Protein AF-A0A945UTJ3-F1 (afdb_monomer_lite)

Radius of gyration: 28.93 Å; chains: 1; bounding box: 72×68×83 Å

Foldseek 3Di:
DDPQQFDWAAFAPKDKDKPQPWHWDQDPVRKIFTDDDQDLKMKMKMKGFDLFAWWFWKKKKQAFDPVAQLSAQFQDNQNKAWFQAKWKWWQDPVRDIGTQQWDDKDKPAFDVQADCVNRRPDDDLQHGGMHPVHTNHMMMMMIGGPDIGGDGGGIMMMMMTMGNNGPCSRRHGRMMGMITGNDNPVPPDDDPFDKAKDFQEFFAFQWAEWEADQQRWIWTDHQAFWIWITHPPHHDIDTQDGDHADRPAPFGFHEKYAQPVCVPFQKIWTWHHHPVAQWIWTWIWHQDPSHTDPVRIFTADTAHADDPPRFDAQQFYWDAFLVRKIKGAGALRADQVPLLQAQQCALPPVRLSSRSCLELVAQQHPHQATFIWHADPVRYTHQDPQAPDDPPDPQHDSRGQEGAAHHQRYWEAARVQRKIKTKGFWTAAQAADPQFWGHTKIFIAIPSGRYYQQPPQAAAQRGGTFPAHPVVRGTHDTADQCWGASPRPSHSGDRTGHGHHHGQDMDHQAQDPRCNSLPHHDFDKTWAYFAADDPPQPAQFADGRVSHGWTWMDTQGSLWIKTFRADPVRHGPDMTTPCVLNDAARWNYWYAYVNNWIWTWHQADDDVIPHSRTGTIIMTTHGPPDDPPPPPPPPVPCVVVPVCVLLVVLLVVAAQVLLVCCCPPVPLQVVQCPEDDDNGGHVLAYHLLAQLVVDALVRLLCCQQPVLSDDDAQAWKKWFQFPVRDIFIAGFNDDDPFWTWGQGPVPGTDIGGPNRTPDMDRTDGPRDHCNVVDDSRNSSNSSVNSNVNRDDD

Secondary structure (DSSP, 8-state):
-----S--BPPEEEEEEETTS--EEEPTTS-EEEPP---SSEEEEEEEE--SEEE-EEEEEE---TTSGGG-SBSSTTS--EE-EEEEEEE-TTS-EEEE-EEEEEES--BTTB-TTHHHH---TT--EE-TTS-SS-EEEEEEESS-EEE-TT-EEEEEEEE--TT-TT--BSEEEEEEE-S--TT----SS-EEEEEEES--SSEEEEEE-TTSPEEEEETTSEEEEE-TT-S-EEEEEE-----STT-SEEEEEE-TTHHHH-EEEEEEE-SSSSEEEEEEEEEETTEEEEEEEEEEEEEE---SS-----EEEEEE-TTSPEEEEE------TTTTTS--B--STT-GGGBGGGTTT-TT--SSEEEEEEE-TTS-EEPPTTSSS-TT-TT--TTEEEE--S-EEEEEE-TTT--EEEEE------S-BTTTBPPP-EEEEEESS-EE--TTTEETTTEEPB--BTTTTB--PBP-TTS-B---TT--S-SBPPPBPPPSEEE-SS--TT-GGG-SS---EEEEEEE---TT---SSSPPGGGTTEEEEEETTTTEEEEEEE-TTS-EEEEEEESTTTT--SEEEEEE-TTSPEEEEE--S-TTS--SS-EEEEEEEPPTT---TT-------GGG---SHHHHHHGGG--HHHHHHHHHH-TTT-GGGTSEETTEE-SSS--STTHHHH--HHHHHHHHH-TTTS--TT-EEEEEEETTS-EEEEEEEEE-SSEEEEEETTTEEEEEEGGGEEEEPPPEESSPP-BTTB-HHHHHHHHHHHHH-----

Sequence (793 aa):
MLTAHADWFLPHNRKASSTGGSDIVVQSDGSFISTYLRPEVSTYTVESEWTGGTFHGLRLETLTHPSLPNSGPGWAPNGNYILSRIEVSYLASNNQEVSIPLAHAYTDHEQAGWSLKSTISGNDPETGWAIAGALNRVHQAYFAPKEPVFIPHGSRMRFTLQHGTPGFPDHQIGRFRLDTTNDPIDVISYFSTPLRRVVLDDSPLDPFELAVAADGRVYYIERLGAIKRSRPDRRDSITVGQLEVFSQLDDGLIGMTLDPNFMKNGWMYLCYSAPDASENRVSRFTIKADNLDLESERVLVRIPVQRDTPPCHTGGSLTFDTAGNLLISTGDNINPFESEGFNPADERPDRAIWDAQSTAGNTMDLRGKILRITPQDDGSYTIPSGNLFPPDAPMTRPEIFVMGCRNPFRISVDERTGTVYWGEVGPDARSLNPERGPPGYDEINQARTPGNFGWPFFISRNLPYRKFNYESLQAGESWDAASVRNNSPHNTGLKVLPPAQPSLISYTYSHSPDTPLLGVGGRCAMAGPVYYFDPHLESTVKLPVEFDRHLFFYDWMRGRVLAAKLDEDEQPISYRRILSGIGIRRPMDLELGPDGALYLIEWGTKYNGGNDDAAITRIEALPTGEVAENSLPITHTDDDAFTGEDYYKALAQGDPQNGESLLRNAHHLSCLNCHRLGEQGGVAGPSFNDVGKRLNAPALLEAILYPTRTISPGYGIISLTKTDHNLVSGVLIEETETALKIDTPDRGSTTIPLGEIAERSGLMSTMPAFKGVLTPTEAADLVAFLGSLKASQ

Structure (mmCIF, N/CA/C/O backbone):
data_AF-A0A945UTJ3-F1
#
_entry.id   AF-A0A945UTJ3-F1
#
loop_
_atom_site.group_PDB
_atom_site.id
_atom_site.type_symbol
_atom_site.label_atom_id
_atom_site.label_alt_id
_atom_site.label_comp_id
_atom_site.label_asym_id
_atom_site.label_entity_id
_atom_site.label_seq_id
_atom_site.pdbx_PDB_ins_code
_atom_site.Cartn_x
_atom_site.Cartn_y
_atom_site.Cartn_z
_atom_site.occupancy
_atom_site.B_iso_or_equiv
_atom_site.auth_seq_id
_atom_site.auth_comp_id
_atom_site.auth_asym_id
_atom_site.auth_atom_id
_atom_site.pdbx_PDB_model_num
ATOM 1 N N . MET A 1 1 ? -21.810 -0.148 15.618 1.00 28.41 1 MET A N 1
ATOM 2 C CA . MET A 1 1 ? -20.588 -0.369 16.432 1.00 28.41 1 MET A CA 1
ATOM 3 C C . MET A 1 1 ? -19.450 0.336 15.696 1.00 28.41 1 MET A C 1
ATOM 5 O O . MET A 1 1 ? -19.144 -0.072 14.585 1.00 28.41 1 MET A O 1
ATOM 9 N N . LEU A 1 2 ? -18.918 1.452 16.209 1.00 29.42 2 LEU A N 1
ATOM 10 C CA . LEU A 1 2 ? -17.750 2.095 15.586 1.00 29.42 2 LEU A CA 1
ATOM 11 C C . LEU A 1 2 ? -16.497 1.375 16.035 1.00 29.42 2 LEU A C 1
ATOM 13 O O . LEU A 1 2 ? -16.282 1.211 17.231 1.00 29.42 2 LEU A O 1
ATOM 17 N N . THR A 1 3 ? -15.633 1.049 15.090 1.00 33.50 3 THR A N 1
ATOM 18 C CA . THR A 1 3 ? -14.196 1.015 15.340 1.00 33.50 3 THR A CA 1
ATOM 19 C C . THR A 1 3 ? -13.677 2.417 15.050 1.00 33.50 3 THR A C 1
ATOM 21 O O . THR A 1 3 ? -13.733 2.871 13.909 1.00 33.50 3 THR A O 1
ATOM 24 N N . ALA A 1 4 ? -13.249 3.152 16.076 1.00 39.81 4 ALA A N 1
ATOM 25 C CA . ALA A 1 4 ? -12.690 4.480 15.874 1.00 39.81 4 ALA A CA 1
ATOM 26 C C . ALA A 1 4 ? -11.349 4.367 15.144 1.00 39.81 4 ALA A C 1
ATOM 28 O O . ALA A 1 4 ? -10.420 3.719 15.614 1.00 39.81 4 ALA A O 1
ATOM 29 N N . HIS A 1 5 ? -11.276 4.986 13.971 1.00 47.75 5 HIS A N 1
ATOM 30 C CA . HIS A 1 5 ? -10.161 4.833 13.045 1.00 47.75 5 HIS A CA 1
ATOM 31 C C . HIS A 1 5 ? -8.895 5.627 13.416 1.00 47.75 5 HIS A C 1
ATOM 33 O O . HIS A 1 5 ? -7.870 5.447 12.759 1.00 47.75 5 HIS A O 1
ATOM 39 N N . ALA A 1 6 ? -8.956 6.444 14.469 1.00 49.16 6 ALA A N 1
ATOM 40 C CA . ALA A 1 6 ? -7.834 7.198 15.028 1.00 49.16 6 ALA A CA 1
ATOM 41 C C . ALA A 1 6 ? -7.004 6.354 16.013 1.00 49.16 6 ALA A C 1
ATOM 43 O O . ALA A 1 6 ? -7.559 5.498 16.710 1.00 49.16 6 ALA A O 1
ATOM 44 N N . ASP A 1 7 ? -5.698 6.614 16.110 1.00 55.47 7 ASP A N 1
ATOM 45 C CA . ASP A 1 7 ? -4.870 6.078 17.192 1.00 55.47 7 ASP A CA 1
ATOM 46 C C . ASP A 1 7 ? -5.273 6.768 18.511 1.00 55.47 7 ASP A C 1
ATOM 48 O O . ASP A 1 7 ? -5.147 7.987 18.665 1.00 55.47 7 ASP A O 1
ATOM 52 N N . TRP A 1 8 ? -5.806 5.990 19.458 1.00 67.25 8 TRP A N 1
ATOM 53 C CA . TRP A 1 8 ? -6.228 6.467 20.777 1.00 67.25 8 TRP A CA 1
ATOM 54 C C . TRP A 1 8 ? -5.180 6.118 21.824 1.00 67.25 8 TRP A C 1
ATOM 56 O O . TRP A 1 8 ? -4.766 4.967 21.949 1.00 67.25 8 TRP A O 1
ATOM 66 N N . PHE A 1 9 ? -4.786 7.115 22.603 1.00 65.56 9 PHE A N 1
ATOM 67 C CA . PHE A 1 9 ? -3.746 7.005 23.610 1.00 65.56 9 PHE A CA 1
ATOM 68 C C . PHE A 1 9 ? -4.327 7.207 25.001 1.00 65.56 9 PHE A C 1
ATOM 70 O O . PHE A 1 9 ? -5.046 8.180 25.256 1.00 65.56 9 PHE A O 1
ATOM 77 N N . LEU A 1 10 ? -3.943 6.320 25.918 1.00 70.50 10 LEU A N 1
ATOM 78 C CA . LEU A 1 10 ? -4.226 6.494 27.332 1.00 70.50 10 LEU A CA 1
ATOM 79 C C . LEU A 1 10 ? -3.488 7.728 27.867 1.00 70.50 10 LEU A C 1
ATOM 81 O O . LEU A 1 10 ? -2.277 7.849 27.670 1.00 70.50 10 LEU A O 1
ATOM 85 N N . PRO A 1 11 ? -4.166 8.601 28.627 1.00 69.50 11 PRO A N 1
ATOM 86 C CA . PRO A 1 11 ? -3.513 9.708 29.295 1.00 69.50 11 PRO A CA 1
ATOM 87 C C . PRO A 1 11 ? -2.435 9.213 30.274 1.00 69.50 11 PRO A C 1
ATOM 89 O O . PRO A 1 11 ? -2.666 8.308 31.093 1.00 69.50 11 PRO A O 1
ATOM 92 N N . HIS A 1 12 ? -1.246 9.815 30.193 1.00 65.94 12 HIS A N 1
ATOM 93 C CA . HIS A 1 12 ? -0.078 9.454 30.998 1.00 65.94 12 HIS A CA 1
ATOM 94 C C . HIS A 1 12 ? -0.190 9.972 32.442 1.00 65.94 12 HIS A C 1
ATOM 96 O O . HIS A 1 12 ? -0.784 11.019 32.694 1.00 65.94 12 HIS A O 1
ATOM 102 N N . ASN A 1 13 ? 0.391 9.248 33.411 1.00 71.06 13 ASN A N 1
ATOM 103 C CA . ASN A 1 13 ? 0.444 9.649 34.830 1.00 71.06 13 ASN A CA 1
ATOM 104 C C . ASN A 1 13 ? -0.918 10.058 35.430 1.00 71.06 13 ASN A C 1
ATOM 106 O O . ASN A 1 13 ? -1.025 11.001 36.217 1.00 71.06 13 ASN A O 1
ATOM 110 N N . ARG A 1 14 ? -1.971 9.329 35.046 1.00 81.94 14 ARG A N 1
ATOM 111 C CA . ARG A 1 14 ? -3.362 9.661 35.353 1.00 81.94 14 ARG A CA 1
ATOM 112 C C . ARG A 1 14 ? -3.722 9.503 36.831 1.00 81.94 14 ARG A C 1
ATOM 114 O O . ARG A 1 14 ? -3.395 8.501 37.469 1.00 81.94 14 ARG A O 1
ATOM 121 N N . LYS A 1 15 ? -4.458 10.476 37.360 1.00 88.88 15 LYS A N 1
ATOM 122 C CA . LYS A 1 15 ? -5.084 10.443 38.688 1.00 88.88 15 LYS A CA 1
ATOM 123 C C . LYS A 1 15 ? -6.511 10.944 38.572 1.00 88.88 15 LYS A C 1
ATOM 125 O O . LYS A 1 15 ? -6.785 11.811 37.751 1.00 88.88 15 LYS A O 1
ATOM 130 N N . ALA A 1 16 ? -7.402 10.424 39.403 1.00 91.94 16 ALA A N 1
ATOM 131 C CA . ALA A 1 16 ? -8.791 10.848 39.426 1.00 91.94 16 ALA A CA 1
ATOM 132 C C . ALA A 1 16 ? -9.230 11.219 40.843 1.00 91.94 16 ALA A C 1
ATOM 134 O O . ALA A 1 16 ? -8.740 10.659 41.822 1.00 91.94 16 ALA A O 1
ATOM 135 N N . SER A 1 17 ? -10.148 12.173 40.949 1.00 94.00 17 SER A N 1
ATOM 136 C CA . SER A 1 17 ? -10.780 12.574 42.209 1.00 94.00 17 SER A CA 1
ATOM 137 C C . SER A 1 17 ? -12.253 12.914 41.993 1.00 94.00 17 SER A C 1
ATOM 139 O O . SER A 1 17 ? -12.672 13.148 40.859 1.00 94.00 17 SER A O 1
ATOM 141 N N . SER A 1 18 ? -13.042 12.932 43.070 1.00 93.62 18 SER A N 1
ATOM 142 C CA . SER A 1 18 ? -14.466 13.276 43.035 1.00 93.62 18 SER A CA 1
ATOM 143 C C . SER A 1 18 ? -14.808 14.376 44.039 1.00 93.62 18 SER A C 1
ATOM 145 O O . SER A 1 18 ? -14.343 14.342 45.178 1.00 93.62 18 SER A O 1
ATOM 147 N N . THR A 1 19 ? -15.686 15.310 43.667 1.00 90.81 19 THR A N 1
ATOM 148 C CA . THR A 1 19 ? -16.286 16.271 44.617 1.00 90.81 19 THR A CA 1
ATOM 149 C C . THR A 1 19 ? -17.395 15.659 45.479 1.00 90.81 19 THR A C 1
ATOM 151 O O . THR A 1 19 ? -17.717 16.203 46.531 1.00 90.81 19 THR A O 1
ATOM 154 N N . GLY A 1 20 ? -17.957 14.516 45.069 1.00 79.88 20 GLY A N 1
ATOM 155 C CA . GLY A 1 20 ? -19.019 13.801 45.786 1.00 79.88 20 GLY A CA 1
ATOM 156 C C . GLY A 1 20 ? -18.516 12.822 46.853 1.00 79.88 20 GLY A C 1
ATOM 157 O O . GLY A 1 20 ? -19.313 12.068 47.404 1.00 79.88 20 GLY A O 1
ATOM 158 N N . GLY A 1 21 ? -17.204 12.806 47.115 1.00 82.69 21 GLY A N 1
ATOM 159 C CA . GLY A 1 21 ? -16.554 11.933 48.097 1.00 82.69 21 GLY A CA 1
ATOM 160 C C . GLY A 1 21 ? -16.226 10.524 47.599 1.00 82.69 21 GLY A C 1
ATOM 161 O O . GLY A 1 21 ? -15.640 9.759 48.357 1.00 82.69 21 GLY A O 1
ATOM 162 N N . SER A 1 22 ? -16.599 10.165 46.362 1.00 87.25 22 SER A N 1
ATOM 163 C CA . SER A 1 22 ? -16.294 8.841 45.810 1.00 87.25 22 SER A CA 1
ATOM 164 C C . SER A 1 22 ? -14.791 8.708 45.609 1.00 87.25 22 SER A C 1
ATOM 166 O O . SER A 1 22 ? -14.169 9.549 44.956 1.00 87.25 22 SER A O 1
ATOM 168 N N . ASP A 1 23 ? -14.222 7.618 46.105 1.00 91.12 23 ASP A N 1
ATOM 169 C CA . ASP A 1 23 ? -12.869 7.224 45.737 1.00 91.12 23 ASP A CA 1
ATOM 170 C C . ASP A 1 23 ? -12.889 6.761 44.280 1.00 91.12 23 ASP A C 1
ATOM 172 O O . ASP A 1 23 ? -13.782 6.016 43.876 1.00 91.12 23 ASP A O 1
ATOM 176 N N . ILE A 1 24 ? -11.917 7.202 43.480 1.00 92.44 24 ILE A N 1
ATOM 177 C CA . ILE A 1 24 ? -11.781 6.786 42.082 1.00 92.44 24 ILE A CA 1
ATOM 178 C C . ILE A 1 24 ? -10.444 6.071 41.920 1.00 92.44 24 ILE A C 1
ATOM 180 O O . ILE A 1 24 ? -9.379 6.686 41.983 1.00 92.44 24 ILE A O 1
ATOM 184 N N . VAL A 1 25 ? -10.504 4.757 41.719 1.00 89.69 25 VAL A N 1
ATOM 185 C CA . VAL A 1 25 ? -9.329 3.884 41.688 1.00 89.69 25 VAL A CA 1
ATOM 186 C C . VAL A 1 25 ? -8.966 3.545 40.250 1.00 89.69 25 VAL A C 1
ATOM 188 O O . VAL A 1 25 ? -9.771 2.977 39.509 1.00 89.69 25 VAL A O 1
ATOM 191 N N . VAL A 1 26 ? -7.726 3.855 39.871 1.00 85.75 26 VAL A N 1
ATOM 192 C CA . VAL A 1 26 ? -7.152 3.468 38.576 1.00 85.75 26 VAL A CA 1
ATOM 193 C C . VAL A 1 26 ? -6.951 1.953 38.534 1.00 85.75 26 VAL A C 1
ATOM 195 O O . VAL A 1 26 ? -6.399 1.371 39.465 1.00 85.75 26 VAL A O 1
ATOM 198 N N . GLN A 1 27 ? -7.392 1.324 37.452 1.00 82.50 27 GLN A N 1
ATOM 199 C CA . GLN A 1 27 ? -7.251 -0.102 37.178 1.00 82.50 27 GLN A CA 1
ATOM 200 C C . GLN A 1 27 ? -6.033 -0.376 36.280 1.00 82.50 27 GLN A C 1
ATOM 202 O O . GLN A 1 27 ? -5.481 0.532 35.649 1.00 82.50 27 GLN A O 1
ATOM 207 N N . SER A 1 28 ? -5.616 -1.643 36.207 1.00 70.69 28 SER A N 1
ATOM 208 C CA . SER A 1 28 ? -4.465 -2.077 35.399 1.00 70.69 28 SER A CA 1
ATOM 209 C C . SER A 1 28 ? -4.650 -1.836 33.898 1.00 70.69 28 SER A C 1
ATOM 211 O O . SER A 1 28 ? -3.693 -1.485 33.220 1.00 70.69 28 SER A O 1
ATOM 213 N N . ASP A 1 29 ? -5.880 -1.937 33.392 1.00 62.78 29 ASP A N 1
ATOM 214 C CA . ASP A 1 29 ? -6.254 -1.664 31.992 1.00 62.78 29 ASP A CA 1
ATOM 215 C C . ASP A 1 29 ? -6.412 -0.163 31.665 1.00 62.78 29 ASP A C 1
ATOM 217 O O . ASP A 1 29 ? -6.890 0.221 30.596 1.00 62.78 29 ASP A O 1
ATOM 221 N N . GLY A 1 30 ? -6.074 0.695 32.628 1.00 74.00 30 GLY A N 1
ATOM 222 C CA . GLY A 1 30 ? -6.176 2.143 32.532 1.00 74.00 30 GLY A CA 1
ATOM 223 C C . GLY A 1 30 ? -7.565 2.739 32.666 1.00 74.00 30 GLY A C 1
ATOM 224 O O . GLY A 1 30 ? -7.678 3.965 32.643 1.00 74.00 30 GLY A O 1
ATOM 225 N N . SER A 1 31 ? -8.584 1.917 32.911 1.00 81.75 31 SER A N 1
ATOM 226 C CA . SER A 1 31 ? -9.882 2.403 33.363 1.00 81.75 31 SER A CA 1
ATOM 227 C C . SER A 1 31 ? -9.836 2.902 34.812 1.00 81.75 31 SER A C 1
ATOM 229 O O . SER A 1 31 ? -8.877 2.697 35.557 1.00 81.75 31 SER A O 1
ATOM 231 N N . PHE A 1 32 ? -10.900 3.572 35.219 1.00 91.75 32 PHE A N 1
ATOM 232 C CA . PHE A 1 32 ? -11.166 4.041 36.565 1.00 91.75 32 PHE A CA 1
ATOM 233 C C . PHE A 1 32 ? -12.441 3.377 37.058 1.00 91.75 32 PHE A C 1
ATOM 235 O O . PHE A 1 32 ? -13.404 3.280 36.299 1.00 91.75 32 PHE A O 1
ATOM 242 N N . ILE A 1 33 ? -12.472 2.973 38.324 1.00 91.38 33 ILE A N 1
ATOM 243 C CA . ILE A 1 33 ? -13.701 2.552 38.998 1.00 91.38 33 ILE A CA 1
ATOM 244 C C . ILE A 1 33 ? -13.963 3.473 40.187 1.00 91.38 33 ILE A C 1
ATOM 246 O O . ILE A 1 33 ? -13.069 3.710 41.003 1.00 91.38 33 ILE A O 1
ATOM 250 N N . SER A 1 34 ? -15.164 4.039 40.255 1.00 92.62 34 SER A N 1
ATOM 251 C CA . SER A 1 34 ? -15.602 4.865 41.377 1.00 92.62 34 SER A CA 1
ATOM 252 C C . SER A 1 34 ? -16.190 3.991 42.482 1.00 92.62 34 SER A C 1
ATOM 254 O O . SER A 1 34 ? -16.728 2.921 42.207 1.00 92.62 34 SER A O 1
ATOM 256 N N . THR A 1 35 ? -16.115 4.424 43.739 1.00 89.50 35 THR A N 1
ATOM 257 C CA . THR A 1 35 ? -16.908 3.826 44.817 1.00 89.50 35 THR A CA 1
ATOM 258 C C . THR A 1 35 ? -18.321 4.396 44.825 1.00 89.50 35 THR A C 1
ATOM 260 O O . THR A 1 35 ? -18.545 5.579 44.541 1.00 89.50 35 THR A O 1
ATOM 263 N N . TYR A 1 36 ? -19.285 3.543 45.170 1.00 85.12 36 TYR A N 1
ATOM 264 C CA . TYR A 1 36 ? -20.673 3.959 45.286 1.00 85.12 36 TYR A CA 1
ATOM 265 C C . TYR A 1 36 ? -20.851 4.920 46.455 1.00 85.12 36 TYR A C 1
ATOM 267 O O . TYR A 1 36 ? -20.658 4.557 47.615 1.00 85.12 36 TYR A O 1
ATOM 275 N N . LEU A 1 37 ? -21.288 6.128 46.129 1.00 83.62 37 LEU A N 1
ATOM 276 C CA . LEU A 1 37 ? -21.851 7.089 47.058 1.00 83.62 37 LEU A CA 1
ATOM 277 C C . LEU A 1 37 ? -23.060 7.727 46.388 1.00 83.62 37 LEU A C 1
ATOM 279 O O . LEU A 1 37 ? -23.174 7.721 45.166 1.00 83.62 37 LEU A O 1
ATOM 283 N N . ARG A 1 38 ? -23.937 8.311 47.204 1.00 84.94 38 ARG A N 1
ATOM 284 C CA . ARG A 1 38 ? -25.195 8.914 46.754 1.00 84.94 38 ARG A CA 1
ATOM 285 C C . ARG A 1 38 ? -25.220 10.438 46.947 1.00 84.94 38 ARG A C 1
ATOM 287 O O . ARG A 1 38 ? -26.055 10.934 47.707 1.00 84.94 38 ARG A O 1
ATOM 294 N N . PRO A 1 39 ? -24.271 11.199 46.371 1.00 84.56 39 PRO A N 1
ATOM 295 C CA . PRO A 1 39 ? -24.333 12.651 46.405 1.00 84.56 39 PRO A CA 1
ATOM 296 C C . PRO A 1 39 ? -25.375 13.160 45.396 1.00 84.56 39 PRO A C 1
ATOM 298 O O . PRO A 1 39 ? -25.541 12.587 44.323 1.00 84.56 39 PRO A O 1
ATOM 301 N N . GLU A 1 40 ? -26.035 14.277 45.709 1.00 83.75 40 GLU A N 1
ATOM 302 C CA . GLU A 1 40 ? -26.933 14.958 44.757 1.00 83.75 40 GLU A CA 1
ATOM 303 C C . GLU A 1 40 ? -26.181 15.448 43.507 1.00 83.75 40 GLU A C 1
ATOM 305 O O . GLU A 1 40 ? -26.715 15.424 42.403 1.00 83.75 40 GLU A O 1
ATOM 310 N N . VAL A 1 41 ? -24.921 15.866 43.677 1.00 86.31 41 VAL A N 1
ATOM 311 C CA . VAL A 1 41 ? -24.023 16.268 42.588 1.00 86.31 41 VAL A CA 1
ATOM 312 C C . VAL A 1 41 ? -22.631 15.700 42.842 1.00 86.31 41 VAL A C 1
ATOM 314 O O . VAL A 1 41 ? -22.102 15.794 43.950 1.00 86.31 41 VAL A O 1
ATOM 317 N N . SER A 1 42 ? -22.015 15.139 41.806 1.00 91.19 42 SER A N 1
ATOM 318 C CA . SER A 1 42 ? -20.648 14.637 41.820 1.00 91.19 42 SER A CA 1
ATOM 319 C C . SER A 1 42 ? -19.923 14.995 40.533 1.00 91.19 42 SER A C 1
ATOM 321 O O . SER A 1 42 ? -20.405 14.729 39.434 1.00 91.19 42 SER A O 1
ATOM 323 N N . THR A 1 43 ? -18.725 15.545 40.669 1.00 94.31 43 THR A N 1
ATOM 324 C CA . THR A 1 43 ? -17.829 15.821 39.550 1.00 94.31 43 THR A CA 1
ATOM 325 C C . THR A 1 43 ? -16.616 14.925 39.667 1.00 94.31 43 THR A C 1
ATOM 327 O O . THR A 1 43 ? -15.942 14.957 40.695 1.00 94.31 43 THR A O 1
ATOM 330 N N . TYR A 1 44 ? -16.337 14.140 38.631 1.00 96.62 44 TYR A N 1
ATOM 331 C CA . TYR A 1 44 ? -15.102 13.378 38.504 1.00 96.62 44 TYR A CA 1
ATOM 332 C C . TYR A 1 44 ? -14.089 14.213 37.735 1.00 96.62 44 TYR A C 1
ATOM 334 O O . TYR A 1 44 ? -14.368 14.659 36.625 1.00 96.62 44 TYR A O 1
ATOM 342 N N . THR A 1 45 ? -12.914 14.400 38.319 1.00 95.88 45 THR A N 1
ATOM 343 C CA . THR A 1 45 ? -11.808 15.129 37.705 1.00 95.88 45 THR A CA 1
ATOM 344 C C . THR A 1 45 ? -10.667 14.160 37.479 1.00 95.88 45 THR A C 1
ATOM 346 O O . THR A 1 45 ? -10.093 13.660 38.447 1.00 95.88 45 THR A O 1
ATOM 349 N N . VAL A 1 46 ? -10.332 13.913 36.215 1.00 94.81 46 VAL A N 1
ATOM 350 C CA . VAL A 1 46 ? -9.141 13.164 35.814 1.00 94.81 46 VAL A CA 1
ATOM 351 C C . VAL A 1 46 ? -8.064 14.156 35.409 1.00 94.81 46 VAL A C 1
ATOM 353 O O . VAL A 1 46 ? -8.288 14.987 34.535 1.00 94.81 46 VAL A O 1
ATOM 356 N N . GLU A 1 47 ? -6.895 14.066 36.030 1.00 93.19 47 GLU A N 1
ATOM 357 C CA . GLU A 1 47 ? -5.708 14.818 35.633 1.00 93.19 47 GLU A CA 1
ATOM 358 C C . GLU A 1 47 ? -4.666 13.871 35.047 1.00 93.19 47 GLU A C 1
ATOM 360 O O . GLU A 1 47 ? -4.477 12.759 35.548 1.00 93.19 47 GLU A O 1
ATOM 365 N N . SER A 1 48 ? -3.979 14.317 34.002 1.00 88.81 48 SER A N 1
ATOM 366 C CA . SER A 1 48 ? -2.931 13.547 33.334 1.00 88.81 48 SER A CA 1
ATOM 367 C C . SER A 1 48 ? -1.848 14.457 32.773 1.00 88.81 48 SER A C 1
ATOM 369 O O . SER A 1 48 ? -2.054 15.653 32.571 1.00 88.81 48 SER A O 1
ATOM 371 N N . GLU A 1 49 ? -0.690 13.885 32.486 1.00 84.69 49 GLU A N 1
ATOM 372 C CA . GLU A 1 49 ? 0.384 14.563 31.770 1.00 84.69 49 GLU A CA 1
ATOM 373 C C . GLU A 1 49 ? 0.162 14.461 30.256 1.00 84.69 49 GLU A C 1
ATOM 375 O O . GLU A 1 49 ? -0.210 13.402 29.744 1.00 84.69 49 GLU A O 1
ATOM 380 N N . TRP A 1 50 ? 0.358 15.572 29.546 1.00 79.19 50 TRP A N 1
ATOM 381 C CA . TRP A 1 50 ? 0.317 15.627 28.092 1.00 79.19 50 TRP A CA 1
ATOM 382 C C . TRP A 1 50 ? 1.705 15.381 27.515 1.00 79.19 50 TRP A C 1
ATOM 384 O O . TRP A 1 50 ? 2.632 16.159 27.739 1.00 79.19 50 TRP A O 1
ATOM 394 N N . THR A 1 51 ? 1.842 14.337 26.707 1.00 62.19 51 THR A N 1
ATOM 395 C CA . THR A 1 51 ? 3.113 13.945 26.080 1.00 62.19 51 THR A CA 1
ATOM 396 C C . THR A 1 51 ? 3.425 14.713 24.792 1.00 62.19 51 THR A C 1
ATOM 398 O O . THR A 1 51 ? 4.301 14.316 24.030 1.00 62.19 51 THR A O 1
ATOM 401 N N . GLY A 1 52 ? 2.734 15.832 24.552 1.00 58.47 52 GLY A N 1
ATOM 402 C CA . GLY A 1 52 ? 2.979 16.743 23.435 1.00 58.47 52 GLY A CA 1
ATOM 403 C C . GLY A 1 52 ? 2.168 16.436 22.172 1.00 58.47 52 GLY A C 1
ATOM 404 O O . GLY A 1 52 ? 1.683 15.326 21.956 1.00 58.47 52 GLY A O 1
ATOM 405 N N . GLY A 1 53 ? 2.027 17.462 21.330 1.00 69.50 53 GLY A N 1
ATOM 406 C CA . GLY A 1 53 ? 1.313 17.401 20.054 1.00 69.50 53 GLY A CA 1
ATOM 407 C C . GLY A 1 53 ? -0.037 18.115 20.078 1.00 69.50 53 GLY A C 1
ATOM 408 O O . GLY A 1 53 ? -0.364 18.853 21.011 1.00 69.50 53 GLY A O 1
ATOM 409 N N . THR A 1 54 ? -0.803 17.913 19.011 1.00 76.81 54 THR A N 1
ATOM 410 C CA . THR A 1 54 ? -2.105 18.548 18.808 1.00 76.81 54 THR A CA 1
ATOM 411 C C . THR A 1 54 ? -3.210 17.647 19.336 1.00 76.81 54 THR A C 1
ATOM 413 O O . THR A 1 54 ? -3.374 16.532 18.855 1.00 76.81 54 THR A O 1
ATOM 416 N N . PHE A 1 55 ? -3.980 18.131 20.306 1.00 81.19 55 PHE A N 1
ATOM 417 C CA . PHE A 1 55 ? -5.187 17.474 20.781 1.00 81.19 55 PHE A CA 1
ATOM 418 C C . PHE A 1 55 ? -6.289 17.603 19.729 1.00 81.19 55 PHE A C 1
ATOM 420 O O . PHE A 1 55 ? -6.765 18.708 19.447 1.00 81.19 55 PHE A O 1
ATOM 427 N N . HIS A 1 56 ? -6.703 16.468 19.175 1.00 77.25 56 HIS A N 1
ATOM 428 C CA . HIS A 1 56 ? -7.792 16.410 18.207 1.00 77.25 56 HIS A CA 1
ATOM 429 C C . HIS A 1 56 ? -9.088 15.885 18.816 1.00 77.25 56 HIS A C 1
ATOM 431 O O . HIS A 1 56 ? -10.158 16.249 18.342 1.00 77.25 56 HIS A O 1
ATOM 437 N N . GLY A 1 57 ? -9.030 15.109 19.901 1.00 84.19 57 GLY A N 1
ATOM 438 C CA . GLY A 1 57 ? -10.233 14.777 20.656 1.00 84.19 57 GLY A CA 1
ATOM 439 C C . GLY A 1 57 ? -10.057 13.775 21.782 1.00 84.19 57 GLY A C 1
ATOM 440 O O . GLY A 1 57 ? -8.950 13.356 22.123 1.00 84.19 57 GLY A O 1
ATOM 441 N N . LEU A 1 58 ? -11.200 13.434 22.370 1.00 89.56 58 LEU A N 1
ATOM 442 C CA . LEU A 1 58 ? -11.375 12.646 23.582 1.00 89.56 58 LEU A CA 1
ATOM 443 C C . LEU A 1 58 ? -12.365 11.510 23.322 1.00 89.56 58 LEU A C 1
ATOM 445 O O . LEU A 1 58 ? -13.477 11.751 22.855 1.00 89.56 58 LEU A O 1
ATOM 449 N N . ARG A 1 59 ? -11.997 10.291 23.699 1.00 88.19 59 ARG A N 1
ATOM 450 C CA . ARG A 1 59 ? -12.896 9.146 23.810 1.00 88.19 59 ARG A CA 1
ATOM 451 C C . ARG A 1 59 ? -13.175 8.888 25.284 1.00 88.19 59 ARG A C 1
ATOM 453 O O . ARG A 1 59 ? -12.252 8.832 26.088 1.00 88.19 59 ARG A O 1
ATOM 460 N N . LEU A 1 60 ? -14.445 8.716 25.622 1.00 92.81 60 LEU A N 1
ATOM 461 C CA . LEU A 1 60 ? -14.934 8.238 26.907 1.00 92.81 60 LEU A CA 1
ATOM 462 C C . LEU A 1 60 ? -15.575 6.873 26.697 1.00 92.81 60 LEU A C 1
ATOM 464 O O . LEU A 1 60 ? -16.567 6.767 25.987 1.00 92.81 60 LEU A O 1
ATOM 468 N N . GLU A 1 61 ? -15.059 5.844 27.351 1.00 87.06 61 GLU A N 1
ATOM 469 C CA . GLU A 1 61 ? -15.721 4.545 27.433 1.00 87.06 61 GLU A CA 1
ATOM 470 C C . GLU A 1 61 ? -16.349 4.378 28.810 1.00 87.06 61 GLU A C 1
ATOM 472 O O . GLU A 1 61 ? -15.718 4.697 29.817 1.00 87.06 61 GLU A O 1
ATOM 477 N N . THR A 1 62 ? -17.566 3.848 28.875 1.00 90.00 62 THR A N 1
ATOM 478 C CA . THR A 1 62 ? -18.203 3.424 30.124 1.00 90.00 62 THR A CA 1
ATOM 479 C C . THR A 1 62 ? -18.291 1.902 30.117 1.00 90.00 62 THR A C 1
ATOM 481 O O . THR A 1 62 ? -18.780 1.282 29.173 1.00 90.00 62 THR A O 1
ATOM 484 N N . LEU A 1 63 ? -17.697 1.279 31.132 1.00 79.56 63 LEU A N 1
ATOM 485 C CA . LEU A 1 63 ? -17.302 -0.127 31.093 1.00 79.56 63 LEU A CA 1
ATOM 486 C C . LEU A 1 63 ? -18.112 -0.948 32.088 1.00 79.56 63 LEU A C 1
ATOM 488 O O . LEU A 1 63 ? -18.296 -0.551 33.233 1.00 79.56 63 LEU A O 1
ATOM 492 N N . THR A 1 64 ? -18.524 -2.143 31.685 1.00 79.12 64 THR A N 1
ATOM 493 C CA . THR A 1 64 ? -19.144 -3.115 32.591 1.00 79.12 64 THR A CA 1
ATOM 494 C C . THR A 1 64 ? -18.158 -3.581 33.661 1.00 79.12 64 THR A C 1
ATOM 496 O O . THR A 1 64 ? -16.951 -3.713 33.411 1.00 79.12 64 THR A O 1
ATOM 499 N N . HIS A 1 65 ? -18.659 -3.883 34.857 1.00 85.19 65 HIS A N 1
ATOM 500 C CA . HIS A 1 65 ? -17.848 -4.495 35.906 1.00 85.19 65 HIS A CA 1
ATOM 501 C C . HIS A 1 65 ? -18.711 -5.327 36.867 1.00 85.19 65 HIS A C 1
ATOM 503 O O . HIS A 1 65 ? -19.763 -4.844 37.281 1.00 85.19 65 HIS A O 1
ATOM 509 N N . PRO A 1 66 ? -18.276 -6.529 37.299 1.00 83.06 66 PRO A N 1
ATOM 510 C CA . PRO A 1 66 ? -19.074 -7.390 38.182 1.00 83.06 66 PRO A CA 1
ATOM 511 C C . PRO A 1 66 ? -19.470 -6.765 39.527 1.00 83.06 66 PRO A C 1
ATOM 513 O O . PRO A 1 66 ? -20.429 -7.208 40.151 1.00 83.06 66 PRO A O 1
ATOM 516 N N . SER A 1 67 ? -18.735 -5.752 39.999 1.00 87.19 67 SER A N 1
ATOM 517 C CA . SER A 1 67 ? -19.061 -5.036 41.243 1.00 87.19 67 SER A CA 1
ATOM 518 C C . SER A 1 67 ? -20.130 -3.950 41.082 1.00 87.19 67 SER A C 1
ATOM 520 O O . SER A 1 67 ? -20.512 -3.344 42.081 1.00 87.19 67 SER A O 1
ATOM 522 N N . LEU A 1 68 ? -20.556 -3.652 39.853 1.00 89.12 68 LEU A N 1
ATOM 523 C CA . LEU A 1 68 ? -21.564 -2.638 39.551 1.00 89.12 68 LEU A CA 1
ATOM 524 C C . LEU A 1 68 ? -22.952 -3.290 39.402 1.00 89.12 68 LEU A C 1
ATOM 526 O O . LEU A 1 68 ? -23.044 -4.473 39.050 1.00 89.12 68 LEU A O 1
ATOM 530 N N . PRO A 1 69 ? -24.050 -2.555 39.658 1.00 91.88 69 PRO A N 1
ATOM 531 C CA . PRO A 1 69 ? -25.409 -3.068 39.494 1.00 91.88 69 PRO A CA 1
ATOM 532 C C . PRO A 1 69 ? -25.639 -3.703 38.118 1.00 91.88 69 PRO A C 1
ATOM 534 O O . PRO A 1 69 ? -25.318 -3.115 37.088 1.00 91.88 69 PRO A O 1
ATOM 537 N N . ASN A 1 70 ? -26.184 -4.925 38.105 1.00 88.81 70 ASN A N 1
ATOM 538 C CA . ASN A 1 70 ? -26.390 -5.755 36.905 1.00 88.81 70 ASN A CA 1
ATOM 539 C C . ASN A 1 70 ? -25.146 -5.941 36.023 1.00 88.81 70 ASN A C 1
ATOM 541 O O . ASN A 1 70 ? -25.265 -6.194 34.827 1.00 88.81 70 ASN A O 1
ATOM 545 N N . SER A 1 71 ? -23.951 -5.826 36.609 1.00 87.31 71 SER A N 1
ATOM 546 C CA . SER A 1 71 ? -22.686 -5.772 35.871 1.00 87.31 71 SER A CA 1
ATOM 547 C C . SER A 1 71 ? -22.629 -4.655 34.822 1.00 87.31 71 SER A C 1
ATOM 549 O O . SER A 1 71 ? -21.805 -4.711 33.914 1.00 87.31 71 SER A O 1
ATOM 551 N N . GLY A 1 72 ? -23.493 -3.644 34.926 1.00 85.12 72 GLY A N 1
ATOM 552 C CA . GLY A 1 72 ? -23.540 -2.524 34.001 1.00 85.12 72 GLY A CA 1
ATOM 553 C C . GLY A 1 72 ? -22.458 -1.477 34.256 1.00 85.12 72 GLY A C 1
ATOM 554 O O . GLY A 1 72 ? -21.625 -1.646 35.145 1.00 85.12 72 GLY A O 1
ATOM 555 N N . PRO A 1 73 ? -22.434 -0.406 33.450 1.00 90.81 73 PRO A N 1
ATOM 556 C CA . PRO A 1 73 ? -21.409 0.631 33.547 1.00 90.81 73 PRO A CA 1
ATOM 557 C C . PRO A 1 73 ? -21.692 1.719 34.593 1.00 90.81 73 PRO A C 1
ATOM 559 O O . PRO A 1 73 ? -20.784 2.479 34.930 1.00 90.81 73 PRO A O 1
ATOM 562 N N . GLY A 1 74 ? -22.925 1.826 35.096 1.00 94.50 74 GLY A N 1
ATOM 563 C CA . GLY A 1 74 ? -23.359 2.861 36.039 1.00 94.50 74 GLY A CA 1
ATOM 564 C C . GLY A 1 74 ? -23.847 2.328 37.386 1.00 94.50 74 GLY A C 1
ATOM 565 O O . GLY A 1 74 ? -24.101 1.134 37.549 1.00 94.50 74 GLY A O 1
ATOM 566 N N . TRP A 1 75 ? -23.987 3.236 38.353 1.00 94.81 75 TRP A N 1
ATOM 567 C CA . TRP A 1 75 ? -24.415 2.931 39.722 1.00 94.81 75 TRP A CA 1
ATOM 568 C C . TRP A 1 75 ? -25.933 2.873 39.925 1.00 94.81 75 TRP A C 1
ATOM 570 O O . TRP A 1 75 ? -26.384 2.438 40.989 1.00 94.81 75 TRP A O 1
ATOM 580 N N . ALA A 1 76 ? -26.738 3.244 38.924 1.00 93.88 76 ALA A N 1
ATOM 581 C CA . ALA A 1 76 ? -28.184 3.123 39.052 1.00 93.88 76 ALA A CA 1
ATOM 582 C C . ALA A 1 76 ? -28.562 1.639 39.223 1.00 93.88 76 ALA A C 1
ATOM 584 O O . ALA A 1 76 ? -27.893 0.777 38.653 1.00 93.88 76 ALA A O 1
ATOM 585 N N . PRO A 1 77 ? -29.655 1.290 39.928 1.00 93.12 77 PRO A N 1
ATOM 586 C CA . PRO A 1 77 ? -30.013 -0.112 40.185 1.00 93.12 77 PRO A CA 1
ATOM 587 C C . PRO A 1 77 ? -30.141 -0.998 38.933 1.00 93.12 77 PRO A C 1
ATOM 589 O O . PRO A 1 77 ? -30.022 -2.217 39.019 1.00 93.12 77 PRO A O 1
ATOM 592 N N . ASN A 1 78 ? -30.397 -0.396 37.769 1.00 93.38 78 ASN A N 1
ATOM 593 C CA . ASN A 1 78 ? -30.496 -1.069 36.476 1.00 93.38 78 ASN A CA 1
ATOM 594 C C . ASN A 1 78 ? -29.202 -1.017 35.630 1.00 93.38 78 ASN A C 1
ATOM 596 O O . ASN A 1 78 ? -29.235 -1.475 34.492 1.00 93.38 78 ASN A O 1
ATOM 600 N N . GLY A 1 79 ? -28.102 -0.474 36.162 1.00 92.31 79 GLY A N 1
ATOM 601 C CA . GLY A 1 79 ? -26.818 -0.286 35.477 1.00 92.31 79 GLY A CA 1
ATOM 602 C C . GLY A 1 79 ? -26.706 1.006 34.654 1.00 92.31 79 GLY A C 1
ATOM 603 O O . GLY A 1 79 ? -25.707 1.195 33.962 1.00 92.31 79 GLY A O 1
ATOM 604 N N . ASN A 1 80 ? -27.716 1.885 34.694 1.00 96.19 80 ASN A N 1
ATOM 605 C CA . ASN A 1 80 ? -27.740 3.160 33.966 1.00 96.19 80 ASN A CA 1
ATOM 606 C C . ASN A 1 80 ? -26.874 4.247 34.642 1.00 96.19 80 ASN A C 1
ATOM 608 O O . ASN A 1 80 ? -26.494 4.131 35.809 1.00 96.19 80 ASN A O 1
ATOM 612 N N . TYR A 1 81 ? -26.615 5.334 33.918 1.00 96.12 81 TYR A N 1
ATOM 613 C CA . TYR A 1 81 ? -25.996 6.563 34.421 1.00 96.12 81 TYR A CA 1
ATOM 614 C C . TYR A 1 81 ? -26.543 7.781 33.668 1.00 96.12 81 TYR A C 1
ATOM 616 O O . TYR A 1 81 ? -27.209 7.632 32.645 1.00 96.12 81 TYR A O 1
ATOM 624 N N . ILE A 1 82 ? -26.257 8.980 34.178 1.00 95.56 82 ILE A N 1
ATOM 625 C CA . ILE A 1 82 ? -26.520 10.249 33.502 1.00 95.56 82 ILE A CA 1
ATOM 626 C C . ILE A 1 82 ? -25.262 11.110 33.610 1.00 95.56 82 ILE A C 1
ATOM 628 O O . ILE A 1 82 ? -24.920 11.597 34.688 1.00 95.56 82 ILE A O 1
ATOM 632 N N . LEU A 1 83 ? -24.566 11.299 32.487 1.00 95.94 83 LEU A N 1
ATOM 633 C CA . LEU A 1 83 ? -23.478 12.270 32.388 1.00 95.94 83 LEU A CA 1
ATOM 634 C C . LEU A 1 83 ? -24.085 13.622 32.019 1.00 95.94 83 LEU A C 1
ATOM 636 O O . LEU A 1 83 ? -24.539 13.802 30.894 1.00 95.94 83 LEU A O 1
ATOM 640 N N . SER A 1 84 ? -24.109 14.566 32.952 1.00 93.50 84 SER A N 1
ATOM 641 C CA . SER A 1 84 ? -24.704 15.888 32.733 1.00 93.50 84 SER A CA 1
ATOM 642 C C . SER A 1 84 ? -23.776 16.796 31.919 1.00 93.50 84 SER A C 1
ATOM 644 O O . SER A 1 84 ? -24.244 17.588 31.107 1.00 93.50 84 SER A O 1
ATOM 646 N N . ARG A 1 85 ? -22.451 16.683 32.104 1.00 93.56 85 ARG A N 1
ATOM 647 C CA . ARG A 1 85 ? -21.467 17.530 31.409 1.00 93.56 85 ARG A CA 1
ATOM 648 C C . ARG A 1 85 ? -20.103 16.868 31.280 1.00 93.56 85 ARG A C 1
ATOM 650 O O . ARG A 1 85 ? -19.680 16.157 32.190 1.00 93.56 85 ARG A O 1
ATOM 657 N N . ILE A 1 86 ? -19.397 17.178 30.193 1.00 95.12 86 ILE A N 1
ATOM 658 C CA . ILE A 1 86 ? -17.975 16.871 30.040 1.00 95.12 86 ILE A CA 1
ATOM 659 C C . ILE A 1 86 ? -17.183 18.112 29.623 1.00 95.12 86 ILE A C 1
ATOM 661 O O . ILE A 1 86 ? -17.625 18.885 28.775 1.00 95.12 86 ILE A O 1
ATOM 665 N N . GLU A 1 87 ? -16.013 18.310 30.222 1.00 95.62 87 GLU A N 1
ATOM 666 C CA . GLU A 1 87 ? -15.120 19.425 29.900 1.00 95.62 87 GLU A CA 1
ATOM 667 C C . GLU A 1 87 ? -13.675 18.955 29.789 1.00 95.62 87 GLU A C 1
ATOM 669 O O . GLU A 1 87 ? -13.262 18.012 30.468 1.00 95.62 87 GLU A O 1
ATOM 674 N N . VAL A 1 88 ? -12.908 19.655 28.955 1.00 95.56 88 VAL A N 1
ATOM 675 C CA . VAL A 1 88 ? -11.475 19.434 28.776 1.00 95.56 88 VAL A CA 1
ATOM 676 C C . VAL A 1 88 ? -10.751 20.762 28.965 1.00 95.56 88 VAL A C 1
ATOM 678 O O . VAL A 1 88 ? -11.174 21.796 28.444 1.00 95.56 88 VAL A O 1
ATOM 681 N N . SER A 1 89 ? -9.662 20.746 29.721 1.00 95.62 89 SER A N 1
ATOM 682 C CA . SER A 1 89 ? -8.752 21.877 29.886 1.00 95.62 89 SER A CA 1
ATOM 683 C C . SER A 1 89 ? -7.315 21.387 30.045 1.00 95.62 89 SER A C 1
ATOM 685 O O . SER A 1 89 ? -7.062 20.199 30.251 1.00 95.62 89 SER A O 1
ATOM 687 N N . TYR A 1 90 ? -6.354 22.299 29.951 1.00 93.44 90 TYR A N 1
ATOM 688 C CA . TYR A 1 90 ? -4.967 22.030 30.314 1.00 93.44 90 TYR A CA 1
ATOM 689 C C . TYR A 1 90 ? -4.357 23.203 31.079 1.00 93.44 90 TYR A C 1
ATOM 691 O O . TYR A 1 90 ? -4.774 24.350 30.925 1.00 93.44 90 TYR A O 1
ATOM 699 N N . LEU A 1 91 ? -3.357 22.921 31.911 1.00 88.38 91 LEU A N 1
ATOM 700 C CA . LEU A 1 91 ? -2.525 23.942 32.540 1.00 88.38 91 LEU A CA 1
ATOM 701 C C . LEU A 1 91 ? -1.385 24.328 31.592 1.00 88.38 91 LEU A C 1
ATOM 703 O O . LEU A 1 91 ? -0.554 23.491 31.218 1.00 88.38 91 LEU A O 1
ATOM 707 N N . ALA A 1 92 ? -1.351 25.601 31.208 1.00 72.69 92 ALA A N 1
ATOM 708 C CA . ALA A 1 92 ? -0.228 26.199 30.500 1.00 72.69 92 ALA A CA 1
ATOM 709 C C . ALA A 1 92 ? 0.988 26.360 31.436 1.00 72.69 92 ALA A C 1
ATOM 711 O O . ALA A 1 92 ? 0.875 26.263 32.659 1.00 72.69 92 ALA A O 1
ATOM 712 N N . SER A 1 93 ? 2.164 26.629 30.865 1.00 68.12 93 SER A N 1
ATOM 713 C CA . SER A 1 93 ? 3.437 26.762 31.598 1.00 68.12 93 SER A CA 1
ATOM 714 C C . SER A 1 93 ? 3.431 27.846 32.687 1.00 68.12 93 SER A C 1
ATOM 716 O O . SER A 1 93 ? 4.197 27.765 33.643 1.00 68.12 93 SER A O 1
ATOM 718 N N . ASN A 1 94 ? 2.538 28.832 32.585 1.00 72.81 94 ASN A N 1
ATOM 719 C CA . ASN A 1 94 ? 2.314 29.887 33.577 1.00 72.81 94 ASN A CA 1
ATOM 720 C C . ASN A 1 94 ? 1.306 29.496 34.684 1.00 72.81 94 ASN A C 1
ATOM 722 O O . ASN A 1 94 ? 0.837 30.368 35.416 1.00 72.81 94 ASN A O 1
ATOM 726 N N . ASN A 1 95 ? 0.942 28.212 34.795 1.00 77.38 95 ASN A N 1
ATOM 727 C CA . ASN A 1 95 ? -0.116 27.681 35.665 1.00 77.38 95 ASN A CA 1
ATOM 728 C C . ASN A 1 95 ? -1.527 28.236 35.395 1.00 77.38 95 ASN A C 1
ATOM 730 O O . ASN A 1 95 ? -2.425 28.053 36.221 1.00 77.38 95 ASN A O 1
ATOM 734 N N . GLN A 1 96 ? -1.759 28.885 34.254 1.00 83.19 96 GLN A N 1
ATOM 735 C CA . GLN A 1 96 ? -3.102 29.278 33.847 1.00 83.19 96 GLN A CA 1
ATOM 736 C C . GLN A 1 96 ? -3.835 28.086 33.231 1.00 83.19 96 GLN A C 1
ATOM 738 O O . GLN A 1 96 ? -3.300 27.384 32.373 1.00 83.19 96 GLN A O 1
ATOM 743 N N . GLU A 1 97 ? -5.078 27.873 33.652 1.00 91.75 97 GLU A N 1
ATOM 744 C CA . GLU A 1 97 ? -5.953 26.870 33.053 1.00 91.75 97 GLU A CA 1
ATOM 745 C C . GLU A 1 97 ? -6.565 27.398 31.752 1.00 91.75 97 GLU A C 1
ATOM 747 O O . GLU A 1 97 ? -7.181 28.467 31.722 1.00 91.75 97 GLU A O 1
ATOM 752 N N . VAL A 1 98 ? -6.383 26.639 30.675 1.00 92.62 98 VAL A N 1
ATOM 753 C CA . VAL A 1 98 ? -6.898 26.923 29.338 1.00 92.62 98 VAL A CA 1
ATOM 754 C C . VAL A 1 98 ? -7.965 25.885 29.014 1.00 92.62 98 VAL A C 1
ATOM 756 O O . VAL A 1 98 ? -7.686 24.689 28.953 1.00 92.62 98 VAL A O 1
ATOM 759 N N . SER A 1 99 ? -9.205 26.338 28.833 1.00 93.56 99 SER A N 1
ATOM 760 C CA . SER A 1 99 ? -10.319 25.473 28.433 1.00 93.56 99 SER A CA 1
ATOM 761 C C . SER A 1 99 ? -10.222 25.115 26.949 1.00 93.56 99 SER A C 1
ATOM 763 O O . SER A 1 99 ? -9.854 25.958 26.132 1.00 93.56 99 SER A O 1
ATOM 765 N N . ILE A 1 100 ? -10.583 23.876 26.612 1.00 93.25 100 ILE A N 1
ATOM 766 C CA . ILE A 1 100 ? -10.707 23.367 25.245 1.00 93.25 100 ILE A CA 1
ATOM 767 C C . ILE A 1 100 ? -12.203 23.173 24.957 1.00 93.25 100 ILE A C 1
ATOM 769 O O . ILE A 1 100 ? -12.789 22.178 25.395 1.00 93.25 100 ILE A O 1
ATOM 773 N N . PRO A 1 101 ? -12.856 24.114 24.249 1.00 89.62 101 PRO A N 1
ATOM 774 C CA . PRO A 1 101 ? -14.276 24.009 23.943 1.00 89.62 101 PRO A CA 1
ATOM 775 C C . PRO A 1 101 ? -14.544 22.844 22.988 1.00 89.62 101 PRO A C 1
ATOM 777 O O . PRO A 1 101 ? -14.078 22.843 21.847 1.00 89.62 101 PRO A O 1
ATOM 780 N N . LEU A 1 102 ? -15.329 21.871 23.444 1.00 89.56 102 LEU A N 1
ATOM 781 C CA . LEU A 1 102 ? -15.808 20.768 22.616 1.00 89.56 102 LEU A CA 1
ATOM 782 C C . LEU A 1 102 ? -16.983 21.241 21.753 1.00 89.56 102 LEU A C 1
ATOM 784 O O . LEU A 1 102 ? -17.892 21.909 22.242 1.00 89.56 102 LEU A O 1
ATOM 788 N N . ALA A 1 103 ? -16.970 20.890 20.470 1.00 83.62 103 ALA A N 1
ATOM 789 C CA . ALA A 1 103 ? -18.002 21.281 19.506 1.00 83.62 103 ALA A CA 1
ATOM 790 C C . ALA A 1 103 ? -18.702 20.081 18.859 1.00 83.62 103 ALA A C 1
ATOM 792 O O . ALA A 1 103 ? -19.844 20.194 18.409 1.00 83.62 103 ALA A O 1
ATOM 793 N N . HIS A 1 104 ? -18.036 18.928 18.844 1.00 78.25 104 HIS A N 1
ATOM 794 C CA . HIS A 1 104 ? -18.548 17.690 18.279 1.00 78.25 104 HIS A CA 1
ATOM 795 C C . HIS A 1 104 ? -18.679 16.645 19.381 1.00 78.25 104 HIS A C 1
ATOM 797 O O . HIS A 1 104 ? -17.794 16.520 20.227 1.00 78.25 104 HIS A O 1
ATOM 803 N N . ALA A 1 105 ? -19.792 15.916 19.364 1.00 82.69 105 ALA A N 1
ATOM 804 C CA . ALA A 1 105 ? -20.080 14.814 20.268 1.00 82.69 105 ALA A CA 1
ATOM 805 C C . ALA A 1 105 ? -20.774 13.699 19.482 1.00 82.69 105 ALA A C 1
ATOM 807 O O . ALA A 1 105 ? -21.702 13.968 18.717 1.00 82.69 105 ALA A O 1
ATOM 808 N N . TYR A 1 106 ? -20.332 12.464 19.679 1.00 77.25 106 TYR A N 1
ATOM 809 C CA . TYR A 1 106 ? -20.904 11.276 19.056 1.00 77.25 106 TYR A CA 1
ATOM 810 C C . TYR A 1 106 ? -20.897 10.105 20.051 1.00 77.25 106 TYR A C 1
ATOM 812 O O . TYR A 1 106 ? -19.919 9.933 20.771 1.00 77.25 106 TYR A O 1
ATOM 820 N N . THR A 1 107 ? -21.939 9.271 20.077 1.00 71.50 107 THR A N 1
ATOM 821 C CA . THR A 1 107 ? -22.001 8.061 20.920 1.00 71.50 107 THR A CA 1
ATOM 822 C C . THR A 1 107 ? -22.536 6.849 20.157 1.00 71.50 107 THR A C 1
ATOM 824 O O . THR A 1 107 ? -23.270 7.001 19.183 1.00 71.50 107 THR A O 1
ATOM 827 N N . ASP A 1 108 ? -22.177 5.643 20.606 1.00 57.53 108 ASP A N 1
ATOM 828 C CA . ASP A 1 108 ? -22.741 4.380 20.122 1.00 57.53 108 ASP A CA 1
ATOM 829 C C . ASP A 1 108 ? -24.227 4.192 20.482 1.00 57.53 108 ASP A C 1
ATOM 831 O O . ASP A 1 108 ? -24.924 3.431 19.806 1.00 57.53 108 ASP A O 1
ATOM 835 N N . HIS A 1 109 ? -24.710 4.849 21.542 1.00 77.62 109 HIS A N 1
ATOM 836 C CA . HIS A 1 109 ? -26.097 4.758 21.996 1.00 77.62 109 HIS A CA 1
ATOM 837 C C . HIS A 1 109 ? -26.509 5.966 22.839 1.00 77.62 109 HIS A C 1
ATOM 839 O O . HIS A 1 109 ? -25.776 6.411 23.717 1.00 77.62 109 HIS A O 1
ATOM 845 N N . GLU A 1 110 ? -27.741 6.429 22.660 1.00 84.56 110 GLU A N 1
ATOM 846 C CA . GLU A 1 110 ? -28.366 7.415 23.538 1.00 84.56 110 GLU A CA 1
ATOM 847 C C . GLU A 1 110 ? -29.813 7.030 23.851 1.00 84.56 110 GLU A C 1
ATOM 849 O O . GLU A 1 110 ? -30.571 6.568 22.997 1.00 84.56 110 GLU A O 1
ATOM 854 N N . GLN A 1 111 ? -30.206 7.208 25.109 1.00 88.06 111 GLN A N 1
ATOM 855 C CA . GLN A 1 111 ? -31.589 7.065 25.535 1.00 88.06 111 GLN A CA 1
ATOM 856 C C . GLN A 1 111 ? -32.433 8.192 24.924 1.00 88.06 111 GLN A C 1
ATOM 858 O O . GLN A 1 111 ? -32.030 9.354 24.906 1.00 88.06 111 GLN A O 1
ATOM 863 N N . ALA A 1 112 ? -33.650 7.871 24.475 1.00 84.00 112 ALA A N 1
ATOM 864 C CA . ALA A 1 112 ? -34.578 8.868 23.946 1.00 84.00 112 ALA A CA 1
ATOM 865 C C . ALA A 1 112 ? -34.791 10.024 24.947 1.00 84.00 112 ALA A C 1
ATOM 867 O O . ALA A 1 112 ? -35.200 9.797 26.088 1.00 84.00 112 ALA A O 1
ATOM 868 N N . GLY A 1 113 ? -34.504 11.254 24.511 1.00 86.19 113 GLY A N 1
ATOM 869 C CA . GLY A 1 113 ? -34.569 12.467 25.339 1.00 86.19 113 GLY A CA 1
ATOM 870 C C . GLY A 1 113 ? -33.300 12.791 26.144 1.00 86.19 113 GLY A C 1
ATOM 871 O O . GLY A 1 113 ? -33.259 13.843 26.769 1.00 86.19 113 GLY A O 1
ATOM 872 N N . TRP A 1 114 ? -32.267 11.944 26.097 1.00 91.00 114 TRP A N 1
ATOM 873 C CA . TRP A 1 114 ? -31.021 12.066 26.867 1.00 91.00 114 TRP A CA 1
ATOM 874 C C . TRP A 1 114 ? -29.793 11.957 25.948 1.00 91.00 114 TRP A C 1
ATOM 876 O O . TRP A 1 114 ? -29.044 10.976 25.989 1.00 91.00 114 TRP A O 1
ATOM 886 N N . SER A 1 115 ? -29.633 12.943 25.058 1.00 89.25 115 SER A N 1
ATOM 887 C CA . SER A 1 115 ? -28.628 12.900 23.984 1.00 89.25 115 SER A CA 1
ATOM 888 C C . SER A 1 115 ? -27.232 13.287 24.470 1.00 89.25 115 SER A C 1
ATOM 890 O O . SER A 1 115 ? -27.096 14.246 25.231 1.00 89.25 115 SER A O 1
ATOM 892 N N . LEU A 1 116 ? -26.185 12.664 23.920 1.00 90.44 116 LEU A N 1
ATOM 893 C CA . LEU A 1 116 ? -24.796 13.014 24.255 1.00 90.44 116 LEU A CA 1
ATOM 894 C C . LEU A 1 116 ? -24.478 14.492 24.001 1.00 90.44 116 LEU A C 1
ATOM 896 O O . LEU A 1 116 ? -23.728 15.118 24.743 1.00 90.44 116 LEU A O 1
ATOM 900 N N . LYS A 1 117 ? -25.073 15.091 22.970 1.00 87.88 117 LYS A N 1
ATOM 901 C CA . LYS A 1 117 ? -24.793 16.480 22.598 1.00 87.88 117 LYS A CA 1
ATOM 902 C C . LYS A 1 117 ? -25.069 17.472 23.734 1.00 87.88 117 LYS A C 1
ATOM 904 O O . LYS A 1 117 ? -24.383 18.491 23.814 1.00 87.88 117 LYS A O 1
ATOM 909 N N . SER A 1 118 ? -26.018 17.171 24.629 1.00 90.88 118 SER A N 1
ATOM 910 C CA . SER A 1 118 ? -26.340 18.063 25.748 1.00 90.88 118 SER A CA 1
ATOM 911 C C . SER A 1 118 ? -25.178 18.211 26.730 1.00 90.88 118 SER A C 1
ATOM 913 O O . SER A 1 118 ? -25.058 19.262 27.352 1.00 90.88 118 SER A O 1
ATOM 915 N N . THR A 1 119 ? -24.265 17.232 26.800 1.00 93.50 119 THR A N 1
ATOM 916 C CA . THR A 1 119 ? -23.119 17.265 27.722 1.00 93.50 119 THR A CA 1
ATOM 917 C C . THR A 1 119 ? -22.056 18.293 27.341 1.00 93.50 119 THR A C 1
ATOM 919 O O . THR A 1 119 ? -21.170 18.563 28.152 1.00 93.50 119 THR A O 1
ATOM 922 N N . ILE A 1 120 ? -22.118 18.843 26.120 1.00 91.12 120 ILE A N 1
ATOM 923 C CA . ILE A 1 120 ? -21.196 19.874 25.614 1.00 91.12 120 ILE A CA 1
ATOM 924 C C . ILE A 1 120 ? -21.897 21.180 25.202 1.00 91.12 120 ILE A C 1
ATOM 926 O O . ILE A 1 120 ? -21.223 22.184 24.991 1.00 91.12 120 ILE A O 1
ATOM 930 N N . SER A 1 121 ? -23.232 21.202 25.067 1.00 76.75 121 SER A N 1
ATOM 931 C CA . SER A 1 121 ? -23.961 22.328 24.459 1.00 76.75 121 SER A CA 1
ATOM 932 C C . SER A 1 121 ? -24.625 23.313 25.435 1.00 76.75 121 SER A C 1
ATOM 934 O O . SER A 1 121 ? -25.207 24.294 24.973 1.00 76.75 121 SER A O 1
ATOM 936 N N . GLY A 1 122 ? -24.583 23.098 26.756 1.00 63.66 122 GLY A N 1
ATOM 937 C CA . GLY A 1 122 ? -25.196 24.028 27.716 1.00 63.66 122 GLY A CA 1
ATOM 938 C C . GLY A 1 122 ? -25.041 23.654 29.194 1.00 63.66 122 GLY A C 1
ATOM 939 O O . GLY A 1 122 ? -24.582 22.571 29.529 1.00 63.66 122 GLY A O 1
ATOM 940 N N . ASN A 1 123 ? -25.434 24.575 30.082 1.00 63.94 123 ASN A N 1
ATOM 941 C CA . ASN A 1 123 ? -25.378 24.427 31.547 1.00 63.94 123 ASN A CA 1
ATOM 942 C C . ASN A 1 123 ? -26.689 23.879 32.149 1.00 63.94 123 ASN A C 1
ATOM 944 O O . ASN A 1 123 ? -26.965 24.164 33.312 1.00 63.94 123 ASN A O 1
ATOM 948 N N . ASP A 1 124 ? -27.532 23.194 31.372 1.00 77.56 124 ASP A N 1
ATOM 949 C CA . ASP A 1 124 ? -28.827 22.716 31.866 1.00 77.56 124 ASP A CA 1
ATOM 950 C C . ASP A 1 124 ? -28.641 21.451 32.723 1.00 77.56 124 ASP A C 1
ATOM 952 O O . ASP A 1 124 ? -28.345 20.386 32.167 1.00 77.56 124 ASP A O 1
ATOM 956 N N . PRO A 1 125 ? -28.806 21.540 34.059 1.00 69.56 125 PRO A N 1
ATOM 957 C CA . PRO A 1 125 ? -28.605 20.400 34.941 1.00 69.56 125 PRO A CA 1
ATOM 958 C C . PRO A 1 125 ? -29.671 19.315 34.741 1.00 69.56 125 PRO A C 1
ATOM 960 O O . PRO A 1 125 ? -29.457 18.185 35.164 1.00 69.56 125 PRO A O 1
ATOM 963 N N . GLU A 1 126 ? -30.804 19.611 34.095 1.00 83.00 126 GLU A N 1
ATOM 964 C CA . GLU A 1 126 ? -31.881 18.642 33.853 1.00 83.00 126 GLU A CA 1
ATOM 965 C C . GLU A 1 126 ? -31.627 17.751 32.627 1.00 83.00 126 GLU A C 1
ATOM 967 O O . GLU A 1 126 ? -32.381 16.810 32.381 1.00 83.00 126 GLU A O 1
ATOM 972 N N . THR A 1 127 ? -30.549 18.003 31.879 1.00 86.75 127 THR A N 1
ATOM 973 C CA . THR A 1 127 ? -30.182 17.237 30.682 1.00 86.75 127 THR A CA 1
ATOM 974 C C . THR A 1 127 ? -28.886 16.455 30.881 1.00 86.75 127 THR A C 1
ATOM 976 O O . THR A 1 127 ? -28.108 16.705 31.803 1.00 86.75 127 THR A O 1
ATOM 979 N N . GLY A 1 128 ? -28.642 15.477 30.013 1.00 91.94 128 GLY A N 1
ATOM 980 C CA . GLY A 1 128 ? -27.427 14.676 30.044 1.00 91.94 128 GLY A CA 1
ATOM 981 C C . GLY A 1 128 ? -27.492 13.494 29.089 1.00 91.94 128 GLY A C 1
ATOM 982 O O . GLY A 1 128 ? -28.502 13.264 28.424 1.00 91.94 128 GLY A O 1
ATOM 983 N N . TRP A 1 129 ? -26.413 12.724 29.067 1.00 95.50 129 TRP A N 1
ATOM 984 C CA . TRP A 1 129 ? -26.322 11.473 28.332 1.00 95.50 129 TRP A CA 1
ATOM 985 C C . TRP A 1 129 ? -26.680 10.291 29.226 1.00 95.50 129 TRP A C 1
ATOM 987 O O . TRP A 1 129 ? -26.012 10.060 30.236 1.00 95.50 129 TRP A O 1
ATOM 997 N N . ALA A 1 130 ? -27.705 9.538 28.829 1.00 95.81 130 ALA A N 1
ATOM 998 C CA . ALA A 1 130 ? -28.142 8.319 29.502 1.00 95.81 130 ALA A CA 1
ATOM 999 C C . ALA A 1 130 ? -28.261 7.156 28.510 1.00 95.81 130 ALA A C 1
ATOM 1001 O O . ALA A 1 130 ? -28.390 7.371 27.303 1.00 95.81 130 ALA A O 1
ATOM 1002 N N . ILE A 1 131 ? -28.246 5.920 29.017 1.00 92.19 131 ILE A N 1
ATOM 1003 C CA . ILE A 1 131 ? -28.089 4.712 28.187 1.00 92.19 131 ILE A CA 1
ATOM 1004 C C . ILE A 1 131 ? -29.256 3.718 28.276 1.00 92.19 131 ILE A C 1
ATOM 1006 O O . ILE A 1 131 ? -29.147 2.578 27.811 1.00 92.19 131 ILE A O 1
ATOM 1010 N N . ALA A 1 132 ? -30.405 4.099 28.848 1.00 88.06 132 ALA A N 1
ATOM 1011 C CA . ALA A 1 132 ? -31.563 3.206 28.824 1.00 88.06 132 ALA A CA 1
ATOM 1012 C C . ALA A 1 132 ? -31.957 2.836 27.380 1.00 88.06 132 ALA A C 1
ATOM 1014 O O . ALA A 1 132 ? -31.835 3.632 26.449 1.00 88.06 132 ALA A O 1
ATOM 1015 N N . GLY A 1 133 ? -32.403 1.591 27.202 1.00 82.69 133 GLY A N 1
ATOM 1016 C CA . GLY A 1 133 ? -32.587 0.959 25.889 1.00 82.69 133 GLY A CA 1
ATOM 1017 C C . GLY A 1 133 ? -31.407 0.084 25.456 1.00 82.69 133 GLY A C 1
ATOM 1018 O O . GLY A 1 133 ? -31.596 -0.804 24.633 1.00 82.69 133 GLY A O 1
ATOM 1019 N N . ALA A 1 134 ? -30.231 0.259 26.065 1.00 79.81 134 ALA A N 1
ATOM 1020 C CA . ALA A 1 134 ? -29.050 -0.553 25.793 1.00 79.81 134 ALA A CA 1
ATOM 1021 C C . ALA A 1 134 ? -28.213 -0.811 27.058 1.00 79.81 134 ALA A C 1
ATOM 1023 O O . ALA A 1 134 ? -26.998 -0.711 27.041 1.00 79.81 134 ALA A O 1
ATOM 1024 N N . LEU A 1 135 ? -28.867 -1.132 28.172 1.00 85.62 135 LEU A N 1
ATOM 1025 C CA . LEU A 1 135 ? -28.223 -1.284 29.480 1.00 85.62 135 LEU A CA 1
ATOM 1026 C C . LEU A 1 135 ? -27.242 -2.469 29.541 1.00 85.62 135 LEU A C 1
ATOM 1028 O O . LEU A 1 135 ? -27.355 -3.434 28.787 1.00 85.62 135 LEU A O 1
ATOM 1032 N N . ASN A 1 136 ? -26.355 -2.436 30.539 1.00 83.00 136 ASN A N 1
ATOM 1033 C CA . ASN A 1 136 ? -25.485 -3.551 30.940 1.00 83.00 136 ASN A CA 1
ATOM 1034 C C . ASN A 1 136 ? -24.492 -4.038 29.873 1.00 83.00 136 ASN A C 1
ATOM 1036 O O . ASN A 1 136 ? -24.104 -5.204 29.860 1.00 83.00 136 ASN A O 1
ATOM 1040 N N . ARG A 1 137 ? -24.054 -3.130 29.002 1.00 72.44 137 ARG A N 1
ATOM 1041 C CA . ARG A 1 137 ? -22.952 -3.336 28.058 1.00 72.44 137 ARG A CA 1
ATOM 1042 C C . ARG A 1 137 ? -22.014 -2.131 28.079 1.00 72.44 137 ARG A C 1
ATOM 1044 O O . ARG A 1 137 ? -22.307 -1.121 28.716 1.00 72.44 137 ARG A O 1
ATOM 1051 N N . VAL A 1 138 ? -20.874 -2.264 27.411 1.00 72.69 138 VAL A N 1
ATOM 1052 C CA . VAL A 1 138 ? -19.927 -1.161 27.219 1.00 72.69 138 VAL A CA 1
ATOM 1053 C C . VAL A 1 138 ? -20.542 -0.108 26.297 1.00 72.69 138 VAL A C 1
ATOM 1055 O O . VAL A 1 138 ? -21.159 -0.470 25.295 1.00 72.69 138 VAL A O 1
ATOM 1058 N N . HIS A 1 139 ? -20.333 1.169 26.613 1.00 80.12 139 HIS A N 1
ATOM 1059 C CA . HIS A 1 139 ? -20.662 2.293 25.736 1.00 80.12 139 HIS A CA 1
ATOM 1060 C C . HIS A 1 139 ? -19.461 3.192 25.512 1.00 80.12 139 HIS A C 1
ATOM 1062 O O . HIS A 1 139 ? -18.509 3.194 26.293 1.00 80.12 139 HIS A O 1
ATOM 1068 N N . GLN A 1 140 ? -19.515 3.974 24.441 1.00 82.38 140 GLN A N 1
ATOM 1069 C CA . GLN A 1 140 ? -18.457 4.886 24.055 1.00 82.38 140 GLN A CA 1
ATOM 1070 C C . GLN A 1 140 ? -19.037 6.222 23.590 1.00 82.38 140 GLN A C 1
ATOM 1072 O O . GLN A 1 140 ? -20.058 6.297 22.903 1.00 82.38 140 GLN A O 1
ATOM 1077 N N . ALA A 1 141 ? -18.342 7.291 23.944 1.00 81.88 141 ALA A N 1
ATOM 1078 C CA . ALA A 1 141 ? -18.604 8.646 23.511 1.00 81.88 141 ALA A CA 1
ATOM 1079 C C . ALA A 1 141 ? -17.311 9.277 22.998 1.00 81.88 141 ALA A C 1
ATOM 1081 O O . ALA A 1 141 ? -16.235 9.064 23.548 1.00 81.88 141 ALA A O 1
ATOM 1082 N N . TYR A 1 142 ? -17.426 10.063 21.941 1.00 82.81 142 TYR A N 1
ATOM 1083 C CA . TYR A 1 142 ? -16.330 10.727 21.256 1.00 82.81 142 TYR A CA 1
ATOM 1084 C C . TYR A 1 142 ? -16.609 12.215 21.234 1.00 82.81 142 TYR A C 1
ATOM 1086 O O . TYR A 1 142 ? -17.720 12.634 20.906 1.00 82.81 142 TYR A O 1
ATOM 1094 N N . PHE A 1 143 ? -15.595 13.004 21.553 1.00 87.31 143 PHE A N 1
ATOM 1095 C CA . PHE A 1 143 ? -15.679 14.450 21.606 1.00 87.31 143 PHE A CA 1
ATOM 1096 C C . PHE A 1 143 ? -14.506 15.074 20.868 1.00 87.31 143 PHE A C 1
ATOM 1098 O O . PHE A 1 143 ? -13.377 14.602 20.988 1.00 87.31 143 PHE A O 1
ATOM 1105 N N . ALA A 1 144 ? -14.761 16.163 20.151 1.00 84.75 144 ALA A N 1
ATOM 1106 C CA . ALA A 1 144 ? -13.716 16.924 19.477 1.00 84.75 144 ALA A CA 1
ATOM 1107 C C . ALA A 1 144 ? -13.963 18.434 19.604 1.00 84.75 144 ALA A C 1
ATOM 1109 O O . ALA A 1 144 ? -15.128 18.867 19.627 1.00 84.75 144 ALA A O 1
ATOM 1110 N N . PRO A 1 145 ? -12.898 19.250 19.702 1.00 82.06 145 PRO A N 1
ATOM 1111 C CA . PRO A 1 145 ? -13.011 20.690 19.562 1.00 82.06 145 PRO A CA 1
ATOM 1112 C C . PRO A 1 145 ? -13.399 21.057 18.126 1.00 82.06 145 PRO A C 1
ATOM 1114 O O . PRO A 1 145 ? -13.317 20.236 17.216 1.00 82.06 145 PRO A O 1
ATOM 1117 N N . LYS A 1 146 ? -13.848 22.299 17.923 1.00 71.88 146 LYS A N 1
ATOM 1118 C CA . LYS A 1 146 ? -14.161 22.798 16.573 1.00 71.88 146 LYS A CA 1
ATOM 1119 C C . LYS A 1 146 ? -12.917 22.844 15.680 1.00 71.88 146 LYS A C 1
ATOM 1121 O O . LYS A 1 146 ? -13.013 22.576 14.494 1.00 71.88 146 LYS A O 1
ATOM 1126 N N . GLU A 1 147 ? -11.786 23.208 16.273 1.00 71.19 147 GLU A N 1
ATOM 1127 C CA . GLU A 1 147 ? -10.472 23.260 15.638 1.00 71.19 147 GLU A CA 1
ATOM 1128 C C . GLU A 1 147 ? -9.488 22.497 16.535 1.00 71.19 147 GLU A C 1
ATOM 1130 O O . GLU A 1 147 ? -9.609 22.605 17.765 1.00 71.19 147 GLU A O 1
ATOM 1135 N N . PRO A 1 148 ? -8.523 21.747 15.977 1.00 74.62 148 PRO A N 1
ATOM 1136 C CA . PRO A 1 148 ? -7.498 21.070 16.764 1.00 74.62 148 PRO A CA 1
ATOM 1137 C C . PRO A 1 148 ? -6.721 22.044 17.659 1.00 74.62 148 PRO A C 1
ATOM 1139 O O . PRO A 1 148 ? -6.439 23.178 17.268 1.00 74.62 148 PRO A O 1
ATOM 1142 N N . VAL A 1 149 ? -6.345 21.608 18.864 1.00 79.69 149 VAL A N 1
ATOM 1143 C CA . VAL A 1 149 ? -5.660 22.469 19.842 1.00 79.69 149 VAL A CA 1
ATOM 1144 C C . VAL A 1 149 ? -4.246 21.967 20.082 1.00 79.69 149 VAL A C 1
ATOM 1146 O O . VAL A 1 149 ? -4.051 20.875 20.607 1.00 79.69 149 VAL A O 1
ATOM 1149 N N . PHE A 1 150 ? -3.238 22.766 19.737 1.00 79.25 150 PHE A N 1
ATOM 1150 C CA . PHE A 1 150 ? -1.862 22.460 20.120 1.00 79.25 150 PHE A CA 1
ATOM 1151 C C . PHE A 1 150 ? -1.687 22.604 21.633 1.00 79.25 150 PHE A C 1
ATOM 1153 O O . PHE A 1 150 ? -1.963 23.666 22.195 1.00 79.25 150 PHE A O 1
ATOM 1160 N N . ILE A 1 151 ? -1.177 21.557 22.282 1.00 78.81 151 ILE A N 1
ATOM 1161 C CA . ILE A 1 151 ? -0.919 21.561 23.720 1.00 78.81 151 ILE A CA 1
ATOM 1162 C C . ILE A 1 151 ? 0.579 21.310 23.948 1.00 78.81 151 ILE A C 1
ATOM 1164 O O . ILE A 1 151 ? 1.118 20.306 23.465 1.00 78.81 151 ILE A O 1
ATOM 1168 N N . PRO A 1 152 ? 1.282 22.210 24.665 1.00 71.12 152 PRO A N 1
ATOM 1169 C CA . PRO A 1 152 ? 2.700 22.043 24.959 1.00 71.12 152 PRO A CA 1
ATOM 1170 C C . PRO A 1 152 ? 3.009 20.720 25.669 1.00 71.12 152 PRO A C 1
ATOM 1172 O O . PRO A 1 152 ? 2.253 20.256 26.521 1.00 71.12 152 PRO A O 1
ATOM 1175 N N . HIS A 1 153 ? 4.155 20.122 25.343 1.00 70.50 153 HIS A N 1
ATOM 1176 C CA . HIS A 1 153 ? 4.659 18.948 26.053 1.00 70.50 153 HIS A CA 1
ATOM 1177 C C . HIS A 1 153 ? 4.808 19.233 27.559 1.00 70.50 153 HIS A C 1
ATOM 1179 O O . HIS A 1 153 ? 5.306 20.291 27.947 1.00 70.50 153 HIS A O 1
ATOM 1185 N N . GLY A 1 154 ? 4.409 18.280 28.403 1.00 69.00 154 GLY A N 1
ATOM 1186 C CA . GLY A 1 154 ? 4.473 18.389 29.862 1.00 69.00 154 GLY A CA 1
ATOM 1187 C C . GLY A 1 154 ? 3.340 19.215 30.481 1.00 69.00 154 GLY A C 1
ATOM 1188 O O . GLY A 1 154 ? 3.278 19.344 31.704 1.00 69.00 154 GLY A O 1
ATOM 1189 N N . SER A 1 155 ? 2.420 19.763 29.674 1.00 82.62 155 SER A N 1
ATOM 1190 C CA . SER A 1 155 ? 1.189 20.366 30.193 1.00 82.62 155 SER A CA 1
ATOM 1191 C C . SER A 1 155 ? 0.360 19.335 30.953 1.00 82.62 155 SER A C 1
ATOM 1193 O O . SER A 1 155 ? 0.307 18.160 30.592 1.00 82.62 155 SER A O 1
ATOM 1195 N N . ARG A 1 156 ? -0.337 19.777 32.002 1.00 90.06 156 ARG A N 1
ATOM 1196 C CA . ARG A 1 156 ? -1.261 18.912 32.739 1.00 90.06 156 ARG A CA 1
ATOM 1197 C C . ARG A 1 156 ? -2.663 19.060 32.169 1.00 90.06 156 ARG A C 1
ATOM 1199 O O . ARG A 1 156 ? -3.261 20.123 32.311 1.00 90.06 156 ARG A O 1
ATOM 1206 N N . MET A 1 157 ? -3.173 18.006 31.549 1.00 92.94 157 MET A N 1
ATOM 1207 C CA . MET A 1 157 ? -4.556 17.921 31.088 1.00 92.94 157 MET A CA 1
ATOM 1208 C C . MET A 1 157 ? -5.491 17.678 32.265 1.00 92.94 157 MET A C 1
ATOM 1210 O O . MET A 1 157 ? -5.131 17.009 33.239 1.00 92.94 157 MET A O 1
ATOM 1214 N N . ARG A 1 158 ? -6.710 18.190 32.143 1.00 95.38 158 ARG A N 1
ATOM 1215 C CA . ARG A 1 158 ? -7.812 17.947 33.058 1.00 95.38 158 ARG A CA 1
ATOM 1216 C C . ARG A 1 158 ? -9.073 17.628 32.266 1.00 95.38 158 ARG A C 1
ATOM 1218 O O . ARG A 1 158 ? -9.478 18.381 31.385 1.00 95.38 158 ARG A O 1
ATOM 1225 N N . PHE A 1 159 ? -9.701 16.519 32.627 1.00 95.81 159 PHE A N 1
ATOM 1226 C CA . PHE A 1 159 ? -10.981 16.072 32.099 1.00 95.81 159 PHE A CA 1
ATOM 1227 C C . PHE A 1 159 ? -11.990 16.049 33.239 1.00 95.81 159 PHE A C 1
ATOM 1229 O O . PHE A 1 159 ? -11.738 15.441 34.282 1.00 95.81 159 PHE A O 1
ATOM 1236 N N . THR A 1 160 ? -13.129 16.697 33.042 1.00 95.75 160 THR A N 1
ATOM 1237 C CA . THR A 1 160 ? -14.149 16.868 34.078 1.00 95.75 160 THR A CA 1
ATOM 1238 C C . THR A 1 160 ? -15.442 16.215 33.620 1.00 95.75 160 THR A C 1
ATOM 1240 O O . THR A 1 160 ? -15.976 16.603 32.588 1.00 95.75 160 THR A O 1
ATOM 1243 N N . LEU A 1 161 ? -15.953 15.240 34.373 1.00 95.81 161 LEU A N 1
ATOM 1244 C CA . LEU A 1 161 ? -17.211 14.537 34.108 1.00 95.81 161 LEU A CA 1
ATOM 1245 C C . LEU A 1 161 ? -18.194 14.839 35.242 1.00 95.81 161 LEU A C 1
ATOM 1247 O O . LEU A 1 161 ? -17.970 14.438 36.384 1.00 95.81 161 LEU A O 1
ATOM 1251 N N . GLN A 1 162 ? -19.277 15.552 34.950 1.00 94.31 162 GLN A N 1
ATOM 1252 C CA . GLN A 1 162 ? -20.259 15.960 35.956 1.00 94.31 162 GLN A CA 1
ATOM 1253 C C . GLN A 1 162 ? -21.494 15.060 35.921 1.00 94.31 162 GLN A C 1
ATOM 1255 O O . GLN A 1 162 ? -22.062 14.812 34.859 1.00 94.31 162 GLN A O 1
ATOM 1260 N N . HIS A 1 163 ? -21.932 14.639 37.103 1.00 92.56 163 HIS A N 1
ATOM 1261 C CA . HIS A 1 163 ? -23.147 13.876 37.357 1.00 92.56 163 HIS A CA 1
ATOM 1262 C C . HIS A 1 163 ? -23.959 14.666 38.380 1.00 92.56 163 HIS A C 1
ATOM 1264 O O . HIS A 1 163 ? -23.594 14.720 39.554 1.00 92.56 163 HIS A O 1
ATOM 1270 N N . GLY A 1 164 ? -25.012 15.347 37.952 1.00 85.06 164 GLY A N 1
ATOM 1271 C CA . GLY A 1 164 ? -25.735 16.260 38.841 1.00 85.06 164 GLY A CA 1
ATOM 1272 C C . GLY A 1 164 ? -27.175 16.494 38.437 1.00 85.06 164 GLY A C 1
ATOM 1273 O O . GLY A 1 164 ? -27.724 17.547 38.751 1.00 85.06 164 GLY A O 1
ATOM 1274 N N . THR A 1 165 ? -27.766 15.547 37.709 1.00 88.88 165 THR A N 1
ATOM 1275 C CA . THR A 1 165 ? -29.134 15.689 37.223 1.00 88.88 165 THR A CA 1
ATOM 1276 C C . THR A 1 165 ? -30.130 15.566 38.380 1.00 88.88 165 THR A C 1
ATOM 1278 O O . THR A 1 165 ? -30.175 14.512 39.028 1.00 88.88 165 THR A O 1
ATOM 1281 N N . PRO A 1 166 ? -30.938 16.612 38.659 1.00 88.19 166 PRO A N 1
ATOM 1282 C CA . PRO A 1 166 ? -31.859 16.619 39.789 1.00 88.19 166 PRO A CA 1
ATOM 1283 C C . PRO A 1 166 ? -32.799 15.411 39.789 1.00 88.19 166 PRO A C 1
ATOM 1285 O O . PRO A 1 166 ? -33.393 15.067 38.770 1.00 88.19 166 PRO A O 1
ATOM 1288 N N . GLY A 1 167 ? -32.946 14.764 40.947 1.00 87.56 167 GLY A N 1
ATOM 1289 C CA . GLY A 1 167 ? -33.798 13.579 41.100 1.00 87.56 167 GLY A CA 1
ATOM 1290 C C . GLY A 1 167 ? -33.144 12.251 40.702 1.00 87.56 167 GLY A C 1
ATOM 1291 O O . GLY A 1 167 ? -33.767 11.206 40.889 1.00 87.56 167 GLY A O 1
ATOM 1292 N N . PHE A 1 168 ? -31.888 12.261 40.236 1.00 89.94 168 PHE A N 1
ATOM 1293 C CA . PHE A 1 168 ? -31.134 11.058 39.859 1.00 89.94 168 PHE A CA 1
ATOM 1294 C C . PHE A 1 168 ? -29.806 10.891 40.635 1.00 89.94 168 PHE A C 1
ATOM 1296 O O . PHE A 1 168 ? -28.764 10.655 40.022 1.00 89.94 168 PHE A O 1
ATOM 1303 N N . PRO A 1 169 ? -29.810 10.919 41.984 1.00 88.75 169 PRO A N 1
ATOM 1304 C CA . PRO A 1 169 ? -28.588 10.873 42.802 1.00 88.75 169 PRO A CA 1
ATOM 1305 C C . PRO A 1 169 ? -27.858 9.518 42.781 1.00 88.75 169 PRO A C 1
ATOM 1307 O O . PRO A 1 169 ? -26.817 9.379 43.413 1.00 88.75 169 PRO A O 1
ATOM 1310 N N . ASP A 1 170 ? -28.402 8.517 42.086 1.00 90.19 170 ASP A N 1
ATOM 1311 C CA . ASP A 1 170 ? -27.821 7.176 41.928 1.00 90.19 170 ASP A CA 1
ATOM 1312 C C . ASP A 1 170 ? -27.212 6.959 40.524 1.00 90.19 170 ASP A C 1
ATOM 1314 O O . ASP A 1 170 ? -26.762 5.865 40.206 1.00 90.19 170 ASP A O 1
ATOM 1318 N N . HIS A 1 171 ? -27.248 7.963 39.638 1.00 93.31 171 HIS A N 1
ATOM 1319 C CA . HIS A 1 171 ? -26.911 7.812 38.215 1.00 93.31 171 HIS A CA 1
ATOM 1320 C C . HIS A 1 171 ? -25.486 8.273 37.872 1.00 93.31 171 HIS A C 1
ATOM 1322 O O . HIS A 1 171 ? -25.260 8.911 36.844 1.00 93.31 171 HIS A O 1
ATOM 1328 N N . GLN A 1 172 ? -24.503 7.942 38.708 1.00 94.38 172 GLN A N 1
ATOM 1329 C CA . GLN A 1 172 ? -23.098 8.174 38.369 1.00 94.38 172 GLN A CA 1
ATOM 1330 C C . GLN A 1 172 ? -22.535 7.047 37.498 1.00 94.38 172 GLN A C 1
ATOM 1332 O O . GLN A 1 172 ? -22.929 5.884 37.628 1.00 94.38 172 GLN A O 1
ATOM 1337 N N . ILE A 1 173 ? -21.569 7.378 36.638 1.00 97.00 173 ILE A N 1
ATOM 1338 C CA . ILE A 1 173 ? -20.776 6.364 35.939 1.00 97.00 173 ILE A CA 1
ATOM 1339 C C . ILE A 1 173 ? -19.943 5.589 36.975 1.00 97.00 173 ILE A C 1
ATOM 1341 O O . ILE A 1 173 ? -19.256 6.172 37.813 1.00 97.00 173 ILE A O 1
ATOM 1345 N N . GLY A 1 174 ? -20.016 4.261 36.931 1.00 95.00 174 GLY A N 1
ATOM 1346 C CA . GLY A 1 174 ? -19.326 3.375 37.864 1.00 95.00 174 GLY A CA 1
ATOM 1347 C C . GLY A 1 174 ? -17.905 3.048 37.427 1.00 95.00 174 GLY A C 1
ATOM 1348 O O . GLY A 1 174 ? -16.970 3.175 38.215 1.00 95.00 174 GLY A O 1
ATOM 1349 N N . ARG A 1 175 ? -17.716 2.668 36.159 1.00 95.50 175 ARG A N 1
ATOM 1350 C CA . ARG A 1 175 ? -16.388 2.416 35.584 1.00 95.50 175 ARG A CA 1
ATOM 1351 C C . ARG A 1 175 ? -16.256 3.081 34.225 1.00 95.50 175 ARG A C 1
ATOM 1353 O O . ARG A 1 175 ? -17.154 2.976 33.392 1.00 95.50 175 ARG A O 1
ATOM 1360 N N . PHE A 1 176 ? -15.131 3.748 33.994 1.00 96.00 176 PHE A N 1
ATOM 1361 C CA . PHE A 1 176 ? -14.895 4.482 32.757 1.00 96.00 176 PHE A CA 1
ATOM 1362 C C . PHE A 1 176 ? -13.430 4.526 32.348 1.00 96.00 176 PHE A C 1
ATOM 1364 O O . PHE A 1 176 ? -12.541 4.336 33.171 1.00 96.00 176 PHE A O 1
ATOM 1371 N N . ARG A 1 177 ? -13.170 4.806 31.076 1.00 92.75 177 ARG A N 1
ATOM 1372 C CA . ARG A 1 177 ? -11.833 5.034 30.523 1.00 92.75 177 ARG A CA 1
ATOM 1373 C C . ARG A 1 177 ? -11.857 6.287 29.661 1.00 92.75 177 ARG A C 1
ATOM 1375 O O . ARG A 1 177 ? -12.869 6.573 29.030 1.00 92.75 177 ARG A O 1
ATOM 1382 N N . LEU A 1 178 ? -10.766 7.044 29.688 1.00 91.12 178 LEU A N 1
ATOM 1383 C CA . LEU A 1 178 ? -10.579 8.220 28.848 1.00 91.12 178 LEU A CA 1
ATOM 1384 C C . LEU A 1 178 ? -9.355 7.997 27.977 1.00 91.12 178 LEU A C 1
ATOM 1386 O O . LEU A 1 178 ? -8.309 7.636 28.511 1.00 91.12 178 LEU A O 1
ATOM 1390 N N . ASP A 1 179 ? -9.482 8.267 26.685 1.00 83.69 179 ASP A N 1
ATOM 1391 C CA . ASP A 1 179 ? -8.382 8.242 25.727 1.00 83.69 179 ASP A CA 1
ATOM 1392 C C . ASP A 1 179 ? -8.362 9.534 24.917 1.00 83.69 179 ASP A C 1
ATOM 1394 O O . ASP A 1 179 ? -9.396 10.155 24.680 1.00 83.69 179 ASP A O 1
ATOM 1398 N N . THR A 1 180 ? -7.187 9.933 24.456 1.00 83.75 180 THR A N 1
ATOM 1399 C CA . THR A 1 180 ? -7.006 11.119 23.610 1.00 83.75 180 THR A CA 1
ATOM 1400 C C . THR A 1 180 ? -6.378 10.741 22.284 1.00 83.75 180 THR A C 1
ATOM 1402 O O . THR A 1 180 ? -5.712 9.714 22.202 1.00 83.75 180 THR A O 1
ATOM 1405 N N . THR A 1 181 ? -6.550 11.561 21.253 1.00 72.56 181 THR A N 1
ATOM 1406 C CA . THR A 1 181 ? -5.882 11.333 19.968 1.00 72.56 181 THR A CA 1
ATOM 1407 C C . THR A 1 181 ? -5.205 12.591 19.444 1.00 72.56 181 THR A C 1
ATOM 1409 O O . THR A 1 181 ? -5.688 13.714 19.641 1.00 72.56 181 THR A O 1
ATOM 1412 N N . ASN A 1 182 ? -4.076 12.358 18.774 1.00 70.50 182 ASN A N 1
ATOM 1413 C CA . ASN A 1 182 ? -3.337 13.362 18.022 1.00 70.50 182 ASN A CA 1
ATOM 1414 C C . ASN A 1 182 ? -3.616 13.275 16.516 1.00 70.50 182 ASN A C 1
ATOM 1416 O O . ASN A 1 182 ? -3.084 14.094 15.768 1.00 70.50 182 ASN A O 1
ATOM 1420 N N . ASP A 1 183 ? -4.433 12.315 16.083 1.00 59.69 183 ASP A N 1
ATOM 1421 C CA . ASP A 1 183 ? -4.824 12.175 14.687 1.00 59.69 183 ASP A CA 1
ATOM 1422 C C . ASP A 1 183 ? -5.989 13.128 14.368 1.00 59.69 183 ASP A C 1
ATOM 1424 O O . ASP A 1 183 ? -6.918 13.233 15.177 1.00 59.69 183 ASP A O 1
ATOM 1428 N N . PRO A 1 184 ? -5.991 13.781 13.190 1.00 55.56 184 PRO A N 1
ATOM 1429 C CA . PRO A 1 184 ? -7.129 14.552 12.695 1.00 55.56 184 PRO A CA 1
ATOM 1430 C C . PRO A 1 184 ? -8.450 13.778 12.808 1.00 55.56 184 PRO A C 1
ATOM 1432 O O . PRO A 1 184 ? -8.590 12.675 12.275 1.00 55.56 184 PRO A O 1
ATOM 1435 N N . ILE A 1 185 ? -9.425 14.347 13.528 1.00 53.97 185 ILE A N 1
ATOM 1436 C CA . ILE A 1 185 ? -10.743 13.735 13.791 1.00 53.97 185 ILE A CA 1
ATOM 1437 C C . ILE A 1 185 ? -11.750 14.012 12.656 1.00 53.97 185 ILE A C 1
ATOM 1439 O O . ILE A 1 185 ? -12.923 13.648 12.730 1.00 53.97 185 ILE A O 1
ATOM 1443 N N . ASP A 1 186 ? -11.290 14.575 11.544 1.00 45.78 186 ASP A N 1
ATOM 1444 C CA . ASP A 1 186 ? -12.055 15.065 10.391 1.00 45.78 186 ASP A CA 1
ATOM 1445 C C . ASP A 1 186 ? -12.949 13.994 9.717 1.00 45.78 186 ASP A C 1
ATOM 1447 O O . ASP A 1 186 ? -13.700 14.285 8.788 1.00 45.78 186 ASP A O 1
ATOM 1451 N N . VAL A 1 187 ? -12.927 12.751 10.207 1.00 41.97 187 VAL A N 1
ATOM 1452 C CA . VAL A 1 187 ? -13.802 11.647 9.818 1.00 41.97 187 VAL A CA 1
ATOM 1453 C C . VAL A 1 187 ? -14.395 10.936 11.050 1.00 41.97 187 VAL A C 1
ATOM 1455 O O . VAL A 1 187 ? -14.296 9.717 11.183 1.00 41.97 187 VAL A O 1
ATOM 1458 N N . ILE A 1 188 ? -15.129 11.642 11.927 1.00 43.97 188 ILE A N 1
ATOM 1459 C CA . ILE A 1 188 ? -16.241 10.990 12.662 1.00 43.97 188 ILE A CA 1
ATOM 1460 C C . ILE A 1 188 ? -17.368 10.709 11.650 1.00 43.97 188 ILE A C 1
ATOM 1462 O O . ILE A 1 188 ? -18.476 11.232 11.746 1.00 43.97 188 ILE A O 1
ATOM 1466 N N . SER A 1 189 ? -17.083 9.913 10.619 1.00 39.69 189 SER A N 1
ATOM 1467 C CA . SER A 1 189 ? -18.122 9.273 9.829 1.00 39.69 189 SER A CA 1
ATOM 1468 C C . SER A 1 189 ? -18.358 7.910 10.452 1.00 39.69 189 SER A C 1
ATOM 1470 O O . SER A 1 189 ? -17.488 7.037 10.408 1.00 39.69 189 SER A O 1
ATOM 1472 N N . TYR A 1 190 ? -19.534 7.736 11.043 1.00 45.50 190 TYR A N 1
ATOM 1473 C CA . TYR A 1 190 ? -20.050 6.408 11.320 1.00 45.50 190 TYR A CA 1
ATOM 1474 C C . TYR A 1 190 ? -20.096 5.632 10.000 1.00 45.50 190 TYR A C 1
ATOM 1476 O O . TYR A 1 190 ? -20.668 6.124 9.029 1.00 45.50 190 TYR A O 1
ATOM 1484 N N . PHE A 1 191 ? -19.538 4.423 9.974 1.00 46.78 191 PHE A N 1
ATOM 1485 C CA . PHE A 1 191 ? -20.182 3.383 9.188 1.00 46.78 191 PHE A CA 1
ATOM 1486 C C . PHE A 1 191 ? -21.392 2.955 9.988 1.00 46.78 191 PHE A C 1
ATOM 1488 O O . PHE A 1 191 ? -21.240 2.522 11.129 1.00 46.78 191 PHE A O 1
ATOM 1495 N N . SER A 1 192 ? -22.574 3.008 9.378 1.00 45.84 192 SER A N 1
ATOM 1496 C CA . SER A 1 192 ? -23.770 2.341 9.902 1.00 45.84 192 SER A CA 1
ATOM 1497 C C . SER A 1 192 ? -23.492 0.912 10.389 1.00 45.84 192 SER A C 1
ATOM 1499 O O . SER A 1 192 ? -24.118 0.430 11.340 1.00 45.84 192 SER A O 1
ATOM 1501 N N . THR A 1 193 ? -22.489 0.289 9.766 1.00 60.19 193 THR A N 1
ATOM 1502 C CA . THR A 1 193 ? -22.202 -1.132 9.794 1.00 60.19 193 THR A CA 1
ATOM 1503 C C . THR A 1 193 ? -20.741 -1.395 10.198 1.00 60.19 193 THR A C 1
ATOM 1505 O O . THR A 1 193 ? -19.829 -0.961 9.496 1.00 60.19 193 THR A O 1
ATOM 1508 N N . PRO A 1 194 ? -20.482 -2.085 11.323 1.00 69.25 194 PRO A N 1
ATOM 1509 C CA . PRO A 1 194 ? -19.126 -2.448 11.738 1.00 69.25 194 PRO A CA 1
ATOM 1510 C C . PRO A 1 194 ? -18.491 -3.447 10.767 1.00 69.25 194 PRO A C 1
ATOM 1512 O O . PRO A 1 194 ? -19.204 -4.225 10.133 1.00 69.25 194 PRO A O 1
ATOM 1515 N N . LEU A 1 195 ? -17.159 -3.477 10.719 1.00 80.25 195 LEU A N 1
ATOM 1516 C CA . LEU A 1 195 ? -16.405 -4.480 9.966 1.00 80.25 195 LEU A CA 1
ATOM 1517 C C . LEU A 1 195 ? -15.906 -5.602 10.884 1.00 80.25 195 LEU A C 1
ATOM 1519 O O . LEU A 1 195 ? -15.547 -5.361 12.038 1.00 80.25 195 LEU A O 1
ATOM 1523 N N . ARG A 1 196 ? -15.848 -6.824 10.354 1.00 82.69 196 ARG A N 1
ATOM 1524 C CA . ARG A 1 196 ? -15.312 -8.020 11.012 1.00 82.69 196 ARG A CA 1
ATOM 1525 C C . ARG A 1 196 ? -14.182 -8.610 10.178 1.00 82.69 196 ARG A C 1
ATOM 1527 O O . ARG A 1 196 ? -14.314 -8.746 8.968 1.00 82.69 196 ARG A O 1
ATOM 1534 N N . ARG A 1 197 ? -13.105 -9.019 10.853 1.00 87.81 197 ARG A N 1
ATOM 1535 C CA . ARG A 1 197 ? -12.038 -9.855 10.289 1.00 87.81 197 ARG A CA 1
ATOM 1536 C C . ARG A 1 197 ? -12.372 -11.327 10.487 1.00 87.81 197 ARG A C 1
ATOM 1538 O O . ARG A 1 197 ? -12.566 -11.774 11.617 1.00 87.81 197 ARG A O 1
ATOM 1545 N N . VAL A 1 198 ? -12.411 -12.070 9.390 1.00 89.06 198 VAL A N 1
ATOM 1546 C CA . VAL A 1 198 ? -12.585 -13.522 9.345 1.00 89.06 198 VAL A CA 1
ATOM 1547 C C . VAL A 1 198 ? -11.302 -14.136 8.815 1.00 89.06 198 VAL A C 1
ATOM 1549 O O . VAL A 1 198 ? -10.824 -13.762 7.749 1.00 89.06 198 VAL A O 1
ATOM 1552 N N . VAL A 1 199 ? -10.733 -15.075 9.565 1.00 91.00 199 VAL A N 1
ATOM 1553 C CA . VAL A 1 199 ? -9.508 -15.764 9.156 1.00 91.00 199 VAL A CA 1
ATOM 1554 C C . VAL A 1 199 ? -9.862 -16.968 8.291 1.00 91.00 199 VAL A C 1
ATOM 1556 O O . VAL A 1 199 ? -10.636 -17.823 8.722 1.00 91.00 199 VAL A O 1
ATOM 1559 N N . LEU A 1 200 ? -9.303 -17.009 7.082 1.00 92.62 200 LEU A N 1
ATOM 1560 C CA . LEU A 1 200 ? -9.475 -18.079 6.094 1.00 92.62 200 LEU A CA 1
ATOM 1561 C C . LEU A 1 200 ? -8.308 -19.077 6.129 1.00 92.62 200 LEU A C 1
ATOM 1563 O O . LEU A 1 200 ? -8.488 -20.257 5.837 1.00 92.62 200 LEU A O 1
ATOM 1567 N N . ASP A 1 201 ? -7.124 -18.595 6.502 1.00 91.94 201 ASP A N 1
ATOM 1568 C CA . ASP A 1 201 ? -5.929 -19.378 6.816 1.00 91.94 201 ASP A CA 1
ATOM 1569 C C . ASP A 1 201 ? -5.094 -18.595 7.840 1.00 91.94 201 ASP A C 1
ATOM 1571 O O . ASP A 1 201 ? -4.900 -17.393 7.671 1.00 91.94 201 ASP A O 1
ATOM 1575 N N . ASP A 1 202 ? -4.641 -19.245 8.910 1.00 89.75 202 ASP A N 1
ATOM 1576 C CA . ASP A 1 202 ? -3.834 -18.655 9.988 1.00 89.75 202 ASP A CA 1
ATOM 1577 C C . ASP A 1 202 ? -2.385 -19.155 10.031 1.00 89.75 202 ASP A C 1
ATOM 1579 O O . ASP A 1 202 ? -1.674 -18.874 10.993 1.00 89.75 202 ASP A O 1
ATOM 1583 N N . SER A 1 203 ? -1.942 -19.899 9.016 1.00 87.88 203 SER A N 1
ATOM 1584 C CA . SER A 1 203 ? -0.556 -20.371 8.929 1.00 87.88 203 SER A CA 1
ATOM 1585 C C . SER A 1 203 ? 0.033 -20.422 7.504 1.00 87.88 203 SER A C 1
ATOM 1587 O O . SER A 1 203 ? 0.789 -21.352 7.202 1.00 87.88 203 SER A O 1
ATOM 1589 N N . PRO A 1 204 ? -0.257 -19.455 6.605 1.00 93.56 204 PRO A N 1
ATOM 1590 C CA . PRO A 1 204 ? 0.418 -19.402 5.313 1.00 93.56 204 PRO A CA 1
ATOM 1591 C C . PRO A 1 204 ? 1.914 -19.091 5.484 1.00 93.56 204 PRO A C 1
ATOM 1593 O O . PRO A 1 204 ? 2.312 -18.339 6.375 1.00 93.56 204 PRO A O 1
ATOM 1596 N N . LEU A 1 205 ? 2.751 -19.632 4.601 1.00 91.62 205 LEU A N 1
ATOM 1597 C CA . LEU A 1 205 ? 4.201 -19.423 4.634 1.00 91.62 205 LEU A CA 1
ATOM 1598 C C . LEU A 1 205 ? 4.620 -18.379 3.595 1.00 91.62 205 LEU A C 1
ATOM 1600 O O . LEU A 1 205 ? 4.579 -18.645 2.402 1.00 91.62 205 LEU A O 1
ATOM 1604 N N . ASP A 1 206 ? 5.064 -17.200 4.036 1.00 92.00 206 ASP A N 1
ATOM 1605 C CA . ASP A 1 206 ? 5.463 -16.087 3.154 1.00 92.00 206 ASP A CA 1
ATOM 1606 C C . ASP A 1 206 ? 4.426 -15.795 2.035 1.00 92.00 206 ASP A C 1
ATOM 1608 O O . ASP A 1 206 ? 4.782 -15.825 0.848 1.00 92.00 206 ASP A O 1
ATOM 1612 N N . PRO A 1 207 ? 3.138 -15.554 2.366 1.00 95.62 207 PRO A N 1
ATOM 1613 C CA . PRO A 1 207 ? 2.112 -15.292 1.358 1.00 95.62 207 PRO A CA 1
ATOM 1614 C C . PRO A 1 207 ? 2.399 -13.987 0.601 1.00 95.62 207 PRO A C 1
ATOM 1616 O O . PRO A 1 207 ? 2.797 -12.991 1.209 1.00 95.62 207 PRO A O 1
ATOM 1619 N N . PHE A 1 208 ? 2.200 -13.991 -0.720 1.00 94.50 208 PHE A N 1
ATOM 1620 C CA . PHE A 1 208 ? 2.611 -12.886 -1.595 1.00 94.50 208 PHE A CA 1
ATOM 1621 C C . PHE A 1 208 ? 1.443 -12.177 -2.287 1.00 94.50 208 PHE A C 1
ATOM 1623 O O . PHE A 1 208 ? 1.222 -11.005 -2.003 1.00 94.50 208 PHE A O 1
ATOM 1630 N N . GLU A 1 209 ? 0.695 -12.850 -3.157 1.00 97.75 209 GLU A N 1
ATOM 1631 C CA . GLU A 1 209 ? -0.450 -12.280 -3.893 1.00 97.75 209 GLU A CA 1
ATOM 1632 C C . GLU A 1 209 ? -1.620 -13.276 -3.858 1.00 97.75 209 GLU A C 1
ATOM 1634 O O . GLU A 1 209 ? -1.398 -14.489 -3.726 1.00 97.75 209 GLU A O 1
ATOM 1639 N N . LEU A 1 210 ? -2.856 -12.778 -3.899 1.00 97.88 210 LEU A N 1
ATOM 1640 C CA . LEU A 1 210 ? -4.078 -13.577 -3.905 1.00 97.88 210 LEU A CA 1
ATOM 1641 C C . LEU A 1 210 ? -5.021 -13.176 -5.039 1.00 97.88 210 LEU A C 1
ATOM 1643 O O . LEU A 1 210 ? -4.910 -12.117 -5.637 1.00 97.88 210 LEU A O 1
ATOM 1647 N N . ALA A 1 211 ? -5.974 -14.052 -5.334 1.00 97.75 211 ALA A N 1
ATOM 1648 C CA . ALA A 1 211 ? -7.064 -13.784 -6.256 1.00 97.75 211 ALA A CA 1
ATOM 1649 C C . ALA A 1 211 ? -8.323 -14.537 -5.813 1.00 97.75 211 ALA A C 1
ATOM 1651 O O . ALA A 1 211 ? -8.263 -15.699 -5.384 1.00 97.75 211 ALA A O 1
ATOM 1652 N N . VAL A 1 212 ? -9.480 -13.887 -5.934 1.00 97.00 212 VAL A N 1
ATOM 1653 C CA . VAL A 1 212 ? -10.773 -14.449 -5.524 1.00 97.00 212 VAL A CA 1
ATOM 1654 C C . VAL A 1 212 ? -11.556 -14.884 -6.760 1.00 97.00 212 VAL A C 1
ATOM 1656 O O . VAL A 1 212 ? -11.894 -14.084 -7.625 1.00 97.00 212 VAL A O 1
ATOM 1659 N N . ALA A 1 213 ? -11.861 -16.176 -6.863 1.00 96.25 213 ALA A N 1
ATOM 1660 C CA . ALA A 1 213 ? -12.666 -16.703 -7.958 1.00 96.25 213 ALA A CA 1
ATOM 1661 C C . ALA A 1 213 ? -14.140 -16.284 -7.822 1.00 96.25 213 ALA A C 1
ATOM 1663 O O . ALA A 1 213 ? -14.641 -16.061 -6.721 1.00 96.25 213 ALA A O 1
ATOM 1664 N N . ALA A 1 214 ? -14.879 -16.289 -8.937 1.00 94.69 214 ALA A N 1
ATOM 1665 C CA . ALA A 1 214 ? -16.301 -15.922 -8.972 1.00 94.69 214 ALA A CA 1
ATOM 1666 C C . ALA A 1 214 ? -17.215 -16.796 -8.082 1.00 94.69 214 ALA A C 1
ATOM 1668 O O . ALA A 1 214 ? -18.345 -16.412 -7.796 1.00 94.69 214 ALA A O 1
ATOM 1669 N N . ASP A 1 215 ? -16.749 -17.972 -7.648 1.00 92.75 215 ASP A N 1
ATOM 1670 C CA . ASP A 1 215 ? -17.451 -18.843 -6.697 1.00 92.75 215 ASP A CA 1
ATOM 1671 C C . ASP A 1 215 ? -16.991 -18.675 -5.235 1.00 92.75 215 ASP A C 1
ATOM 1673 O O . ASP A 1 215 ? -17.365 -19.469 -4.371 1.00 92.75 215 ASP A O 1
ATOM 1677 N N . GLY A 1 216 ? -16.176 -17.654 -4.955 1.00 92.69 216 GLY A N 1
ATOM 1678 C CA . GLY A 1 216 ? -15.677 -17.303 -3.627 1.00 92.69 216 GLY A CA 1
ATOM 1679 C C . GLY A 1 216 ? -14.449 -18.092 -3.170 1.00 92.69 216 GLY A C 1
ATOM 1680 O O . GLY A 1 216 ? -13.948 -17.840 -2.075 1.00 92.69 216 GLY A O 1
ATOM 1681 N N . ARG A 1 217 ? -13.933 -19.046 -3.962 1.00 94.56 217 ARG A N 1
ATOM 1682 C CA . ARG A 1 217 ? -12.651 -19.699 -3.644 1.00 94.56 217 ARG A CA 1
ATOM 1683 C C . ARG A 1 217 ? -11.518 -18.680 -3.717 1.00 94.56 217 ARG A C 1
ATOM 1685 O O . ARG A 1 217 ? -11.385 -17.976 -4.713 1.00 94.56 217 ARG A O 1
ATOM 1692 N N . VAL A 1 218 ? -10.672 -18.663 -2.692 1.00 96.62 218 VAL A N 1
ATOM 1693 C CA . VAL A 1 218 ? -9.502 -17.781 -2.627 1.00 96.62 218 VAL A CA 1
ATOM 1694 C C . VAL A 1 218 ? -8.275 -18.593 -2.998 1.00 96.62 218 VAL A C 1
ATOM 1696 O O . VAL A 1 218 ? -7.972 -19.590 -2.338 1.00 96.62 218 VAL A O 1
ATOM 1699 N N . TYR A 1 219 ? -7.580 -18.180 -4.049 1.00 97.94 219 TYR A N 1
ATOM 1700 C CA . TYR A 1 219 ? -6.269 -18.703 -4.414 1.00 97.94 219 TYR A CA 1
ATOM 1701 C C . TYR A 1 219 ? -5.211 -17.710 -3.956 1.00 97.94 219 TYR A C 1
ATOM 1703 O O . TYR A 1 219 ? -5.420 -16.509 -4.065 1.00 97.94 219 TYR A O 1
ATOM 1711 N N . TYR A 1 220 ? -4.099 -18.201 -3.426 1.00 98.31 220 TYR A N 1
ATOM 1712 C CA . TYR A 1 220 ? -2.967 -17.354 -3.058 1.00 98.31 220 TYR A CA 1
ATOM 1713 C C . TYR A 1 220 ? -1.657 -18.107 -3.259 1.00 98.31 220 TYR A C 1
ATOM 1715 O O . TYR A 1 220 ? -1.637 -19.343 -3.312 1.00 98.31 220 TYR A O 1
ATOM 1723 N N . ILE A 1 221 ? -0.571 -17.358 -3.398 1.00 98.44 221 ILE A N 1
ATOM 1724 C CA . ILE A 1 221 ? 0.778 -17.901 -3.562 1.00 98.44 221 ILE A CA 1
ATOM 1725 C C . ILE A 1 221 ? 1.634 -17.657 -2.335 1.00 98.44 221 ILE A C 1
ATOM 1727 O O . ILE A 1 221 ? 1.529 -16.633 -1.663 1.00 98.44 221 ILE A O 1
ATOM 1731 N N . GLU A 1 222 ? 2.520 -18.607 -2.091 1.00 97.44 222 GLU A N 1
ATOM 1732 C CA . GLU A 1 222 ? 3.609 -18.510 -1.132 1.00 97.44 222 GLU A CA 1
ATOM 1733 C C . GLU A 1 222 ? 4.911 -18.288 -1.903 1.00 97.44 222 GLU A C 1
ATOM 1735 O O . GLU A 1 222 ? 5.165 -18.962 -2.909 1.00 97.44 222 GLU A O 1
ATOM 1740 N N . ARG A 1 223 ? 5.767 -17.377 -1.425 1.00 94.44 223 ARG A N 1
ATOM 1741 C CA . ARG A 1 223 ? 6.992 -16.956 -2.132 1.00 94.44 223 ARG A CA 1
ATOM 1742 C C . ARG A 1 223 ? 7.903 -18.124 -2.521 1.00 94.44 223 ARG A C 1
ATOM 1744 O O . ARG A 1 223 ? 8.573 -18.077 -3.549 1.00 94.44 223 ARG A O 1
ATOM 1751 N N . LEU A 1 224 ? 7.904 -19.200 -1.731 1.00 94.94 224 LEU A N 1
ATOM 1752 C CA . LEU A 1 224 ? 8.695 -20.413 -1.978 1.00 94.94 224 LEU A CA 1
ATOM 1753 C C . LEU A 1 224 ? 8.081 -21.363 -3.027 1.00 94.94 224 LEU A C 1
ATOM 1755 O O . LEU A 1 224 ? 8.524 -22.503 -3.164 1.00 94.94 224 LEU A O 1
ATOM 1759 N N . GLY A 1 225 ? 7.072 -20.915 -3.775 1.00 97.75 225 GLY A N 1
ATOM 1760 C CA . GLY A 1 225 ? 6.530 -21.619 -4.936 1.00 97.75 225 GLY A CA 1
ATOM 1761 C C . GLY A 1 225 ? 5.250 -22.407 -4.677 1.00 97.75 225 GLY A C 1
ATOM 1762 O O . GLY A 1 225 ? 4.760 -23.052 -5.603 1.00 97.75 225 GLY A O 1
ATOM 1763 N N . ALA A 1 226 ? 4.698 -22.386 -3.463 1.00 98.25 226 ALA A N 1
ATOM 1764 C CA . ALA A 1 226 ? 3.446 -23.082 -3.189 1.00 98.25 226 ALA A CA 1
ATOM 1765 C C . ALA A 1 226 ? 2.258 -22.281 -3.739 1.00 98.25 226 ALA A C 1
ATOM 1767 O O . ALA A 1 226 ? 2.191 -21.060 -3.601 1.00 98.25 226 ALA A O 1
ATOM 1768 N N . ILE A 1 227 ? 1.294 -22.984 -4.330 1.00 98.50 227 ILE A N 1
ATOM 1769 C CA . ILE A 1 227 ? 0.006 -22.427 -4.738 1.00 98.50 227 ILE A CA 1
ATOM 1770 C C . ILE A 1 227 ? -1.041 -23.032 -3.824 1.00 98.50 227 ILE A C 1
ATOM 1772 O O . ILE A 1 227 ? -1.171 -24.257 -3.710 1.00 98.50 227 ILE A O 1
ATOM 1776 N N . LYS A 1 228 ? -1.798 -22.165 -3.171 1.00 97.62 228 LYS A N 1
ATOM 1777 C CA . LYS A 1 228 ? -2.732 -22.520 -2.119 1.00 97.62 228 LYS A CA 1
ATOM 1778 C C . LYS A 1 228 ? -4.147 -22.145 -2.520 1.00 97.62 228 LYS A C 1
ATOM 1780 O O . LYS A 1 228 ? -4.379 -21.282 -3.366 1.00 97.62 228 LYS A O 1
ATOM 1785 N N . ARG A 1 229 ? -5.109 -22.816 -1.898 1.00 96.31 229 ARG A N 1
ATOM 1786 C CA . ARG A 1 229 ? -6.529 -22.525 -2.058 1.00 96.31 229 ARG A CA 1
ATOM 1787 C C . ARG A 1 229 ? -7.247 -22.649 -0.726 1.00 96.31 229 ARG A C 1
ATOM 1789 O O . ARG A 1 229 ? -7.232 -23.729 -0.134 1.00 96.31 229 ARG A O 1
ATOM 1796 N N . SER A 1 230 ? -7.941 -21.592 -0.326 1.00 93.31 230 SER A N 1
ATOM 1797 C CA . SER A 1 230 ? -8.888 -21.583 0.789 1.00 93.31 230 SER A CA 1
ATOM 1798 C C . SER A 1 230 ? -10.334 -21.494 0.279 1.00 93.31 230 SER A C 1
ATOM 1800 O O . SER A 1 230 ? -10.598 -21.169 -0.886 1.00 93.31 230 SER A O 1
ATOM 1802 N N . ARG A 1 231 ? -11.286 -21.848 1.144 1.00 84.31 231 ARG A N 1
ATOM 1803 C CA . ARG A 1 231 ? -12.724 -21.708 0.895 1.00 84.31 231 ARG A CA 1
ATOM 1804 C C . ARG A 1 231 ? -13.307 -20.650 1.833 1.00 84.31 231 ARG A C 1
ATOM 1806 O O . ARG A 1 231 ? -12.888 -20.572 2.981 1.00 84.31 231 ARG A O 1
ATOM 1813 N N . PRO A 1 232 ? -14.318 -19.886 1.394 1.00 73.19 232 PRO A N 1
ATOM 1814 C CA . PRO A 1 232 ? -14.843 -18.758 2.164 1.00 73.19 232 PRO A CA 1
ATOM 1815 C C . PRO A 1 232 ? -15.592 -19.177 3.444 1.00 73.19 232 PRO A C 1
ATOM 1817 O O . PRO A 1 232 ? -15.906 -18.319 4.269 1.00 73.19 232 PRO A O 1
ATOM 1820 N N . ASP A 1 233 ? -15.907 -20.467 3.595 1.00 74.25 233 ASP A N 1
ATOM 1821 C CA . ASP A 1 233 ? -16.643 -21.077 4.707 1.00 74.25 233 ASP A CA 1
ATOM 1822 C C . ASP A 1 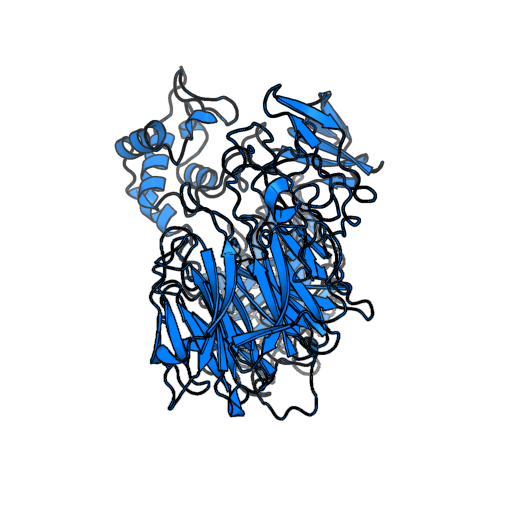233 ? -15.755 -21.899 5.658 1.00 74.25 233 ASP A C 1
ATOM 1824 O O . ASP A 1 233 ? -16.260 -22.473 6.627 1.00 74.25 233 ASP A O 1
ATOM 1828 N N . ARG A 1 234 ? -14.445 -21.990 5.394 1.00 72.94 234 ARG A N 1
ATOM 1829 C CA . ARG A 1 234 ? -13.516 -22.795 6.194 1.00 72.94 234 ARG A CA 1
ATOM 1830 C C . ARG A 1 234 ? -12.255 -22.024 6.536 1.00 72.94 234 ARG A C 1
ATOM 1832 O O . ARG A 1 234 ? -11.760 -21.229 5.752 1.00 72.94 234 ARG A O 1
ATOM 1839 N N . ARG A 1 235 ? -11.723 -22.319 7.719 1.00 77.25 235 ARG A N 1
ATOM 1840 C CA . ARG A 1 235 ? -10.461 -21.773 8.227 1.00 77.25 235 ARG A CA 1
ATOM 1841 C C . ARG A 1 235 ? -9.291 -22.712 7.907 1.00 77.25 235 ARG A C 1
ATOM 1843 O O . ARG A 1 235 ? -8.467 -22.996 8.766 1.00 77.25 235 ARG A O 1
ATOM 1850 N N . ASP A 1 236 ? -9.289 -23.291 6.710 1.00 79.19 236 ASP A N 1
ATOM 1851 C CA . ASP A 1 236 ? -8.206 -24.138 6.225 1.00 79.19 236 ASP A CA 1
ATOM 1852 C C . ASP A 1 236 ? -7.916 -23.885 4.743 1.00 79.19 236 ASP A C 1
ATOM 1854 O O . ASP A 1 236 ? -8.793 -23.548 3.942 1.00 79.19 236 ASP A O 1
ATOM 1858 N N . SER A 1 237 ? -6.650 -24.060 4.378 1.00 91.19 237 SER A N 1
ATOM 1859 C CA . SER A 1 237 ? -6.186 -24.032 2.999 1.00 91.19 237 SER A CA 1
ATOM 1860 C C . SER A 1 237 ? -5.596 -25.383 2.612 1.00 91.19 237 SER A C 1
ATOM 1862 O O . SER A 1 237 ? -5.103 -26.151 3.441 1.00 91.19 237 SER A O 1
ATOM 1864 N N . ILE A 1 238 ? -5.619 -25.681 1.316 1.00 94.25 238 ILE A N 1
ATOM 1865 C CA . ILE A 1 238 ? -4.890 -26.815 0.753 1.00 94.25 238 ILE A CA 1
ATOM 1866 C C . ILE A 1 238 ? -3.865 -26.323 -0.259 1.00 94.25 238 ILE A C 1
ATOM 1868 O O . ILE A 1 238 ? -4.088 -25.329 -0.950 1.00 94.25 238 ILE A O 1
ATOM 1872 N N . THR A 1 239 ? -2.755 -27.043 -0.377 1.00 97.12 239 THR A N 1
ATOM 1873 C CA . THR A 1 239 ? -1.805 -26.841 -1.473 1.00 97.12 239 THR A CA 1
ATOM 1874 C C . THR A 1 239 ? -2.360 -27.500 -2.730 1.00 97.12 239 THR A C 1
ATOM 1876 O O . THR A 1 239 ? -2.630 -28.699 -2.732 1.00 97.12 239 THR A O 1
ATOM 1879 N N . VAL A 1 240 ? -2.549 -26.708 -3.782 1.00 97.81 240 VAL A N 1
ATOM 1880 C CA . VAL A 1 240 ? -3.058 -27.157 -5.088 1.00 97.81 240 VAL A CA 1
ATOM 1881 C C . VAL A 1 240 ? -1.952 -27.274 -6.135 1.00 97.81 240 VAL A C 1
ATOM 1883 O O . VAL A 1 240 ? -2.172 -27.862 -7.188 1.00 97.81 240 VAL A O 1
ATOM 1886 N N . GLY A 1 241 ? -0.764 -26.736 -5.858 1.00 97.75 241 GLY A N 1
ATOM 1887 C CA . GLY A 1 241 ? 0.408 -26.847 -6.719 1.00 97.75 241 GLY A CA 1
ATOM 1888 C C . GLY A 1 241 ? 1.688 -26.436 -5.996 1.00 97.75 241 GLY A C 1
ATOM 1889 O O . GLY A 1 241 ? 1.639 -25.760 -4.971 1.00 97.75 241 GLY A O 1
ATOM 1890 N N . GLN A 1 242 ? 2.826 -26.849 -6.546 1.00 97.94 242 GLN A N 1
ATOM 1891 C CA . GLN A 1 242 ? 4.156 -26.429 -6.115 1.00 97.94 242 GLN A CA 1
ATOM 1892 C C . GLN A 1 242 ? 5.002 -26.196 -7.364 1.00 97.94 242 GLN A C 1
ATOM 1894 O O . GLN A 1 242 ? 5.201 -27.119 -8.153 1.00 97.94 242 GLN A O 1
ATOM 1899 N N . LEU A 1 243 ? 5.487 -24.972 -7.531 1.00 98.00 243 LEU A N 1
ATOM 1900 C CA . LEU A 1 243 ? 6.385 -24.580 -8.605 1.00 98.00 243 LEU A CA 1
ATOM 1901 C C . LEU A 1 243 ? 7.827 -24.546 -8.088 1.00 98.00 243 LEU A C 1
ATOM 1903 O O . LEU A 1 243 ? 8.078 -24.154 -6.946 1.00 98.00 243 LEU A O 1
ATOM 1907 N N . GLU A 1 244 ? 8.774 -24.966 -8.921 1.00 97.56 244 GLU A N 1
ATOM 1908 C CA . GLU A 1 244 ? 10.196 -24.748 -8.659 1.00 97.56 244 GLU A CA 1
ATOM 1909 C C . GLU A 1 244 ? 10.560 -23.312 -9.044 1.00 97.56 244 GLU A C 1
ATOM 1911 O O . GLU A 1 244 ? 10.294 -22.874 -10.164 1.00 97.56 244 GLU A O 1
ATOM 1916 N N . VAL A 1 245 ? 11.163 -22.576 -8.114 1.00 96.81 245 VAL A N 1
ATOM 1917 C CA . VAL A 1 245 ? 11.503 -21.161 -8.293 1.00 96.81 245 VAL A CA 1
ATOM 1918 C C . VAL A 1 245 ? 12.888 -20.870 -7.731 1.00 96.81 245 VAL A C 1
ATOM 1920 O O . VAL A 1 245 ? 13.336 -21.507 -6.775 1.00 96.81 245 VAL A O 1
ATOM 1923 N N . PHE A 1 246 ? 13.565 -19.871 -8.293 1.00 94.25 246 PHE A N 1
ATOM 1924 C CA . PHE A 1 246 ? 14.685 -19.242 -7.604 1.00 94.25 246 PHE A CA 1
ATOM 1925 C C . PHE A 1 246 ? 14.122 -18.404 -6.447 1.00 94.25 246 PHE A C 1
ATOM 1927 O O . PHE A 1 246 ? 13.319 -17.513 -6.686 1.00 94.25 246 PHE A O 1
ATOM 1934 N N . SER A 1 247 ? 14.500 -18.702 -5.201 1.00 88.81 247 SER A N 1
ATOM 1935 C CA . SER A 1 247 ? 13.840 -18.149 -4.001 1.00 88.81 247 SER A CA 1
ATOM 1936 C C . SER A 1 247 ? 14.781 -17.420 -3.033 1.00 88.81 247 SER A C 1
ATOM 1938 O O . SER A 1 247 ? 14.464 -17.258 -1.848 1.00 88.81 247 SER A O 1
ATOM 1940 N N . GLN A 1 248 ? 15.984 -17.067 -3.489 1.00 84.31 248 GLN A N 1
ATOM 1941 C CA . GLN A 1 248 ? 16.912 -16.263 -2.692 1.00 84.31 248 GLN A CA 1
ATOM 1942 C C . GLN A 1 248 ? 16.549 -14.781 -2.828 1.00 84.31 248 GLN A C 1
ATOM 1944 O O . GLN A 1 248 ? 16.051 -14.375 -3.870 1.00 84.31 248 GLN A O 1
ATOM 1949 N N . LEU A 1 249 ? 16.878 -13.965 -1.822 1.00 79.81 249 LEU A N 1
ATOM 1950 C CA . LEU A 1 249 ? 16.699 -12.504 -1.881 1.00 79.81 249 LEU A CA 1
ATOM 1951 C C . LEU A 1 249 ? 15.194 -12.161 -2.012 1.00 79.81 249 LEU A C 1
ATOM 1953 O O . LEU A 1 249 ? 14.387 -12.803 -1.338 1.00 79.81 249 LEU A O 1
ATOM 1957 N N . ASP A 1 250 ? 14.823 -11.193 -2.855 1.00 79.81 250 ASP A N 1
ATOM 1958 C CA . ASP A 1 250 ? 13.426 -10.776 -3.099 1.00 79.81 250 ASP A CA 1
ATOM 1959 C C . ASP A 1 250 ? 12.702 -11.637 -4.163 1.00 79.81 250 ASP A C 1
ATOM 1961 O O . ASP A 1 250 ? 11.573 -11.336 -4.559 1.00 79.81 250 ASP A O 1
ATOM 1965 N N . ASP A 1 251 ? 13.356 -12.689 -4.665 1.00 90.00 251 ASP A N 1
ATOM 1966 C CA . ASP A 1 251 ? 12.834 -13.563 -5.717 1.00 90.00 251 ASP A CA 1
ATOM 1967 C C . ASP A 1 251 ? 11.959 -14.707 -5.158 1.00 90.00 251 ASP A C 1
ATOM 1969 O O . ASP A 1 251 ? 12.009 -15.073 -3.973 1.00 90.00 251 ASP A O 1
ATOM 1973 N N . GLY A 1 252 ? 11.159 -15.300 -6.046 1.00 94.81 252 GLY A N 1
ATOM 1974 C CA . GLY A 1 252 ? 10.306 -16.445 -5.744 1.00 94.81 252 GLY A CA 1
ATOM 1975 C C . GLY A 1 252 ? 9.130 -16.572 -6.706 1.00 94.81 252 GLY A C 1
ATOM 1976 O O . GLY A 1 252 ? 9.188 -16.137 -7.855 1.00 94.81 252 GLY A O 1
ATOM 1977 N N . LEU A 1 253 ? 8.036 -17.152 -6.225 1.00 98.19 253 LEU A N 1
ATOM 1978 C CA . LEU A 1 253 ? 6.719 -17.001 -6.835 1.00 98.19 253 LEU A CA 1
ATOM 1979 C C . LEU A 1 253 ? 6.112 -15.699 -6.307 1.00 98.19 253 LEU A C 1
ATOM 1981 O O . LEU A 1 253 ? 5.770 -15.613 -5.130 1.00 98.19 253 LEU A O 1
ATOM 1985 N N . ILE A 1 254 ? 6.072 -14.672 -7.155 1.00 95.88 254 ILE A N 1
ATOM 1986 C CA . ILE A 1 254 ? 5.917 -13.274 -6.721 1.00 95.88 254 ILE A CA 1
ATOM 1987 C C . ILE A 1 254 ? 4.651 -12.596 -7.231 1.00 95.88 254 ILE A C 1
ATOM 1989 O O . ILE A 1 254 ? 4.281 -11.558 -6.684 1.00 95.88 254 ILE A O 1
ATOM 1993 N N . GLY A 1 255 ? 3.974 -13.185 -8.218 1.00 98.00 255 GLY A N 1
ATOM 1994 C CA . GLY A 1 255 ? 2.641 -12.728 -8.563 1.00 98.00 255 GLY A CA 1
ATOM 1995 C C . GLY A 1 255 ? 1.720 -13.768 -9.173 1.00 98.00 255 GLY A C 1
ATOM 1996 O O . GLY A 1 255 ? 2.161 -14.808 -9.673 1.00 98.00 255 GLY A O 1
ATOM 1997 N N . MET A 1 256 ? 0.423 -13.492 -9.103 1.00 98.50 256 MET A N 1
ATOM 1998 C CA . MET A 1 256 ? -0.635 -14.328 -9.634 1.00 98.50 256 MET A CA 1
ATOM 1999 C C . MET A 1 256 ? -1.877 -13.533 -10.021 1.00 98.50 256 MET A C 1
ATOM 2001 O O . MET A 1 256 ? -2.204 -12.527 -9.413 1.00 98.50 256 MET A O 1
ATOM 2005 N N . THR A 1 257 ? -2.636 -14.061 -10.974 1.00 98.56 257 THR A N 1
ATOM 2006 C CA . THR A 1 257 ? -4.035 -13.672 -11.169 1.00 98.56 257 THR A CA 1
ATOM 2007 C C . THR A 1 257 ? -4.818 -14.815 -11.812 1.00 98.56 257 THR A C 1
ATOM 2009 O O . THR A 1 257 ? -4.241 -15.762 -12.368 1.00 98.56 257 THR A O 1
ATOM 2012 N N . LEU A 1 258 ? -6.143 -14.755 -11.728 1.00 98.38 258 LEU A N 1
ATOM 2013 C CA . LEU A 1 258 ? -7.037 -15.700 -12.391 1.00 98.38 258 LEU A CA 1
ATOM 2014 C C . LEU A 1 258 ? -7.513 -15.112 -13.716 1.00 98.38 258 LEU A C 1
ATOM 2016 O O . LEU A 1 258 ? -7.753 -13.916 -13.833 1.00 98.38 258 LEU A O 1
ATOM 2020 N N . ASP A 1 259 ? -7.679 -15.966 -14.721 1.00 97.75 259 ASP A N 1
ATOM 2021 C CA . ASP A 1 259 ? -8.305 -15.548 -15.971 1.00 97.75 259 ASP A CA 1
ATOM 2022 C C . ASP A 1 259 ? -9.743 -15.041 -15.719 1.00 97.75 259 ASP A C 1
ATOM 2024 O O . ASP A 1 259 ? -10.469 -15.662 -14.937 1.00 97.75 259 ASP A O 1
ATOM 2028 N N . PRO A 1 260 ? -10.234 -13.997 -16.413 1.00 96.19 260 PRO A N 1
ATOM 2029 C CA . PRO A 1 260 ? -11.622 -13.549 -16.261 1.00 96.19 260 PRO A CA 1
ATOM 2030 C C . PRO A 1 260 ? -12.662 -14.649 -16.555 1.00 96.19 260 PRO A C 1
ATOM 2032 O O . PRO A 1 260 ? -13.787 -14.611 -16.059 1.00 96.19 260 PRO A O 1
ATOM 2035 N N . ASN A 1 261 ? -12.298 -15.672 -17.342 1.00 96.00 261 ASN A N 1
ATOM 2036 C CA . ASN A 1 261 ? -13.108 -16.865 -17.592 1.00 96.00 261 ASN A CA 1
ATOM 2037 C C . ASN A 1 261 ? -12.654 -18.094 -16.783 1.00 96.00 261 ASN A C 1
ATOM 2039 O O . ASN A 1 261 ? -12.970 -19.221 -17.178 1.00 96.00 261 ASN A O 1
ATOM 2043 N N . PHE A 1 262 ? -11.980 -17.908 -15.642 1.00 97.38 262 PHE A N 1
ATOM 2044 C CA . PHE A 1 262 ? -11.416 -18.979 -14.809 1.00 97.38 262 PHE A CA 1
ATOM 2045 C C . PHE A 1 262 ? -12.402 -20.116 -14.527 1.00 97.38 262 PHE A C 1
ATOM 2047 O O . PHE A 1 262 ? -12.057 -21.290 -14.634 1.00 97.38 262 PHE A O 1
ATOM 2054 N N . MET A 1 263 ? -13.669 -19.794 -14.256 1.00 95.88 263 MET A N 1
ATOM 2055 C CA . MET A 1 263 ? -14.704 -20.802 -13.990 1.00 95.88 263 MET A CA 1
ATOM 2056 C C . MET A 1 263 ? -15.008 -21.725 -15.181 1.00 95.88 263 MET A C 1
ATOM 2058 O O . MET A 1 263 ? -15.612 -22.781 -15.000 1.00 95.88 263 MET A O 1
ATOM 2062 N N . LYS A 1 264 ? -14.607 -21.340 -16.397 1.00 96.12 264 LYS A N 1
ATOM 2063 C CA . LYS A 1 264 ? -14.777 -22.118 -17.630 1.00 96.12 264 LYS A CA 1
ATOM 2064 C C . LYS A 1 264 ? -13.480 -22.792 -18.073 1.00 96.12 264 LYS A C 1
ATOM 2066 O O . LYS A 1 264 ? -13.526 -23.947 -18.485 1.00 96.12 264 LYS A O 1
ATOM 2071 N N . ASN A 1 265 ? -12.354 -22.076 -18.039 1.00 96.00 265 ASN A N 1
ATOM 2072 C CA . ASN A 1 265 ? -11.077 -22.547 -18.595 1.00 96.00 265 ASN A CA 1
ATOM 2073 C C . ASN A 1 265 ? -10.089 -23.069 -17.537 1.00 96.00 265 ASN A C 1
ATOM 2075 O O . ASN A 1 265 ? -9.173 -23.813 -17.883 1.00 96.00 265 ASN A O 1
ATOM 2079 N N . GLY A 1 266 ? -10.276 -22.717 -16.263 1.00 97.06 266 GLY A N 1
ATOM 2080 C CA . GLY A 1 266 ? -9.357 -23.036 -15.174 1.00 97.06 266 GLY A CA 1
ATOM 2081 C C . GLY A 1 266 ? -8.000 -22.337 -15.287 1.00 97.06 266 GLY A C 1
ATOM 2082 O O . GLY A 1 266 ? -7.041 -22.812 -14.687 1.00 97.06 266 GLY A O 1
ATOM 2083 N N . TRP A 1 267 ? -7.867 -21.269 -16.075 1.00 97.94 267 TRP A N 1
ATOM 2084 C CA . TRP A 1 267 ? -6.571 -20.642 -16.337 1.00 97.94 267 TRP A CA 1
ATOM 2085 C C . TRP A 1 267 ? -6.117 -19.700 -15.225 1.00 97.94 267 TRP A C 1
ATOM 2087 O O . TRP A 1 267 ? -6.851 -18.825 -14.777 1.00 97.94 267 TRP A O 1
ATOM 2097 N N . MET A 1 268 ? -4.866 -19.870 -14.818 1.00 98.25 268 MET A N 1
ATOM 2098 C CA . MET A 1 268 ? -4.186 -19.053 -13.820 1.00 98.25 268 MET A CA 1
ATOM 2099 C C . MET A 1 268 ? -2.878 -18.552 -14.416 1.00 98.25 268 MET A C 1
ATOM 2101 O O . MET A 1 268 ? -2.169 -19.315 -15.074 1.00 98.25 268 MET A O 1
ATOM 2105 N N . TYR A 1 269 ? -2.552 -17.290 -14.173 1.00 98.75 269 TYR A N 1
ATOM 2106 C CA . TYR A 1 269 ? -1.301 -16.681 -14.605 1.00 98.75 269 TYR A CA 1
ATOM 2107 C C . TYR A 1 269 ? -0.415 -16.486 -13.385 1.00 98.75 269 TYR A C 1
ATOM 2109 O O . TYR A 1 269 ? -0.900 -16.037 -12.351 1.00 98.75 269 TYR A O 1
ATOM 2117 N N . LEU A 1 270 ? 0.857 -16.855 -13.502 1.00 98.81 270 LEU A N 1
ATOM 2118 C CA . LEU A 1 270 ? 1.849 -16.773 -12.435 1.00 98.81 270 LEU A CA 1
ATOM 2119 C C . LEU A 1 270 ? 3.066 -15.990 -12.927 1.00 98.81 270 LEU A C 1
ATOM 2121 O O . LEU A 1 270 ? 3.545 -16.235 -14.036 1.00 98.81 270 LEU A O 1
ATOM 2125 N N . CYS A 1 271 ? 3.575 -15.092 -12.087 1.00 98.62 271 CYS A N 1
ATOM 2126 C CA . CYS A 1 271 ? 4.855 -14.417 -12.248 1.00 98.62 271 CYS A CA 1
ATOM 2127 C C . CYS A 1 271 ? 5.859 -15.016 -11.262 1.00 98.62 271 CYS A C 1
ATOM 2129 O O . CYS A 1 271 ? 5.634 -14.990 -10.048 1.00 98.62 271 CYS A O 1
ATOM 2131 N N . TYR A 1 272 ? 6.951 -15.583 -11.768 1.00 98.25 272 TYR A N 1
ATOM 2132 C CA . TYR A 1 272 ? 7.920 -16.280 -10.928 1.00 98.25 272 TYR A CA 1
ATOM 2133 C C . TYR A 1 272 ? 9.359 -16.134 -11.417 1.00 98.25 272 TYR A C 1
ATOM 2135 O O . TYR A 1 272 ? 9.634 -16.041 -12.615 1.00 98.25 272 TYR A O 1
ATOM 2143 N N . SER A 1 273 ? 10.290 -16.154 -10.472 1.00 97.00 273 SER A N 1
ATOM 2144 C CA . SER A 1 273 ? 11.726 -16.092 -10.716 1.00 97.00 273 SER A CA 1
ATOM 2145 C C . SER A 1 273 ? 12.226 -17.457 -11.194 1.00 97.00 273 SER A C 1
ATOM 2147 O O . SER A 1 273 ? 12.205 -18.443 -10.452 1.00 97.00 273 SER A O 1
ATOM 2149 N N . ALA A 1 274 ? 12.660 -17.536 -12.454 1.00 96.25 274 ALA A N 1
ATOM 2150 C CA . ALA A 1 274 ? 13.042 -18.798 -13.080 1.00 96.25 274 ALA A CA 1
ATOM 2151 C C . ALA A 1 274 ? 14.254 -19.444 -12.373 1.00 96.25 274 ALA A C 1
ATOM 2153 O O . ALA A 1 274 ? 15.261 -18.757 -12.169 1.00 96.25 274 ALA A O 1
ATOM 2154 N N . PRO A 1 275 ? 14.209 -20.747 -12.031 1.00 95.00 275 PRO A N 1
ATOM 2155 C CA . PRO A 1 275 ? 15.323 -21.431 -11.365 1.00 95.00 275 PRO A CA 1
ATOM 2156 C C . PRO A 1 275 ? 16.524 -21.666 -12.295 1.00 95.00 275 PRO A C 1
ATOM 2158 O O . PRO A 1 275 ? 17.653 -21.823 -11.837 1.00 95.00 275 PRO A O 1
ATOM 2161 N N . ASP A 1 276 ? 16.287 -21.675 -13.606 1.00 94.88 276 ASP A N 1
ATOM 2162 C CA . ASP A 1 276 ? 17.223 -22.093 -14.651 1.00 94.88 276 ASP A CA 1
ATOM 2163 C C . ASP A 1 276 ? 17.807 -20.934 -15.478 1.00 94.88 276 ASP A C 1
ATOM 2165 O O . ASP A 1 276 ? 18.695 -21.152 -16.302 1.00 94.88 276 ASP A O 1
ATOM 2169 N N . ALA A 1 277 ? 17.330 -19.703 -15.279 1.00 94.75 277 ALA A N 1
ATOM 2170 C CA . ALA A 1 277 ? 17.782 -18.522 -16.013 1.00 94.75 277 ALA A CA 1
ATOM 2171 C C . ALA A 1 277 ? 17.580 -17.238 -15.197 1.00 94.75 277 ALA A C 1
ATOM 2173 O O . ALA A 1 277 ? 16.644 -17.158 -14.403 1.00 94.75 277 ALA A O 1
ATOM 2174 N N . SER A 1 278 ? 18.414 -16.216 -15.426 1.00 92.75 278 SER A N 1
ATOM 2175 C CA . SER A 1 278 ? 18.292 -14.882 -14.810 1.00 92.75 278 SER A CA 1
ATOM 2176 C C . SER A 1 278 ? 17.165 -14.065 -15.452 1.00 92.75 278 SER A C 1
ATOM 2178 O O . SER A 1 278 ? 17.378 -13.071 -16.146 1.00 92.75 278 SER A O 1
ATOM 2180 N N . GLU A 1 279 ? 15.940 -14.535 -15.257 1.00 95.44 279 GLU A N 1
ATOM 2181 C CA . GLU A 1 279 ? 14.713 -13.908 -15.735 1.00 95.44 279 GLU A CA 1
ATOM 2182 C C . GLU A 1 279 ? 13.552 -14.194 -14.777 1.00 95.44 279 GLU A C 1
ATOM 2184 O O . GLU A 1 279 ? 13.528 -15.222 -14.088 1.00 95.44 279 GLU A O 1
ATOM 2189 N N . ASN A 1 280 ? 12.566 -13.303 -14.792 1.00 96.69 280 ASN A N 1
ATOM 2190 C CA . ASN A 1 280 ? 11.233 -13.580 -14.275 1.00 96.69 280 ASN A CA 1
ATOM 2191 C C . ASN A 1 280 ? 10.333 -13.989 -15.446 1.00 96.69 280 ASN A C 1
ATOM 2193 O O . ASN A 1 280 ? 10.414 -13.423 -16.542 1.00 96.69 280 ASN A O 1
ATOM 2197 N N . ARG A 1 281 ? 9.494 -15.000 -15.230 1.00 98.12 281 ARG A N 1
ATOM 2198 C CA . ARG A 1 281 ? 8.573 -15.552 -16.226 1.00 98.12 281 ARG A CA 1
ATOM 2199 C C . ARG A 1 281 ? 7.150 -15.230 -15.833 1.00 98.12 281 ARG A C 1
ATOM 2201 O O . ARG A 1 281 ? 6.762 -15.481 -14.698 1.00 98.12 281 ARG A O 1
ATOM 2208 N N . VAL A 1 282 ? 6.375 -14.749 -16.798 1.00 98.69 282 VAL A N 1
ATOM 2209 C CA . VAL A 1 282 ? 4.916 -14.742 -16.710 1.00 98.69 282 VAL A CA 1
ATOM 2210 C C . VAL A 1 282 ? 4.405 -15.911 -17.531 1.00 98.69 282 VAL A C 1
ATOM 2212 O O . VAL A 1 282 ? 4.583 -15.938 -18.752 1.00 98.69 282 VAL A O 1
ATOM 2215 N N . SER A 1 283 ? 3.785 -16.874 -16.860 1.00 98.50 283 SER A N 1
ATOM 2216 C CA . SER A 1 283 ? 3.291 -18.105 -17.470 1.00 98.50 283 SER A CA 1
ATOM 2217 C C . SER A 1 283 ? 1.826 -18.345 -17.140 1.00 98.50 283 SER A C 1
ATOM 2219 O O . SER A 1 283 ? 1.366 -18.046 -16.042 1.00 98.50 283 SER A O 1
ATOM 2221 N N . ARG A 1 284 ? 1.105 -18.959 -18.076 1.00 98.38 284 ARG A N 1
ATOM 2222 C CA . ARG A 1 284 ? -0.251 -19.466 -17.874 1.00 98.38 284 ARG A CA 1
ATOM 2223 C C . ARG A 1 284 ? -0.220 -20.959 -17.562 1.00 98.38 284 ARG A C 1
ATOM 2225 O O . ARG A 1 284 ? 0.373 -21.740 -18.304 1.00 98.38 284 ARG A O 1
ATOM 2232 N N . PHE A 1 285 ? -0.965 -21.358 -16.544 1.00 98.44 285 PHE A N 1
ATOM 2233 C CA . PHE A 1 285 ? -1.227 -22.735 -16.145 1.00 98.44 285 PHE A CA 1
ATOM 2234 C C . PHE A 1 285 ? -2.733 -23.016 -16.133 1.00 98.44 285 PHE A C 1
ATOM 2236 O O . PHE A 1 285 ? -3.556 -22.109 -16.234 1.00 98.44 285 PHE A O 1
ATOM 2243 N N . THR A 1 286 ? -3.105 -24.288 -16.010 1.00 97.88 286 THR A N 1
ATOM 2244 C CA . THR A 1 286 ? -4.493 -24.745 -15.895 1.00 97.88 286 THR A CA 1
ATOM 2245 C C . THR A 1 286 ? -4.701 -25.478 -14.573 1.00 97.88 286 THR A C 1
ATOM 2247 O O . THR A 1 286 ? -3.992 -26.435 -14.268 1.00 97.88 286 THR A O 1
ATOM 2250 N N . ILE A 1 287 ? -5.720 -25.081 -13.816 1.00 97.44 287 ILE A N 1
ATOM 2251 C CA . ILE A 1 287 ? -6.265 -25.844 -12.697 1.00 97.44 287 ILE A CA 1
ATOM 2252 C C . ILE A 1 287 ? -7.207 -26.920 -13.259 1.00 97.44 287 ILE A C 1
ATOM 2254 O O . ILE A 1 287 ? -8.232 -26.612 -13.867 1.00 97.44 287 ILE A O 1
ATOM 2258 N N . LYS A 1 288 ? -6.884 -28.197 -13.041 1.00 93.12 288 LYS A N 1
ATOM 2259 C CA . LYS A 1 288 ? -7.704 -29.359 -13.416 1.00 93.12 288 LYS A CA 1
ATOM 2260 C C . LYS A 1 288 ? -8.003 -30.196 -12.183 1.00 93.12 288 LYS A C 1
ATOM 2262 O O . LYS A 1 288 ? -7.097 -30.535 -11.430 1.00 93.12 288 LYS A O 1
ATOM 2267 N N . ALA A 1 289 ? -9.274 -30.556 -11.989 1.00 87.94 289 ALA A N 1
ATOM 2268 C CA . ALA A 1 289 ? -9.717 -31.325 -10.820 1.00 87.94 289 ALA A CA 1
ATOM 2269 C C . ALA A 1 289 ? -9.143 -30.758 -9.504 1.00 87.94 289 ALA A C 1
ATOM 2271 O O . ALA A 1 289 ? -8.566 -31.486 -8.699 1.00 87.94 289 ALA A O 1
ATOM 2272 N N . ASP A 1 290 ? -9.269 -29.437 -9.333 1.00 85.69 290 ASP A N 1
ATOM 2273 C CA . ASP A 1 290 ? -8.788 -28.669 -8.178 1.00 85.69 290 ASP A CA 1
ATOM 2274 C C . ASP A 1 290 ? -7.263 -28.611 -7.957 1.00 85.69 290 ASP A C 1
ATOM 2276 O O . ASP A 1 290 ? -6.839 -28.054 -6.948 1.00 85.69 290 ASP A O 1
ATOM 2280 N N . ASN A 1 291 ? -6.442 -29.109 -8.887 1.00 96.06 291 ASN A N 1
ATOM 2281 C CA . ASN A 1 291 ? -4.979 -29.077 -8.797 1.00 96.06 291 ASN A CA 1
ATOM 2282 C C . ASN A 1 291 ? -4.356 -28.359 -9.999 1.00 96.06 291 ASN A C 1
ATOM 2284 O O . ASN A 1 291 ? -4.894 -28.405 -11.104 1.00 96.06 291 ASN A O 1
ATOM 2288 N N . LEU A 1 292 ? -3.211 -27.715 -9.792 1.00 97.00 292 LEU A N 1
ATOM 2289 C CA . LEU A 1 292 ? -2.419 -27.102 -10.852 1.00 97.00 292 LEU A CA 1
ATOM 2290 C C . LEU A 1 292 ? -1.756 -28.188 -11.704 1.00 97.00 292 LEU A C 1
ATOM 2292 O O . LEU A 1 292 ? -0.979 -29.000 -11.206 1.00 97.00 292 LEU A O 1
ATOM 2296 N N . ASP A 1 293 ? -2.047 -28.191 -13.000 1.00 97.75 293 ASP A N 1
ATOM 2297 C CA . ASP A 1 293 ? -1.369 -29.043 -13.972 1.00 97.75 293 ASP A CA 1
ATOM 2298 C C . ASP A 1 293 ? -0.059 -28.371 -14.409 1.00 97.75 293 ASP A C 1
ATOM 2300 O O . ASP A 1 293 ? -0.068 -27.468 -15.247 1.00 97.75 293 ASP A O 1
ATOM 2304 N N . LEU A 1 294 ? 1.074 -28.789 -13.840 1.00 96.12 294 LEU A N 1
ATOM 2305 C CA . LEU A 1 294 ? 2.388 -28.212 -14.161 1.00 96.12 294 LEU A CA 1
ATOM 2306 C C . LEU A 1 294 ? 2.782 -28.415 -15.635 1.00 96.12 294 LEU A C 1
ATOM 2308 O O . LEU A 1 294 ? 3.445 -27.559 -16.211 1.00 96.12 294 LEU A O 1
ATOM 2312 N N . GLU A 1 295 ? 2.319 -29.488 -16.286 1.00 97.00 295 GLU A N 1
ATOM 2313 C CA . GLU A 1 295 ? 2.599 -29.747 -17.709 1.00 97.00 295 GLU A CA 1
ATOM 2314 C C . GLU A 1 295 ? 1.812 -28.808 -18.644 1.00 97.00 295 GLU A C 1
ATOM 2316 O O . GLU A 1 295 ? 2.097 -28.692 -19.843 1.00 97.00 295 GLU A O 1
ATOM 2321 N N . SER A 1 296 ? 0.809 -28.108 -18.107 1.00 97.38 296 SER A N 1
ATOM 2322 C CA . SER A 1 296 ? 0.010 -27.143 -18.862 1.00 97.38 296 SER A CA 1
ATOM 2323 C C . SER A 1 296 ? 0.689 -25.785 -19.055 1.00 97.38 296 SER A C 1
ATOM 2325 O O . SER A 1 296 ? 0.116 -24.936 -19.751 1.00 97.38 296 SER A O 1
ATOM 2327 N N . GLU A 1 297 ? 1.885 -25.589 -18.484 1.00 97.81 297 GLU A N 1
ATOM 2328 C CA . GLU A 1 297 ? 2.611 -24.324 -18.542 1.00 97.81 297 GLU A CA 1
ATOM 2329 C C . GLU A 1 297 ? 2.736 -23.805 -19.975 1.00 97.81 297 GLU A C 1
ATOM 2331 O O . GLU A 1 297 ? 3.171 -24.506 -20.894 1.00 97.81 297 GLU A O 1
ATOM 2336 N N . ARG A 1 298 ? 2.404 -22.531 -20.159 1.00 97.88 298 ARG A N 1
ATOM 2337 C CA . ARG A 1 298 ? 2.795 -21.752 -21.328 1.00 97.88 298 ARG A CA 1
ATOM 2338 C C . ARG A 1 298 ? 3.462 -20.470 -20.865 1.00 97.88 298 ARG A C 1
ATOM 2340 O O . ARG A 1 298 ? 2.823 -19.682 -20.180 1.00 97.88 298 ARG A O 1
ATOM 2347 N N . VAL A 1 299 ? 4.721 -20.267 -21.241 1.00 97.69 299 VAL A N 1
ATOM 2348 C CA . VAL A 1 299 ? 5.469 -19.043 -20.922 1.00 97.69 299 VAL A CA 1
ATOM 2349 C C . VAL A 1 299 ? 5.080 -17.949 -21.913 1.00 97.69 299 VAL A C 1
ATOM 2351 O O . VAL A 1 299 ? 5.326 -18.110 -23.107 1.00 97.69 299 VAL A O 1
ATOM 2354 N N . LEU A 1 300 ? 4.504 -16.850 -21.420 1.00 98.19 300 LEU A N 1
ATOM 2355 C CA . LEU A 1 300 ? 4.073 -15.710 -22.234 1.00 98.19 300 LEU A CA 1
ATOM 2356 C C . LEU A 1 300 ? 5.197 -14.683 -22.373 1.00 98.19 300 LEU A C 1
ATOM 2358 O O . LEU A 1 300 ? 5.557 -14.303 -23.483 1.00 98.19 300 LEU A O 1
ATOM 2362 N N . VAL A 1 301 ? 5.756 -14.236 -21.246 1.00 97.69 301 VAL A N 1
ATOM 2363 C CA . VAL A 1 301 ? 6.752 -13.154 -21.203 1.00 97.69 301 VAL A CA 1
ATOM 2364 C C . VAL A 1 301 ? 7.953 -13.587 -20.373 1.00 97.69 301 VAL A C 1
ATOM 2366 O O . VAL A 1 301 ? 7.802 -14.203 -19.318 1.00 97.69 301 VAL A O 1
ATOM 2369 N N . ARG A 1 302 ? 9.151 -13.243 -20.853 1.00 97.75 302 ARG A N 1
ATOM 2370 C CA . ARG A 1 302 ? 10.420 -13.391 -20.131 1.00 97.75 302 ARG A CA 1
ATOM 2371 C C . ARG A 1 302 ? 11.007 -12.008 -19.898 1.00 97.75 302 ARG A C 1
ATOM 2373 O O . ARG A 1 302 ? 11.297 -11.292 -20.856 1.00 97.75 302 ARG A O 1
ATOM 2380 N N . ILE A 1 303 ? 11.152 -11.632 -18.635 1.00 97.06 303 ILE A N 1
ATOM 2381 C CA . ILE A 1 303 ? 11.680 -10.336 -18.211 1.00 97.06 303 ILE A CA 1
ATOM 2382 C C . ILE A 1 303 ? 13.098 -10.578 -17.695 1.00 97.06 303 ILE A C 1
ATOM 2384 O O . ILE A 1 303 ? 13.247 -11.230 -16.661 1.00 97.06 303 ILE A O 1
ATOM 2388 N N . PRO A 1 304 ? 14.143 -10.101 -18.393 1.00 93.44 304 PRO A N 1
ATOM 2389 C CA . PRO A 1 304 ? 15.514 -10.250 -17.921 1.00 93.44 304 PRO A CA 1
ATOM 2390 C C . PRO A 1 304 ? 15.692 -9.598 -16.550 1.00 93.44 304 PRO A C 1
ATOM 2392 O O . PRO A 1 304 ? 15.218 -8.483 -16.343 1.00 93.44 304 PRO A O 1
ATOM 2395 N N . VAL A 1 305 ? 16.405 -10.265 -15.642 1.00 91.69 305 VAL A N 1
ATOM 2396 C CA . VAL A 1 305 ? 16.790 -9.714 -14.335 1.00 91.69 305 VAL A CA 1
ATOM 2397 C C . VAL A 1 305 ? 18.268 -9.988 -14.054 1.00 91.69 305 VAL A C 1
ATOM 2399 O O . VAL A 1 305 ? 18.861 -10.903 -14.621 1.00 91.69 305 VAL A O 1
ATOM 2402 N N . GLN A 1 306 ? 18.882 -9.202 -13.177 1.00 85.62 306 GLN A N 1
ATOM 2403 C CA . GLN A 1 306 ? 20.212 -9.464 -12.629 1.00 85.62 306 GLN A CA 1
ATOM 2404 C C . GLN A 1 306 ? 20.086 -10.129 -11.256 1.00 85.62 306 GLN A C 1
ATOM 2406 O O . GLN A 1 306 ? 19.178 -9.790 -10.499 1.00 85.62 306 GLN A O 1
ATOM 2411 N N . ARG A 1 307 ? 20.991 -11.066 -10.949 1.00 85.38 307 ARG A N 1
ATOM 2412 C CA . ARG A 1 307 ? 21.055 -11.788 -9.662 1.00 85.38 307 ARG A CA 1
ATOM 2413 C C . ARG A 1 307 ? 22.471 -11.854 -9.070 1.00 85.38 307 ARG A C 1
ATOM 2415 O O . ARG A 1 307 ? 22.676 -12.496 -8.045 1.00 85.38 307 ARG A O 1
ATOM 2422 N N . ASP A 1 308 ? 23.448 -11.213 -9.715 1.00 70.88 308 ASP A N 1
ATOM 2423 C CA . ASP A 1 308 ? 24.869 -11.288 -9.336 1.00 70.88 308 ASP A CA 1
ATOM 2424 C C . ASP A 1 308 ? 25.216 -10.374 -8.150 1.00 70.88 308 ASP A C 1
ATOM 2426 O O . ASP A 1 308 ? 26.192 -10.593 -7.435 1.00 70.88 308 ASP A O 1
ATOM 2430 N N . THR A 1 309 ? 24.397 -9.349 -7.920 1.00 67.62 309 THR A N 1
ATOM 2431 C CA . THR A 1 309 ? 24.385 -8.544 -6.692 1.00 67.62 309 THR A CA 1
ATOM 2432 C C . THR A 1 309 ? 23.012 -8.676 -6.052 1.00 67.62 309 THR A C 1
ATOM 2434 O O . THR A 1 309 ? 22.093 -9.033 -6.787 1.00 67.62 309 THR A O 1
ATOM 2437 N N . PRO A 1 310 ? 22.833 -8.395 -4.742 1.00 62.44 310 PRO A N 1
ATOM 2438 C CA . PRO A 1 310 ? 21.514 -8.445 -4.116 1.00 62.44 310 PRO A CA 1
ATOM 2439 C C . PRO A 1 310 ? 20.495 -7.693 -4.990 1.00 62.44 310 PRO A C 1
ATOM 2441 O O . PRO A 1 310 ? 20.595 -6.467 -5.102 1.00 62.44 310 PRO A O 1
ATOM 2444 N N . PRO A 1 311 ? 19.598 -8.402 -5.700 1.00 60.91 311 PRO A N 1
ATOM 2445 C CA . PRO A 1 311 ? 18.591 -7.772 -6.510 1.00 60.91 311 PRO A CA 1
ATOM 2446 C C . PRO A 1 311 ? 17.578 -7.175 -5.555 1.00 60.91 311 PRO A C 1
ATOM 2448 O O . PRO A 1 311 ? 17.169 -7.808 -4.584 1.00 60.91 311 PRO A O 1
ATOM 2451 N N . CYS A 1 312 ? 17.200 -5.943 -5.845 1.00 72.38 312 CYS A N 1
ATOM 2452 C CA . CYS A 1 312 ? 16.109 -5.268 -5.176 1.00 72.38 312 CYS A CA 1
ATOM 2453 C C . CYS A 1 312 ? 15.043 -4.969 -6.224 1.00 72.38 312 CYS A C 1
ATOM 2455 O O . CYS A 1 312 ? 15.367 -4.792 -7.401 1.00 72.38 312 CYS A O 1
ATOM 2457 N N . HIS A 1 313 ? 13.791 -4.886 -5.784 1.00 90.56 313 HIS A N 1
ATOM 2458 C CA . HIS A 1 313 ? 12.661 -4.428 -6.599 1.00 90.56 313 HIS A CA 1
ATOM 2459 C C . HIS A 1 313 ? 12.321 -5.391 -7.745 1.00 90.56 313 HIS A C 1
ATOM 2461 O O . HIS A 1 313 ? 12.637 -5.160 -8.914 1.00 90.56 313 HIS A O 1
ATOM 2467 N N . THR A 1 314 ? 11.661 -6.495 -7.414 1.00 88.06 314 THR A N 1
ATOM 2468 C CA . THR A 1 314 ? 11.191 -7.475 -8.401 1.00 88.06 314 THR A CA 1
ATOM 2469 C C . THR A 1 314 ? 9.837 -7.089 -9.010 1.00 88.06 314 THR A C 1
ATOM 2471 O O . THR A 1 314 ? 9.583 -7.407 -10.174 1.00 88.06 314 THR A O 1
ATOM 2474 N N . GLY A 1 315 ? 8.996 -6.336 -8.290 1.00 92.56 315 GLY A N 1
ATOM 2475 C CA . GLY A 1 315 ? 7.598 -6.111 -8.672 1.00 92.56 315 GLY A CA 1
ATOM 2476 C C . GLY A 1 315 ? 6.851 -7.445 -8.758 1.00 92.56 315 GLY A C 1
ATOM 2477 O O . GLY A 1 315 ? 6.926 -8.253 -7.836 1.00 92.56 315 GLY A O 1
ATOM 2478 N N . GLY A 1 316 ? 6.190 -7.699 -9.888 1.00 95.50 316 GLY A N 1
ATOM 2479 C CA . GLY A 1 316 ? 5.689 -9.022 -10.263 1.00 95.50 316 GLY A CA 1
ATOM 2480 C C . GLY A 1 316 ? 4.178 -9.207 -10.168 1.00 95.50 316 GLY A C 1
ATOM 2481 O O . GLY A 1 316 ? 3.703 -10.253 -10.601 1.00 95.50 316 GLY A O 1
ATOM 2482 N N . SER A 1 317 ? 3.441 -8.213 -9.667 1.00 97.81 317 SER A N 1
ATOM 2483 C CA . SER A 1 317 ? 1.983 -8.263 -9.510 1.00 97.81 317 SER A CA 1
ATOM 2484 C C . SER A 1 317 ? 1.275 -8.359 -10.862 1.00 97.81 317 SER A C 1
ATOM 2486 O O . SER A 1 317 ? 1.717 -7.764 -11.857 1.00 97.81 317 SER A O 1
ATOM 2488 N N . LEU A 1 318 ? 0.198 -9.143 -10.902 1.00 98.69 318 LEU A N 1
ATOM 2489 C CA . LEU A 1 318 ? -0.567 -9.441 -12.109 1.00 98.69 318 LEU A CA 1
ATOM 2490 C C . LEU A 1 318 ? -2.039 -9.085 -11.911 1.00 98.69 318 LEU A C 1
ATOM 2492 O O . LEU A 1 318 ? -2.644 -9.437 -10.909 1.00 98.69 318 LEU A O 1
ATOM 2496 N N . THR A 1 319 ? -2.662 -8.470 -12.912 1.00 98.19 319 THR A N 1
ATOM 2497 C CA . THR A 1 319 ? -4.117 -8.257 -12.908 1.00 98.19 319 THR A CA 1
ATOM 2498 C C . THR A 1 319 ? -4.649 -8.120 -14.329 1.00 98.19 319 THR A C 1
ATOM 2500 O O . THR A 1 319 ? -3.882 -7.870 -15.262 1.00 98.19 319 THR A O 1
ATOM 2503 N N . PHE A 1 320 ? -5.952 -8.294 -14.520 1.00 98.38 320 PHE A N 1
ATOM 2504 C CA . PHE A 1 320 ? -6.603 -8.093 -15.811 1.00 98.38 320 PHE A CA 1
ATOM 2505 C C . PHE A 1 320 ? -7.297 -6.737 -15.868 1.00 98.38 320 PHE A C 1
ATOM 2507 O O . PHE A 1 320 ? -7.942 -6.320 -14.912 1.00 98.38 320 PHE A O 1
ATOM 2514 N N . ASP A 1 321 ? -7.219 -6.068 -17.019 1.00 97.25 321 ASP A N 1
ATOM 2515 C CA . ASP A 1 321 ? -8.127 -4.957 -17.285 1.00 97.25 321 ASP A CA 1
ATOM 2516 C C . ASP A 1 321 ? -9.512 -5.425 -17.742 1.00 97.25 321 ASP A C 1
ATOM 2518 O O . ASP A 1 321 ? -9.751 -6.582 -18.099 1.00 97.25 321 ASP A O 1
ATOM 2522 N N . THR A 1 322 ? -10.428 -4.463 -17.808 1.00 94.00 322 THR A N 1
ATOM 2523 C CA . THR A 1 322 ? -11.823 -4.644 -18.226 1.00 94.00 322 THR A CA 1
ATOM 2524 C C . THR A 1 322 ? -11.987 -5.111 -19.676 1.00 94.00 322 THR A C 1
ATOM 2526 O O . THR A 1 322 ? -13.076 -5.527 -20.071 1.00 94.00 322 THR A O 1
ATOM 2529 N N . ALA A 1 323 ? -10.922 -5.064 -20.482 1.00 95.88 323 ALA A N 1
ATOM 2530 C CA . ALA A 1 323 ? -10.892 -5.537 -21.861 1.00 95.88 323 ALA A CA 1
ATOM 2531 C C . ALA A 1 323 ? -10.219 -6.917 -22.008 1.00 95.88 323 ALA A C 1
ATOM 2533 O O . ALA A 1 323 ? -10.072 -7.400 -23.132 1.00 95.88 323 ALA A O 1
ATOM 2534 N N . GLY A 1 324 ? -9.839 -7.568 -20.901 1.00 96.19 324 GLY A N 1
ATOM 2535 C CA . GLY A 1 324 ? -9.213 -8.890 -20.897 1.00 96.19 324 GLY A CA 1
ATOM 2536 C C . GLY A 1 324 ? -7.722 -8.878 -21.240 1.00 96.19 324 GLY A C 1
ATOM 2537 O O . GLY A 1 324 ? -7.181 -9.908 -21.644 1.00 96.19 324 GLY A O 1
ATOM 2538 N N . ASN A 1 325 ? -7.045 -7.738 -21.098 1.00 98.56 325 ASN A N 1
ATOM 2539 C CA . ASN A 1 325 ? -5.591 -7.664 -21.227 1.00 98.56 325 ASN A CA 1
ATOM 2540 C C . ASN A 1 325 ? -4.937 -7.899 -19.869 1.00 98.56 325 ASN A C 1
ATOM 2542 O O . ASN A 1 325 ? -5.387 -7.367 -18.857 1.00 98.56 325 ASN A O 1
ATOM 2546 N N . LEU A 1 326 ? -3.851 -8.662 -19.868 1.00 98.81 326 LEU A N 1
ATOM 2547 C CA . LEU A 1 326 ? -3.041 -8.916 -18.690 1.00 98.81 326 LEU A CA 1
ATOM 2548 C C . LEU A 1 326 ? -2.077 -7.746 -18.478 1.00 98.81 326 LEU A C 1
ATOM 2550 O O . LEU A 1 326 ? -1.262 -7.445 -19.360 1.00 98.81 326 LEU A O 1
ATOM 2554 N N . LEU A 1 327 ? -2.159 -7.121 -17.306 1.00 98.88 327 LEU A N 1
ATOM 2555 C CA . LEU A 1 327 ? -1.158 -6.198 -16.798 1.00 98.88 327 LEU A CA 1
ATOM 2556 C C . LEU A 1 327 ? -0.121 -6.939 -15.959 1.00 98.88 327 LEU A C 1
ATOM 2558 O O . LEU A 1 327 ? -0.451 -7.843 -15.195 1.00 98.88 327 LEU A O 1
ATOM 2562 N N . ILE A 1 328 ? 1.140 -6.541 -16.125 1.00 98.88 328 ILE A N 1
ATOM 2563 C CA . ILE A 1 328 ? 2.295 -7.163 -15.474 1.00 98.88 328 ILE A CA 1
ATOM 2564 C C . ILE A 1 328 ? 3.161 -6.054 -14.887 1.00 98.88 328 ILE A C 1
ATOM 2566 O O . ILE A 1 328 ? 3.741 -5.268 -15.642 1.00 98.88 328 ILE A O 1
ATOM 2570 N N . SER A 1 329 ? 3.277 -5.990 -13.563 1.00 98.31 329 SER A N 1
ATOM 2571 C CA . SER A 1 329 ? 4.190 -5.054 -12.909 1.00 98.31 329 SER A CA 1
ATOM 2572 C C . SER A 1 329 ? 5.618 -5.601 -12.900 1.00 98.31 329 SER A C 1
ATOM 2574 O O . SER A 1 329 ? 5.851 -6.788 -12.662 1.00 98.31 329 SER A O 1
ATOM 2576 N N . THR A 1 330 ? 6.600 -4.743 -13.165 1.00 97.69 330 THR A N 1
ATOM 2577 C CA . THR A 1 330 ? 8.019 -5.107 -13.129 1.00 97.69 330 THR A CA 1
ATOM 2578 C C . THR A 1 330 ? 8.805 -4.042 -12.377 1.00 97.69 330 THR A C 1
ATOM 2580 O O . THR A 1 330 ? 8.743 -2.852 -12.697 1.00 97.69 330 THR A O 1
ATOM 2583 N N . GLY A 1 331 ? 9.568 -4.457 -11.368 1.00 96.44 331 GLY A N 1
ATOM 2584 C CA . GLY A 1 331 ? 10.506 -3.551 -10.712 1.00 96.44 331 GLY A CA 1
ATOM 2585 C C . GLY A 1 331 ? 11.694 -3.215 -11.616 1.00 96.44 331 GLY A C 1
ATOM 2586 O O . GLY A 1 331 ? 11.936 -3.869 -12.636 1.00 96.44 331 GLY A O 1
ATOM 2587 N N . ASP A 1 332 ? 12.414 -2.148 -11.281 1.00 96.38 332 ASP A N 1
ATOM 2588 C CA . ASP A 1 332 ? 13.551 -1.649 -12.053 1.00 96.38 332 ASP 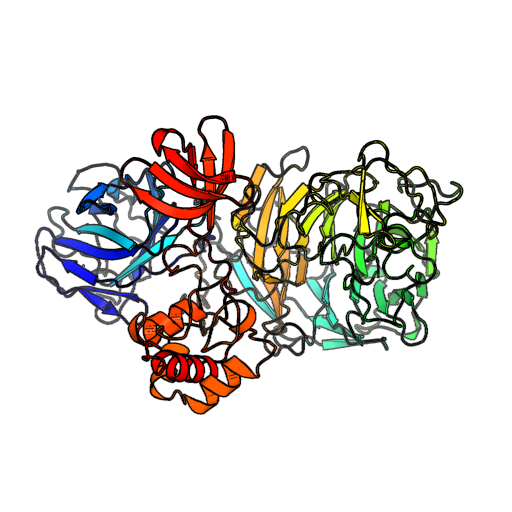A CA 1
ATOM 2589 C C . ASP A 1 332 ? 14.748 -2.602 -12.017 1.00 96.38 332 ASP A C 1
ATOM 2591 O O . ASP A 1 332 ? 15.565 -2.574 -12.941 1.00 96.38 332 ASP A O 1
ATOM 2595 N N . ASN A 1 333 ? 14.796 -3.476 -11.003 1.00 94.12 333 ASN A N 1
ATOM 2596 C CA . ASN A 1 333 ? 15.836 -4.465 -10.761 1.00 94.12 333 ASN A CA 1
ATOM 2597 C C . ASN A 1 333 ? 17.248 -3.837 -10.741 1.00 94.12 333 ASN A C 1
ATOM 2599 O O . ASN A 1 333 ? 18.225 -4.405 -11.239 1.00 94.12 333 ASN A O 1
ATOM 2603 N N . ILE A 1 334 ? 17.343 -2.644 -10.145 1.00 93.00 334 ILE A N 1
ATOM 2604 C CA . ILE A 1 334 ? 18.574 -1.864 -9.987 1.00 93.00 334 ILE A CA 1
ATOM 2605 C C . ILE A 1 334 ? 19.006 -1.853 -8.528 1.00 93.00 334 ILE A C 1
ATOM 2607 O O . ILE A 1 334 ? 18.195 -1.733 -7.611 1.00 93.00 334 ILE A O 1
ATOM 2611 N N . ASN A 1 335 ? 20.315 -1.957 -8.314 1.00 90.12 335 ASN A N 1
ATOM 2612 C CA . ASN A 1 335 ? 20.901 -1.937 -6.987 1.00 90.12 335 ASN A CA 1
ATOM 2613 C C . ASN A 1 335 ? 20.856 -0.509 -6.400 1.00 90.12 335 ASN A C 1
ATOM 2615 O O . ASN A 1 335 ? 21.432 0.414 -6.985 1.00 90.12 335 ASN A O 1
ATOM 2619 N N . PRO A 1 336 ? 20.211 -0.300 -5.235 1.00 89.06 336 PRO A N 1
ATOM 2620 C CA . PRO A 1 336 ? 20.091 1.028 -4.642 1.00 89.06 336 PRO A CA 1
ATOM 2621 C C . PRO A 1 336 ? 21.272 1.415 -3.732 1.00 89.06 336 PRO A C 1
ATOM 2623 O O . PRO A 1 336 ? 21.390 2.575 -3.345 1.00 89.06 336 PRO A O 1
ATOM 2626 N N . PHE A 1 337 ? 22.156 0.484 -3.355 1.00 84.81 337 PHE A N 1
ATOM 2627 C CA . PHE A 1 337 ? 23.025 0.620 -2.174 1.00 84.81 337 PHE A CA 1
ATOM 2628 C C . PHE A 1 337 ? 24.286 1.484 -2.354 1.00 84.81 337 PHE A C 1
ATOM 2630 O O . PHE A 1 337 ? 25.114 1.558 -1.449 1.00 84.81 337 PHE A O 1
ATOM 2637 N N . GLU A 1 338 ? 24.414 2.205 -3.469 1.00 88.88 338 GLU A N 1
ATOM 2638 C CA . GLU A 1 338 ? 25.509 3.160 -3.719 1.00 88.88 338 GLU A CA 1
ATOM 2639 C C . GLU A 1 338 ? 25.019 4.526 -4.228 1.00 88.88 338 GLU A C 1
ATOM 2641 O O . GLU A 1 338 ? 25.782 5.323 -4.769 1.00 88.88 338 GLU A O 1
ATOM 2646 N N . SER A 1 339 ? 23.736 4.828 -4.024 1.00 90.31 339 SER A N 1
ATOM 2647 C CA . SER A 1 339 ? 23.157 6.136 -4.341 1.00 90.31 339 SER A CA 1
ATOM 2648 C C . SER A 1 339 ? 23.039 7.057 -3.121 1.00 90.31 339 SER A C 1
ATOM 2650 O O . SER A 1 339 ? 22.479 8.147 -3.240 1.00 90.31 339 SER A O 1
ATOM 2652 N N . GLU A 1 340 ? 23.532 6.650 -1.944 1.00 88.25 340 GLU A N 1
ATOM 2653 C CA . GLU A 1 340 ? 23.312 7.335 -0.652 1.00 88.25 340 GLU A CA 1
ATOM 2654 C C . GLU A 1 340 ? 21.816 7.519 -0.318 1.00 88.25 340 GLU A C 1
ATOM 2656 O O . GLU A 1 340 ? 21.410 8.491 0.317 1.00 88.25 340 GLU A O 1
ATOM 2661 N N . GLY A 1 341 ? 20.974 6.592 -0.785 1.00 88.62 341 GLY A N 1
ATOM 2662 C CA . GLY A 1 341 ? 19.524 6.642 -0.604 1.00 88.62 341 GLY A CA 1
ATOM 2663 C C . GLY A 1 341 ? 18.789 7.543 -1.601 1.00 88.62 341 GLY A C 1
ATOM 2664 O O . GLY A 1 341 ? 17.573 7.664 -1.501 1.00 88.62 341 GLY A O 1
ATOM 2665 N N . PHE A 1 342 ? 19.469 8.169 -2.563 1.00 94.94 342 PHE A N 1
ATOM 2666 C CA . PHE A 1 342 ? 18.822 8.900 -3.661 1.00 94.94 342 PHE A CA 1
ATOM 2667 C C . PHE A 1 342 ? 18.592 7.981 -4.873 1.00 94.94 342 PHE A C 1
ATOM 2669 O O . PHE A 1 342 ? 18.693 6.756 -4.776 1.00 94.94 342 PHE A O 1
ATOM 2676 N N . ASN A 1 343 ? 18.275 8.551 -6.032 1.00 94.88 343 ASN A N 1
ATOM 2677 C CA . ASN A 1 343 ? 18.117 7.797 -7.268 1.00 94.88 343 ASN A CA 1
ATOM 2678 C C . ASN A 1 343 ? 19.458 7.198 -7.767 1.00 94.88 343 ASN A C 1
ATOM 2680 O O . ASN A 1 343 ? 20.448 7.927 -7.903 1.00 94.88 343 ASN A O 1
ATOM 2684 N N . PRO A 1 344 ? 19.523 5.885 -8.062 1.00 94.50 344 PRO A N 1
ATOM 2685 C CA . PRO A 1 344 ? 20.679 5.275 -8.719 1.00 94.50 344 PRO A CA 1
ATOM 2686 C C . PRO A 1 344 ? 20.758 5.717 -10.188 1.00 94.50 344 PRO A C 1
ATOM 2688 O O . PRO A 1 344 ? 19.835 5.474 -10.968 1.00 94.50 344 PRO A O 1
ATOM 2691 N N . ALA A 1 345 ? 21.845 6.395 -10.556 1.00 95.69 345 ALA A N 1
ATOM 2692 C CA . ALA A 1 345 ? 22.060 6.963 -11.893 1.00 95.69 345 ALA A CA 1
ATOM 2693 C C . ALA A 1 345 ? 23.559 6.978 -12.257 1.00 95.69 345 ALA A C 1
ATOM 2695 O O . ALA A 1 345 ? 24.094 7.976 -12.737 1.00 95.69 345 ALA A O 1
ATOM 2696 N N . ASP A 1 346 ? 24.269 5.900 -11.926 1.00 95.69 346 ASP A N 1
ATOM 2697 C CA . ASP A 1 346 ? 25.721 5.812 -12.083 1.00 95.69 346 ASP A CA 1
ATOM 2698 C C . ASP A 1 346 ? 26.129 5.407 -13.509 1.00 95.69 346 ASP A C 1
ATOM 2700 O O . ASP A 1 346 ? 26.196 4.233 -13.863 1.00 95.69 346 ASP A O 1
ATOM 2704 N N . GLU A 1 347 ? 26.422 6.405 -14.341 1.00 96.06 347 GLU A N 1
ATOM 2705 C CA . GLU A 1 347 ? 26.713 6.236 -15.772 1.00 96.06 347 GLU A CA 1
ATOM 2706 C C . GLU A 1 347 ? 28.123 5.697 -16.089 1.00 96.06 347 GLU A C 1
ATOM 2708 O O . GLU A 1 347 ? 28.512 5.626 -17.258 1.00 96.06 347 GLU A O 1
ATOM 2713 N N . ARG A 1 348 ? 28.926 5.328 -15.082 1.00 95.81 348 ARG A N 1
ATOM 2714 C CA . ARG A 1 348 ? 30.276 4.792 -15.316 1.00 95.81 348 ARG A CA 1
ATOM 2715 C C . ARG A 1 348 ? 30.211 3.427 -16.038 1.00 95.81 348 ARG A C 1
ATOM 2717 O O . ARG A 1 348 ? 29.290 2.653 -15.781 1.00 95.81 348 ARG A O 1
ATOM 2724 N N . PRO A 1 349 ? 31.179 3.087 -16.918 1.00 92.19 349 PRO A N 1
ATOM 2725 C CA . PRO A 1 349 ? 31.055 1.948 -17.844 1.00 92.19 349 PRO A CA 1
ATOM 2726 C C . PRO A 1 349 ? 30.810 0.564 -17.216 1.00 92.19 349 PRO A C 1
ATOM 2728 O O . PRO A 1 349 ? 30.238 -0.309 -17.862 1.00 92.19 349 PRO A O 1
ATOM 2731 N N . ASP A 1 350 ? 31.261 0.336 -15.984 1.00 89.62 350 ASP A N 1
ATOM 2732 C CA . ASP A 1 350 ? 31.131 -0.918 -15.232 1.00 89.62 350 ASP A CA 1
ATOM 2733 C C . ASP A 1 350 ? 30.023 -0.865 -14.164 1.00 89.62 350 ASP A C 1
ATOM 2735 O O . ASP A 1 350 ? 29.951 -1.721 -13.281 1.00 89.62 350 ASP A O 1
ATOM 2739 N N . ARG A 1 351 ? 29.141 0.140 -14.243 1.00 92.31 351 ARG A N 1
ATOM 2740 C CA . ARG A 1 351 ? 28.170 0.478 -13.194 1.00 92.31 351 ARG A CA 1
ATOM 2741 C C . ARG A 1 351 ? 26.710 0.439 -13.643 1.00 92.31 351 ARG A C 1
ATOM 2743 O O . ARG A 1 351 ? 25.840 0.896 -12.912 1.00 92.31 351 ARG A O 1
ATOM 2750 N N . ALA A 1 352 ? 26.414 -0.199 -14.777 1.00 89.19 352 ALA A N 1
ATOM 2751 C CA . ALA A 1 352 ? 25.057 -0.302 -15.330 1.00 89.19 352 ALA A CA 1
ATOM 2752 C C . ALA A 1 352 ? 23.993 -0.820 -14.334 1.00 89.19 352 ALA A C 1
ATOM 2754 O O . ALA A 1 352 ? 22.850 -0.374 -14.374 1.00 89.19 352 ALA A O 1
ATOM 2755 N N . ILE A 1 353 ? 24.353 -1.713 -13.401 1.00 90.69 353 ILE A N 1
ATOM 2756 C CA . ILE A 1 353 ? 23.421 -2.232 -12.377 1.00 90.69 353 ILE A CA 1
ATOM 2757 C C . ILE A 1 353 ? 23.101 -1.233 -11.245 1.00 90.69 353 ILE A C 1
ATOM 2759 O O . ILE A 1 353 ? 22.266 -1.538 -10.399 1.00 90.69 353 ILE A O 1
ATOM 2763 N N . TRP A 1 354 ? 23.730 -0.052 -11.241 1.00 94.00 354 TRP A N 1
ATOM 2764 C CA . TRP A 1 354 ? 23.446 1.103 -10.372 1.00 94.00 354 TRP A CA 1
ATOM 2765 C C . TRP A 1 354 ? 22.889 2.302 -11.162 1.00 94.00 354 TRP A C 1
ATOM 2767 O O . TRP A 1 354 ? 22.870 3.431 -10.667 1.00 94.00 354 TRP A O 1
ATOM 2777 N N . ASP A 1 355 ? 22.440 2.079 -12.399 1.00 95.94 355 ASP A N 1
ATOM 2778 C CA . ASP A 1 355 ? 21.883 3.113 -13.267 1.00 95.94 355 ASP A CA 1
ATOM 2779 C C . ASP A 1 355 ? 20.448 2.774 -13.677 1.00 95.94 355 ASP A C 1
ATOM 2781 O O . ASP A 1 355 ? 20.206 2.094 -14.678 1.00 95.94 355 ASP A O 1
ATOM 2785 N N . ALA A 1 356 ? 19.468 3.287 -12.929 1.00 96.75 356 ALA A N 1
ATOM 2786 C CA . ALA A 1 356 ? 18.051 3.069 -13.222 1.00 96.75 356 ALA A CA 1
ATOM 2787 C C . ALA A 1 356 ? 17.570 3.759 -14.506 1.00 96.75 356 ALA A C 1
ATOM 2789 O O . ALA A 1 356 ? 16.473 3.479 -15.000 1.00 96.75 356 ALA A O 1
ATOM 2790 N N . GLN A 1 357 ? 18.398 4.613 -15.115 1.00 98.06 357 GLN A N 1
ATOM 2791 C CA . GLN A 1 357 ? 18.111 5.162 -16.437 1.00 98.06 357 GLN A CA 1
ATOM 2792 C C . GLN A 1 357 ? 18.181 4.070 -17.515 1.00 98.06 357 GLN A C 1
ATOM 2794 O O . GLN A 1 357 ? 17.529 4.194 -18.551 1.00 98.06 357 GLN A O 1
ATOM 2799 N N . SER A 1 358 ? 18.934 2.992 -17.271 1.00 96.31 358 SER A N 1
ATOM 2800 C CA . SER A 1 358 ? 19.078 1.856 -18.187 1.00 96.31 358 SER A CA 1
ATOM 2801 C C . SER A 1 358 ? 17.859 0.925 -18.213 1.00 96.31 358 SER A C 1
ATOM 2803 O O . SER A 1 358 ? 17.689 0.190 -19.187 1.00 96.31 358 SER A O 1
ATOM 2805 N N . THR A 1 359 ? 16.996 0.995 -17.190 1.00 97.12 359 THR A N 1
ATOM 2806 C CA . THR A 1 359 ? 15.804 0.151 -17.024 1.00 97.12 359 THR A CA 1
ATOM 2807 C C . THR A 1 359 ? 14.529 0.982 -17.011 1.00 97.12 359 THR A C 1
ATOM 2809 O O . THR A 1 359 ? 13.906 1.151 -18.059 1.00 97.12 359 THR A O 1
ATOM 2812 N N . ALA A 1 360 ? 14.155 1.564 -15.870 1.00 97.75 360 ALA A N 1
ATOM 2813 C CA . ALA A 1 360 ? 12.914 2.311 -15.677 1.00 97.75 360 ALA A CA 1
ATOM 2814 C C . ALA A 1 360 ? 12.740 3.430 -16.716 1.00 97.75 360 ALA A C 1
ATOM 2816 O O . ALA A 1 360 ? 11.684 3.519 -17.351 1.00 97.75 360 ALA A O 1
ATOM 2817 N N . GLY A 1 361 ? 13.814 4.186 -16.973 1.00 98.00 361 GLY A N 1
ATOM 2818 C CA . GLY A 1 361 ? 13.871 5.259 -17.971 1.00 98.00 361 GLY A CA 1
ATOM 2819 C C . GLY A 1 361 ? 14.149 4.817 -19.415 1.00 98.00 361 GLY A C 1
ATOM 2820 O O . GLY A 1 361 ? 14.206 5.669 -20.305 1.00 98.00 361 GLY A O 1
ATOM 2821 N N . ASN A 1 362 ? 14.345 3.525 -19.676 1.00 98.50 362 ASN A N 1
ATOM 2822 C CA . ASN A 1 362 ? 14.670 2.989 -20.996 1.00 98.50 362 ASN A CA 1
ATOM 2823 C C . ASN A 1 362 ? 13.418 2.402 -21.662 1.00 98.50 362 ASN A C 1
ATOM 2825 O O . ASN A 1 362 ? 12.760 1.510 -21.126 1.00 98.50 362 ASN A O 1
ATOM 2829 N N . THR A 1 363 ? 13.094 2.888 -22.861 1.00 98.75 363 THR A N 1
ATOM 2830 C CA . THR A 1 363 ? 11.920 2.446 -23.630 1.00 98.75 363 THR A CA 1
ATOM 2831 C C . THR A 1 363 ? 12.115 1.095 -24.316 1.00 98.75 363 THR A C 1
ATOM 2833 O O . THR A 1 363 ? 11.151 0.554 -24.844 1.00 98.75 363 THR A O 1
ATOM 2836 N N . MET A 1 364 ? 13.334 0.547 -24.328 1.00 98.06 364 MET A N 1
ATOM 2837 C CA . MET A 1 364 ? 13.667 -0.774 -24.876 1.00 98.06 364 MET A CA 1
ATOM 2838 C C . MET A 1 364 ? 13.799 -1.874 -23.812 1.00 98.06 364 MET A C 1
ATOM 2840 O O . MET A 1 364 ? 14.061 -3.027 -24.165 1.00 98.06 364 MET A O 1
ATOM 2844 N N . ASP A 1 365 ? 13.607 -1.538 -22.534 1.00 98.00 365 ASP A N 1
ATOM 2845 C CA . ASP A 1 365 ? 13.691 -2.466 -21.404 1.00 98.00 365 ASP A CA 1
ATOM 2846 C C . ASP A 1 365 ? 12.295 -2.729 -20.811 1.00 98.00 365 ASP A C 1
ATOM 2848 O O . ASP A 1 365 ? 11.432 -1.849 -20.797 1.00 98.00 365 ASP A O 1
ATOM 2852 N N . LEU A 1 366 ? 12.069 -3.956 -20.342 1.00 98.31 366 LEU A N 1
ATOM 2853 C CA . LEU A 1 366 ? 10.799 -4.387 -19.750 1.00 98.31 366 LEU A CA 1
ATOM 2854 C C . LEU A 1 366 ? 10.749 -4.186 -18.230 1.00 98.31 366 LEU A C 1
ATOM 2856 O O . LEU A 1 366 ? 9.686 -4.369 -17.648 1.00 98.31 366 LEU A O 1
ATOM 2860 N N . ARG A 1 367 ? 11.864 -3.826 -17.587 1.00 97.94 367 ARG A N 1
ATOM 2861 C CA . ARG A 1 367 ? 11.973 -3.563 -16.145 1.00 97.94 367 ARG A CA 1
ATOM 2862 C C . ARG A 1 367 ? 11.606 -2.125 -15.789 1.00 97.94 367 ARG A C 1
ATOM 2864 O O . ARG A 1 367 ? 11.846 -1.201 -16.574 1.00 97.94 367 ARG A O 1
ATOM 2871 N N . GLY A 1 368 ? 11.056 -1.929 -14.593 1.00 97.88 368 GLY A N 1
ATOM 2872 C CA . GLY A 1 368 ? 10.575 -0.636 -14.102 1.00 97.88 368 GLY A CA 1
ATOM 2873 C C . GLY A 1 368 ? 9.369 -0.137 -14.897 1.00 97.88 368 GLY A C 1
ATOM 2874 O O . GLY A 1 368 ? 9.363 1.018 -15.341 1.00 97.88 368 GLY A O 1
ATOM 2875 N N . LYS A 1 369 ? 8.414 -1.038 -15.171 1.00 98.75 369 LYS A N 1
ATOM 2876 C CA . LYS A 1 369 ? 7.243 -0.829 -16.038 1.00 98.75 369 LYS A CA 1
ATOM 2877 C C . LYS A 1 369 ? 5.972 -1.413 -15.411 1.00 98.75 369 LYS A C 1
ATOM 2879 O O . LYS A 1 369 ? 6.024 -2.276 -14.539 1.00 98.75 369 LYS A O 1
ATOM 2884 N N . ILE A 1 370 ? 4.829 -1.015 -15.965 1.00 98.88 370 ILE A N 1
ATOM 2885 C CA . ILE A 1 370 ? 3.646 -1.881 -16.015 1.00 98.88 370 ILE A CA 1
ATOM 2886 C C . ILE A 1 370 ? 3.411 -2.204 -17.490 1.00 98.88 370 ILE A C 1
ATOM 2888 O O . ILE A 1 370 ? 3.202 -1.309 -18.318 1.00 98.88 370 ILE A O 1
ATOM 2892 N N . LEU A 1 371 ? 3.525 -3.483 -17.832 1.00 98.94 371 LEU A N 1
ATOM 2893 C CA . LEU A 1 371 ? 3.310 -3.998 -19.181 1.00 98.94 371 LEU A CA 1
ATOM 2894 C C . LEU A 1 371 ? 1.833 -4.340 -19.368 1.00 98.94 371 LEU A C 1
ATOM 2896 O O . LEU A 1 371 ? 1.157 -4.653 -18.394 1.00 98.94 371 LEU A O 1
ATOM 2900 N N . ARG A 1 372 ? 1.343 -4.323 -20.608 1.00 98.88 372 ARG A N 1
ATOM 2901 C CA . ARG A 1 372 ? -0.031 -4.705 -20.954 1.00 98.88 372 ARG A CA 1
ATOM 2902 C C . ARG A 1 372 ? -0.050 -5.501 -22.253 1.00 98.88 372 ARG A C 1
ATOM 2904 O O . ARG A 1 372 ? 0.355 -4.996 -23.302 1.00 98.88 372 ARG A O 1
ATOM 2911 N N . ILE A 1 373 ? -0.527 -6.739 -22.182 1.00 98.81 373 ILE A N 1
ATOM 2912 C CA . ILE A 1 373 ? -0.579 -7.687 -23.305 1.00 98.81 373 ILE A CA 1
ATOM 2913 C C . ILE A 1 373 ? -1.944 -8.374 -23.373 1.00 98.81 373 ILE A C 1
ATOM 2915 O O . ILE A 1 373 ? -2.649 -8.439 -22.373 1.00 98.81 373 ILE A O 1
ATOM 2919 N N . THR A 1 374 ? -2.307 -8.947 -24.518 1.00 98.50 374 THR A N 1
ATOM 2920 C CA . THR A 1 374 ? -3.499 -9.804 -24.640 1.00 98.50 374 THR A CA 1
ATOM 2921 C C . THR A 1 374 ? -3.060 -11.265 -24.782 1.00 98.50 374 THR A C 1
ATOM 2923 O O . THR A 1 374 ? -2.604 -11.648 -25.869 1.00 98.50 374 THR A O 1
ATOM 2926 N N . PRO A 1 375 ? -3.160 -12.086 -23.719 1.00 98.00 375 PRO A N 1
ATOM 2927 C CA . PRO A 1 375 ? -2.867 -13.516 -23.789 1.00 98.00 375 PRO A CA 1
ATOM 2928 C C . PRO A 1 375 ? -3.660 -14.231 -24.887 1.00 98.00 375 PRO A C 1
ATOM 2930 O O . PRO A 1 375 ? -4.816 -13.899 -25.138 1.00 98.00 375 PRO A O 1
ATOM 2933 N N . GLN A 1 376 ? -3.046 -15.228 -25.521 1.00 96.31 376 GLN A N 1
ATOM 2934 C CA . GLN A 1 376 ? -3.694 -16.129 -26.474 1.00 96.31 376 GLN A CA 1
ATOM 2935 C C . GLN A 1 376 ? -3.736 -17.561 -25.928 1.00 96.31 376 GLN A C 1
ATOM 2937 O O . GLN A 1 376 ? -2.884 -17.984 -25.141 1.00 96.31 376 GLN A O 1
ATOM 2942 N N . ASP A 1 377 ? -4.703 -18.343 -26.403 1.00 90.75 377 ASP A N 1
ATOM 2943 C CA . ASP A 1 377 ? -4.939 -19.728 -25.978 1.00 90.75 377 ASP A CA 1
ATOM 2944 C C . ASP A 1 377 ? -3.722 -20.652 -26.166 1.00 90.75 377 ASP A C 1
ATOM 2946 O O . ASP A 1 377 ? -3.536 -21.619 -25.418 1.00 90.75 377 ASP A O 1
ATOM 2950 N N . ASP A 1 378 ? -2.880 -20.379 -27.163 1.00 88.44 378 ASP A N 1
ATOM 2951 C CA . ASP A 1 378 ? -1.688 -21.174 -27.467 1.00 88.44 378 ASP A CA 1
ATOM 2952 C C . ASP A 1 378 ? -0.478 -20.834 -26.580 1.00 88.44 378 ASP A C 1
ATOM 2954 O O . ASP A 1 378 ? 0.519 -21.560 -26.603 1.00 88.44 378 ASP A O 1
ATOM 2958 N N . GLY A 1 379 ? -0.587 -19.795 -25.746 1.00 85.44 379 GLY A N 1
ATOM 2959 C CA . GLY A 1 379 ? 0.496 -19.299 -24.902 1.00 85.44 379 GLY A CA 1
ATOM 2960 C C . GLY A 1 379 ? 1.277 -18.127 -25.487 1.00 85.44 379 GLY A C 1
ATOM 2961 O O . GLY A 1 379 ? 2.175 -17.623 -24.817 1.00 85.44 379 GLY A O 1
ATOM 2962 N N . SER A 1 380 ? 0.961 -17.695 -26.710 1.00 95.62 380 SER A N 1
ATOM 2963 C CA . SER A 1 380 ? 1.457 -16.433 -27.257 1.00 95.62 380 SER A CA 1
ATOM 2964 C C . SER A 1 380 ? 0.679 -15.238 -26.688 1.00 95.62 380 SER A C 1
ATOM 2966 O O . SER A 1 380 ? -0.231 -15.389 -25.869 1.00 95.62 380 SER A O 1
ATOM 2968 N N . TYR A 1 381 ? 1.042 -14.027 -27.105 1.00 97.88 381 TYR A N 1
ATOM 2969 C CA . TYR A 1 381 ? 0.297 -12.815 -26.789 1.00 97.88 381 TYR A CA 1
ATOM 2970 C C . TYR A 1 381 ? 0.279 -11.858 -27.980 1.00 97.88 381 TYR A C 1
ATOM 2972 O O . TYR A 1 381 ? 1.155 -11.895 -28.847 1.00 97.88 381 TYR A O 1
ATOM 2980 N N . THR A 1 382 ? -0.711 -10.972 -28.003 1.00 98.19 382 THR A N 1
ATOM 2981 C CA . THR A 1 382 ? -0.750 -9.820 -28.911 1.00 98.19 382 THR A CA 1
ATOM 2982 C C . THR A 1 382 ? -0.588 -8.519 -28.135 1.00 98.19 382 THR A C 1
ATOM 2984 O O . THR A 1 382 ? -0.808 -8.473 -26.925 1.00 98.19 382 THR A O 1
ATOM 2987 N N . ILE A 1 383 ? -0.220 -7.445 -28.834 1.00 98.31 383 ILE A N 1
ATOM 2988 C CA . ILE A 1 383 ? -0.159 -6.102 -28.253 1.00 98.31 383 ILE A CA 1
ATOM 2989 C C . ILE A 1 383 ? -1.526 -5.421 -28.409 1.00 98.31 383 ILE A C 1
ATOM 2991 O O . ILE A 1 383 ? -1.952 -5.208 -29.550 1.00 98.31 383 ILE A O 1
ATOM 2995 N N . PRO A 1 384 ? -2.213 -5.057 -27.312 1.00 96.88 384 PRO A N 1
ATOM 2996 C CA . PRO A 1 384 ? -3.455 -4.305 -27.398 1.00 96.88 384 PRO A CA 1
ATOM 2997 C C . PRO A 1 384 ? -3.212 -2.861 -27.845 1.00 96.88 384 PRO A C 1
ATOM 2999 O O . PRO A 1 384 ? -2.156 -2.267 -27.623 1.00 96.88 384 PRO A O 1
ATOM 3002 N N . SER A 1 385 ? -4.226 -2.256 -28.462 1.00 94.69 385 SER A N 1
ATOM 3003 C CA . SER A 1 385 ? -4.203 -0.824 -28.758 1.00 94.69 385 SER A CA 1
ATOM 3004 C C . SER A 1 385 ? -4.213 0.009 -27.475 1.00 94.69 385 SER A C 1
ATOM 3006 O O . SER A 1 385 ? -4.872 -0.353 -26.498 1.00 94.69 385 SER A O 1
ATOM 3008 N N . GLY A 1 386 ? -3.577 1.180 -27.517 1.00 94.56 386 GLY A N 1
ATOM 3009 C CA . GLY A 1 386 ? -3.555 2.095 -26.377 1.00 94.56 386 GLY A CA 1
ATOM 3010 C C . GLY A 1 386 ? -2.520 1.722 -25.319 1.00 94.56 386 GLY A C 1
ATOM 3011 O O . GLY A 1 386 ? -2.733 2.036 -24.159 1.00 94.56 386 GLY A O 1
ATOM 3012 N N . ASN A 1 387 ? -1.430 1.056 -25.703 1.00 98.50 387 ASN A N 1
ATOM 3013 C CA . ASN A 1 387 ? -0.173 1.082 -24.952 1.00 98.50 387 ASN A CA 1
ATOM 3014 C C . ASN A 1 387 ? 0.597 2.378 -25.250 1.00 98.50 387 ASN A C 1
ATOM 3016 O O . ASN A 1 387 ? 0.260 3.106 -26.187 1.00 98.50 387 ASN A O 1
ATOM 3020 N N . LEU A 1 388 ? 1.624 2.681 -24.449 1.00 98.50 388 LEU A N 1
ATOM 3021 C CA . LEU A 1 388 ? 2.372 3.940 -24.540 1.00 98.50 388 LEU A CA 1
ATOM 3022 C C . LEU A 1 388 ? 3.075 4.099 -25.891 1.00 98.50 388 LEU A C 1
ATOM 3024 O O . LEU A 1 388 ? 3.165 5.209 -26.418 1.00 98.50 388 LEU A O 1
ATOM 3028 N N . PHE A 1 389 ? 3.551 2.989 -26.458 1.00 98.25 389 PHE A N 1
ATOM 3029 C CA . PHE A 1 389 ? 4.246 2.971 -27.738 1.00 98.25 389 PHE A CA 1
ATOM 3030 C C . PHE A 1 389 ? 3.513 2.101 -28.768 1.00 98.25 389 PHE A C 1
ATOM 3032 O O . PHE A 1 389 ? 3.086 0.991 -28.445 1.00 98.25 389 PHE A O 1
ATOM 3039 N N . PRO A 1 390 ? 3.379 2.573 -30.021 1.00 95.19 390 PRO A N 1
ATOM 3040 C CA . PRO A 1 390 ? 2.871 1.756 -31.118 1.00 95.19 390 PRO A CA 1
ATOM 3041 C C . PRO A 1 390 ? 3.722 0.494 -31.373 1.00 95.19 390 PRO A C 1
ATOM 3043 O O . PRO A 1 390 ? 4.942 0.556 -31.212 1.00 95.19 390 PRO A O 1
ATOM 3046 N N . PRO A 1 391 ? 3.126 -0.622 -31.849 1.00 94.69 391 PRO A N 1
ATOM 3047 C CA . PRO A 1 391 ? 3.830 -1.876 -32.159 1.00 94.69 391 PRO A CA 1
ATOM 3048 C C . PRO A 1 391 ? 5.078 -1.757 -33.043 1.00 94.69 391 PRO A C 1
ATOM 3050 O O . PRO A 1 391 ? 6.015 -2.537 -32.899 1.00 94.69 391 PRO A O 1
ATOM 3053 N N . ASP A 1 392 ? 5.089 -0.805 -33.969 1.00 93.56 392 ASP A N 1
ATOM 3054 C CA . ASP A 1 392 ? 6.138 -0.585 -34.964 1.00 93.56 392 ASP A CA 1
ATOM 3055 C C . ASP A 1 392 ? 7.065 0.595 -34.627 1.00 93.56 392 ASP A C 1
ATOM 3057 O O . ASP A 1 392 ? 7.959 0.928 -35.413 1.00 93.56 392 ASP A O 1
ATOM 3061 N N . ALA A 1 393 ? 6.887 1.229 -33.464 1.00 95.94 393 ALA A N 1
ATOM 3062 C CA . ALA A 1 393 ? 7.700 2.368 -33.068 1.00 95.94 393 ALA A CA 1
ATOM 3063 C C . ALA A 1 393 ? 9.160 1.937 -32.801 1.00 95.94 393 ALA A C 1
ATOM 3065 O O . ALA A 1 393 ? 9.428 1.108 -31.923 1.00 95.94 393 ALA A O 1
ATOM 3066 N N . PRO A 1 394 ? 10.146 2.499 -33.530 1.00 97.12 394 PRO A N 1
ATOM 3067 C CA . PRO A 1 394 ? 11.540 2.107 -33.374 1.00 97.12 394 PRO A CA 1
ATOM 3068 C C . PRO A 1 394 ? 12.069 2.503 -31.993 1.00 97.12 394 PRO A C 1
ATOM 3070 O O . PRO A 1 394 ? 11.700 3.544 -31.454 1.00 97.12 394 PRO A O 1
ATOM 3073 N N . MET A 1 395 ? 13.000 1.707 -31.457 1.00 97.81 395 MET A N 1
ATOM 3074 C CA . MET A 1 395 ? 13.619 1.933 -30.139 1.00 97.81 395 MET A CA 1
ATOM 3075 C C . MET A 1 395 ? 12.606 1.965 -28.983 1.00 97.81 395 MET A C 1
ATOM 3077 O O . MET A 1 395 ? 12.820 2.644 -27.977 1.00 97.81 395 MET A O 1
ATOM 3081 N N . THR A 1 396 ? 11.505 1.226 -29.111 1.00 98.38 396 THR A N 1
ATOM 3082 C CA . THR A 1 396 ? 10.528 1.049 -28.035 1.00 98.38 396 THR A CA 1
ATOM 3083 C C . THR A 1 396 ? 10.085 -0.408 -27.916 1.00 98.38 396 THR A C 1
ATOM 3085 O O . THR A 1 396 ? 10.189 -1.183 -28.870 1.00 98.38 396 THR A O 1
ATOM 3088 N N . ARG A 1 397 ? 9.602 -0.784 -26.731 1.00 98.44 397 ARG A N 1
ATOM 3089 C CA . ARG A 1 397 ? 8.869 -2.024 -26.474 1.00 98.44 397 ARG A CA 1
ATOM 3090 C C . ARG A 1 397 ? 7.371 -1.726 -26.468 1.00 98.44 397 ARG A C 1
ATOM 3092 O O . ARG A 1 397 ? 6.930 -0.915 -25.650 1.00 98.44 397 ARG A O 1
ATOM 3099 N N . PRO A 1 398 ? 6.583 -2.356 -27.350 1.00 98.50 398 PRO A N 1
ATOM 3100 C CA . PRO A 1 398 ? 5.160 -2.066 -27.451 1.00 98.50 398 PRO A CA 1
ATOM 3101 C C . PRO A 1 398 ? 4.324 -2.673 -26.316 1.00 98.50 398 PRO A C 1
ATOM 3103 O O . PRO A 1 398 ? 3.162 -2.315 -26.156 1.00 98.50 398 PRO A O 1
ATOM 3106 N N . GLU A 1 399 ? 4.902 -3.547 -25.489 1.00 98.81 399 GLU A N 1
ATOM 3107 C CA . GLU A 1 399 ? 4.286 -4.053 -24.259 1.00 98.81 399 GLU A CA 1
ATOM 3108 C C . GLU A 1 399 ? 4.100 -2.963 -23.192 1.00 98.81 399 GLU A C 1
ATOM 3110 O O . GLU A 1 399 ? 3.285 -3.129 -22.289 1.00 98.81 399 GLU A O 1
ATOM 3115 N N . ILE A 1 400 ? 4.854 -1.861 -23.261 1.00 98.88 400 ILE A N 1
ATOM 3116 C CA . ILE A 1 400 ? 4.874 -0.829 -22.219 1.00 98.88 400 ILE A CA 1
ATOM 3117 C C . ILE A 1 400 ? 3.556 -0.044 -22.216 1.00 98.88 400 ILE A C 1
ATOM 3119 O O . ILE A 1 400 ? 3.261 0.700 -23.153 1.00 98.88 400 ILE A O 1
ATOM 3123 N N . PHE A 1 401 ? 2.798 -0.150 -21.124 1.00 98.88 401 PHE A N 1
ATOM 3124 C CA . PHE A 1 401 ? 1.644 0.708 -20.837 1.00 98.88 401 PHE A CA 1
ATOM 3125 C C . PHE A 1 401 ? 2.040 1.872 -19.920 1.00 98.88 401 PHE A C 1
ATOM 3127 O O . PHE A 1 401 ? 1.743 3.030 -20.211 1.00 98.88 401 PHE A O 1
ATOM 3134 N N . VAL A 1 402 ? 2.796 1.575 -18.864 1.00 98.88 402 VAL A N 1
ATOM 3135 C CA . VAL A 1 402 ? 3.401 2.555 -17.957 1.00 98.88 402 VAL A CA 1
ATOM 3136 C C . VAL A 1 402 ? 4.911 2.349 -17.929 1.00 98.88 402 VAL A C 1
ATOM 3138 O O . VAL A 1 402 ? 5.390 1.214 -17.873 1.00 98.88 402 VAL A O 1
ATOM 3141 N N . MET A 1 403 ? 5.665 3.447 -17.951 1.00 98.81 403 MET A N 1
ATOM 3142 C CA . MET A 1 403 ? 7.106 3.443 -17.696 1.00 98.81 403 MET A CA 1
ATOM 3143 C C . MET A 1 403 ? 7.499 4.379 -16.561 1.00 98.81 403 MET A C 1
ATOM 3145 O O . MET A 1 403 ? 6.713 5.234 -16.167 1.00 98.81 403 MET A O 1
ATOM 3149 N N . GLY A 1 404 ? 8.743 4.259 -16.098 1.00 98.44 404 GLY A N 1
ATOM 3150 C CA . GLY A 1 404 ? 9.275 5.111 -15.044 1.00 98.44 404 GLY A CA 1
ATOM 3151 C C . GLY A 1 404 ? 8.800 4.696 -13.656 1.00 98.44 404 GLY A C 1
ATOM 3152 O O . GLY A 1 404 ? 8.441 5.562 -12.866 1.00 98.44 404 GLY A O 1
ATOM 3153 N N . CYS A 1 405 ? 8.804 3.389 -13.376 1.00 98.50 405 CYS A N 1
ATOM 3154 C CA . CYS A 1 405 ? 8.537 2.818 -12.053 1.00 98.50 405 CYS A CA 1
ATOM 3155 C C . CYS A 1 405 ? 9.832 2.277 -11.427 1.00 98.50 405 CYS A C 1
ATOM 3157 O O . CYS A 1 405 ? 10.723 1.823 -12.150 1.00 98.50 405 CYS A O 1
ATOM 3159 N N . ARG A 1 406 ? 9.925 2.283 -10.095 1.00 97.56 406 ARG A N 1
ATOM 3160 C CA . ARG A 1 406 ? 11.023 1.697 -9.311 1.00 97.56 406 ARG A CA 1
ATOM 3161 C C . ARG A 1 406 ? 10.669 0.288 -8.843 1.00 97.56 406 ARG A C 1
ATOM 3163 O O . ARG A 1 406 ? 11.302 -0.677 -9.244 1.00 97.56 406 ARG A O 1
ATOM 3170 N N . ASN A 1 407 ? 9.655 0.166 -8.004 1.00 96.31 407 ASN A N 1
ATOM 3171 C CA . ASN A 1 407 ? 9.082 -1.059 -7.483 1.00 96.31 407 ASN A CA 1
ATOM 3172 C C . ASN A 1 407 ? 7.543 -0.939 -7.400 1.00 96.31 407 ASN A C 1
ATOM 3174 O O . ASN A 1 407 ? 7.013 -0.721 -6.303 1.00 96.31 407 ASN A O 1
ATOM 3178 N N . PRO A 1 408 ? 6.819 -1.086 -8.528 1.00 96.81 408 PRO A N 1
ATOM 3179 C CA . PRO A 1 408 ? 5.359 -1.089 -8.552 1.00 96.81 408 PRO A CA 1
ATOM 3180 C C . PRO A 1 408 ? 4.845 -2.422 -7.983 1.00 96.81 408 PRO A C 1
ATOM 3182 O O . PRO A 1 408 ? 4.555 -3.366 -8.720 1.00 96.81 408 PRO A O 1
ATOM 3185 N N . PHE A 1 409 ? 4.838 -2.547 -6.656 1.00 93.44 409 PHE A N 1
ATOM 3186 C CA . PHE A 1 409 ? 4.792 -3.850 -5.988 1.00 93.44 409 PHE A CA 1
ATOM 3187 C C . PHE A 1 409 ? 3.413 -4.520 -6.059 1.00 93.44 409 PHE A C 1
ATOM 3189 O O . PHE A 1 409 ? 3.339 -5.725 -6.291 1.00 93.44 409 PHE A O 1
ATOM 3196 N N . ARG A 1 410 ? 2.327 -3.751 -5.919 1.00 95.94 410 ARG A N 1
ATOM 3197 C CA . ARG A 1 410 ? 0.942 -4.222 -6.097 1.00 95.94 410 ARG A CA 1
ATOM 3198 C C . ARG A 1 410 ? 0.193 -3.284 -7.024 1.00 95.94 410 ARG A C 1
ATOM 3200 O O . ARG A 1 410 ? 0.222 -2.068 -6.803 1.00 95.94 410 ARG A O 1
ATOM 3207 N N . ILE A 1 411 ? -0.412 -3.860 -8.062 1.00 97.81 411 ILE A N 1
ATOM 3208 C CA . ILE A 1 411 ? -1.215 -3.149 -9.056 1.00 97.81 411 ILE A CA 1
ATOM 3209 C C . ILE A 1 411 ? -2.680 -3.567 -8.930 1.00 97.81 411 ILE A C 1
ATOM 3211 O O . ILE A 1 411 ? -2.980 -4.719 -8.648 1.00 97.81 411 ILE A O 1
ATOM 3215 N N . SER A 1 412 ? -3.593 -2.639 -9.191 1.00 97.75 412 SER A N 1
ATOM 3216 C CA . SER A 1 412 ? -5.031 -2.894 -9.234 1.00 97.75 412 SER A CA 1
ATOM 3217 C C . SER A 1 412 ? -5.656 -2.131 -10.393 1.00 97.75 412 SER A C 1
ATOM 3219 O O . SER A 1 412 ? -5.204 -1.039 -10.743 1.00 97.75 412 SER A O 1
ATOM 3221 N N . VAL A 1 413 ? -6.727 -2.673 -10.969 1.00 98.12 413 VAL A N 1
ATOM 3222 C CA . VAL A 1 413 ? -7.537 -1.986 -11.982 1.00 98.12 413 VAL A CA 1
ATOM 3223 C C . VAL A 1 413 ? -8.897 -1.643 -11.391 1.00 98.12 413 VAL A C 1
ATOM 3225 O O . VAL A 1 413 ? -9.540 -2.480 -10.766 1.00 98.12 413 VAL A O 1
ATOM 3228 N N . ASP A 1 414 ? -9.345 -0.408 -11.587 1.00 97.50 414 ASP A N 1
ATOM 3229 C CA . ASP A 1 414 ? -10.737 -0.041 -11.351 1.00 97.50 414 ASP A CA 1
ATOM 3230 C C . ASP A 1 414 ? -11.606 -0.646 -12.465 1.00 97.50 414 ASP A C 1
ATOM 3232 O O . ASP A 1 414 ? -11.524 -0.243 -13.627 1.00 97.50 414 ASP A O 1
ATOM 3236 N N . GLU A 1 415 ? -12.456 -1.614 -12.122 1.00 92.69 415 GLU A N 1
ATOM 3237 C CA . GLU A 1 415 ? -13.312 -2.311 -13.090 1.00 92.69 415 GLU A CA 1
ATOM 3238 C C . GLU A 1 415 ? -14.356 -1.410 -13.772 1.00 92.69 415 GLU A C 1
ATOM 3240 O O . GLU A 1 415 ? -14.904 -1.762 -14.820 1.00 92.69 415 GLU A O 1
ATOM 3245 N N . ARG A 1 416 ? -14.661 -0.242 -13.201 1.00 94.06 416 ARG A N 1
ATOM 3246 C CA . ARG A 1 416 ? -15.645 0.691 -13.753 1.00 94.06 416 ARG A CA 1
ATOM 3247 C C . ARG A 1 416 ? -15.016 1.665 -14.740 1.00 94.06 416 ARG A C 1
ATOM 3249 O O . ARG A 1 416 ? -15.660 2.005 -15.735 1.00 94.06 416 ARG A O 1
ATOM 3256 N N . THR A 1 417 ? -13.806 2.140 -14.459 1.00 95.69 417 THR A N 1
ATOM 3257 C CA . THR A 1 417 ? -13.141 3.180 -15.265 1.00 95.69 417 THR A CA 1
ATOM 3258 C C . THR A 1 417 ? -12.018 2.635 -16.146 1.00 95.69 417 THR A C 1
ATOM 3260 O O . THR A 1 417 ? -11.702 3.236 -17.171 1.00 95.69 417 THR A O 1
ATOM 3263 N N . GLY A 1 418 ? -11.449 1.477 -15.799 1.00 96.19 418 GLY A N 1
ATOM 3264 C CA . GLY A 1 418 ? -10.246 0.920 -16.419 1.00 96.19 418 GLY A CA 1
ATOM 3265 C C . GLY A 1 418 ? -8.947 1.576 -15.939 1.00 96.19 418 GLY A C 1
ATOM 3266 O O . GLY A 1 418 ? -7.885 1.291 -16.493 1.00 96.19 418 GLY A O 1
ATOM 3267 N N . THR A 1 419 ? -9.015 2.458 -14.938 1.00 98.00 419 THR A N 1
ATOM 3268 C CA . THR A 1 419 ? -7.851 3.144 -14.374 1.00 98.00 419 THR A CA 1
ATOM 3269 C C . THR A 1 419 ? -6.965 2.167 -13.609 1.00 98.00 419 THR A C 1
ATOM 3271 O O . THR A 1 419 ? -7.450 1.363 -12.815 1.00 98.00 419 THR A O 1
ATOM 3274 N N . VAL A 1 420 ? -5.652 2.259 -13.825 1.00 98.50 420 VAL A N 1
ATOM 3275 C CA . VAL A 1 420 ? -4.660 1.434 -13.123 1.00 98.50 420 VAL A CA 1
ATOM 3276 C C . VAL A 1 420 ? -4.114 2.202 -11.925 1.00 98.50 420 VAL A C 1
ATOM 3278 O O . VAL A 1 420 ? -3.630 3.324 -12.081 1.00 98.50 420 VAL A O 1
ATOM 3281 N N . TYR A 1 421 ? -4.141 1.583 -10.751 1.00 98.62 421 TYR A N 1
ATOM 3282 C CA . TYR A 1 421 ? -3.542 2.087 -9.519 1.00 98.62 421 TYR A CA 1
ATOM 3283 C C . TYR A 1 421 ? -2.399 1.184 -9.078 1.00 98.62 421 TYR A C 1
ATOM 3285 O O . TYR A 1 421 ? -2.451 -0.028 -9.279 1.00 98.62 421 TYR A O 1
ATOM 3293 N N . TRP A 1 422 ? -1.368 1.759 -8.464 1.00 98.44 422 TRP A N 1
ATOM 3294 C CA . TRP A 1 422 ? -0.301 0.970 -7.851 1.00 98.44 422 TRP A CA 1
ATOM 3295 C C . TRP A 1 422 ? 0.376 1.708 -6.710 1.00 98.44 422 TRP A C 1
ATOM 3297 O O . TRP A 1 422 ? 0.397 2.940 -6.674 1.00 98.44 422 TRP A O 1
ATOM 3307 N N . GLY A 1 423 ? 0.933 0.935 -5.782 1.00 96.94 423 GLY A N 1
ATOM 3308 C CA . GLY A 1 423 ? 1.877 1.455 -4.803 1.00 96.94 423 GLY A CA 1
ATOM 3309 C C . GLY A 1 423 ? 3.307 1.322 -5.305 1.00 96.94 423 GLY A C 1
ATOM 3310 O O . GLY A 1 423 ? 3.672 0.326 -5.932 1.00 96.94 423 GLY A O 1
ATOM 3311 N N . GLU A 1 424 ? 4.102 2.346 -5.038 1.00 95.25 424 GLU A N 1
ATOM 3312 C CA . GLU A 1 424 ? 5.464 2.504 -5.524 1.00 95.25 424 GLU A CA 1
ATOM 3313 C C . GLU A 1 424 ? 6.391 2.732 -4.327 1.00 95.25 424 GLU A C 1
ATOM 3315 O O . GLU A 1 424 ? 6.273 3.734 -3.612 1.00 95.25 424 GLU A O 1
ATOM 3320 N N . VAL A 1 425 ? 7.314 1.796 -4.096 1.00 94.94 425 VAL A N 1
ATOM 3321 C CA . VAL A 1 425 ? 8.302 1.920 -3.014 1.00 94.94 425 VAL A CA 1
ATOM 3322 C C . VAL A 1 425 ? 9.478 2.745 -3.518 1.00 94.94 425 VAL A C 1
ATOM 3324 O O . VAL A 1 425 ? 10.161 2.330 -4.459 1.00 94.94 425 VAL A O 1
ATOM 3327 N N . GLY A 1 426 ? 9.751 3.887 -2.888 1.00 94.50 426 GLY A N 1
ATOM 3328 C CA . GLY A 1 426 ? 10.820 4.798 -3.301 1.00 94.50 426 GLY A CA 1
ATOM 3329 C C . GLY A 1 426 ? 12.173 4.548 -2.629 1.00 94.50 426 GLY A C 1
ATOM 3330 O O . GLY A 1 426 ? 12.350 3.585 -1.884 1.00 94.50 426 GLY A O 1
ATOM 3331 N N . PRO A 1 427 ? 13.168 5.414 -2.884 1.00 94.31 427 PRO A N 1
ATOM 3332 C CA . PRO A 1 427 ? 14.508 5.277 -2.330 1.00 94.31 427 PRO A CA 1
ATOM 3333 C C . PRO A 1 427 ? 14.570 5.778 -0.871 1.00 94.31 427 PRO A C 1
ATOM 3335 O O . PRO A 1 427 ? 13.585 6.285 -0.331 1.00 94.31 427 PRO A O 1
ATOM 3338 N N . ASP A 1 428 ? 15.721 5.636 -0.209 1.00 88.94 428 ASP A N 1
ATOM 3339 C CA . ASP A 1 428 ? 15.829 5.701 1.259 1.00 88.94 428 ASP A CA 1
ATOM 3340 C C . ASP A 1 428 ? 16.360 7.007 1.867 1.00 88.94 428 ASP A C 1
ATOM 3342 O O . ASP A 1 428 ? 16.494 7.108 3.093 1.00 88.94 428 ASP A O 1
ATOM 3346 N N . ALA A 1 429 ? 16.634 8.026 1.050 1.00 84.00 429 ALA A N 1
ATOM 3347 C CA . ALA A 1 429 ? 17.134 9.315 1.513 1.00 84.00 429 ALA A CA 1
ATOM 3348 C C . ALA A 1 429 ? 16.194 9.900 2.577 1.00 84.00 429 ALA A C 1
ATOM 3350 O O . ALA A 1 429 ? 14.994 10.069 2.359 1.00 84.00 429 ALA A O 1
ATOM 3351 N N . ARG A 1 430 ? 16.741 10.208 3.756 1.00 79.00 430 ARG A N 1
ATOM 3352 C CA . ARG A 1 430 ? 15.956 10.678 4.911 1.00 79.00 430 ARG A CA 1
ATOM 3353 C C . ARG A 1 430 ? 15.658 12.172 4.873 1.00 79.00 430 ARG A C 1
ATOM 3355 O O . ARG A 1 430 ? 14.750 12.627 5.561 1.00 79.00 430 ARG A O 1
ATOM 3362 N N . SER A 1 431 ? 16.411 12.928 4.085 1.00 74.12 431 SER A N 1
ATOM 3363 C CA . SER A 1 431 ? 16.292 14.378 3.986 1.00 74.12 431 SER A CA 1
ATOM 3364 C C . SER A 1 431 ? 16.593 14.858 2.572 1.00 74.12 431 SER A C 1
ATOM 3366 O O . SER A 1 431 ? 17.283 14.189 1.803 1.00 74.12 431 SER A O 1
ATOM 3368 N N . LEU A 1 432 ? 16.096 16.052 2.255 1.00 78.88 432 LEU A N 1
ATOM 3369 C CA . LEU A 1 432 ? 16.483 16.795 1.062 1.00 78.88 432 LEU A CA 1
ATOM 3370 C C . LEU A 1 432 ? 18.002 17.013 1.050 1.00 78.88 432 LEU A C 1
ATOM 3372 O O . LEU A 1 432 ? 18.583 17.396 2.067 1.00 78.88 432 LEU A O 1
ATOM 3376 N N . ASN A 1 433 ? 18.621 16.845 -0.114 1.00 81.00 433 ASN A N 1
ATOM 3377 C CA . ASN A 1 433 ? 19.981 17.297 -0.374 1.00 81.00 433 ASN A CA 1
ATOM 3378 C C . ASN A 1 433 ? 19.977 18.151 -1.656 1.00 81.00 433 ASN A C 1
ATOM 3380 O O . ASN A 1 433 ? 19.706 17.607 -2.726 1.00 81.00 433 ASN A O 1
ATOM 3384 N N . PRO A 1 434 ? 20.288 19.460 -1.596 1.00 79.31 434 PRO A N 1
ATOM 3385 C CA . PRO A 1 434 ? 20.267 20.346 -2.767 1.00 79.31 434 PRO A CA 1
ATOM 3386 C C . PRO A 1 434 ? 21.125 19.885 -3.957 1.00 79.31 434 PRO A C 1
ATOM 3388 O O . PRO A 1 434 ? 20.798 20.216 -5.103 1.00 79.31 434 PRO A O 1
ATOM 3391 N N . GLU A 1 435 ? 22.175 19.104 -3.687 1.00 87.88 435 GLU A N 1
ATOM 3392 C CA . GLU A 1 435 ? 23.126 18.569 -4.669 1.00 87.88 435 GLU A CA 1
ATOM 3393 C C . GLU A 1 435 ? 22.692 17.210 -5.251 1.00 87.88 435 GLU A C 1
ATOM 3395 O O . GLU A 1 435 ? 23.210 16.777 -6.279 1.00 87.88 435 GLU A O 1
ATOM 3400 N N . ARG A 1 436 ? 21.726 16.523 -4.626 1.00 90.81 436 ARG A N 1
ATOM 3401 C CA . ARG A 1 436 ? 21.244 15.201 -5.072 1.00 90.81 436 ARG A CA 1
ATOM 3402 C C . ARG A 1 436 ? 19.777 15.228 -5.489 1.00 90.81 436 ARG A C 1
ATOM 3404 O O . ARG A 1 436 ? 19.447 14.791 -6.587 1.00 90.81 436 ARG A O 1
ATOM 3411 N N . GLY A 1 437 ? 18.905 15.777 -4.649 1.00 88.25 437 GLY A N 1
ATOM 3412 C CA . GLY A 1 437 ? 17.468 15.857 -4.883 1.00 88.25 437 GLY A CA 1
ATOM 3413 C C . GLY A 1 437 ? 16.632 15.688 -3.606 1.00 88.25 437 GLY A C 1
ATOM 3414 O O . GLY A 1 437 ? 17.164 15.811 -2.496 1.00 88.25 437 GLY A O 1
ATOM 3415 N N . PRO A 1 438 ? 15.317 15.448 -3.756 1.00 85.25 438 PRO A N 1
ATOM 3416 C CA . PRO A 1 438 ? 14.374 15.287 -2.646 1.00 85.25 438 PRO A CA 1
ATOM 3417 C C . PRO A 1 438 ? 14.699 14.080 -1.746 1.00 85.25 438 PRO A C 1
ATOM 3419 O O . PRO A 1 438 ? 15.424 13.176 -2.174 1.00 85.25 438 PRO A O 1
ATOM 3422 N N . PRO A 1 439 ? 14.150 14.034 -0.511 1.00 83.25 439 PRO A N 1
ATOM 3423 C CA . PRO A 1 439 ? 14.142 12.800 0.269 1.00 83.25 439 PRO A CA 1
ATOM 3424 C C . PRO A 1 439 ? 13.363 11.706 -0.471 1.00 83.25 439 PRO A C 1
ATOM 3426 O O . PRO A 1 439 ? 12.651 11.960 -1.442 1.00 83.25 439 PRO A O 1
ATOM 3429 N N . GLY A 1 440 ? 13.475 10.476 0.011 1.00 87.44 440 GLY A N 1
ATOM 3430 C CA . GLY A 1 440 ? 12.672 9.374 -0.484 1.00 87.44 440 GLY A CA 1
ATOM 3431 C C . GLY A 1 440 ? 11.185 9.555 -0.181 1.00 87.44 440 GLY A C 1
ATOM 3432 O O . GLY A 1 440 ? 10.815 9.933 0.937 1.00 87.44 440 GLY A O 1
ATOM 3433 N N . TYR A 1 441 ? 10.348 9.228 -1.163 1.00 92.50 441 TYR A N 1
ATOM 3434 C CA . TYR A 1 441 ? 8.892 9.156 -1.045 1.00 92.50 441 TYR A CA 1
ATOM 3435 C C . TYR A 1 441 ? 8.395 7.799 -1.513 1.00 92.50 441 TYR A C 1
ATOM 3437 O O . TYR A 1 441 ? 8.931 7.257 -2.467 1.00 92.50 441 TYR A O 1
ATOM 3445 N N . ASP A 1 442 ? 7.398 7.263 -0.828 1.00 97.00 442 ASP A N 1
ATOM 3446 C CA . ASP A 1 442 ? 6.565 6.206 -1.377 1.00 97.00 442 ASP A CA 1
ATOM 3447 C C . ASP A 1 442 ? 5.328 6.862 -1.978 1.00 97.00 442 ASP A C 1
ATOM 3449 O O . ASP A 1 442 ? 4.908 7.941 -1.535 1.00 97.00 442 ASP A O 1
ATOM 3453 N N . GLU A 1 443 ? 4.764 6.237 -3.004 1.00 96.38 443 GLU A N 1
ATOM 3454 C CA . GLU A 1 443 ? 3.690 6.833 -3.789 1.00 96.38 443 GLU A CA 1
ATOM 3455 C C . GLU A 1 443 ? 2.537 5.861 -3.991 1.00 96.38 443 GLU A C 1
ATOM 3457 O O . GLU A 1 443 ? 2.734 4.655 -4.122 1.00 96.38 443 GLU A O 1
ATOM 3462 N N . ILE A 1 444 ? 1.331 6.419 -4.074 1.00 97.62 444 ILE A N 1
ATOM 3463 C CA . ILE A 1 444 ? 0.214 5.778 -4.760 1.00 97.62 444 ILE A CA 1
ATOM 3464 C C . ILE A 1 444 ? 0.050 6.507 -6.084 1.00 97.62 444 ILE A C 1
ATOM 3466 O O . ILE A 1 444 ? -0.106 7.732 -6.121 1.00 97.62 444 ILE A O 1
ATOM 3470 N N . ASN A 1 445 ? 0.107 5.749 -7.166 1.00 98.38 445 ASN A N 1
ATOM 3471 C CA . ASN A 1 445 ? 0.076 6.254 -8.525 1.00 98.38 445 ASN A CA 1
ATOM 3472 C C . ASN A 1 445 ? -1.219 5.857 -9.235 1.00 98.38 445 ASN A C 1
ATOM 3474 O O . ASN A 1 445 ? -1.924 4.938 -8.816 1.00 98.38 445 ASN A O 1
ATOM 3478 N N . GLN A 1 446 ? -1.536 6.592 -10.302 1.00 97.81 446 GLN A N 1
ATOM 3479 C CA . GLN A 1 446 ? -2.769 6.452 -11.067 1.00 97.81 446 GLN A CA 1
ATOM 3480 C C . GLN A 1 446 ? -2.494 6.668 -12.558 1.00 97.81 446 GLN A C 1
ATOM 3482 O O . GLN A 1 446 ? -2.098 7.758 -12.967 1.00 97.81 446 GLN A O 1
ATOM 3487 N N . ALA A 1 447 ? -2.784 5.665 -13.383 1.00 98.12 447 ALA A N 1
ATOM 3488 C CA . ALA A 1 447 ? -2.731 5.755 -14.837 1.00 98.12 447 ALA A CA 1
ATOM 3489 C C . ALA A 1 447 ? -4.136 5.612 -15.430 1.00 98.12 447 ALA A C 1
ATOM 3491 O O . ALA A 1 447 ? -4.636 4.509 -15.649 1.00 98.12 447 ALA A O 1
ATOM 3492 N N . ARG A 1 448 ? -4.755 6.759 -15.731 1.00 96.19 448 ARG A N 1
ATOM 3493 C CA . ARG A 1 448 ? -5.991 6.848 -16.537 1.00 96.19 448 ARG A CA 1
ATOM 3494 C C . ARG A 1 448 ? -5.718 6.657 -18.031 1.00 96.19 448 ARG A C 1
ATOM 3496 O O . ARG A 1 448 ? -6.592 6.290 -18.808 1.00 96.19 448 ARG A O 1
ATOM 3503 N N . THR A 1 449 ? -4.481 6.924 -18.435 1.00 96.12 449 THR A N 1
ATOM 3504 C CA . THR A 1 449 ? -3.949 6.721 -19.784 1.00 96.12 449 THR A CA 1
ATOM 3505 C C . THR A 1 449 ? -2.504 6.228 -19.681 1.00 96.12 449 THR A C 1
ATOM 3507 O O . THR A 1 449 ? -1.859 6.504 -18.666 1.00 96.12 449 THR A O 1
ATOM 3510 N N . PRO A 1 450 ? -1.955 5.581 -20.727 1.00 98.31 450 PRO A N 1
ATOM 3511 C CA . PRO A 1 450 ? -0.537 5.226 -20.777 1.00 98.31 450 PRO A CA 1
ATOM 3512 C C . PRO A 1 450 ? 0.370 6.427 -20.502 1.00 98.31 450 PRO A C 1
ATOM 3514 O O . PRO A 1 450 ? 0.052 7.550 -20.907 1.00 98.31 450 PRO A O 1
ATOM 3517 N N . GLY A 1 451 ? 1.520 6.210 -19.864 1.00 98.38 451 GLY A N 1
ATOM 3518 C CA . GLY A 1 451 ? 2.374 7.332 -19.478 1.00 98.38 451 GLY A CA 1
ATOM 3519 C C . GLY A 1 451 ? 3.749 6.977 -18.930 1.00 98.38 451 GLY A C 1
ATOM 3520 O O . GLY A 1 451 ? 4.062 5.823 -18.648 1.00 98.38 451 GLY A O 1
ATOM 3521 N N . ASN A 1 452 ? 4.568 8.017 -18.778 1.00 98.75 452 ASN A N 1
ATOM 3522 C CA . ASN A 1 452 ? 5.830 7.981 -18.049 1.00 98.75 452 ASN A CA 1
ATOM 3523 C C . ASN A 1 452 ? 5.613 8.594 -16.658 1.00 98.75 452 ASN A C 1
ATOM 3525 O O . ASN A 1 452 ? 5.176 9.736 -16.575 1.00 98.75 452 ASN A O 1
ATOM 3529 N N . PHE A 1 453 ? 5.933 7.862 -15.595 1.00 98.38 453 PHE A N 1
ATOM 3530 C CA . PHE A 1 453 ? 5.732 8.250 -14.190 1.00 98.38 453 PHE A CA 1
ATOM 3531 C C . PHE A 1 453 ? 7.043 8.640 -13.491 1.00 98.38 453 PHE A C 1
ATOM 3533 O O . PHE A 1 453 ? 7.101 8.853 -12.289 1.00 98.38 453 PHE A O 1
ATOM 3540 N N . GLY A 1 454 ? 8.101 8.846 -14.278 1.00 97.56 454 GLY A N 1
ATOM 3541 C CA . GLY A 1 454 ? 9.191 9.739 -13.908 1.00 97.56 454 GLY A CA 1
ATOM 3542 C C . GLY A 1 454 ? 10.416 9.089 -13.275 1.00 97.56 454 GLY A C 1
ATOM 3543 O O . GLY A 1 454 ? 11.497 9.659 -13.436 1.00 97.56 454 GLY A O 1
ATOM 3544 N N . TRP A 1 455 ? 10.329 7.920 -12.633 1.00 98.56 455 TRP A N 1
ATOM 3545 C CA . TRP A 1 455 ? 11.523 7.265 -12.076 1.00 98.56 455 TRP A CA 1
ATOM 3546 C C . TRP A 1 455 ? 12.537 6.910 -13.188 1.00 98.56 455 TRP A C 1
ATOM 3548 O O . TRP A 1 455 ? 12.134 6.430 -14.252 1.00 98.56 455 TRP A O 1
ATOM 3558 N N . PRO A 1 456 ? 13.856 7.129 -13.000 1.00 97.88 456 PRO A N 1
ATOM 3559 C CA . PRO A 1 456 ? 14.548 7.634 -11.804 1.00 97.88 456 PRO A CA 1
ATOM 3560 C C . PRO A 1 456 ? 14.840 9.143 -11.818 1.00 97.88 456 PRO A C 1
ATOM 3562 O O . PRO A 1 456 ? 15.705 9.622 -11.085 1.00 97.88 456 PRO A O 1
ATOM 3565 N N . PHE A 1 457 ? 14.190 9.897 -12.697 1.00 98.50 457 PHE A N 1
ATOM 3566 C CA . PHE A 1 457 ? 14.436 11.325 -12.897 1.00 98.50 457 PHE A CA 1
ATOM 3567 C C . PHE A 1 457 ? 13.665 12.190 -11.892 1.00 98.50 457 PHE A C 1
ATOM 3569 O O . PHE A 1 457 ? 14.164 13.233 -11.457 1.00 98.50 457 PHE A O 1
ATOM 3576 N N . PHE A 1 458 ? 12.472 11.732 -11.509 1.00 97.69 458 PHE A N 1
ATOM 3577 C CA . PHE A 1 458 ? 11.558 12.405 -10.593 1.00 97.69 458 PHE A CA 1
ATOM 3578 C C . PHE A 1 458 ? 11.017 11.443 -9.538 1.00 97.69 458 PHE A C 1
ATOM 3580 O O . PHE A 1 458 ? 11.128 10.225 -9.676 1.00 97.69 458 PHE A O 1
ATOM 3587 N N . ILE A 1 459 ? 10.426 12.027 -8.500 1.00 94.81 459 ILE A N 1
ATOM 3588 C CA . ILE A 1 459 ? 9.662 11.336 -7.463 1.00 94.81 459 ILE A CA 1
ATOM 3589 C C . ILE A 1 459 ? 8.528 12.245 -6.965 1.00 94.81 459 ILE A C 1
ATOM 3591 O O . ILE A 1 459 ? 8.586 13.466 -7.124 1.00 94.81 459 ILE A O 1
ATOM 3595 N N . SER A 1 460 ? 7.519 11.684 -6.312 1.00 89.00 460 SER A N 1
ATOM 3596 C CA . SER A 1 460 ? 6.332 12.363 -5.798 1.00 89.00 460 SER A CA 1
ATOM 3597 C C . SER A 1 460 ? 5.633 13.153 -6.920 1.00 89.00 460 SER A C 1
ATOM 3599 O O . SER A 1 460 ? 5.476 12.687 -8.049 1.00 89.00 460 SER A O 1
ATOM 3601 N N . ARG A 1 461 ? 5.217 14.387 -6.645 1.00 85.31 461 ARG A N 1
ATOM 3602 C CA . ARG A 1 461 ? 4.561 15.299 -7.584 1.00 85.31 461 ARG A CA 1
ATOM 3603 C C . ARG A 1 461 ? 5.578 15.919 -8.553 1.00 85.31 461 ARG A C 1
ATOM 3605 O O . ARG A 1 461 ? 5.701 17.140 -8.631 1.00 85.31 461 ARG A O 1
ATOM 3612 N N . ASN A 1 462 ? 6.321 15.071 -9.267 1.00 92.38 462 ASN 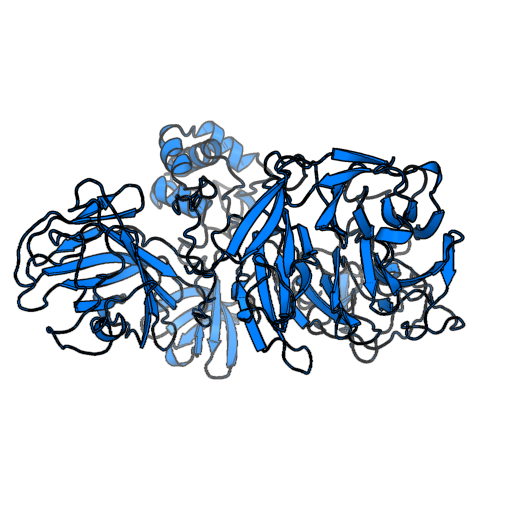A N 1
ATOM 3613 C CA . ASN A 1 462 ? 7.405 15.430 -10.185 1.00 92.38 462 ASN A CA 1
ATOM 3614 C C . ASN A 1 462 ? 8.543 16.249 -9.539 1.00 92.38 462 ASN A C 1
ATOM 3616 O O . ASN A 1 462 ? 9.127 17.128 -10.178 1.00 92.38 462 ASN A O 1
ATOM 3620 N N . LEU A 1 463 ? 8.894 15.973 -8.280 1.00 89.38 463 LEU A N 1
ATOM 3621 C CA . LEU A 1 463 ? 10.077 16.564 -7.654 1.00 89.38 463 LEU A CA 1
ATOM 3622 C C . LEU A 1 463 ? 11.343 16.041 -8.355 1.00 89.38 463 LEU A C 1
ATOM 3624 O O . LEU A 1 463 ? 11.548 14.827 -8.401 1.00 89.38 463 LEU A O 1
ATOM 3628 N N . PRO A 1 464 ? 12.202 16.919 -8.905 1.00 94.62 464 PRO A N 1
ATOM 3629 C CA . PRO A 1 464 ? 13.324 16.488 -9.726 1.00 94.62 464 PRO A CA 1
ATOM 3630 C C . PRO A 1 464 ? 14.546 16.104 -8.890 1.00 94.62 464 PRO A C 1
ATOM 3632 O O . PRO A 1 464 ? 14.947 16.829 -7.974 1.00 94.62 464 PRO A O 1
ATOM 3635 N N . TYR A 1 465 ? 15.215 15.023 -9.285 1.00 97.06 465 TYR A N 1
ATOM 3636 C CA . TYR A 1 465 ? 16.602 14.777 -8.891 1.00 97.06 465 TYR A CA 1
ATOM 3637 C C . TYR A 1 465 ? 17.571 15.671 -9.683 1.00 97.06 465 TYR A C 1
ATOM 3639 O O . TYR A 1 465 ? 17.216 16.301 -10.688 1.00 97.06 465 TYR A O 1
ATOM 3647 N N . ARG A 1 466 ? 18.825 15.735 -9.229 1.00 95.25 466 ARG A N 1
ATOM 3648 C CA . ARG A 1 466 ? 19.931 16.351 -9.971 1.00 95.25 466 ARG A CA 1
ATOM 3649 C C . ARG A 1 466 ? 20.558 15.340 -10.923 1.00 95.25 466 ARG A C 1
ATOM 3651 O O . ARG A 1 466 ? 20.641 14.152 -10.616 1.00 95.25 466 ARG A O 1
ATOM 3658 N N . LYS A 1 467 ? 21.084 15.823 -12.050 1.00 95.50 467 LYS A N 1
ATOM 3659 C CA . LYS A 1 467 ? 21.975 15.056 -12.936 1.00 95.50 467 LYS A CA 1
ATOM 3660 C C . LYS A 1 467 ? 23.346 14.885 -12.280 1.00 95.50 467 LYS A C 1
ATOM 3662 O O . LYS A 1 467 ? 24.302 15.565 -12.641 1.00 95.50 467 LYS A O 1
ATOM 3667 N N . PHE A 1 468 ? 23.406 14.070 -11.233 1.00 95.62 468 PHE A N 1
ATOM 3668 C CA . PHE A 1 468 ? 24.601 13.899 -10.415 1.00 95.62 468 PHE A CA 1
ATOM 3669 C C . PHE A 1 468 ? 25.671 13.100 -11.165 1.00 95.62 468 PHE A C 1
ATOM 3671 O O . PHE A 1 468 ? 25.408 12.002 -11.648 1.00 95.62 468 PHE A O 1
ATOM 3678 N N . ASN A 1 469 ? 26.883 13.645 -11.252 1.00 95.50 469 ASN A N 1
ATOM 3679 C CA . ASN A 1 469 ? 28.012 12.960 -11.865 1.00 95.50 469 ASN A CA 1
ATOM 3680 C C . ASN A 1 469 ? 28.760 12.142 -10.801 1.00 95.50 469 ASN A C 1
ATOM 3682 O O . ASN A 1 469 ? 29.386 12.709 -9.909 1.00 95.50 469 ASN A O 1
ATOM 3686 N N . TYR A 1 470 ? 28.724 10.814 -10.916 1.00 94.50 470 TYR A N 1
ATOM 3687 C CA . TYR A 1 470 ? 29.345 9.894 -9.954 1.00 94.50 470 TYR A CA 1
ATOM 3688 C C . TYR A 1 470 ? 30.878 9.776 -10.079 1.00 94.50 470 TYR A C 1
ATOM 3690 O O . TYR A 1 470 ? 31.515 9.200 -9.200 1.00 94.50 470 TYR A O 1
ATOM 3698 N N . GLU A 1 471 ? 31.494 10.321 -11.134 1.00 93.75 471 GLU A N 1
ATOM 3699 C CA . GLU A 1 471 ? 32.955 10.375 -11.286 1.00 93.75 471 GLU A CA 1
ATOM 3700 C C . GLU A 1 471 ? 33.545 11.628 -10.623 1.00 93.75 471 GLU A C 1
ATOM 3702 O O . GLU A 1 471 ? 34.511 11.536 -9.868 1.00 93.75 471 GLU A O 1
ATOM 3707 N N . SER A 1 472 ? 32.949 12.800 -10.864 1.00 95.69 472 SER A N 1
ATOM 3708 C CA . SER A 1 472 ? 33.390 14.068 -10.269 1.00 95.69 472 SER A CA 1
ATOM 3709 C C . SER A 1 472 ? 32.734 14.384 -8.923 1.00 95.69 472 SER A C 1
ATOM 3711 O O . SER A 1 472 ? 33.193 15.297 -8.236 1.00 95.69 472 SER A O 1
ATOM 3713 N N . LEU A 1 473 ? 31.679 13.650 -8.550 1.00 93.94 473 LEU A N 1
ATOM 3714 C CA . LEU A 1 473 ? 30.829 13.881 -7.375 1.00 93.94 473 LEU A CA 1
ATOM 3715 C C . LEU A 1 473 ? 30.193 15.280 -7.354 1.00 93.94 473 LEU A C 1
ATOM 3717 O O . LEU A 1 473 ? 30.034 15.894 -6.299 1.00 93.94 473 LEU A O 1
ATOM 3721 N N . GLN A 1 474 ? 29.844 15.799 -8.531 1.00 95.62 474 GLN A N 1
ATOM 3722 C CA . GLN A 1 474 ? 29.246 17.124 -8.691 1.00 95.62 474 GLN A CA 1
ATOM 3723 C C . GLN A 1 474 ? 27.784 17.030 -9.117 1.00 95.62 474 GLN A C 1
ATOM 3725 O O . GLN A 1 474 ? 27.418 16.233 -9.986 1.00 95.62 474 GLN A O 1
ATOM 3730 N N . ALA A 1 475 ? 26.951 17.895 -8.540 1.00 94.12 475 ALA A N 1
ATOM 3731 C CA . ALA A 1 475 ? 25.578 18.071 -8.979 1.00 94.12 475 ALA A CA 1
ATOM 3732 C C . ALA A 1 475 ? 25.523 18.773 -10.339 1.00 94.12 475 ALA A C 1
ATOM 3734 O O . ALA A 1 475 ? 26.132 19.824 -10.547 1.00 94.12 475 ALA A O 1
ATOM 3735 N N . GLY A 1 476 ? 24.757 18.200 -11.262 1.00 94.25 476 GLY A N 1
ATOM 3736 C CA . GLY A 1 476 ? 24.349 18.867 -12.491 1.00 94.25 476 GLY A CA 1
ATOM 3737 C C . GLY A 1 476 ? 23.043 19.647 -12.334 1.00 94.25 476 GLY A C 1
ATOM 3738 O O . GLY A 1 476 ? 22.520 19.860 -11.238 1.00 94.25 476 GLY A O 1
ATOM 3739 N N . GLU A 1 477 ? 22.482 20.051 -13.470 1.00 94.56 477 GLU A N 1
ATOM 3740 C CA . GLU A 1 477 ? 21.149 20.655 -13.531 1.00 94.56 477 GLU A CA 1
ATOM 3741 C C . GLU A 1 477 ? 20.050 19.694 -13.041 1.00 94.56 477 GLU A C 1
ATOM 3743 O O . GLU A 1 477 ? 20.221 18.471 -13.014 1.00 94.56 477 GLU A O 1
ATOM 3748 N N . SER A 1 478 ? 18.906 20.254 -12.647 1.00 93.69 478 SER A N 1
ATOM 3749 C CA . SER A 1 478 ? 17.713 19.461 -12.335 1.00 93.69 478 SER A CA 1
ATOM 3750 C C . SER A 1 478 ? 17.073 18.908 -13.606 1.00 93.69 478 SER A C 1
ATOM 3752 O O . SER A 1 478 ? 17.175 19.504 -14.680 1.00 93.69 478 SER A O 1
ATOM 3754 N N . TRP A 1 479 ? 16.377 17.784 -13.477 1.00 94.19 479 TRP A N 1
ATOM 3755 C CA . TRP A 1 479 ? 15.530 17.263 -14.546 1.00 94.19 479 TRP A CA 1
ATOM 3756 C C . TRP A 1 479 ? 14.300 18.154 -14.803 1.00 94.19 479 TRP A C 1
ATOM 3758 O O . TRP A 1 479 ? 13.781 18.786 -13.885 1.00 94.19 479 TRP A O 1
ATOM 3768 N N . ASP A 1 480 ? 13.831 18.185 -16.056 1.00 95.06 480 ASP A N 1
ATOM 3769 C CA . ASP A 1 480 ? 12.608 18.880 -16.486 1.00 95.06 480 ASP A CA 1
ATOM 3770 C C . ASP A 1 480 ? 11.542 17.851 -16.886 1.00 95.06 480 ASP A C 1
ATOM 3772 O O . ASP A 1 480 ? 11.726 17.104 -17.852 1.00 95.06 480 ASP A O 1
ATOM 3776 N N . ALA A 1 481 ? 10.437 17.809 -16.135 1.00 94.56 481 ALA A N 1
ATOM 3777 C CA . ALA A 1 481 ? 9.360 16.839 -16.316 1.00 94.56 481 ALA A CA 1
ATOM 3778 C C . ALA A 1 481 ? 8.670 16.958 -17.683 1.00 94.56 481 ALA A C 1
ATOM 3780 O O . ALA A 1 481 ? 8.173 15.959 -18.201 1.00 94.56 481 ALA A O 1
ATOM 3781 N N . ALA A 1 482 ? 8.675 18.142 -18.304 1.00 95.56 482 ALA A N 1
ATOM 3782 C CA . ALA A 1 482 ? 8.075 18.356 -19.618 1.00 95.56 482 ALA A CA 1
ATOM 3783 C C . ALA A 1 482 ? 8.989 17.922 -20.779 1.00 95.56 482 ALA A C 1
ATOM 3785 O O . ALA A 1 482 ? 8.515 17.729 -21.899 1.00 95.56 482 ALA A O 1
ATOM 3786 N N . SER A 1 483 ? 10.296 17.774 -20.535 1.00 94.44 483 SER A N 1
ATOM 3787 C CA . SER A 1 483 ? 11.300 17.489 -21.567 1.00 94.44 483 SER A CA 1
ATOM 3788 C C . SER A 1 483 ? 12.404 16.560 -21.043 1.00 94.44 483 SER A C 1
ATOM 3790 O O . SER A 1 483 ? 13.596 16.896 -21.047 1.00 94.44 483 SER A O 1
ATOM 3792 N N . VAL A 1 484 ? 12.018 15.353 -20.632 1.00 96.06 484 VAL A N 1
ATOM 3793 C CA . VAL A 1 484 ? 12.940 14.355 -20.077 1.00 96.06 484 VAL A CA 1
ATOM 3794 C C . VAL A 1 484 ? 13.873 13.805 -21.164 1.00 96.06 484 VAL A C 1
ATOM 3796 O O . VAL A 1 484 ? 13.430 13.363 -22.229 1.00 96.06 484 VAL A O 1
ATOM 3799 N N . ARG A 1 485 ? 15.188 13.827 -20.898 1.00 96.69 485 ARG A N 1
ATOM 3800 C CA . ARG A 1 485 ? 16.223 13.378 -21.842 1.00 96.69 485 ARG A CA 1
ATOM 3801 C C . ARG A 1 485 ? 17.150 12.318 -21.254 1.00 96.69 485 ARG A C 1
ATOM 3803 O O . ARG A 1 485 ? 18.126 12.662 -20.595 1.00 96.69 485 ARG A O 1
ATOM 3810 N N . ASN A 1 486 ? 16.894 11.050 -21.555 1.00 97.75 486 ASN A N 1
ATOM 3811 C CA . ASN A 1 486 ? 17.740 9.946 -21.115 1.00 97.75 486 ASN A CA 1
ATOM 3812 C C . ASN A 1 486 ? 18.977 9.807 -22.021 1.00 97.75 486 ASN A C 1
ATOM 3814 O O . ASN A 1 486 ? 18.933 9.169 -23.077 1.00 97.75 486 ASN A O 1
ATOM 3818 N N . ASN A 1 487 ? 20.072 10.449 -21.610 1.00 96.19 487 ASN A N 1
ATOM 3819 C CA . ASN A 1 487 ? 21.362 10.404 -22.299 1.00 96.19 487 ASN A CA 1
ATOM 3820 C C . ASN A 1 487 ? 22.350 9.414 -21.670 1.00 96.19 487 ASN A C 1
ATOM 3822 O O . ASN A 1 487 ? 23.506 9.416 -22.096 1.00 96.19 487 ASN A O 1
ATOM 3826 N N . SER A 1 488 ? 21.911 8.591 -20.708 1.00 97.00 488 SER A N 1
ATOM 3827 C CA . SER A 1 488 ? 22.775 7.578 -20.104 1.00 97.00 488 SER A CA 1
ATOM 3828 C C . SER A 1 488 ? 23.432 6.725 -21.200 1.00 97.00 488 SER A C 1
ATOM 3830 O O . SER A 1 488 ? 22.762 6.342 -22.170 1.00 97.00 488 SER A O 1
ATOM 3832 N N . PRO A 1 489 ? 24.730 6.392 -21.071 1.00 97.12 489 PRO A N 1
ATOM 3833 C CA . PRO A 1 489 ? 25.410 5.493 -21.999 1.00 97.12 489 PRO A CA 1
ATOM 3834 C C . PRO A 1 489 ? 24.815 4.077 -21.995 1.00 97.12 489 PRO A C 1
ATOM 3836 O O . PRO A 1 489 ? 25.044 3.319 -22.937 1.00 97.12 489 PRO A O 1
ATOM 3839 N N . HIS A 1 490 ? 24.035 3.727 -20.969 1.00 96.19 490 HIS A N 1
ATOM 3840 C CA . HIS A 1 490 ? 23.360 2.440 -20.828 1.00 96.19 490 HIS A CA 1
ATOM 3841 C C . HIS A 1 490 ? 21.929 2.440 -21.398 1.00 96.19 490 HIS A C 1
ATOM 3843 O O . HIS A 1 490 ? 21.283 1.392 -21.435 1.00 96.19 490 HIS A O 1
ATOM 3849 N N . ASN A 1 491 ? 21.415 3.586 -21.861 1.00 97.69 491 ASN A N 1
ATOM 3850 C CA . ASN A 1 491 ? 20.107 3.663 -22.508 1.00 97.69 491 ASN A CA 1
ATOM 3851 C C . ASN A 1 491 ? 20.178 3.166 -23.960 1.00 97.69 491 ASN A C 1
ATOM 3853 O O . ASN A 1 491 ? 20.896 3.716 -24.796 1.00 97.69 491 ASN A O 1
ATOM 3857 N N . THR A 1 492 ? 19.375 2.153 -24.277 1.00 97.56 492 THR A N 1
ATOM 3858 C CA . THR A 1 492 ? 19.254 1.577 -25.628 1.00 97.56 492 THR A CA 1
ATOM 3859 C C . THR A 1 492 ? 17.980 2.009 -26.360 1.00 97.56 492 THR A C 1
ATOM 3861 O O . THR A 1 492 ? 17.799 1.667 -27.531 1.00 97.56 492 THR A O 1
ATOM 3864 N N . GLY A 1 493 ? 17.097 2.745 -25.681 1.00 98.06 493 GLY A N 1
ATOM 3865 C CA . GLY A 1 493 ? 15.825 3.229 -26.199 1.00 98.06 493 GLY A CA 1
ATOM 3866 C C . GLY A 1 493 ? 15.864 4.676 -26.690 1.00 98.06 493 GLY A C 1
ATOM 3867 O O . GLY A 1 493 ? 16.882 5.203 -27.145 1.00 98.06 493 GLY A O 1
ATOM 3868 N N . LEU A 1 494 ? 14.711 5.338 -26.609 1.00 98.44 494 LEU A N 1
ATOM 3869 C CA . LEU A 1 494 ? 14.556 6.742 -26.957 1.00 98.44 494 LEU A CA 1
ATOM 3870 C C . LEU A 1 494 ? 15.387 7.628 -26.025 1.00 98.44 494 LEU A C 1
ATOM 3872 O O . LEU A 1 494 ? 15.425 7.437 -24.811 1.00 98.44 494 LEU A O 1
ATOM 3876 N N . LYS A 1 495 ? 16.007 8.662 -26.600 1.00 97.94 495 LYS A N 1
ATOM 3877 C CA . LYS A 1 495 ? 16.681 9.712 -25.822 1.00 97.94 495 LYS A CA 1
ATOM 3878 C C . LYS A 1 495 ? 15.729 10.785 -25.323 1.00 97.94 495 LYS A C 1
ATOM 3880 O O . LYS A 1 495 ? 16.012 11.414 -24.316 1.00 97.94 495 LYS A O 1
ATOM 3885 N N . VAL A 1 496 ? 14.646 11.045 -26.050 1.00 98.06 496 VAL A N 1
ATOM 3886 C CA . VAL A 1 496 ? 13.601 11.994 -25.649 1.00 98.06 496 VAL A CA 1
ATOM 3887 C C . VAL A 1 496 ? 12.415 11.164 -25.200 1.00 98.06 496 VAL A C 1
ATOM 3889 O O . VAL A 1 496 ? 11.845 10.437 -26.012 1.00 98.06 496 VAL A O 1
ATOM 3892 N N . LEU A 1 497 ? 12.098 11.234 -23.912 1.00 98.31 497 LEU A N 1
ATOM 3893 C CA . LEU A 1 497 ? 11.028 10.439 -23.321 1.00 98.31 497 LEU A CA 1
ATOM 3894 C C . LEU A 1 497 ? 9.711 11.227 -23.311 1.00 98.31 497 LEU A C 1
ATOM 3896 O O . LEU A 1 497 ? 9.737 12.462 -23.361 1.00 98.31 497 LEU A O 1
ATOM 3900 N N . PRO A 1 498 ? 8.559 10.541 -23.213 1.00 97.81 498 PRO A N 1
ATOM 3901 C CA . PRO A 1 498 ? 7.301 11.197 -22.881 1.00 97.81 498 PRO A CA 1
ATOM 3902 C C . PRO A 1 498 ? 7.422 12.007 -21.575 1.00 97.81 498 PRO A C 1
ATOM 3904 O O . PRO A 1 498 ? 8.180 11.596 -20.685 1.00 97.81 498 PRO A O 1
ATOM 3907 N N . PRO A 1 499 ? 6.686 13.125 -21.432 1.00 98.25 499 PRO A N 1
ATOM 3908 C CA . PRO A 1 499 ? 6.663 13.902 -20.196 1.00 98.25 499 PRO A CA 1
ATOM 3909 C C . PRO A 1 499 ? 6.318 13.051 -18.970 1.00 98.25 499 PRO A C 1
ATOM 3911 O O . PRO A 1 499 ? 5.488 12.144 -19.062 1.00 98.25 499 PRO A O 1
ATOM 3914 N N . ALA A 1 500 ? 6.948 13.360 -17.837 1.00 97.88 500 ALA A N 1
ATOM 3915 C CA . ALA A 1 500 ? 6.687 12.684 -16.572 1.00 97.88 500 ALA A CA 1
ATOM 3916 C C . ALA A 1 500 ? 5.354 13.146 -15.960 1.00 97.88 500 ALA A C 1
ATOM 3918 O O . ALA A 1 500 ? 5.050 14.343 -15.926 1.00 97.88 500 ALA A O 1
ATOM 3919 N N . GLN A 1 501 ? 4.569 12.199 -15.457 1.00 97.25 501 GLN A N 1
ATOM 3920 C CA . GLN A 1 501 ? 3.307 12.430 -14.763 1.00 97.25 501 GLN A CA 1
ATOM 3921 C C . GLN A 1 501 ? 3.517 12.354 -13.244 1.00 97.25 501 GLN A C 1
ATOM 3923 O O . GLN A 1 501 ? 4.276 11.500 -12.791 1.00 97.25 501 GLN A O 1
ATOM 3928 N N . PRO A 1 502 ? 2.871 13.240 -12.465 1.00 93.25 502 PRO A N 1
ATOM 3929 C CA . PRO A 1 502 ? 3.019 13.259 -11.016 1.00 93.25 502 PRO A CA 1
ATOM 3930 C C . PRO A 1 502 ? 2.271 12.093 -10.362 1.00 93.25 502 PRO A C 1
ATOM 3932 O O . PRO A 1 502 ? 1.253 11.634 -10.885 1.00 93.25 502 PRO A O 1
ATOM 3935 N N . SER A 1 503 ? 2.714 11.695 -9.170 1.00 94.06 503 SER A N 1
ATOM 3936 C CA . SER A 1 503 ? 1.956 10.751 -8.353 1.00 94.06 503 SER A CA 1
ATOM 3937 C C . SER A 1 503 ? 0.648 11.340 -7.816 1.00 94.06 503 SER A C 1
ATOM 3939 O O . SER A 1 503 ? 0.509 12.557 -7.646 1.00 94.06 503 SER A O 1
ATOM 3941 N N . LEU A 1 504 ? -0.320 10.462 -7.529 1.00 93.00 504 LEU A N 1
ATOM 3942 C CA . LEU A 1 504 ? -1.612 10.847 -6.952 1.00 93.00 504 LEU A CA 1
ATOM 3943 C C . LEU A 1 504 ? -1.448 11.206 -5.471 1.00 93.00 504 LEU A C 1
ATOM 3945 O O . LEU A 1 504 ? -1.897 12.253 -5.002 1.00 93.00 504 LEU A O 1
ATOM 3949 N N . ILE A 1 505 ? -0.777 10.321 -4.736 1.00 88.06 505 ILE A N 1
ATOM 3950 C CA . ILE A 1 505 ? -0.500 10.441 -3.308 1.00 88.06 505 ILE A CA 1
ATOM 3951 C C . ILE A 1 505 ? 0.984 10.159 -3.102 1.00 88.06 505 ILE A C 1
ATOM 3953 O O . ILE A 1 505 ? 1.546 9.270 -3.736 1.00 88.06 505 ILE A O 1
ATOM 3957 N N . SER A 1 506 ? 1.626 10.878 -2.185 1.00 87.50 506 SER A N 1
ATOM 3958 C CA . SER A 1 506 ? 3.002 10.583 -1.789 1.00 87.50 506 SER A CA 1
ATOM 3959 C C . SER A 1 506 ? 3.246 10.880 -0.321 1.00 87.50 506 SER A C 1
ATOM 3961 O O . SER A 1 506 ? 2.677 11.833 0.218 1.00 87.50 506 SER A O 1
ATOM 3963 N N . TYR A 1 507 ? 4.132 10.110 0.301 1.00 83.00 507 TYR A N 1
ATOM 3964 C CA . TYR A 1 507 ? 4.521 10.298 1.694 1.00 83.00 507 TYR A CA 1
ATOM 3965 C C . TYR A 1 507 ? 5.963 9.863 1.948 1.00 83.00 507 TYR A C 1
ATOM 3967 O O . TYR A 1 507 ? 6.513 9.005 1.264 1.00 83.00 507 TYR A O 1
ATOM 3975 N N . THR A 1 508 ? 6.595 10.482 2.940 1.00 83.06 508 THR A N 1
ATOM 3976 C CA . THR A 1 508 ? 7.997 10.240 3.300 1.00 83.06 508 THR A CA 1
ATOM 3977 C C . THR A 1 508 ? 8.118 9.626 4.703 1.00 83.06 508 THR A C 1
ATOM 3979 O O . THR A 1 508 ? 7.127 9.270 5.346 1.00 83.06 508 THR A O 1
ATOM 3982 N N . TYR A 1 509 ? 9.352 9.405 5.157 1.00 72.88 509 TYR A N 1
ATOM 3983 C CA . TYR A 1 509 ? 9.659 8.843 6.474 1.00 72.88 509 TYR A CA 1
ATOM 3984 C C . TYR A 1 509 ? 9.177 9.735 7.626 1.00 72.88 509 TYR A C 1
ATOM 3986 O O . TYR A 1 509 ? 8.842 9.239 8.705 1.00 72.88 509 TYR A O 1
ATOM 3994 N N . SER A 1 510 ? 9.161 11.045 7.388 1.00 64.50 510 SER A N 1
ATOM 3995 C CA . SER A 1 510 ? 8.651 12.076 8.285 1.00 64.50 510 SER A CA 1
ATOM 3996 C C . SER A 1 510 ? 7.182 12.411 7.995 1.00 64.50 510 SER A C 1
ATOM 3998 O O . SER A 1 510 ? 6.528 11.804 7.145 1.00 64.50 510 SER A O 1
ATOM 4000 N N . HIS A 1 511 ? 6.645 13.375 8.745 1.00 56.94 511 HIS A N 1
ATOM 4001 C CA . HIS A 1 511 ? 5.269 13.825 8.586 1.00 56.94 511 HIS A CA 1
ATOM 4002 C C . HIS A 1 511 ? 5.005 14.302 7.152 1.00 56.94 511 HIS A C 1
ATOM 4004 O O . HIS A 1 511 ? 5.759 15.109 6.609 1.00 56.94 511 HIS A O 1
ATOM 4010 N N . SER A 1 512 ? 3.917 13.813 6.559 1.00 60.41 512 SER A N 1
ATOM 4011 C CA . SER A 1 512 ? 3.499 14.149 5.198 1.00 60.41 512 SER A CA 1
ATOM 4012 C C . SER A 1 512 ? 2.175 14.918 5.264 1.00 60.41 512 SER A C 1
ATOM 4014 O O . SER A 1 512 ? 1.152 14.301 5.552 1.00 60.41 512 SER A O 1
ATOM 4016 N N . PRO A 1 513 ? 2.168 16.249 5.037 1.00 48.94 513 PRO A N 1
ATOM 4017 C CA . PRO A 1 513 ? 0.972 17.082 5.208 1.00 48.94 513 PRO A CA 1
ATOM 4018 C C . PRO A 1 513 ? -0.224 16.661 4.349 1.00 48.94 513 PRO A C 1
ATOM 4020 O O . PRO A 1 513 ? -1.361 16.831 4.765 1.00 48.94 513 PRO A O 1
ATOM 4023 N N . ASP A 1 514 ? 0.029 16.085 3.171 1.00 51.19 514 ASP A N 1
ATOM 4024 C CA . ASP A 1 514 ? -1.021 15.607 2.265 1.00 51.19 514 ASP A CA 1
ATOM 4025 C C . ASP A 1 514 ? -1.655 14.274 2.717 1.00 51.19 514 ASP A C 1
ATOM 4027 O O . ASP A 1 514 ? -2.725 13.906 2.239 1.00 51.19 514 ASP A O 1
ATOM 4031 N N . THR A 1 515 ? -1.003 13.532 3.622 1.00 60.28 515 THR A N 1
ATOM 4032 C CA . THR A 1 515 ? -1.456 12.221 4.131 1.00 60.28 515 THR A CA 1
ATOM 4033 C C . THR A 1 515 ? -1.120 12.011 5.615 1.00 60.28 515 THR A C 1
ATOM 4035 O O . THR A 1 515 ? -0.484 11.021 5.992 1.00 60.28 515 THR A O 1
ATOM 4038 N N . PRO A 1 516 ? -1.580 12.898 6.515 1.00 53.25 516 PRO A N 1
ATOM 4039 C CA . PRO A 1 516 ? -1.206 12.848 7.930 1.00 53.25 516 PRO A CA 1
ATOM 4040 C C . PRO A 1 516 ? -1.650 11.542 8.612 1.00 53.25 516 PRO A C 1
ATOM 4042 O O . PRO A 1 516 ? -0.970 11.044 9.506 1.00 53.25 516 PRO A O 1
ATOM 4045 N N . LEU A 1 517 ? -2.734 10.922 8.130 1.00 57.12 517 LEU A N 1
ATOM 4046 C CA . LEU A 1 517 ? -3.290 9.666 8.655 1.00 57.12 517 LEU A CA 1
ATOM 4047 C C . LEU A 1 517 ? -2.363 8.448 8.479 1.00 57.12 517 LEU A C 1
ATOM 4049 O O . LEU A 1 517 ? -2.494 7.450 9.195 1.00 57.12 517 LEU A O 1
ATOM 4053 N N . LEU A 1 518 ? -1.402 8.507 7.553 1.00 65.56 518 LEU A N 1
ATOM 4054 C CA . LEU A 1 518 ? -0.366 7.481 7.427 1.00 65.56 518 LEU A CA 1
ATOM 4055 C C . LEU A 1 518 ? 0.692 7.582 8.533 1.00 65.56 518 LEU A C 1
ATOM 4057 O O . LEU A 1 518 ? 1.428 6.621 8.737 1.00 65.56 518 LEU A O 1
ATOM 4061 N N . GLY A 1 519 ? 0.769 8.698 9.262 1.00 61.88 519 GLY A N 1
ATOM 4062 C CA . G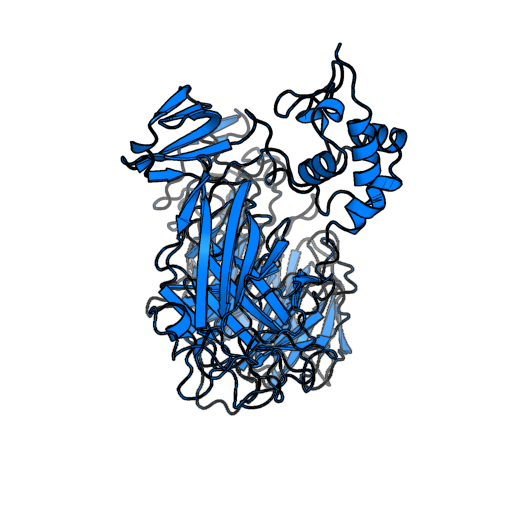LY A 1 519 ? 1.724 8.906 10.347 1.00 61.88 519 GLY A CA 1
ATOM 4063 C C . GLY A 1 519 ? 3.177 9.008 9.873 1.00 61.88 519 GLY A C 1
ATOM 4064 O O . GLY A 1 519 ? 3.465 9.424 8.750 1.00 61.88 519 GLY A O 1
ATOM 4065 N N . VAL A 1 520 ? 4.105 8.625 10.750 1.00 65.12 520 VAL A N 1
ATOM 4066 C CA . VAL A 1 520 ? 5.559 8.639 10.515 1.00 65.12 520 VAL A CA 1
ATOM 4067 C C . VAL A 1 520 ? 6.140 7.235 10.675 1.00 65.12 520 VAL A C 1
ATOM 4069 O O . VAL A 1 520 ? 5.544 6.389 11.339 1.00 65.12 520 VAL A O 1
ATOM 4072 N N . GLY A 1 521 ? 7.318 6.986 10.104 1.00 70.31 521 GLY A N 1
ATOM 4073 C CA . GLY A 1 521 ? 8.018 5.704 10.224 1.00 70.31 521 GLY A CA 1
ATOM 4074 C C . GLY A 1 521 ? 8.414 5.117 8.876 1.00 70.31 521 GLY A C 1
ATOM 4075 O O . GLY A 1 521 ? 8.409 5.823 7.865 1.00 70.31 521 GLY A O 1
ATOM 4076 N N . GLY A 1 522 ? 8.768 3.826 8.881 1.00 77.19 522 GLY A N 1
ATOM 4077 C CA . GLY A 1 522 ? 9.101 3.052 7.680 1.00 77.19 522 GLY A CA 1
ATOM 4078 C C . GLY A 1 522 ? 8.061 3.199 6.567 1.00 77.19 522 GLY A C 1
ATOM 4079 O O . GLY A 1 522 ? 6.933 3.598 6.843 1.00 77.19 522 GLY A O 1
ATOM 4080 N N . ARG A 1 523 ? 8.438 2.911 5.322 1.00 90.25 523 ARG A N 1
ATOM 4081 C CA . ARG A 1 523 ? 7.547 3.053 4.168 1.00 90.25 523 ARG A CA 1
ATOM 4082 C C . ARG A 1 523 ? 7.588 1.807 3.302 1.00 90.25 523 ARG A C 1
ATOM 4084 O O . ARG A 1 523 ? 8.668 1.251 3.112 1.00 90.25 523 ARG A O 1
ATOM 4091 N N . CYS A 1 524 ? 6.421 1.365 2.862 1.00 93.12 524 CYS A N 1
ATOM 4092 C CA . CYS A 1 524 ? 6.278 0.383 1.798 1.00 93.12 524 CYS A CA 1
ATOM 4093 C C . CYS A 1 524 ? 4.846 0.485 1.254 1.00 93.12 524 CYS A C 1
ATOM 4095 O O . CYS A 1 524 ? 3.939 -0.176 1.771 1.00 93.12 524 CYS A O 1
ATOM 4097 N N . ALA A 1 525 ? 4.644 1.382 0.286 1.00 95.50 525 ALA A N 1
ATOM 4098 C CA . ALA A 1 525 ? 3.345 1.662 -0.322 1.00 95.50 525 ALA A CA 1
ATOM 4099 C C . ALA A 1 525 ? 2.854 0.538 -1.229 1.00 95.50 525 ALA A C 1
ATOM 4101 O O . ALA A 1 525 ? 3.579 0.017 -2.075 1.00 95.50 525 ALA A O 1
ATOM 4102 N N . MET A 1 526 ? 1.561 0.258 -1.113 1.00 96.50 526 MET A N 1
ATOM 4103 C CA . MET A 1 526 ? 0.807 -0.633 -1.983 1.00 96.50 526 MET A CA 1
ATOM 4104 C C . MET A 1 526 ? -0.573 -0.017 -2.243 1.00 96.50 526 MET A C 1
ATOM 4106 O O . MET A 1 526 ? -1.120 0.700 -1.398 1.00 96.50 526 MET A O 1
ATOM 4110 N N . ALA A 1 527 ? -1.136 -0.276 -3.419 1.00 95.44 527 ALA A N 1
ATOM 4111 C CA . ALA A 1 527 ? -2.485 0.152 -3.771 1.00 95.44 527 ALA A CA 1
ATOM 4112 C C . ALA A 1 527 ? -3.336 -1.076 -4.062 1.00 95.44 527 ALA A C 1
ATOM 4114 O O . ALA A 1 527 ? -2.856 -2.027 -4.672 1.00 95.44 527 ALA A O 1
ATOM 4115 N N . GLY A 1 528 ? -4.580 -1.033 -3.606 1.00 93.31 528 GLY A N 1
ATOM 4116 C CA . GLY A 1 528 ? -5.572 -2.068 -3.833 1.00 93.31 528 GLY A CA 1
ATOM 4117 C C . GLY A 1 528 ? -6.749 -1.538 -4.657 1.00 93.31 528 GLY A C 1
ATOM 4118 O O . GLY A 1 528 ? -6.627 -0.516 -5.341 1.00 93.31 528 GLY A O 1
ATOM 4119 N N . PRO A 1 529 ? -7.901 -2.215 -4.581 1.00 96.94 529 PRO A N 1
ATOM 4120 C CA . PRO A 1 529 ? -9.036 -1.948 -5.450 1.00 96.94 529 PRO A CA 1
ATOM 4121 C C . PRO A 1 529 ? -9.822 -0.691 -5.072 1.00 96.94 529 PRO A C 1
ATOM 4123 O O . PRO A 1 529 ? -9.780 -0.200 -3.937 1.00 96.94 529 PRO A O 1
ATOM 4126 N N . VAL A 1 530 ? -10.595 -0.200 -6.045 1.00 97.88 530 VAL A N 1
ATOM 4127 C CA . VAL A 1 530 ? -11.642 0.803 -5.831 1.00 97.88 530 VAL A CA 1
ATOM 4128 C C . VAL A 1 530 ? -12.962 0.086 -5.565 1.00 97.88 530 VAL A C 1
ATOM 4130 O O . VAL A 1 530 ? -13.440 -0.680 -6.398 1.00 97.88 530 VAL A O 1
ATOM 4133 N N . TYR A 1 531 ? -13.576 0.340 -4.411 1.00 97.00 531 TYR A N 1
ATOM 4134 C CA . TYR A 1 531 ? -14.873 -0.244 -4.082 1.00 97.00 531 TYR A CA 1
ATOM 4135 C C . TYR A 1 531 ? -16.024 0.586 -4.638 1.00 97.00 531 TYR A C 1
ATOM 4137 O O . TYR A 1 531 ? -16.096 1.792 -4.405 1.00 97.00 531 TYR A O 1
ATOM 4145 N N . TYR A 1 532 ? -16.971 -0.079 -5.295 1.00 96.06 532 TYR A N 1
ATOM 4146 C CA . TYR A 1 532 ? -18.256 0.489 -5.692 1.00 96.06 532 TYR A CA 1
ATOM 4147 C C . TYR A 1 532 ? -19.372 -0.288 -5.013 1.00 96.06 532 TYR A C 1
ATOM 4149 O O . TYR A 1 532 ? -19.451 -1.510 -5.127 1.00 96.06 532 TYR A O 1
ATOM 4157 N N . PHE A 1 533 ? -20.252 0.418 -4.310 1.00 93.94 533 PHE A N 1
ATOM 4158 C CA . PHE A 1 533 ? -21.371 -0.236 -3.652 1.00 93.94 533 PHE A CA 1
ATOM 4159 C C . PHE A 1 533 ? -22.422 -0.642 -4.684 1.00 93.94 533 PHE A C 1
ATOM 4161 O O . PHE A 1 533 ? -23.007 0.210 -5.355 1.00 93.94 533 PHE A O 1
ATOM 4168 N N . ASP A 1 534 ? -22.716 -1.939 -4.757 1.00 94.00 534 ASP A N 1
ATOM 4169 C CA . ASP A 1 534 ? -23.833 -2.453 -5.542 1.00 94.00 534 ASP A CA 1
ATOM 4170 C C . ASP A 1 534 ? -25.059 -2.707 -4.639 1.00 94.00 534 ASP A C 1
ATOM 4172 O O . ASP A 1 534 ? -25.052 -3.637 -3.817 1.00 94.00 534 ASP A O 1
ATOM 4176 N N . PRO A 1 535 ? -26.145 -1.917 -4.762 1.00 90.00 535 PRO A N 1
ATOM 4177 C CA . PRO A 1 535 ? -27.378 -2.167 -4.022 1.00 90.00 535 PRO A CA 1
ATOM 4178 C C . PRO A 1 535 ? -28.076 -3.472 -4.433 1.00 90.00 535 PRO A C 1
ATOM 4180 O O . PRO A 1 535 ? -28.862 -3.984 -3.640 1.00 90.00 535 PRO A O 1
ATOM 4183 N N . HIS A 1 536 ? -27.797 -4.013 -5.623 1.00 94.94 536 HIS A N 1
ATOM 4184 C CA . HIS A 1 536 ? -28.401 -5.236 -6.160 1.00 94.94 536 HIS A CA 1
ATOM 4185 C C . HIS A 1 536 ? -27.612 -6.508 -5.838 1.00 94.94 536 HIS A C 1
ATOM 4187 O O . HIS A 1 536 ? -28.120 -7.609 -6.052 1.00 94.94 536 HIS A O 1
ATOM 4193 N N . LEU A 1 537 ? -26.398 -6.376 -5.300 1.00 94.94 537 LEU A N 1
ATOM 4194 C CA . LEU A 1 537 ? -25.627 -7.516 -4.828 1.00 94.94 537 LEU A CA 1
ATOM 4195 C C . LEU A 1 537 ? -26.261 -8.087 -3.554 1.00 94.94 537 LEU A C 1
ATOM 4197 O O . LEU A 1 537 ? -26.188 -7.481 -2.482 1.00 94.94 537 LEU A O 1
ATOM 4201 N N . GLU A 1 538 ? -26.858 -9.269 -3.662 1.00 92.50 538 GLU A N 1
ATOM 4202 C CA . GLU A 1 538 ? -27.420 -10.016 -2.534 1.00 92.50 538 GLU A CA 1
ATOM 4203 C C . GLU A 1 538 ? -26.294 -10.672 -1.719 1.00 92.50 538 GLU A C 1
ATOM 4205 O O . GLU A 1 538 ? -25.971 -11.847 -1.881 1.00 92.50 538 GLU A O 1
ATOM 4210 N N . SER A 1 539 ? -25.664 -9.883 -0.850 1.00 90.88 539 SER A N 1
ATOM 4211 C CA . SER A 1 539 ? -24.601 -10.325 0.051 1.00 90.88 539 SER A CA 1
ATOM 4212 C C . SER A 1 539 ? -24.737 -9.643 1.406 1.00 90.88 539 SER A C 1
ATOM 4214 O O . SER A 1 539 ? -24.866 -8.421 1.492 1.00 90.88 539 SER A O 1
ATOM 4216 N N . THR A 1 540 ? -24.684 -10.436 2.475 1.00 86.81 540 THR A N 1
ATOM 4217 C CA . THR A 1 540 ? -24.688 -9.941 3.860 1.00 86.81 540 THR A CA 1
ATOM 4218 C C . THR A 1 540 ? -23.301 -9.537 4.349 1.00 86.81 540 THR A C 1
ATOM 4220 O O . THR A 1 540 ? -23.193 -8.984 5.437 1.00 86.81 540 THR A O 1
ATOM 4223 N N . VAL A 1 541 ? -22.253 -9.842 3.576 1.00 89.31 541 VAL A N 1
ATOM 4224 C CA . VAL A 1 541 ? -20.848 -9.596 3.936 1.00 89.31 541 VAL A CA 1
ATOM 4225 C C . VAL A 1 541 ? -20.241 -8.414 3.177 1.00 89.31 541 VAL A C 1
ATOM 4227 O O . VAL A 1 541 ? -19.149 -7.969 3.533 1.00 89.31 541 VAL A O 1
ATOM 4230 N N . LYS A 1 542 ? -20.944 -7.879 2.165 1.00 92.25 542 LYS A N 1
ATOM 4231 C CA . LYS A 1 542 ? -20.451 -6.776 1.333 1.00 92.25 542 LYS A CA 1
ATOM 4232 C C . LYS A 1 542 ? -20.143 -5.528 2.150 1.00 92.25 542 LYS A C 1
ATOM 4234 O O . LYS A 1 542 ? -20.882 -5.194 3.076 1.00 92.25 542 LYS A O 1
ATOM 4239 N N . LEU A 1 543 ? -19.088 -4.809 1.776 1.00 91.38 543 LEU A N 1
ATOM 4240 C CA . LEU A 1 543 ? -18.738 -3.556 2.430 1.00 91.38 543 LEU A CA 1
ATOM 4241 C C . LEU A 1 543 ? -19.894 -2.543 2.331 1.00 91.38 543 LEU A C 1
ATOM 4243 O O . LEU A 1 543 ? -20.629 -2.498 1.339 1.00 91.38 543 LEU A O 1
ATOM 4247 N N . PRO A 1 544 ? -20.101 -1.722 3.363 1.00 84.69 544 PRO A N 1
ATOM 4248 C CA . PRO A 1 544 ? -21.260 -0.846 3.412 1.00 84.69 544 PRO A CA 1
ATOM 4249 C C . PRO A 1 544 ? -21.124 0.346 2.437 1.00 84.69 544 PRO A C 1
ATOM 4251 O O . PRO A 1 544 ? -20.031 0.673 1.966 1.00 84.69 544 PRO A O 1
ATOM 4254 N N . VAL A 1 545 ? -22.256 0.975 2.094 1.00 83.44 545 VAL A N 1
ATOM 4255 C CA . VAL A 1 545 ? -22.372 2.010 1.040 1.00 83.44 545 VAL A CA 1
ATOM 4256 C C . VAL A 1 545 ? -21.462 3.217 1.252 1.00 83.44 545 VAL A C 1
ATOM 4258 O O . VAL A 1 545 ? -21.088 3.904 0.308 1.00 83.44 545 VAL A O 1
ATOM 4261 N N . GLU A 1 546 ? -21.056 3.479 2.484 1.00 78.75 546 GLU A N 1
ATOM 4262 C CA . GLU A 1 546 ? -20.164 4.574 2.831 1.00 78.75 546 GLU A CA 1
ATOM 4263 C C . GLU A 1 546 ? -18.747 4.378 2.261 1.00 78.75 546 GLU A C 1
ATOM 4265 O O . GLU A 1 546 ? -18.015 5.359 2.164 1.00 78.75 546 GLU A O 1
ATOM 4270 N N . PHE A 1 547 ? -18.369 3.160 1.846 1.00 87.62 547 PHE A N 1
ATOM 4271 C CA . PHE A 1 547 ? -17.137 2.901 1.092 1.00 87.62 547 PHE A CA 1
ATOM 4272 C C . PHE A 1 547 ? -17.286 3.086 -0.417 1.00 87.62 547 PHE A C 1
ATOM 4274 O O . PHE A 1 547 ? -16.288 2.985 -1.125 1.00 87.62 547 PHE A O 1
ATOM 4281 N N . ASP A 1 548 ? -18.483 3.371 -0.932 1.00 88.69 548 ASP A N 1
ATOM 4282 C CA . ASP A 1 548 ? -18.680 3.578 -2.366 1.00 88.69 548 ASP A CA 1
ATOM 4283 C C . ASP A 1 548 ? -17.674 4.601 -2.914 1.00 88.69 548 ASP A C 1
ATOM 4285 O O . ASP A 1 548 ? -17.450 5.653 -2.304 1.00 88.69 548 ASP A O 1
ATOM 4289 N N . ARG A 1 549 ? -17.055 4.295 -4.053 1.00 93.62 549 ARG A N 1
ATOM 4290 C CA . ARG A 1 549 ? -16.009 5.080 -4.726 1.00 93.62 549 ARG A CA 1
ATOM 4291 C C . ARG A 1 549 ? -14.805 5.403 -3.843 1.00 93.62 549 ARG A C 1
ATOM 4293 O O . ARG A 1 549 ? -14.327 6.540 -3.851 1.00 93.62 549 ARG A O 1
ATOM 4300 N N . HIS A 1 550 ? -14.346 4.442 -3.048 1.00 94.56 550 HIS A N 1
ATOM 4301 C CA . HIS A 1 550 ? -13.089 4.582 -2.317 1.00 94.56 550 HIS A CA 1
ATOM 4302 C C . HIS A 1 550 ? -11.999 3.712 -2.924 1.00 94.56 550 HIS A C 1
ATOM 4304 O O . HIS A 1 550 ? -12.194 2.511 -3.076 1.00 94.56 550 HIS A O 1
ATOM 4310 N N . LEU A 1 551 ? -10.842 4.317 -3.190 1.00 97.00 551 LEU A N 1
ATOM 4311 C CA . LEU A 1 551 ? -9.596 3.600 -3.433 1.00 97.00 551 LEU A CA 1
ATOM 4312 C C . LEU A 1 551 ? -9.023 3.136 -2.097 1.00 97.00 551 LEU A C 1
ATOM 4314 O O . LEU A 1 551 ? -8.768 3.965 -1.215 1.00 97.00 551 LEU A O 1
ATOM 4318 N N . PHE A 1 552 ? -8.780 1.837 -1.958 1.00 96.69 552 PHE A N 1
ATOM 4319 C CA . PHE A 1 552 ? -8.008 1.317 -0.839 1.00 96.69 552 PHE A CA 1
ATOM 4320 C C . PHE A 1 552 ? -6.514 1.360 -1.148 1.00 96.69 552 PHE A C 1
ATOM 4322 O O . PHE A 1 552 ? -6.066 0.953 -2.215 1.00 96.69 552 PHE A O 1
ATOM 4329 N N . PHE A 1 553 ? -5.727 1.841 -0.195 1.00 95.50 553 PHE A N 1
ATOM 4330 C CA . PHE A 1 553 ? -4.269 1.822 -0.265 1.00 95.50 553 PHE A CA 1
ATOM 4331 C C . PHE A 1 553 ? -3.696 1.566 1.121 1.00 95.50 553 PHE A C 1
ATOM 4333 O O . PHE A 1 553 ? -4.359 1.792 2.136 1.00 95.50 553 PHE A O 1
ATOM 4340 N N . TYR A 1 554 ? -2.483 1.039 1.182 1.00 94.69 554 TYR A N 1
ATOM 4341 C CA . TYR A 1 554 ? -1.947 0.512 2.425 1.00 94.69 554 TYR A CA 1
ATOM 4342 C C . TYR A 1 554 ? -0.428 0.591 2.469 1.00 94.69 554 TYR A C 1
ATOM 4344 O O . TYR A 1 554 ? 0.247 0.690 1.448 1.00 94.69 554 TYR A O 1
ATOM 4352 N N . ASP A 1 555 ? 0.093 0.590 3.692 1.00 92.69 555 ASP A N 1
ATOM 4353 C CA . ASP A 1 555 ? 1.522 0.595 3.958 1.00 92.69 555 ASP A CA 1
ATOM 4354 C C . ASP A 1 555 ? 1.896 -0.626 4.796 1.00 92.69 555 ASP A C 1
ATOM 4356 O O . ASP A 1 555 ? 1.408 -0.815 5.922 1.00 92.69 555 ASP A O 1
ATOM 4360 N N . TRP A 1 556 ? 2.784 -1.442 4.238 1.00 92.69 556 TRP A N 1
ATOM 4361 C CA . TRP A 1 556 ? 3.234 -2.676 4.866 1.00 92.69 556 TRP A CA 1
ATOM 4362 C C . TRP A 1 556 ? 4.094 -2.411 6.107 1.00 92.69 556 TRP A C 1
ATOM 4364 O O . TRP A 1 556 ? 3.915 -3.072 7.130 1.00 92.69 556 TRP A O 1
ATOM 4374 N N . MET A 1 557 ? 4.977 -1.406 6.075 1.00 85.81 557 MET A N 1
ATOM 4375 C CA . MET A 1 557 ? 5.866 -1.075 7.199 1.00 85.81 557 MET A CA 1
ATOM 4376 C C . MET A 1 557 ? 5.089 -0.561 8.413 1.00 85.81 557 MET A C 1
ATOM 4378 O O . MET A 1 557 ? 5.447 -0.857 9.553 1.00 85.81 557 MET A O 1
ATOM 4382 N N . ARG A 1 558 ? 4.037 0.222 8.170 1.00 82.25 558 ARG A N 1
ATOM 4383 C CA . ARG A 1 558 ? 3.229 0.889 9.196 1.00 82.25 558 ARG A CA 1
ATOM 4384 C C . ARG A 1 558 ? 2.025 0.060 9.626 1.00 82.25 558 ARG A C 1
ATOM 4386 O O . ARG A 1 558 ? 1.397 0.416 10.621 1.00 82.25 558 ARG A O 1
ATOM 4393 N N . GLY A 1 559 ? 1.691 -1.010 8.901 1.00 86.00 559 GLY A N 1
ATOM 4394 C CA . GLY A 1 559 ? 0.523 -1.842 9.195 1.00 86.00 559 GLY A CA 1
ATOM 4395 C C . GLY A 1 559 ? -0.787 -1.064 9.066 1.00 86.00 559 GLY A C 1
ATOM 4396 O O . GLY A 1 559 ? -1.694 -1.228 9.881 1.00 86.00 559 GLY A O 1
ATOM 4397 N N . ARG A 1 560 ? -0.867 -0.137 8.103 1.00 84.31 560 ARG A N 1
ATOM 4398 C CA . ARG A 1 560 ? -2.016 0.770 7.948 1.00 84.31 560 ARG A CA 1
ATOM 4399 C C . ARG A 1 560 ? -2.717 0.506 6.630 1.00 84.31 560 ARG A C 1
ATOM 4401 O O . ARG A 1 560 ? -2.061 0.389 5.605 1.00 84.31 560 ARG A O 1
ATOM 4408 N N . VAL A 1 561 ? -4.046 0.496 6.670 1.00 89.38 561 VAL A N 1
ATOM 4409 C CA . VAL A 1 561 ? -4.906 0.517 5.486 1.00 89.38 561 VAL A CA 1
ATOM 4410 C C . VAL A 1 561 ? -5.722 1.802 5.531 1.00 89.38 561 VAL A C 1
ATOM 4412 O O . VAL A 1 561 ? -6.218 2.205 6.587 1.00 89.38 561 VAL A O 1
ATOM 4415 N N . LEU A 1 562 ? -5.827 2.477 4.397 1.00 87.44 562 LEU A N 1
ATOM 4416 C CA . LEU A 1 562 ? -6.567 3.712 4.225 1.00 87.44 562 LEU A CA 1
ATOM 4417 C C . LEU A 1 562 ? -7.543 3.574 3.058 1.00 87.44 562 LEU A C 1
ATOM 4419 O O . LEU A 1 562 ? -7.348 2.780 2.142 1.00 87.44 562 LEU A O 1
ATOM 4423 N N . ALA A 1 563 ? -8.594 4.383 3.107 1.00 87.81 563 ALA A N 1
ATOM 4424 C CA . ALA A 1 563 ? -9.559 4.547 2.037 1.00 87.81 563 ALA A CA 1
ATOM 4425 C C . ALA A 1 563 ? -9.578 6.021 1.610 1.00 87.81 563 ALA A C 1
ATOM 4427 O O . ALA A 1 563 ? -9.863 6.902 2.426 1.00 87.81 563 ALA A O 1
ATOM 4428 N N . ALA A 1 564 ? -9.270 6.289 0.343 1.00 84.94 564 ALA A N 1
ATOM 4429 C CA . ALA A 1 564 ? -9.394 7.605 -0.274 1.00 84.94 564 ALA A CA 1
ATOM 4430 C C . ALA A 1 564 ? -10.724 7.690 -1.027 1.00 84.94 564 ALA A C 1
ATOM 4432 O O . ALA A 1 564 ? -10.924 6.954 -1.991 1.00 84.94 564 ALA A O 1
ATOM 4433 N N . LYS A 1 565 ? -11.631 8.585 -0.620 1.00 85.31 565 LYS A N 1
ATOM 4434 C CA . LYS A 1 565 ? -12.846 8.869 -1.398 1.00 85.31 565 LYS A CA 1
ATOM 4435 C C . LYS A 1 565 ? -12.439 9.580 -2.679 1.00 85.31 565 LYS A C 1
ATOM 4437 O O . LYS A 1 565 ? -11.809 10.634 -2.598 1.00 85.31 565 LYS A O 1
ATOM 4442 N N . LEU A 1 566 ? -12.858 9.047 -3.819 1.00 84.81 566 LEU A N 1
ATOM 4443 C CA . LEU A 1 566 ? -12.605 9.639 -5.125 1.00 84.81 566 LEU A CA 1
ATOM 4444 C C . LEU A 1 566 ? -13.803 10.471 -5.607 1.00 84.81 566 LEU A C 1
ATOM 4446 O O . LEU A 1 566 ? -14.964 10.091 -5.402 1.00 84.81 566 LEU A O 1
ATOM 4450 N N . ASP A 1 567 ? -13.519 11.595 -6.262 1.00 80.06 567 ASP A N 1
ATOM 4451 C CA . ASP A 1 567 ? -14.497 12.355 -7.044 1.00 80.06 567 ASP A CA 1
ATOM 4452 C C . ASP A 1 567 ? -14.661 11.799 -8.474 1.00 80.06 567 ASP A C 1
ATOM 4454 O O . ASP A 1 567 ? -14.204 10.700 -8.796 1.00 80.06 567 ASP A O 1
ATOM 4458 N N . GLU A 1 568 ? -15.431 12.498 -9.316 1.00 86.56 568 GLU A N 1
ATOM 4459 C CA . GLU A 1 568 ? -15.706 12.125 -10.720 1.00 86.56 568 GLU A CA 1
ATOM 4460 C C . GLU A 1 568 ? -14.479 12.173 -11.626 1.00 86.56 568 GLU A C 1
ATOM 4462 O O . GLU A 1 568 ? -14.446 11.439 -12.609 1.00 86.56 568 GLU A O 1
ATOM 4467 N N . ASP A 1 569 ? -13.457 12.934 -11.243 1.00 85.75 569 ASP A N 1
ATOM 4468 C CA . ASP A 1 569 ? -12.168 12.999 -11.927 1.00 85.75 569 ASP A CA 1
ATOM 4469 C C . ASP A 1 569 ? -11.143 12.042 -11.291 1.00 85.75 569 ASP A C 1
ATOM 4471 O O . ASP A 1 569 ? -9.932 12.160 -11.519 1.00 85.75 569 ASP A O 1
ATOM 4475 N N . GLU A 1 570 ? -11.628 11.095 -10.482 1.00 91.31 570 GLU A N 1
ATOM 4476 C CA . GLU A 1 570 ? -10.853 10.093 -9.756 1.00 91.31 570 GLU A CA 1
ATOM 4477 C C . GLU A 1 570 ? -9.752 10.711 -8.871 1.00 91.31 570 GLU A C 1
ATOM 4479 O O . GLU A 1 570 ? -8.703 10.097 -8.660 1.00 91.31 570 GLU A O 1
ATOM 4484 N N . GLN A 1 571 ? -9.975 11.930 -8.362 1.00 85.00 571 GLN A N 1
ATOM 4485 C CA . GLN A 1 571 ? -9.087 12.609 -7.419 1.00 85.00 571 GLN A CA 1
ATOM 4486 C C . GLN A 1 571 ? -9.528 12.365 -5.967 1.00 85.00 571 GLN A C 1
ATOM 4488 O O . GLN A 1 571 ? -10.728 12.393 -5.671 1.00 85.00 571 GLN A O 1
ATOM 4493 N N . PRO A 1 572 ? -8.586 12.146 -5.029 1.00 79.25 572 PRO A N 1
ATOM 4494 C CA . PRO A 1 572 ? -8.903 12.036 -3.614 1.00 79.25 572 PRO A CA 1
ATOM 4495 C C . PRO A 1 572 ? -9.472 13.342 -3.048 1.00 79.25 572 PRO A C 1
ATOM 4497 O O . PRO A 1 572 ? -8.810 14.377 -3.063 1.00 79.25 572 PRO A O 1
ATOM 4500 N N . ILE A 1 573 ? -10.673 13.276 -2.476 1.00 72.75 573 ILE A N 1
ATOM 4501 C CA . ILE A 1 573 ? -11.321 14.416 -1.801 1.00 72.75 573 ILE A CA 1
ATOM 4502 C C . ILE A 1 573 ? -11.369 14.270 -0.280 1.00 72.75 573 ILE A C 1
ATOM 4504 O O . ILE A 1 573 ? -11.581 15.242 0.438 1.00 72.75 573 ILE A O 1
ATOM 4508 N N . SER A 1 574 ? -11.191 13.051 0.229 1.00 64.50 574 SER A N 1
ATOM 4509 C CA . SER A 1 574 ? -11.011 12.796 1.658 1.00 64.50 574 SER A CA 1
ATOM 4510 C C . SER A 1 574 ? -10.305 11.465 1.870 1.00 64.50 574 SER A C 1
ATOM 4512 O O . SER A 1 574 ? -10.410 10.557 1.044 1.00 64.50 574 SER A O 1
ATOM 4514 N N . TYR A 1 575 ? -9.622 11.345 3.002 1.00 69.19 575 TYR A N 1
ATOM 4515 C CA . TYR A 1 575 ? -8.939 10.128 3.415 1.00 69.19 575 TYR A CA 1
ATOM 4516 C C . TYR A 1 575 ? -9.477 9.675 4.757 1.00 69.19 575 TYR A C 1
ATOM 4518 O O . TYR A 1 575 ? -9.843 10.491 5.600 1.00 69.19 575 TYR A O 1
ATOM 4526 N N . ARG A 1 576 ? -9.460 8.369 4.984 1.00 70.56 576 ARG A N 1
ATOM 4527 C CA . ARG A 1 576 ? -9.701 7.788 6.301 1.00 70.56 576 ARG A CA 1
ATOM 4528 C C . ARG A 1 576 ? -8.813 6.579 6.495 1.00 70.56 576 ARG A C 1
ATOM 4530 O O . ARG A 1 576 ? -8.594 5.818 5.555 1.00 70.56 576 ARG A O 1
ATOM 4537 N N . ARG A 1 577 ? -8.337 6.374 7.718 1.00 74.88 577 ARG A N 1
ATOM 4538 C CA . ARG A 1 577 ? -7.785 5.076 8.096 1.00 74.88 577 ARG A CA 1
ATOM 4539 C C . ARG A 1 577 ? -8.934 4.084 8.226 1.00 74.88 577 ARG A C 1
ATOM 4541 O O . ARG A 1 577 ? -10.026 4.459 8.640 1.00 74.88 577 ARG A O 1
ATOM 4548 N N . ILE A 1 578 ? -8.703 2.842 7.836 1.00 78.38 578 ILE A N 1
ATOM 4549 C CA . ILE A 1 578 ? -9.669 1.754 7.960 1.00 78.38 578 ILE A CA 1
ATOM 4550 C C . ILE A 1 578 ? -9.001 0.575 8.656 1.00 78.38 578 ILE A C 1
ATOM 4552 O O . ILE A 1 578 ? -7.778 0.509 8.753 1.00 78.38 578 ILE A O 1
ATOM 4556 N N . LEU A 1 579 ? -9.810 -0.330 9.203 1.00 76.62 579 LEU A N 1
ATOM 4557 C CA . LEU A 1 579 ? -9.339 -1.521 9.925 1.00 76.62 579 LEU A CA 1
ATOM 4558 C C . LEU A 1 579 ? -8.475 -1.232 11.172 1.00 76.62 579 LEU A C 1
ATOM 4560 O O . LEU A 1 579 ? -7.914 -2.154 11.766 1.00 76.62 579 LEU A O 1
ATOM 4564 N N . SER A 1 580 ? -8.403 0.026 11.622 1.00 64.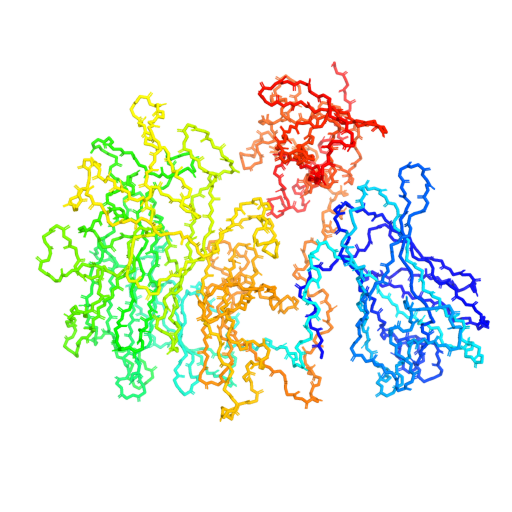62 580 SER A N 1
ATOM 4565 C CA . SER A 1 580 ? -7.826 0.383 12.922 1.00 64.62 580 SER A CA 1
ATOM 4566 C C . SER A 1 580 ? -8.541 -0.388 14.034 1.00 64.62 580 SER A C 1
ATOM 4568 O O . SER A 1 580 ? -9.770 -0.386 14.104 1.00 64.62 580 SER A O 1
ATOM 4570 N N . GLY A 1 581 ? -7.773 -1.062 14.889 1.00 57.34 581 GLY A N 1
ATOM 4571 C CA . GLY A 1 581 ? -8.310 -1.889 15.975 1.00 57.34 581 GLY A CA 1
ATOM 4572 C C . GLY A 1 581 ? -8.789 -3.288 15.565 1.00 57.34 581 GLY A C 1
ATOM 4573 O O . GLY A 1 581 ? -9.208 -4.041 16.434 1.00 57.34 581 GLY A O 1
ATOM 4574 N N . ILE A 1 582 ? -8.707 -3.663 14.280 1.00 65.75 582 ILE A N 1
ATOM 4575 C CA . ILE A 1 582 ? -9.034 -5.021 13.795 1.00 65.75 582 ILE A CA 1
ATOM 4576 C C . ILE A 1 582 ? -7.802 -5.956 13.820 1.00 65.75 582 ILE A C 1
ATOM 4578 O O . ILE A 1 582 ? -7.934 -7.170 13.677 1.00 65.75 582 ILE A O 1
ATOM 4582 N N . GLY A 1 583 ? -6.606 -5.405 14.065 1.00 69.06 583 GLY A N 1
ATOM 4583 C CA . GLY A 1 583 ? -5.375 -6.184 14.248 1.00 69.06 583 GLY A CA 1
ATOM 4584 C C . GLY A 1 583 ? -4.771 -6.719 12.947 1.00 69.06 583 GLY A C 1
ATOM 4585 O O . GLY A 1 583 ? -4.273 -7.838 12.933 1.00 69.06 583 GLY A O 1
ATOM 4586 N N . ILE A 1 584 ? -4.836 -5.943 11.857 1.00 79.69 584 ILE A N 1
ATOM 4587 C CA . ILE A 1 584 ? -4.211 -6.300 10.573 1.00 79.69 584 ILE A CA 1
ATOM 4588 C C . ILE A 1 584 ? -2.686 -6.209 10.681 1.00 79.69 584 ILE A C 1
ATOM 4590 O O . ILE A 1 584 ? -2.146 -5.155 11.028 1.00 79.69 584 ILE A O 1
ATOM 4594 N N . ARG A 1 585 ? -1.986 -7.292 10.334 1.00 82.00 585 ARG A N 1
ATOM 4595 C CA . ARG A 1 585 ? -0.519 -7.379 10.408 1.00 82.00 585 ARG A CA 1
ATOM 4596 C C . ARG A 1 585 ? 0.107 -7.212 9.034 1.00 82.00 585 ARG A C 1
ATOM 4598 O O . ARG A 1 585 ? 0.061 -8.131 8.225 1.00 82.00 585 ARG A O 1
ATOM 4605 N N . ARG A 1 586 ? 0.738 -6.053 8.803 1.00 89.50 586 ARG A N 1
ATOM 4606 C CA . ARG A 1 586 ? 1.507 -5.742 7.583 1.00 89.50 586 ARG A CA 1
ATOM 4607 C C . ARG A 1 586 ? 0.783 -6.200 6.303 1.00 89.50 586 ARG A C 1
ATOM 4609 O O . ARG A 1 586 ? 1.147 -7.232 5.731 1.00 89.50 586 ARG A O 1
ATOM 4616 N N . PRO A 1 587 ? -0.270 -5.471 5.896 1.00 94.25 587 PRO A N 1
ATOM 4617 C CA . PRO A 1 587 ? -1.054 -5.836 4.724 1.00 94.25 587 PRO A CA 1
ATOM 4618 C C . PRO A 1 587 ? -0.136 -5.921 3.498 1.00 94.25 587 PRO A C 1
ATOM 4620 O O . PRO A 1 587 ? 0.644 -5.001 3.251 1.00 94.25 587 PRO A O 1
ATOM 4623 N N . MET A 1 588 ? -0.192 -7.046 2.790 1.00 94.50 588 MET A N 1
ATOM 4624 C CA . MET A 1 588 ? 0.685 -7.366 1.655 1.00 94.50 588 MET A CA 1
ATOM 4625 C C . MET A 1 588 ? -0.071 -7.364 0.323 1.00 94.50 588 MET A C 1
ATOM 4627 O O . MET A 1 588 ? 0.499 -7.046 -0.718 1.00 94.50 588 MET A O 1
ATOM 4631 N N . ASP A 1 589 ? -1.358 -7.696 0.353 1.00 97.38 589 ASP A N 1
ATOM 4632 C CA . ASP A 1 589 ? -2.218 -7.711 -0.825 1.00 97.38 589 ASP A CA 1
ATOM 4633 C C . ASP A 1 589 ? -3.688 -7.537 -0.439 1.00 97.38 589 ASP A C 1
ATOM 4635 O O . ASP A 1 589 ? -4.076 -8.002 0.637 1.00 97.38 589 ASP A O 1
ATOM 4639 N N . LEU A 1 590 ? -4.474 -6.866 -1.285 1.00 96.44 590 LEU A N 1
ATOM 4640 C CA . LEU A 1 590 ? -5.898 -6.574 -1.088 1.00 96.44 590 LEU A CA 1
ATOM 4641 C C . LEU A 1 590 ? -6.676 -6.830 -2.386 1.00 96.44 590 LEU A C 1
ATOM 4643 O O . LEU A 1 590 ? -6.345 -6.239 -3.404 1.00 96.44 590 LEU A O 1
ATOM 4647 N N . GLU A 1 591 ? -7.783 -7.568 -2.310 1.00 96.25 591 GLU A N 1
ATOM 4648 C CA . GLU A 1 591 ? -8.659 -7.869 -3.455 1.00 96.25 591 GLU A CA 1
ATOM 4649 C C . GLU A 1 591 ? -10.138 -7.776 -3.052 1.00 96.25 591 GLU A C 1
ATOM 4651 O O . GLU A 1 591 ? -10.504 -8.112 -1.922 1.00 96.25 591 GLU A O 1
ATOM 4656 N N . LEU A 1 592 ? -11.020 -7.345 -3.956 1.00 96.06 592 LEU A N 1
ATOM 4657 C CA . LEU A 1 592 ? -12.470 -7.418 -3.734 1.00 96.06 592 LEU A CA 1
ATOM 4658 C C . LEU A 1 592 ? -13.015 -8.761 -4.220 1.00 96.06 592 LEU A C 1
ATOM 4660 O O . LEU A 1 592 ? -12.783 -9.169 -5.353 1.00 96.06 592 LEU A O 1
ATOM 4664 N N . GLY A 1 593 ? -13.783 -9.443 -3.372 1.00 95.31 593 GLY A N 1
ATOM 4665 C CA . GLY A 1 593 ? -14.481 -10.661 -3.771 1.00 95.31 593 GLY A CA 1
ATOM 4666 C C . GLY A 1 593 ? -15.809 -10.384 -4.484 1.00 95.31 593 GLY A C 1
ATOM 4667 O O . GLY A 1 593 ? -16.391 -9.305 -4.338 1.00 95.31 593 GLY A O 1
ATOM 4668 N N . PRO A 1 594 ? -16.371 -11.390 -5.182 1.00 95.12 594 PRO A N 1
ATOM 4669 C CA . PRO A 1 594 ? -17.681 -11.285 -5.839 1.00 95.12 594 PRO A CA 1
ATOM 4670 C C . PRO A 1 594 ? -18.844 -11.114 -4.845 1.00 95.12 594 PRO A C 1
ATOM 4672 O O . PRO A 1 594 ? -19.961 -10.784 -5.232 1.00 95.12 594 PRO A O 1
ATOM 4675 N N . ASP A 1 595 ? -18.594 -11.353 -3.559 1.00 94.56 595 ASP A N 1
ATOM 4676 C CA . ASP A 1 595 ? -19.510 -11.131 -2.443 1.00 94.56 595 ASP A CA 1
ATOM 4677 C C . ASP A 1 595 ? -19.447 -9.694 -1.892 1.00 94.56 595 ASP A C 1
ATOM 4679 O O . ASP A 1 595 ? -20.164 -9.373 -0.943 1.00 94.56 595 ASP A O 1
ATOM 4683 N N . GLY A 1 596 ? -18.615 -8.825 -2.475 1.00 95.19 596 GLY A N 1
ATOM 4684 C CA . GLY A 1 596 ? -18.416 -7.439 -2.058 1.00 95.19 596 GLY A CA 1
ATOM 4685 C C . GLY A 1 596 ? -17.602 -7.281 -0.772 1.00 95.19 596 GLY A C 1
ATOM 4686 O O . GLY A 1 596 ? -17.565 -6.177 -0.225 1.00 95.19 596 GLY A O 1
ATOM 4687 N N . ALA A 1 597 ? -17.001 -8.355 -0.252 1.00 95.25 597 ALA A N 1
ATOM 4688 C CA . ALA A 1 597 ? -16.072 -8.302 0.872 1.00 95.25 597 ALA A CA 1
ATOM 4689 C C . ALA A 1 597 ? -14.641 -8.011 0.387 1.00 95.25 597 ALA A C 1
ATOM 4691 O O . ALA A 1 597 ? -14.304 -8.241 -0.775 1.00 95.25 597 ALA A O 1
ATOM 4692 N N . LEU A 1 598 ? -13.790 -7.517 1.286 1.00 95.56 598 LEU A N 1
ATOM 4693 C CA . LEU A 1 598 ? -12.379 -7.252 0.998 1.00 95.56 598 LEU A CA 1
ATOM 4694 C C . LEU A 1 598 ? -11.521 -8.404 1.527 1.00 95.56 598 LEU A C 1
ATOM 4696 O O . LEU A 1 598 ? -11.594 -8.738 2.704 1.00 95.56 598 LEU A O 1
ATOM 4700 N N . TYR A 1 599 ? -10.706 -9.006 0.677 1.00 96.44 599 TYR A N 1
ATOM 4701 C CA . TYR A 1 599 ? -9.801 -10.106 0.994 1.00 96.44 599 TYR A CA 1
ATOM 4702 C C . TYR A 1 599 ? -8.381 -9.567 1.110 1.00 96.44 599 TYR A C 1
ATOM 4704 O O . TYR A 1 599 ? -8.007 -8.662 0.370 1.00 96.44 599 TYR A O 1
ATOM 4712 N N . LEU A 1 600 ? -7.612 -10.073 2.071 1.00 95.44 600 LEU A N 1
ATOM 4713 C CA . LEU A 1 600 ? -6.348 -9.471 2.470 1.00 95.44 600 LEU A CA 1
ATOM 4714 C C . LEU A 1 600 ? -5.301 -10.532 2.826 1.00 95.44 600 LEU A C 1
ATOM 4716 O O . LEU A 1 600 ? -5.603 -11.518 3.503 1.00 95.44 600 LEU A O 1
ATOM 4720 N N . ILE A 1 601 ? -4.058 -10.297 2.405 1.00 97.31 601 ILE A N 1
ATOM 4721 C CA . ILE A 1 601 ? -2.880 -11.008 2.912 1.00 97.31 601 ILE A CA 1
ATOM 4722 C C . ILE A 1 601 ? -2.271 -10.220 4.067 1.00 97.31 601 ILE A C 1
ATOM 4724 O O . ILE A 1 601 ? -1.922 -9.047 3.923 1.00 97.31 601 ILE A O 1
ATOM 4728 N N . GLU A 1 602 ? -2.076 -10.896 5.193 1.00 94.62 602 GLU A N 1
ATOM 4729 C CA . GLU A 1 602 ? -1.298 -10.422 6.331 1.00 94.62 602 GLU A CA 1
ATOM 4730 C C . GLU A 1 602 ? 0.054 -11.127 6.340 1.00 94.62 602 GLU A C 1
ATOM 4732 O O . GLU A 1 602 ? 0.127 -12.347 6.496 1.00 94.62 602 GLU A O 1
ATOM 4737 N N . TRP A 1 603 ? 1.135 -10.363 6.178 1.00 91.56 603 TRP A N 1
ATOM 4738 C CA . TRP A 1 603 ? 2.483 -10.928 6.123 1.00 91.56 603 TRP A CA 1
ATOM 4739 C C . TRP A 1 603 ? 2.973 -11.465 7.471 1.00 91.56 603 TRP A C 1
ATOM 4741 O O . TRP A 1 603 ? 3.735 -12.429 7.503 1.00 91.56 603 TRP A O 1
ATOM 4751 N N . GLY A 1 604 ? 2.571 -10.823 8.571 1.00 85.88 604 GLY A N 1
ATOM 4752 C CA . GLY A 1 604 ? 3.049 -11.120 9.925 1.00 85.88 604 GLY A CA 1
ATOM 4753 C C . GLY A 1 604 ? 4.158 -10.185 10.435 1.00 85.88 604 GLY A C 1
ATOM 4754 O O . GLY A 1 604 ? 4.509 -9.169 9.817 1.00 85.88 604 GLY A O 1
ATOM 4755 N N . THR A 1 605 ? 4.698 -10.504 11.613 1.00 77.56 605 THR A N 1
ATOM 4756 C CA . THR A 1 605 ? 5.510 -9.573 12.427 1.00 77.56 605 THR A CA 1
ATOM 4757 C C . THR A 1 605 ? 6.994 -9.507 12.044 1.00 77.56 605 THR A C 1
ATOM 4759 O O . THR A 1 605 ? 7.650 -8.472 12.222 1.00 77.56 605 THR A O 1
ATOM 4762 N N . LYS A 1 606 ? 7.567 -10.555 11.453 1.00 73.81 606 LYS A N 1
ATOM 4763 C CA . LYS A 1 606 ? 8.973 -10.608 11.011 1.00 73.81 606 LYS A CA 1
ATOM 4764 C C . LYS A 1 606 ? 9.144 -9.991 9.632 1.00 73.81 606 LYS A C 1
ATOM 4766 O O . LYS A 1 606 ? 8.282 -10.108 8.766 1.00 73.81 606 LYS A O 1
ATOM 4771 N N . TYR A 1 607 ? 10.286 -9.341 9.433 1.00 73.00 607 TYR A N 1
ATOM 4772 C CA . TYR A 1 607 ? 10.617 -8.697 8.164 1.00 73.00 607 TYR A CA 1
ATOM 4773 C C . TYR A 1 607 ? 10.989 -9.725 7.081 1.00 73.00 607 TYR A C 1
ATOM 4775 O O . TYR A 1 607 ? 10.411 -9.712 6.005 1.00 73.00 607 TYR A O 1
ATOM 4783 N N . ASN A 1 608 ? 11.869 -10.682 7.401 1.00 72.38 608 ASN A N 1
ATOM 4784 C CA . ASN A 1 608 ? 12.445 -11.648 6.447 1.00 72.38 608 ASN A CA 1
ATOM 4785 C C . ASN A 1 608 ? 11.585 -12.907 6.195 1.00 72.38 608 ASN A C 1
ATOM 4787 O O . ASN A 1 608 ? 12.123 -13.943 5.808 1.00 72.38 608 ASN A O 1
ATOM 4791 N N . GLY A 1 609 ? 10.281 -12.850 6.468 1.00 79.00 609 GLY A N 1
ATOM 4792 C CA . GLY A 1 609 ? 9.388 -14.007 6.356 1.00 79.00 609 GLY A CA 1
ATOM 4793 C C . GLY A 1 609 ? 9.527 -15.010 7.506 1.00 79.00 609 GLY A C 1
ATOM 4794 O O . GLY A 1 609 ? 10.045 -14.688 8.583 1.00 79.00 609 GLY A O 1
ATOM 4795 N N . GLY A 1 610 ? 9.018 -16.226 7.292 1.00 77.81 610 GLY A N 1
ATOM 4796 C CA . GLY A 1 610 ? 8.947 -17.280 8.310 1.00 77.81 610 GLY A CA 1
ATOM 4797 C C . GLY A 1 610 ? 8.035 -16.900 9.478 1.00 77.81 610 GLY A C 1
ATOM 4798 O O . GLY A 1 610 ? 8.352 -17.171 10.645 1.00 77.81 610 GLY A O 1
ATOM 4799 N N . ASN A 1 611 ? 6.955 -16.188 9.166 1.00 81.25 611 ASN A N 1
ATOM 4800 C CA . ASN A 1 611 ? 5.968 -15.726 10.129 1.00 81.25 611 ASN A CA 1
ATOM 4801 C C . ASN A 1 611 ? 5.042 -16.868 10.542 1.00 81.25 611 ASN A C 1
ATOM 4803 O O . ASN A 1 611 ? 4.466 -17.549 9.703 1.00 81.25 611 ASN A O 1
ATOM 4807 N N . ASP A 1 612 ? 4.909 -17.059 11.848 1.00 85.50 612 ASP A N 1
ATOM 4808 C CA . ASP A 1 612 ? 3.925 -17.932 12.491 1.00 85.50 612 ASP A CA 1
ATOM 4809 C C . ASP A 1 612 ? 2.603 -17.203 12.781 1.00 85.50 612 ASP A C 1
ATOM 4811 O O . ASP A 1 612 ? 1.656 -17.808 13.273 1.00 85.50 612 ASP A O 1
ATOM 4815 N N . ASP A 1 613 ? 2.542 -15.909 12.458 1.00 85.50 613 ASP A N 1
ATOM 4816 C CA . ASP A 1 613 ? 1.390 -15.027 12.624 1.00 85.50 613 ASP A CA 1
ATOM 4817 C C . ASP A 1 613 ? 0.922 -14.378 11.307 1.00 85.50 613 ASP A C 1
ATOM 4819 O O . ASP A 1 613 ? 0.197 -13.380 11.326 1.00 85.50 613 ASP A O 1
ATOM 4823 N N . ALA A 1 614 ? 1.341 -14.931 10.164 1.00 92.00 614 ALA A N 1
ATOM 4824 C CA . ALA A 1 614 ? 0.786 -14.583 8.859 1.00 92.00 614 ALA A CA 1
ATOM 4825 C C . ALA A 1 614 ? -0.656 -15.101 8.731 1.00 92.00 614 ALA A C 1
ATOM 4827 O O . ALA A 1 614 ? -1.046 -16.060 9.399 1.00 92.00 614 ALA A O 1
ATOM 4828 N N . ALA A 1 615 ? -1.464 -14.484 7.869 1.00 93.88 615 ALA A N 1
ATOM 4829 C CA . ALA A 1 615 ? -2.840 -14.926 7.657 1.00 93.88 615 ALA A CA 1
ATOM 4830 C C . ALA A 1 615 ? -3.392 -14.531 6.284 1.00 93.88 615 ALA A C 1
ATOM 4832 O O . ALA A 1 615 ? -3.005 -13.518 5.705 1.00 93.88 615 ALA A O 1
ATOM 4833 N N . ILE A 1 616 ? -4.365 -15.305 5.809 1.00 96.12 616 ILE A N 1
ATOM 4834 C CA . ILE A 1 616 ? -5.283 -14.908 4.739 1.00 96.12 616 ILE A CA 1
ATOM 4835 C C . ILE A 1 616 ? -6.613 -14.564 5.392 1.00 96.12 616 ILE A C 1
ATOM 4837 O O . ILE A 1 616 ? -7.195 -15.398 6.097 1.00 96.12 616 ILE A O 1
ATOM 4841 N N . THR A 1 617 ? -7.102 -13.345 5.185 1.00 93.81 617 THR A N 1
ATOM 4842 C CA . THR A 1 617 ? -8.301 -12.856 5.870 1.00 93.81 617 THR A CA 1
ATOM 4843 C C . THR A 1 617 ? -9.321 -12.235 4.934 1.00 93.81 617 THR A C 1
ATOM 4845 O O . THR A 1 617 ? -9.002 -11.735 3.862 1.00 93.81 617 THR A O 1
ATOM 4848 N N . ARG A 1 618 ? -10.587 -12.301 5.348 1.00 93.69 618 ARG A N 1
ATOM 4849 C CA . ARG A 1 618 ? -11.710 -11.592 4.738 1.00 93.69 618 ARG A CA 1
ATOM 4850 C C . ARG A 1 618 ? -12.220 -10.545 5.713 1.00 93.69 618 ARG A C 1
ATOM 4852 O O . ARG A 1 618 ? -12.466 -10.838 6.883 1.00 93.69 618 ARG A O 1
ATOM 4859 N N . ILE A 1 619 ? -12.402 -9.335 5.216 1.00 91.94 619 ILE A N 1
ATOM 4860 C CA . ILE A 1 619 ? -13.023 -8.212 5.894 1.00 91.94 619 ILE A CA 1
ATOM 4861 C C . ILE A 1 619 ? -14.432 -8.054 5.345 1.00 91.94 619 ILE A C 1
ATOM 4863 O O . ILE A 1 619 ? -14.634 -7.790 4.161 1.00 91.94 619 ILE A O 1
ATOM 4867 N N . GLU A 1 620 ? -15.405 -8.192 6.230 1.00 89.56 620 GLU A N 1
ATOM 4868 C CA . GLU A 1 620 ? -16.821 -8.172 5.886 1.00 89.56 620 GLU A CA 1
ATOM 4869 C C . GLU A 1 620 ? -17.611 -7.226 6.780 1.00 89.56 620 GLU A C 1
ATOM 4871 O O . GLU A 1 620 ? -17.225 -6.946 7.917 1.00 89.56 620 GLU A O 1
ATOM 4876 N N . ALA A 1 621 ? -18.745 -6.754 6.274 1.00 84.06 621 ALA A N 1
ATOM 4877 C CA . ALA A 1 621 ? -19.729 -6.046 7.075 1.00 84.06 621 ALA A CA 1
ATOM 4878 C C . ALA A 1 621 ? -20.431 -6.991 8.068 1.00 84.06 621 ALA A C 1
ATOM 4880 O O . ALA A 1 621 ? -20.758 -8.130 7.735 1.00 84.06 621 ALA A O 1
ATOM 4881 N N . LEU A 1 622 ? -20.699 -6.516 9.288 1.00 69.50 622 LEU A N 1
ATOM 4882 C CA . LEU A 1 622 ? -21.557 -7.230 10.238 1.00 69.50 622 LEU A CA 1
ATOM 4883 C C . LEU A 1 622 ? -23.045 -7.063 9.876 1.00 69.50 622 LEU A C 1
ATOM 4885 O O . LEU A 1 622 ? -23.476 -5.939 9.610 1.00 69.50 622 LEU A O 1
ATOM 4889 N N . PRO A 1 623 ? -23.870 -8.124 9.948 1.00 55.97 623 PRO A N 1
ATOM 4890 C CA . PRO A 1 623 ? -25.316 -8.008 9.785 1.00 55.97 623 PRO A CA 1
ATOM 4891 C C . PRO A 1 623 ? -25.943 -7.024 10.787 1.00 55.97 623 PRO A C 1
ATOM 4893 O O . PRO A 1 623 ? -25.553 -6.947 11.955 1.00 55.97 623 PRO A O 1
ATOM 4896 N N . THR A 1 624 ? -26.959 -6.276 10.350 1.00 45.16 624 THR A N 1
ATOM 4897 C CA . THR A 1 624 ? -27.691 -5.334 11.209 1.00 45.16 624 THR A CA 1
ATOM 4898 C C . THR A 1 624 ? -28.367 -6.075 12.370 1.00 45.16 624 THR A C 1
ATOM 4900 O O . THR A 1 624 ? -29.274 -6.873 12.166 1.00 45.16 624 THR A O 1
ATOM 4903 N N . GLY A 1 625 ? -27.938 -5.790 13.605 1.00 36.97 625 GLY A N 1
ATOM 4904 C CA . GLY A 1 625 ? -28.498 -6.381 14.829 1.00 36.97 625 GLY A CA 1
ATOM 4905 C C . GLY A 1 625 ? -27.674 -7.515 15.448 1.00 36.97 625 GLY A C 1
ATOM 4906 O O . GLY A 1 625 ? -27.944 -7.876 16.593 1.00 36.97 625 GLY A O 1
ATOM 4907 N N . GLU A 1 626 ? -26.642 -8.019 14.765 1.00 34.50 626 GLU A N 1
ATOM 4908 C CA . GLU A 1 626 ? -25.653 -8.908 15.381 1.00 34.50 626 GLU A CA 1
ATOM 4909 C C . GLU A 1 626 ? -24.568 -8.083 16.088 1.00 34.50 626 GLU A C 1
ATOM 4911 O O . GLU A 1 626 ? -23.875 -7.252 15.498 1.00 34.50 626 GLU A O 1
ATOM 4916 N N . VAL A 1 627 ? -24.413 -8.314 17.390 1.00 35.44 627 VAL A N 1
ATOM 4917 C CA . VAL A 1 627 ? -23.166 -8.009 18.097 1.00 35.44 627 VAL A CA 1
ATOM 4918 C C . VAL A 1 627 ? -22.194 -9.092 17.651 1.00 35.44 627 VAL A C 1
ATOM 4920 O O . VAL A 1 627 ? -22.571 -10.261 17.670 1.00 35.44 627 VAL A O 1
ATOM 4923 N N . ALA A 1 628 ? -20.977 -8.747 17.223 1.00 34.91 628 ALA A N 1
ATOM 4924 C CA . ALA A 1 628 ? -19.978 -9.769 16.934 1.00 34.91 628 ALA A CA 1
ATOM 4925 C C . ALA A 1 628 ? -19.874 -10.701 18.157 1.00 34.91 628 ALA A C 1
ATOM 4927 O O . ALA A 1 628 ? -19.409 -10.278 19.208 1.00 34.91 628 ALA A O 1
ATOM 4928 N N . GLU A 1 629 ? -20.309 -11.960 18.049 1.00 32.81 629 GLU A N 1
ATOM 4929 C CA . GLU A 1 629 ? -20.189 -12.938 19.149 1.00 32.81 629 GLU A CA 1
ATOM 4930 C C . GLU A 1 629 ? -18.725 -13.323 19.429 1.00 32.81 629 GLU A C 1
ATOM 4932 O O . GLU A 1 629 ? -18.431 -14.007 20.400 1.00 32.81 629 GLU A O 1
ATOM 4937 N N . ASN A 1 630 ? -17.799 -12.785 18.633 1.00 29.30 630 ASN A N 1
ATOM 4938 C CA . ASN A 1 630 ? -16.370 -12.709 18.905 1.00 29.30 630 ASN A CA 1
ATOM 4939 C C . ASN A 1 630 ? -15.866 -11.262 18.811 1.00 29.30 630 ASN A C 1
ATOM 4941 O O . ASN A 1 630 ? -14.744 -11.025 18.361 1.00 29.30 630 ASN A O 1
ATOM 4945 N N . SER A 1 631 ? -16.652 -10.276 19.262 1.00 28.89 631 SER A N 1
ATOM 4946 C CA . SER A 1 631 ? -16.024 -9.125 19.890 1.00 28.89 631 SER A CA 1
ATOM 4947 C C . SER A 1 631 ? -15.342 -9.703 21.119 1.00 28.89 631 SER A C 1
ATOM 4949 O O . SER A 1 631 ? -15.896 -9.735 22.222 1.00 28.89 631 SER A O 1
ATOM 4951 N N . LEU A 1 632 ? -14.101 -10.154 20.913 1.00 23.88 632 LEU A N 1
ATOM 4952 C CA . LEU A 1 632 ? -13.078 -9.931 21.907 1.00 23.88 632 LEU A CA 1
ATOM 4953 C C . LEU A 1 632 ? -13.408 -8.553 22.492 1.00 23.88 632 LEU A C 1
ATOM 4955 O O . LEU A 1 632 ? -13.746 -7.630 21.727 1.00 23.88 632 LEU A O 1
ATOM 4959 N N . PRO A 1 633 ? -13.341 -8.366 23.819 1.00 22.66 633 PRO A N 1
ATOM 4960 C CA . PRO A 1 633 ? -13.153 -7.011 24.284 1.00 22.66 633 PRO A CA 1
ATOM 4961 C C . PRO A 1 633 ? -12.070 -6.418 23.364 1.00 22.66 633 PRO A C 1
ATOM 4963 O O . PRO A 1 633 ? -11.196 -7.149 22.877 1.00 22.66 633 PRO A O 1
ATOM 4966 N N . ILE A 1 634 ? -12.032 -5.111 23.163 1.00 29.97 634 ILE A N 1
ATOM 4967 C CA . ILE A 1 634 ? -10.688 -4.561 23.061 1.00 29.97 634 ILE A CA 1
ATOM 4968 C C . ILE A 1 634 ? -10.071 -4.810 24.458 1.00 29.97 634 ILE A C 1
ATOM 4970 O O . ILE A 1 634 ? -9.903 -3.905 25.264 1.00 29.97 634 ILE A O 1
ATOM 4974 N N . THR A 1 635 ? -9.770 -6.079 24.792 1.00 24.78 635 THR A N 1
ATOM 4975 C CA . THR A 1 635 ? -8.455 -6.452 25.218 1.00 24.78 635 THR A CA 1
ATOM 4976 C C . THR A 1 635 ? -7.633 -5.680 24.222 1.00 24.78 635 THR A C 1
ATOM 4978 O O . THR A 1 635 ? -7.845 -5.790 23.011 1.00 24.78 635 THR A O 1
ATOM 4981 N N . HIS A 1 636 ? -6.742 -4.848 24.723 1.00 28.16 636 HIS A N 1
ATOM 4982 C CA . HIS A 1 636 ? -5.443 -4.843 24.098 1.00 28.16 636 HIS A CA 1
ATOM 4983 C C . HIS A 1 636 ? -5.148 -6.331 23.840 1.00 28.16 636 HIS A C 1
ATOM 4985 O O . HIS A 1 636 ? -4.809 -7.055 24.768 1.00 28.16 636 HIS A O 1
ATOM 4991 N N . THR A 1 637 ? -5.516 -6.862 22.662 1.00 25.16 637 THR A N 1
ATOM 4992 C CA . THR A 1 637 ? -4.913 -8.087 22.199 1.00 25.16 637 THR A CA 1
ATOM 4993 C C . THR A 1 637 ? -3.469 -7.685 22.237 1.00 25.16 637 THR A C 1
ATOM 4995 O O . THR A 1 637 ? -3.120 -6.578 21.811 1.00 25.16 637 THR A O 1
ATOM 4998 N N . ASP A 1 638 ? -2.694 -8.524 22.890 1.00 31.30 638 ASP A N 1
ATOM 4999 C CA . ASP A 1 638 ? -1.293 -8.359 23.222 1.00 31.30 638 ASP A CA 1
ATOM 5000 C C . ASP A 1 638 ? -0.384 -8.094 21.989 1.00 31.30 638 ASP A C 1
ATOM 5002 O O . ASP A 1 638 ? 0.803 -8.359 22.016 1.00 31.30 638 ASP A O 1
ATOM 5006 N N . ASP A 1 639 ? -0.890 -7.516 20.901 1.00 30.30 639 ASP A N 1
ATOM 5007 C CA . ASP A 1 639 ? -0.163 -6.770 19.873 1.00 30.30 639 ASP A CA 1
ATOM 5008 C C . ASP A 1 639 ? 0.306 -5.390 20.388 1.00 30.30 639 ASP A C 1
ATOM 5010 O O . ASP A 1 639 ? 1.158 -4.750 19.774 1.00 30.30 639 ASP A O 1
ATOM 5014 N N . ASP A 1 640 ? -0.168 -4.982 21.573 1.00 33.06 640 ASP A N 1
ATOM 5015 C CA . ASP A 1 640 ? 0.513 -4.043 22.470 1.00 33.06 640 ASP A CA 1
ATOM 5016 C C . ASP A 1 640 ? 1.507 -4.743 23.425 1.00 33.06 640 ASP A C 1
ATOM 5018 O O . ASP A 1 640 ? 2.027 -4.072 24.315 1.00 33.06 640 ASP A O 1
ATOM 5022 N N . ALA A 1 641 ? 1.884 -6.026 23.253 1.00 31.95 641 ALA A N 1
ATOM 5023 C CA . ALA A 1 641 ? 2.985 -6.669 24.014 1.00 31.95 641 ALA A CA 1
ATOM 5024 C C . ALA A 1 641 ? 4.376 -6.130 23.642 1.00 31.95 641 ALA A C 1
ATOM 5026 O O . ALA A 1 641 ? 5.399 -6.808 23.672 1.00 31.95 641 ALA A O 1
ATOM 5027 N N . PHE A 1 642 ? 4.425 -4.843 23.347 1.00 40.19 642 PHE A N 1
ATOM 5028 C CA . PHE A 1 642 ? 5.544 -4.008 23.689 1.00 40.19 642 PHE A CA 1
ATOM 5029 C C . PHE A 1 642 ? 5.034 -2.846 24.551 1.00 40.19 642 PHE A C 1
ATOM 5031 O O . PHE A 1 642 ? 5.185 -1.668 24.205 1.00 40.19 642 PHE A O 1
ATOM 5038 N N . THR A 1 643 ? 4.430 -3.187 25.695 1.00 37.59 643 THR A N 1
ATOM 5039 C CA . THR A 1 643 ? 3.843 -2.254 26.677 1.00 37.59 643 THR A CA 1
ATOM 5040 C C . THR A 1 643 ? 4.892 -1.354 27.337 1.00 37.59 643 THR A C 1
ATOM 5042 O O . THR A 1 643 ? 4.571 -0.522 28.182 1.00 37.59 643 THR A O 1
ATOM 5045 N N . GLY A 1 644 ? 6.179 -1.545 27.029 1.00 44.03 644 GLY A N 1
ATOM 5046 C CA . GLY A 1 644 ? 7.278 -1.008 27.824 1.00 44.03 644 GLY A CA 1
ATOM 5047 C C . GLY A 1 644 ? 7.345 -1.627 29.225 1.00 44.03 644 GLY A C 1
ATOM 5048 O O . GLY A 1 644 ? 8.380 -1.510 29.868 1.00 44.03 644 GLY A O 1
ATOM 5049 N N . GLU A 1 645 ? 6.310 -2.332 29.697 1.00 47.88 645 GLU A N 1
ATOM 5050 C CA . GLU A 1 645 ? 6.250 -2.921 31.033 1.00 47.88 645 GLU A CA 1
ATOM 5051 C C . GLU A 1 645 ? 7.317 -4.003 31.201 1.00 47.88 645 GLU A C 1
ATOM 5053 O O . GLU A 1 645 ? 7.960 -4.052 32.244 1.00 47.88 645 GLU A O 1
ATOM 5058 N N . ASP A 1 646 ? 7.592 -4.791 30.160 1.00 51.50 646 ASP A N 1
ATOM 5059 C CA . ASP A 1 646 ? 8.686 -5.769 30.165 1.00 51.50 646 ASP A CA 1
ATOM 5060 C C . ASP A 1 646 ? 10.063 -5.100 30.226 1.00 51.50 646 ASP A C 1
ATOM 5062 O O . ASP A 1 646 ? 10.956 -5.593 30.911 1.00 51.50 646 ASP A O 1
ATOM 5066 N N . TYR A 1 647 ? 10.221 -3.924 29.608 1.00 62.69 647 TYR A N 1
ATOM 5067 C CA . TYR A 1 647 ? 11.441 -3.121 29.716 1.00 62.69 647 TYR A CA 1
ATOM 5068 C C . TYR A 1 647 ? 11.599 -2.556 31.130 1.00 62.69 647 TYR A C 1
ATOM 5070 O O . TYR A 1 647 ? 12.674 -2.660 31.716 1.00 62.69 647 TYR A O 1
ATOM 5078 N N . TYR A 1 648 ? 10.523 -2.021 31.716 1.00 58.41 648 TYR A N 1
ATOM 5079 C CA . TYR A 1 648 ? 10.523 -1.518 33.092 1.00 58.41 648 TYR A CA 1
ATOM 5080 C C . TYR A 1 648 ? 10.722 -2.638 34.130 1.00 58.41 648 TYR A C 1
ATOM 5082 O O . TYR A 1 648 ? 11.423 -2.421 35.118 1.00 58.41 648 TYR A O 1
ATOM 5090 N N . LYS A 1 649 ? 10.172 -3.840 33.905 1.00 65.56 649 LYS A N 1
ATOM 5091 C CA . LYS A 1 649 ? 10.408 -5.042 34.729 1.00 65.56 649 LYS A CA 1
ATOM 5092 C C . LYS A 1 649 ? 11.857 -5.517 34.618 1.00 65.56 649 LYS A C 1
ATOM 5094 O O . LYS A 1 649 ? 12.458 -5.868 35.635 1.00 65.56 649 LYS A O 1
ATOM 5099 N N . ALA A 1 650 ? 12.425 -5.493 33.412 1.00 72.25 650 ALA A N 1
ATOM 5100 C CA . ALA A 1 650 ? 13.804 -5.897 33.162 1.00 72.25 650 ALA A CA 1
ATOM 5101 C C . ALA A 1 650 ? 14.831 -4.952 33.805 1.00 72.25 650 ALA A C 1
ATOM 5103 O O . ALA A 1 650 ? 15.904 -5.421 34.176 1.00 72.25 650 ALA A O 1
ATOM 5104 N N . LEU A 1 651 ? 14.508 -3.665 34.032 1.00 73.06 651 LEU A N 1
ATOM 5105 C CA . LEU A 1 651 ? 15.428 -2.697 34.661 1.00 73.06 651 LEU A CA 1
ATOM 5106 C C . LEU A 1 651 ? 16.039 -3.189 35.980 1.00 73.06 651 LEU A C 1
ATOM 5108 O O . LEU A 1 651 ? 17.177 -2.846 36.291 1.00 73.06 651 LEU A O 1
ATOM 5112 N N . ALA A 1 652 ? 15.302 -3.986 36.760 1.00 73.31 652 ALA A N 1
ATOM 5113 C CA . ALA A 1 652 ? 15.784 -4.526 38.032 1.00 73.31 652 ALA A CA 1
ATOM 5114 C C . ALA A 1 652 ? 16.883 -5.597 37.878 1.00 73.31 652 ALA A C 1
ATOM 5116 O O . ALA A 1 652 ? 17.544 -5.930 38.860 1.00 73.31 652 ALA A O 1
ATOM 5117 N N . GLN A 1 653 ? 17.055 -6.147 36.675 1.00 84.19 653 GLN A N 1
ATOM 5118 C CA . GLN A 1 653 ? 17.947 -7.267 36.366 1.00 84.19 653 GLN A CA 1
ATOM 5119 C C . GLN A 1 653 ? 19.116 -6.872 35.450 1.00 84.19 653 GLN A C 1
ATOM 5121 O O . GLN A 1 653 ? 19.893 -7.744 35.079 1.00 84.19 653 GLN A O 1
ATOM 5126 N N . GLY A 1 654 ? 19.241 -5.590 35.086 1.00 88.06 654 GLY A N 1
ATOM 5127 C CA . GLY A 1 654 ? 20.258 -5.129 34.141 1.00 88.06 654 GLY A CA 1
ATOM 5128 C C . GLY A 1 654 ? 21.696 -5.303 34.645 1.00 88.06 654 GLY A C 1
ATOM 5129 O O . GLY A 1 654 ? 22.019 -4.921 35.774 1.00 88.06 654 GLY A O 1
ATOM 5130 N N . ASP A 1 655 ? 22.571 -5.826 33.788 1.00 92.44 655 ASP A N 1
ATOM 5131 C CA . ASP A 1 655 ? 24.005 -5.987 34.018 1.00 92.44 655 ASP A CA 1
ATOM 5132 C C . ASP A 1 655 ? 24.809 -4.860 33.329 1.00 92.44 655 ASP A C 1
ATOM 5134 O O . ASP A 1 655 ? 24.849 -4.773 32.096 1.00 92.44 655 ASP A O 1
ATOM 5138 N N . PRO A 1 656 ? 25.505 -3.994 34.092 1.00 92.62 656 PRO A N 1
ATOM 5139 C CA . PRO A 1 656 ? 26.281 -2.897 33.522 1.00 92.62 656 PRO A CA 1
ATOM 5140 C C . PRO A 1 656 ? 27.479 -3.350 32.668 1.00 92.62 656 PRO A C 1
ATOM 5142 O O . PRO A 1 656 ? 27.919 -2.582 31.815 1.00 92.62 656 PRO A O 1
ATOM 5145 N N . GLN A 1 657 ? 28.019 -4.560 32.854 1.00 92.94 657 GLN A N 1
ATOM 5146 C CA . GLN A 1 657 ? 29.124 -5.071 32.026 1.00 92.94 657 GLN A CA 1
ATOM 5147 C C . GLN A 1 657 ? 28.630 -5.431 30.622 1.00 92.94 657 GLN A C 1
ATOM 5149 O O . GLN A 1 657 ? 29.270 -5.088 29.623 1.00 92.94 657 GLN A O 1
ATOM 5154 N N . ASN A 1 658 ? 27.455 -6.060 30.537 1.00 92.75 658 ASN A N 1
ATOM 5155 C CA . ASN A 1 658 ? 26.794 -6.329 29.262 1.00 92.75 658 ASN A CA 1
ATOM 5156 C C . ASN A 1 658 ? 26.377 -5.025 28.581 1.00 92.75 658 ASN A C 1
ATOM 5158 O O . ASN A 1 658 ? 26.609 -4.863 27.385 1.00 92.75 658 ASN A O 1
ATOM 5162 N N . GLY A 1 659 ? 25.847 -4.065 29.345 1.00 92.56 659 GLY A N 1
ATOM 5163 C CA . GLY A 1 659 ? 25.480 -2.745 28.838 1.00 92.56 659 GLY A CA 1
ATOM 5164 C C . GLY A 1 659 ? 26.656 -1.979 28.236 1.00 92.56 659 GLY A C 1
ATOM 5165 O O . GLY A 1 659 ? 26.518 -1.375 27.172 1.00 92.56 659 GLY A O 1
ATOM 5166 N N . GLU A 1 660 ? 27.833 -2.042 28.867 1.00 93.75 660 GLU A N 1
ATOM 5167 C CA . GLU A 1 660 ? 29.053 -1.458 28.303 1.00 93.75 660 GLU A CA 1
ATOM 5168 C C . GLU A 1 660 ? 29.460 -2.147 26.996 1.00 93.75 660 GLU A C 1
ATOM 5170 O O . GLU A 1 660 ? 29.800 -1.478 26.016 1.00 93.75 660 GLU A O 1
ATOM 5175 N N . SER A 1 661 ? 29.407 -3.481 26.967 1.00 89.81 661 SER A N 1
ATOM 5176 C CA . SER A 1 661 ? 29.731 -4.257 25.769 1.00 89.81 661 SER A CA 1
ATOM 5177 C C . SER A 1 661 ? 28.778 -3.937 24.616 1.00 89.81 661 SER A C 1
ATOM 5179 O O . SER A 1 661 ? 29.235 -3.707 23.496 1.00 89.81 661 SER A O 1
ATOM 5181 N N . LEU A 1 662 ? 27.473 -3.837 24.888 1.00 89.19 662 LEU A N 1
ATOM 5182 C CA . LEU A 1 662 ? 26.459 -3.430 23.916 1.00 89.19 662 LEU A CA 1
ATOM 5183 C C . LEU A 1 662 ? 26.758 -2.034 23.366 1.00 89.19 662 LEU A C 1
ATOM 5185 O O . LEU A 1 662 ? 26.832 -1.855 22.154 1.00 89.19 662 LEU A O 1
ATOM 5189 N N . LEU A 1 663 ? 27.016 -1.056 24.237 1.00 89.44 663 LEU A N 1
ATOM 5190 C CA . LEU A 1 663 ? 27.294 0.316 23.815 1.00 89.44 663 LEU A CA 1
ATOM 5191 C C . LEU A 1 663 ? 28.533 0.423 22.906 1.00 89.44 663 LEU A C 1
ATOM 5193 O O . LEU A 1 663 ? 28.552 1.240 21.984 1.00 89.44 663 LEU A O 1
ATOM 5197 N N . ARG A 1 664 ? 29.578 -0.369 23.178 1.00 86.69 664 ARG A N 1
ATOM 5198 C CA . ARG A 1 664 ? 30.875 -0.278 22.486 1.00 86.69 664 ARG A CA 1
ATOM 5199 C C . ARG A 1 664 ? 30.989 -1.171 21.254 1.00 86.69 664 ARG A C 1
ATOM 5201 O O . ARG A 1 664 ? 31.655 -0.780 20.300 1.00 86.69 664 ARG A O 1
ATOM 5208 N N . ASN A 1 665 ? 30.373 -2.352 21.279 1.00 78.69 665 ASN A N 1
ATOM 5209 C CA . ASN A 1 665 ? 30.640 -3.420 20.312 1.00 78.69 665 ASN A CA 1
ATOM 5210 C C . ASN A 1 665 ? 29.430 -3.761 19.428 1.00 78.69 665 ASN A C 1
ATOM 5212 O O . ASN A 1 665 ? 29.595 -4.408 18.393 1.00 78.69 665 ASN A O 1
ATOM 5216 N N . ALA A 1 666 ? 28.214 -3.341 19.791 1.00 75.62 666 ALA A N 1
ATOM 5217 C CA . ALA A 1 666 ? 27.033 -3.598 18.975 1.00 75.62 666 ALA A CA 1
ATOM 5218 C C . ALA A 1 666 ? 26.955 -2.604 17.805 1.00 75.62 666 ALA A C 1
ATOM 5220 O O . ALA A 1 666 ? 26.408 -1.503 17.916 1.00 75.62 666 ALA A O 1
ATOM 5221 N N . HIS A 1 667 ? 27.477 -3.013 16.645 1.00 64.94 667 HIS A N 1
ATOM 5222 C CA . HIS A 1 667 ? 27.493 -2.185 15.432 1.00 64.94 667 HIS A CA 1
ATOM 5223 C C . HIS A 1 667 ? 26.094 -1.719 14.989 1.00 64.94 667 HIS A C 1
ATOM 5225 O O . HIS A 1 667 ? 25.960 -0.632 14.432 1.00 64.94 667 HIS A O 1
ATOM 5231 N N . HIS A 1 668 ? 25.046 -2.487 15.303 1.00 62.75 668 HIS A N 1
ATOM 5232 C CA . HIS A 1 668 ? 23.658 -2.142 14.986 1.00 62.75 668 HIS A CA 1
ATOM 5233 C C . HIS A 1 668 ? 23.076 -1.025 15.877 1.00 62.75 668 HIS A C 1
ATOM 5235 O O . HIS A 1 668 ? 22.050 -0.454 15.520 1.00 62.75 668 HIS A O 1
ATOM 5241 N N . LEU A 1 669 ? 23.719 -0.688 17.007 1.00 74.31 669 LEU A N 1
ATOM 5242 C CA . LEU A 1 669 ? 23.295 0.408 17.890 1.00 74.31 669 LEU A CA 1
ATOM 5243 C C . LEU A 1 669 ? 24.048 1.711 17.606 1.00 74.31 669 LEU A C 1
ATOM 5245 O O . LEU A 1 669 ? 23.448 2.781 17.606 1.00 74.31 669 LEU A O 1
ATOM 5249 N N . SER A 1 670 ? 25.361 1.633 17.353 1.00 82.00 670 SER A N 1
ATOM 5250 C CA . SER A 1 670 ? 26.210 2.775 16.968 1.00 82.00 670 SER A CA 1
ATOM 5251 C C . SER A 1 670 ? 26.079 4.039 17.840 1.00 82.00 670 SER A C 1
ATOM 5253 O O . SER A 1 670 ? 26.356 5.147 17.380 1.00 82.00 670 SER A O 1
ATOM 5255 N N . CYS A 1 671 ? 25.709 3.904 19.119 1.00 86.50 671 CYS A N 1
ATOM 5256 C CA . CYS A 1 671 ? 25.417 5.040 20.003 1.00 86.50 671 CYS A CA 1
ATOM 5257 C C . CYS A 1 671 ? 26.581 6.043 20.112 1.00 86.50 671 CYS A C 1
ATOM 5259 O O . CYS A 1 671 ? 26.361 7.250 20.224 1.00 86.50 671 CYS A O 1
ATOM 5261 N N . LEU A 1 672 ? 27.826 5.558 20.039 1.00 87.44 672 LEU A N 1
ATOM 5262 C CA . LEU A 1 672 ? 29.026 6.394 20.118 1.00 87.44 672 LEU A CA 1
ATOM 5263 C C . LEU A 1 672 ? 29.264 7.262 18.871 1.00 87.44 672 LEU A C 1
ATOM 5265 O O . LEU A 1 672 ? 30.034 8.214 18.947 1.00 87.44 672 LEU A O 1
ATOM 5269 N N . ASN A 1 673 ? 28.578 7.025 17.748 1.00 84.38 673 ASN A N 1
ATOM 5270 C CA . ASN A 1 673 ? 28.650 7.932 16.594 1.00 84.38 673 ASN A CA 1
ATOM 5271 C C . ASN A 1 673 ? 28.070 9.311 16.929 1.00 84.38 673 ASN A C 1
ATOM 5273 O O . ASN A 1 673 ? 28.534 10.328 16.415 1.00 84.38 673 ASN A O 1
ATOM 5277 N N . CYS A 1 674 ? 27.072 9.349 17.814 1.00 85.31 674 CYS A N 1
ATOM 5278 C CA . CYS A 1 674 ? 26.383 10.576 18.195 1.00 85.31 674 CYS A CA 1
ATOM 5279 C C . CYS A 1 674 ? 26.767 11.053 19.597 1.00 85.31 674 CYS A C 1
ATOM 5281 O O . CYS A 1 674 ? 26.860 12.260 19.806 1.00 85.31 674 CYS A O 1
ATOM 5283 N N . HIS A 1 675 ? 27.012 10.136 20.534 1.00 91.31 675 HIS A N 1
ATOM 5284 C CA . HIS A 1 675 ? 27.239 10.450 21.942 1.00 91.31 675 HIS A CA 1
ATOM 5285 C C . HIS A 1 675 ? 28.687 10.206 22.369 1.00 91.31 675 HIS A C 1
ATOM 5287 O O . HIS A 1 675 ? 29.319 9.226 21.974 1.00 91.31 675 HIS A O 1
ATOM 5293 N N . ARG A 1 676 ? 29.197 11.074 23.244 1.00 90.81 676 ARG A N 1
ATOM 5294 C CA . ARG A 1 676 ? 30.555 10.972 23.790 1.00 90.81 676 ARG A CA 1
ATOM 5295 C C . ARG A 1 676 ? 30.603 10.120 25.059 1.00 90.81 676 ARG A C 1
ATOM 5297 O O . ARG A 1 676 ? 29.793 10.330 25.958 1.00 90.81 676 ARG A O 1
ATOM 5304 N N . LEU A 1 677 ? 31.598 9.236 25.159 1.00 91.50 677 LEU A N 1
ATOM 5305 C CA . LEU A 1 677 ? 31.968 8.487 26.363 1.00 91.50 677 LEU A CA 1
ATOM 5306 C C . LEU A 1 677 ? 33.498 8.493 26.550 1.00 91.50 677 LEU A C 1
ATOM 5308 O O . LEU A 1 677 ? 34.245 7.957 25.731 1.00 91.50 677 LEU A O 1
ATOM 5312 N N . GLY A 1 678 ? 33.983 9.090 27.638 1.00 87.50 678 GLY A N 1
ATOM 5313 C CA . GLY A 1 678 ? 35.393 9.430 27.821 1.00 87.50 678 GLY A CA 1
ATOM 5314 C C . GLY A 1 678 ? 35.873 10.382 26.722 1.00 87.50 678 GLY A C 1
ATOM 5315 O O . GLY A 1 678 ? 35.240 11.408 26.462 1.00 87.50 678 GLY A O 1
ATOM 5316 N N . GLU A 1 679 ? 36.971 10.014 26.059 1.00 83.81 679 GLU A N 1
ATOM 5317 C CA . GLU A 1 679 ? 37.514 10.718 24.886 1.00 83.81 679 GLU A CA 1
ATOM 5318 C C . GLU A 1 679 ? 36.959 10.192 23.545 1.00 83.81 679 GLU A C 1
ATOM 5320 O O . GLU A 1 679 ? 37.304 10.713 22.487 1.00 83.81 679 GLU A O 1
ATOM 5325 N N . GLN A 1 680 ? 36.099 9.167 23.563 1.00 80.19 680 GLN A N 1
ATOM 5326 C CA . GLN A 1 680 ? 35.577 8.511 22.360 1.00 80.19 680 GLN A CA 1
ATOM 5327 C C . GLN A 1 680 ? 34.149 8.977 22.032 1.00 80.19 680 GLN A C 1
ATOM 5329 O O . GLN A 1 680 ? 33.337 9.197 22.929 1.00 80.19 680 GLN A O 1
ATOM 5334 N N . GLY A 1 681 ? 33.829 9.079 20.740 1.00 85.31 681 GLY A N 1
ATOM 5335 C CA . GLY A 1 681 ? 32.472 9.304 20.230 1.00 85.31 681 GLY A CA 1
ATOM 5336 C C . GLY A 1 681 ? 32.138 10.732 19.767 1.00 85.31 681 GLY A C 1
ATOM 5337 O O . GLY A 1 681 ? 32.990 11.625 19.758 1.00 85.31 681 GLY A O 1
ATOM 5338 N N . GLY A 1 682 ? 30.889 10.927 19.337 1.00 80.69 682 GLY A N 1
ATOM 5339 C CA . GLY A 1 682 ? 30.377 12.156 18.718 1.00 80.69 682 GLY A CA 1
ATOM 5340 C C . GLY A 1 682 ? 29.845 13.216 19.691 1.00 80.69 682 GLY A C 1
ATOM 5341 O O . GLY A 1 682 ? 29.797 13.016 20.901 1.00 80.69 682 GLY A O 1
ATOM 5342 N N . VAL A 1 683 ? 29.447 14.370 19.145 1.00 82.12 683 VAL A N 1
ATOM 5343 C CA . VAL A 1 683 ? 28.819 15.491 19.889 1.00 82.12 683 VAL A CA 1
ATOM 5344 C C . VAL A 1 683 ? 27.433 15.858 19.358 1.00 82.12 683 VAL A C 1
ATOM 5346 O O . VAL A 1 683 ? 26.876 16.884 19.734 1.00 82.12 683 VAL A O 1
ATOM 5349 N N . ALA A 1 684 ? 26.888 15.036 18.459 1.00 74.31 684 ALA A N 1
ATOM 5350 C CA . ALA A 1 684 ? 25.562 15.251 17.888 1.00 74.31 684 ALA A CA 1
ATOM 5351 C C . ALA A 1 684 ? 24.444 14.993 18.914 1.00 74.31 684 ALA A C 1
ATOM 5353 O O . ALA A 1 684 ? 23.366 15.563 18.796 1.00 74.31 684 ALA A O 1
ATOM 5354 N N . GLY A 1 685 ? 24.707 14.147 19.914 1.00 80.50 685 GLY A N 1
ATOM 5355 C CA . GLY A 1 685 ? 23.840 13.894 21.060 1.00 80.50 685 GLY A CA 1
ATOM 5356 C C . GLY A 1 685 ? 24.518 14.254 22.390 1.00 80.50 685 GLY A C 1
ATOM 5357 O O . GLY A 1 685 ? 25.741 14.423 22.449 1.00 80.50 685 GLY A O 1
ATOM 5358 N N . PRO A 1 686 ? 23.747 14.357 23.487 1.00 86.44 686 PRO A N 1
ATOM 5359 C CA . PRO A 1 686 ? 24.277 14.705 24.802 1.00 86.44 686 PRO A CA 1
ATOM 5360 C C . PRO A 1 686 ? 25.298 13.675 25.307 1.00 86.44 686 PRO A C 1
ATOM 5362 O O . PRO A 1 686 ? 25.097 12.472 25.172 1.00 86.44 686 PRO A O 1
ATOM 5365 N N . SER A 1 687 ? 26.375 14.141 25.942 1.00 88.88 687 SER A N 1
ATOM 5366 C CA . SER A 1 687 ? 27.448 13.280 26.469 1.00 88.88 687 SER A CA 1
ATOM 5367 C C . SER A 1 687 ? 26.940 12.222 27.458 1.00 88.88 687 SER A C 1
ATOM 5369 O O . SER A 1 687 ? 26.114 12.519 28.323 1.00 88.88 687 SER A O 1
ATOM 5371 N N . PHE A 1 688 ? 27.476 11.002 27.379 1.00 93.50 688 PHE A N 1
ATOM 5372 C CA . PHE A 1 688 ? 27.201 9.934 28.340 1.00 93.50 688 PHE A CA 1
ATOM 5373 C C . PHE A 1 688 ? 28.016 10.045 29.631 1.00 93.50 688 PHE A C 1
ATOM 5375 O O . PHE A 1 688 ? 27.624 9.439 30.624 1.00 93.50 688 PHE A O 1
ATOM 5382 N N . ASN A 1 689 ? 29.100 10.831 29.657 1.00 89.00 689 ASN A N 1
ATOM 5383 C CA . ASN A 1 689 ? 30.044 10.888 30.787 1.00 89.00 689 ASN A CA 1
ATOM 5384 C C . ASN A 1 689 ? 29.372 11.105 32.152 1.00 89.00 689 ASN A C 1
ATOM 5386 O O . ASN A 1 689 ? 29.795 10.527 33.151 1.00 89.00 689 ASN A O 1
ATOM 5390 N N . ASP A 1 690 ? 28.313 11.911 32.181 1.00 87.00 690 ASP A N 1
ATOM 5391 C CA . ASP A 1 690 ? 27.573 12.275 33.385 1.00 87.00 690 ASP A CA 1
ATOM 5392 C C . ASP A 1 690 ? 26.084 11.898 33.326 1.00 87.00 690 ASP A C 1
ATOM 5394 O O . ASP A 1 690 ? 25.291 12.368 34.145 1.00 87.00 690 ASP A O 1
ATOM 5398 N N . VAL A 1 691 ? 25.667 11.070 32.364 1.00 89.44 691 VAL A N 1
ATOM 5399 C CA . VAL A 1 691 ? 24.239 10.843 32.101 1.00 89.44 691 VAL A CA 1
ATOM 5400 C C . VAL A 1 691 ? 23.516 10.214 33.297 1.00 89.44 691 VAL A C 1
ATOM 5402 O O . VAL A 1 691 ? 22.381 10.592 33.582 1.00 89.44 691 VAL A O 1
ATOM 5405 N N . GLY A 1 692 ? 24.193 9.368 34.079 1.00 85.88 692 GLY A N 1
ATOM 5406 C CA . GLY A 1 692 ? 23.661 8.772 35.308 1.00 85.88 692 GLY A CA 1
ATOM 5407 C C . GLY A 1 692 ? 23.500 9.753 36.480 1.00 85.88 692 GLY A C 1
ATOM 5408 O O . GLY A 1 692 ? 22.916 9.392 37.504 1.00 85.88 692 GLY A O 1
ATOM 5409 N N . LYS A 1 693 ? 24.003 10.994 36.363 1.00 85.44 693 LYS A N 1
ATOM 5410 C CA . LYS A 1 693 ? 23.639 12.119 37.250 1.00 85.44 693 LYS A CA 1
ATOM 5411 C C . LYS A 1 693 ? 22.397 12.864 36.757 1.00 85.44 693 LYS A C 1
ATOM 5413 O O . LYS A 1 693 ? 21.682 13.433 37.577 1.00 85.44 693 LYS A O 1
ATOM 5418 N N . ARG A 1 694 ? 22.178 12.905 35.438 1.00 81.75 694 ARG A N 1
ATOM 5419 C CA . ARG A 1 694 ? 21.128 13.710 34.790 1.00 81.75 694 ARG A CA 1
ATOM 5420 C C . ARG A 1 694 ? 19.800 12.966 34.678 1.00 81.75 694 ARG A C 1
ATOM 5422 O O . ARG A 1 694 ? 18.755 13.594 34.792 1.00 81.75 694 ARG A O 1
ATOM 5429 N N . LEU A 1 695 ? 19.839 11.651 34.469 1.00 77.31 695 LEU A N 1
ATOM 5430 C CA . LEU A 1 695 ? 18.665 10.813 34.235 1.00 77.31 695 LEU A CA 1
ATOM 5431 C C . LEU A 1 695 ? 18.671 9.597 35.170 1.00 77.31 695 LEU A C 1
ATOM 5433 O O . LEU A 1 695 ? 19.710 8.985 35.418 1.00 77.31 695 LEU A O 1
ATOM 5437 N N . ASN A 1 696 ? 17.495 9.243 35.690 1.00 75.75 696 ASN A N 1
ATOM 5438 C CA . ASN A 1 696 ? 17.287 7.998 36.431 1.00 75.75 696 ASN A CA 1
ATOM 5439 C C . ASN A 1 696 ? 16.987 6.836 35.461 1.00 75.75 696 ASN A C 1
ATOM 5441 O O . ASN A 1 696 ? 16.773 7.059 34.273 1.00 75.75 696 ASN A O 1
ATOM 5445 N N . ALA A 1 697 ? 16.976 5.592 35.953 1.00 72.44 697 ALA A N 1
ATOM 5446 C CA . ALA A 1 697 ? 16.817 4.412 35.095 1.00 72.44 697 ALA A CA 1
ATOM 5447 C C . ALA A 1 697 ? 15.534 4.431 34.226 1.00 72.44 697 ALA A C 1
ATOM 5449 O O . ALA A 1 697 ? 15.650 4.195 33.025 1.00 72.44 697 ALA A O 1
ATOM 5450 N N . PRO A 1 698 ? 14.343 4.795 34.747 1.00 63.47 698 PRO A N 1
ATOM 5451 C CA . PRO A 1 698 ? 13.154 4.974 33.911 1.00 63.47 698 PRO A CA 1
ATOM 5452 C C . PRO A 1 698 ? 13.312 6.035 32.812 1.00 63.47 698 PRO A C 1
ATOM 5454 O O . PRO A 1 698 ? 12.908 5.796 31.678 1.00 63.47 698 PRO A O 1
ATOM 5457 N N . ALA A 1 699 ? 13.929 7.179 33.123 1.00 59.50 699 ALA A N 1
ATOM 5458 C CA . ALA A 1 699 ? 14.126 8.264 32.163 1.00 59.50 699 ALA A CA 1
ATOM 5459 C C . ALA A 1 699 ? 15.189 7.932 31.100 1.00 59.50 699 ALA A C 1
ATOM 5461 O O . ALA A 1 699 ? 15.045 8.318 29.944 1.00 59.50 699 ALA A O 1
ATOM 5462 N N . LEU A 1 700 ? 16.240 7.191 31.471 1.00 79.44 700 LEU A N 1
ATOM 5463 C CA . LEU A 1 700 ? 17.220 6.643 30.527 1.00 79.44 700 LEU A CA 1
ATOM 5464 C C . LEU A 1 700 ? 16.554 5.667 29.561 1.00 79.44 700 LEU A C 1
ATOM 5466 O O . LEU A 1 700 ? 16.740 5.774 28.353 1.00 79.44 700 LEU A O 1
ATOM 5470 N N . LEU A 1 701 ? 15.756 4.742 30.096 1.00 78.75 701 LEU A N 1
ATOM 5471 C CA . LEU A 1 701 ? 15.032 3.762 29.301 1.00 78.75 701 LEU A CA 1
ATOM 5472 C C . LEU A 1 701 ? 14.092 4.442 28.302 1.00 78.75 701 LEU A C 1
ATOM 5474 O O . LEU A 1 701 ? 14.072 4.099 27.122 1.00 78.75 701 LEU A O 1
ATOM 5478 N N . GLU A 1 702 ? 13.344 5.439 28.762 1.00 63.06 702 GLU A N 1
ATOM 5479 C CA . GLU A 1 702 ? 12.423 6.182 27.912 1.00 63.06 702 GLU A CA 1
ATOM 5480 C C . GLU A 1 702 ? 13.146 6.979 26.822 1.00 63.06 702 GLU A C 1
ATOM 5482 O O . GLU A 1 702 ? 12.734 6.922 25.666 1.00 63.06 702 GLU A O 1
ATOM 5487 N N . ALA A 1 703 ? 14.259 7.644 27.146 1.00 73.00 703 ALA A N 1
ATOM 5488 C CA . ALA A 1 703 ? 15.062 8.367 26.160 1.00 73.00 703 ALA A CA 1
ATOM 5489 C C . ALA A 1 703 ? 15.646 7.445 25.070 1.00 73.00 703 ALA A C 1
ATOM 5491 O O . ALA A 1 703 ? 15.814 7.874 23.932 1.00 73.00 703 ALA A O 1
ATOM 5492 N N . ILE A 1 704 ? 15.931 6.179 25.398 1.00 80.81 704 ILE A N 1
ATOM 5493 C CA . ILE A 1 704 ? 16.452 5.177 24.452 1.00 80.81 704 ILE A CA 1
ATOM 5494 C C . ILE A 1 704 ? 15.341 4.628 23.550 1.00 80.81 704 ILE A C 1
ATOM 5496 O O . ILE A 1 704 ? 15.502 4.530 22.332 1.00 80.81 704 ILE A O 1
ATOM 5500 N N . LEU A 1 705 ? 14.204 4.256 24.138 1.00 69.75 705 LEU A N 1
ATOM 5501 C CA . LEU A 1 705 ? 13.107 3.635 23.396 1.00 69.75 705 LEU A CA 1
ATOM 5502 C C . LEU A 1 705 ? 12.291 4.661 22.601 1.00 69.75 705 LEU A C 1
ATOM 5504 O O . LEU A 1 705 ? 11.782 4.340 21.527 1.00 69.75 705 LEU A O 1
ATOM 5508 N N . TYR A 1 706 ? 12.181 5.887 23.114 1.00 65.06 706 TYR A N 1
ATOM 5509 C CA . TYR A 1 706 ? 11.309 6.941 22.603 1.00 65.06 706 TYR A CA 1
ATOM 5510 C C . TYR A 1 706 ? 12.013 8.312 22.606 1.00 65.06 706 TYR A C 1
ATOM 5512 O O . TYR A 1 706 ? 11.581 9.237 23.297 1.00 65.06 706 TYR A O 1
ATOM 5520 N N . PRO A 1 707 ? 13.075 8.495 21.810 1.00 62.62 707 PRO A N 1
ATOM 5521 C CA . PRO A 1 707 ? 13.934 9.681 21.864 1.00 62.62 707 PRO A CA 1
ATOM 5522 C C . PRO A 1 707 ? 13.227 11.006 21.547 1.00 62.62 707 PRO A C 1
ATOM 5524 O O . PRO A 1 707 ? 13.735 12.067 21.895 1.00 62.62 707 PRO A O 1
ATOM 5527 N N . THR A 1 708 ? 12.059 10.970 20.899 1.00 55.62 708 THR A N 1
ATOM 5528 C CA . THR A 1 708 ? 11.233 12.157 20.619 1.00 55.62 708 THR A CA 1
ATOM 5529 C C . THR A 1 708 ? 10.301 12.533 21.777 1.00 55.62 708 THR A C 1
ATOM 5531 O O . THR A 1 708 ? 9.794 13.649 21.792 1.00 55.62 708 THR A O 1
ATOM 5534 N N . ARG A 1 709 ? 10.073 11.644 22.759 1.00 57.66 709 ARG A N 1
ATOM 5535 C CA . ARG A 1 709 ? 9.244 11.954 23.941 1.00 57.66 709 ARG A CA 1
ATOM 5536 C C . ARG A 1 709 ? 9.953 12.908 24.893 1.00 57.66 709 ARG A C 1
ATOM 5538 O O . ARG A 1 709 ? 9.344 13.854 25.367 1.00 57.66 709 ARG A O 1
ATOM 5545 N N . THR A 1 710 ? 11.249 12.696 25.111 1.00 55.66 710 THR A N 1
ATOM 5546 C CA . THR A 1 710 ? 12.047 13.500 26.042 1.00 55.66 710 THR A CA 1
ATOM 5547 C C . THR A 1 710 ? 13.353 13.904 25.379 1.00 55.66 710 THR A C 1
ATOM 5549 O O . THR A 1 710 ? 14.263 13.091 25.228 1.00 55.66 710 THR A O 1
ATOM 5552 N N . ILE A 1 711 ? 13.462 15.177 24.997 1.00 65.94 711 ILE A N 1
ATOM 5553 C CA . ILE A 1 711 ? 14.635 15.706 24.297 1.00 65.94 711 ILE A CA 1
ATOM 5554 C C . ILE A 1 711 ? 15.435 16.602 25.239 1.00 65.94 711 ILE A C 1
ATOM 5556 O O . ILE A 1 711 ? 14.891 17.496 25.885 1.00 65.94 711 ILE A O 1
ATOM 5560 N N . SER A 1 712 ? 16.747 16.365 25.321 1.00 70.75 712 SER A N 1
ATOM 5561 C CA . SER A 1 712 ? 17.633 17.221 26.115 1.00 70.75 712 SER A CA 1
ATOM 5562 C C . SER A 1 712 ? 17.681 18.640 25.526 1.00 70.75 712 SER A C 1
ATOM 5564 O O . SER A 1 712 ? 17.781 18.774 24.302 1.00 70.75 712 SER A O 1
ATOM 5566 N N . PRO A 1 713 ? 17.659 19.700 26.360 1.00 65.94 713 PRO A N 1
ATOM 5567 C CA . PRO A 1 713 ? 17.788 21.077 25.887 1.00 65.94 713 PRO A CA 1
ATOM 5568 C C . PRO A 1 713 ? 19.001 21.250 24.963 1.00 65.94 713 PRO A C 1
ATOM 5570 O O . PRO A 1 713 ? 20.092 20.779 25.289 1.00 65.94 713 PRO A O 1
ATOM 5573 N N . GLY A 1 714 ? 18.802 21.896 23.811 1.00 69.81 714 GLY A N 1
ATOM 5574 C CA . GLY A 1 714 ? 19.844 22.093 22.798 1.00 69.81 714 GLY A CA 1
ATOM 5575 C C . GLY A 1 714 ? 20.065 20.926 21.827 1.00 69.81 714 GLY A C 1
ATOM 5576 O O . GLY A 1 714 ? 21.023 20.975 21.065 1.00 69.81 714 GLY A O 1
ATOM 5577 N N . TYR A 1 715 ? 19.211 19.893 21.828 1.00 73.94 715 TYR A N 1
ATOM 5578 C CA . TYR A 1 715 ? 19.303 18.751 20.896 1.00 73.94 715 TYR A CA 1
ATOM 5579 C C . TYR A 1 715 ? 18.002 18.473 20.120 1.00 73.94 715 TYR A C 1
ATOM 5581 O O . TYR A 1 715 ? 17.924 17.501 19.372 1.00 73.94 715 TYR A O 1
ATOM 5589 N N . GLY A 1 716 ? 16.972 19.307 20.297 1.00 74.75 716 GLY A N 1
ATOM 5590 C CA . GLY A 1 716 ? 15.691 19.171 19.603 1.00 74.75 716 GLY A CA 1
ATOM 5591 C C . GLY A 1 716 ? 15.623 20.029 18.353 1.00 74.75 716 GLY A C 1
ATOM 5592 O O . GLY A 1 716 ? 15.844 21.235 18.422 1.00 74.75 716 GLY A O 1
ATOM 5593 N N . ILE A 1 717 ? 15.290 19.417 17.222 1.00 76.00 717 ILE A N 1
ATOM 5594 C CA . ILE A 1 717 ? 15.026 20.116 15.967 1.00 76.00 717 ILE A CA 1
ATOM 5595 C C . ILE A 1 717 ? 13.583 20.606 15.970 1.00 76.00 717 ILE A C 1
ATOM 5597 O O . ILE A 1 717 ? 12.663 19.856 16.292 1.00 76.00 717 ILE A O 1
ATOM 5601 N N . ILE A 1 718 ? 13.390 21.859 15.582 1.00 74.50 718 ILE A N 1
ATOM 5602 C CA . ILE A 1 718 ? 12.081 22.466 15.380 1.00 74.50 718 ILE A CA 1
ATOM 5603 C C . ILE A 1 718 ? 12.006 23.054 13.972 1.00 74.50 718 ILE A C 1
ATOM 5605 O O . ILE A 1 718 ? 12.973 23.641 13.481 1.00 74.50 718 ILE A O 1
ATOM 5609 N N . SER A 1 719 ? 10.851 22.898 13.334 1.00 75.00 719 SER A N 1
ATOM 5610 C CA . SER A 1 719 ? 10.500 23.546 12.073 1.00 75.00 719 SER A CA 1
ATOM 5611 C C . SER A 1 719 ? 9.393 24.559 12.331 1.00 75.00 719 SER A C 1
ATOM 5613 O O . SER A 1 719 ? 8.400 24.247 12.983 1.00 75.00 719 SER A O 1
ATOM 5615 N N . LEU A 1 720 ? 9.571 25.776 11.833 1.00 78.44 720 LEU A N 1
ATOM 5616 C CA . LEU A 1 720 ? 8.646 26.890 11.981 1.00 78.44 720 LEU A CA 1
ATOM 5617 C C . LEU A 1 720 ? 8.200 27.370 10.606 1.00 78.44 720 LEU A C 1
ATOM 5619 O O . LEU A 1 720 ? 9.036 27.587 9.729 1.00 78.44 720 LEU A O 1
ATOM 5623 N N . THR A 1 721 ? 6.907 27.621 10.460 1.00 74.62 721 THR A N 1
ATOM 5624 C CA . THR A 1 721 ? 6.350 28.415 9.366 1.00 74.62 721 THR A CA 1
ATOM 5625 C C . THR A 1 721 ? 6.086 29.808 9.907 1.00 74.62 721 THR A C 1
ATOM 5627 O O . THR A 1 721 ? 5.350 29.976 10.881 1.00 74.62 721 THR A O 1
ATOM 5630 N N . LYS A 1 722 ? 6.693 30.822 9.298 1.00 82.62 722 LYS A N 1
ATOM 5631 C CA . LYS A 1 722 ? 6.465 32.219 9.657 1.00 82.62 722 LYS A CA 1
ATOM 5632 C C . LYS A 1 722 ? 5.154 32.747 9.062 1.00 82.62 722 LYS A C 1
ATOM 5634 O O . LYS A 1 722 ? 4.617 32.182 8.114 1.00 82.62 722 LYS A O 1
ATOM 5639 N N . THR A 1 723 ? 4.643 33.856 9.589 1.00 74.31 723 THR A N 1
ATOM 5640 C CA . THR A 1 723 ? 3.429 34.534 9.088 1.00 74.31 723 THR A CA 1
ATOM 5641 C C . THR A 1 723 ? 3.565 35.086 7.668 1.00 74.31 723 THR A C 1
ATOM 5643 O O . THR A 1 723 ? 2.559 35.311 7.004 1.00 74.31 723 THR A O 1
ATOM 5646 N N . ASP A 1 724 ? 4.792 35.255 7.176 1.00 79.38 724 ASP A N 1
ATOM 5647 C CA . ASP A 1 724 ? 5.115 35.573 5.780 1.00 79.38 724 ASP A CA 1
ATOM 5648 C C . ASP A 1 724 ? 5.285 34.317 4.895 1.00 79.38 724 ASP A C 1
ATOM 5650 O O . ASP A 1 724 ? 5.739 34.422 3.757 1.00 79.38 724 ASP A O 1
ATOM 5654 N N . HIS A 1 725 ? 4.914 33.141 5.416 1.00 68.25 725 HIS A N 1
ATOM 5655 C CA . HIS A 1 725 ? 5.033 31.811 4.810 1.00 68.25 725 HIS A CA 1
ATOM 5656 C C . HIS A 1 725 ? 6.465 31.286 4.621 1.00 68.25 725 HIS A C 1
ATOM 5658 O O . HIS A 1 725 ? 6.654 30.240 3.999 1.00 68.25 725 HIS A O 1
ATOM 5664 N N . ASN A 1 726 ? 7.482 31.945 5.185 1.00 75.31 726 ASN A N 1
ATOM 5665 C CA . ASN A 1 726 ? 8.847 31.421 5.153 1.00 75.31 726 ASN A CA 1
ATOM 5666 C C . ASN A 1 726 ? 9.045 30.285 6.164 1.00 75.31 726 ASN A C 1
ATOM 5668 O O . ASN A 1 726 ? 8.660 30.401 7.328 1.00 75.31 726 ASN A O 1
ATOM 5672 N N . LEU A 1 72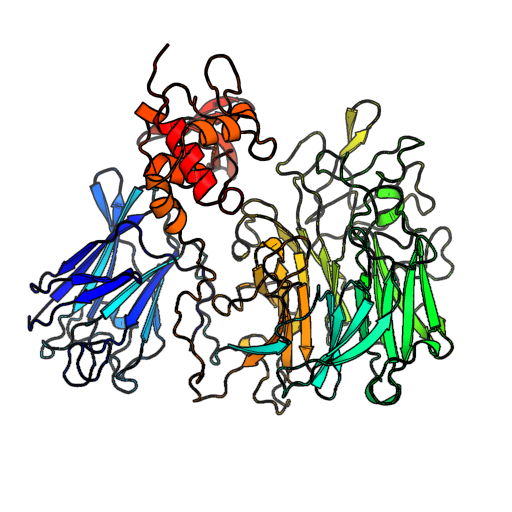7 ? 9.715 29.213 5.739 1.00 74.50 727 LEU A N 1
ATOM 5673 C CA . LEU A 1 727 ? 10.082 28.102 6.614 1.00 74.50 727 LEU A CA 1
ATOM 5674 C C . LEU A 1 727 ? 11.453 28.347 7.260 1.00 74.50 727 LEU A C 1
ATOM 5676 O O . LEU A 1 727 ? 12.413 28.703 6.576 1.00 74.50 727 LEU A O 1
ATOM 5680 N N . VAL A 1 728 ? 11.570 28.094 8.562 1.00 80.31 728 VAL A N 1
ATOM 5681 C CA . VAL A 1 728 ? 12.846 28.076 9.288 1.00 80.31 728 VAL A CA 1
ATOM 5682 C C . VAL A 1 728 ? 12.951 26.775 10.068 1.00 80.31 728 VAL A C 1
ATOM 5684 O O . VAL A 1 728 ? 12.052 26.447 10.831 1.00 80.31 728 VAL A O 1
ATOM 5687 N N . SER A 1 729 ? 14.037 26.023 9.892 1.00 81.50 729 SER A N 1
ATOM 5688 C CA . SER A 1 729 ? 14.288 24.789 10.647 1.00 81.50 729 SER A CA 1
ATOM 5689 C C . SER A 1 729 ? 15.672 24.812 11.277 1.00 81.50 729 SER A C 1
ATOM 5691 O O . SER A 1 729 ? 16.641 25.220 10.639 1.00 81.50 729 SER A O 1
ATOM 5693 N N . GLY A 1 730 ? 15.770 24.374 12.527 1.00 81.19 730 GLY A N 1
ATOM 5694 C CA . GLY A 1 730 ? 17.027 24.386 13.267 1.00 81.19 730 GLY A CA 1
ATOM 5695 C C . GLY A 1 730 ? 16.907 23.737 14.637 1.00 81.19 730 GLY A C 1
ATOM 5696 O O . GLY A 1 730 ? 15.840 23.266 15.026 1.00 81.19 730 GLY A O 1
ATOM 5697 N N . VAL A 1 731 ? 18.008 23.721 15.380 1.00 80.31 731 VAL A N 1
ATOM 5698 C CA . VAL A 1 731 ? 18.040 23.227 16.759 1.00 80.31 731 VAL A CA 1
ATOM 5699 C C . VAL A 1 731 ? 17.490 24.305 17.687 1.00 80.31 731 VAL A C 1
ATOM 5701 O O . VAL A 1 731 ? 18.007 25.420 17.709 1.00 80.31 731 VAL A O 1
ATOM 5704 N N . LEU A 1 732 ? 16.455 23.996 18.468 1.00 80.50 732 LEU A N 1
ATOM 5705 C CA . LEU A 1 732 ? 15.949 24.920 19.478 1.00 80.50 732 LEU A CA 1
ATOM 5706 C C . LEU A 1 732 ? 16.986 25.066 20.599 1.00 80.50 732 LEU A C 1
ATOM 5708 O O . LEU A 1 732 ? 17.278 24.115 21.327 1.00 80.50 732 LEU A O 1
ATOM 5712 N N . ILE A 1 733 ? 17.527 26.275 20.734 1.00 80.00 733 ILE A N 1
ATOM 5713 C CA . ILE A 1 733 ? 18.513 26.630 21.757 1.00 80.00 733 ILE A CA 1
ATOM 5714 C C . ILE A 1 733 ? 17.816 27.152 23.010 1.00 80.00 733 ILE A C 1
ATOM 5716 O O . ILE A 1 733 ? 18.196 26.795 24.122 1.00 80.00 733 ILE A O 1
ATOM 5720 N N . GLU A 1 734 ? 16.803 28.001 22.835 1.00 79.19 734 GLU A N 1
ATOM 5721 C CA . GLU A 1 734 ? 16.102 28.669 23.932 1.00 79.19 734 GLU A CA 1
ATOM 5722 C C . GLU A 1 734 ? 14.693 29.092 23.493 1.00 79.19 734 GLU A C 1
ATOM 5724 O O . GLU A 1 734 ? 14.488 29.490 22.347 1.00 79.19 734 GLU A O 1
ATOM 5729 N N . GLU A 1 735 ? 13.725 29.045 24.405 1.00 80.69 735 GLU A N 1
ATOM 5730 C CA . GLU A 1 735 ? 12.375 29.586 24.220 1.00 80.69 735 GLU A CA 1
ATOM 5731 C C . GLU A 1 735 ? 12.067 30.522 25.390 1.00 80.69 735 GLU A C 1
ATOM 5733 O O . GLU A 1 735 ? 12.176 30.141 26.554 1.00 80.69 735 GLU A O 1
ATOM 5738 N N . THR A 1 736 ? 11.704 31.762 25.073 1.00 80.62 736 THR A N 1
ATOM 5739 C CA . THR A 1 736 ? 11.248 32.765 26.042 1.00 80.62 736 THR A CA 1
ATOM 5740 C C . THR A 1 736 ? 9.768 33.062 25.810 1.00 80.62 736 THR A C 1
ATOM 5742 O O . THR A 1 736 ? 9.211 32.686 24.782 1.00 80.62 736 THR A O 1
ATOM 5745 N N . GLU A 1 737 ? 9.134 33.823 26.706 1.00 70.50 737 GLU A N 1
ATOM 5746 C CA . GLU A 1 737 ? 7.722 34.223 26.564 1.00 70.50 737 GLU A CA 1
ATOM 5747 C C . GLU A 1 737 ? 7.413 35.020 25.282 1.00 70.50 737 GLU A C 1
ATOM 5749 O O . GLU A 1 737 ? 6.249 35.207 24.939 1.00 70.50 737 GLU A O 1
ATOM 5754 N N . THR A 1 738 ? 8.434 35.516 24.574 1.00 76.75 738 THR A N 1
ATOM 5755 C CA . THR A 1 738 ? 8.256 36.398 23.409 1.00 76.75 738 THR A CA 1
ATOM 5756 C C . THR A 1 738 ? 8.981 35.940 22.145 1.00 76.75 738 THR A C 1
ATOM 5758 O O . THR A 1 738 ? 8.670 36.446 21.065 1.00 76.75 738 THR A O 1
ATOM 5761 N N . ALA A 1 739 ? 9.909 34.980 22.227 1.00 88.94 739 ALA A N 1
ATOM 5762 C CA . ALA A 1 739 ? 10.689 34.533 21.071 1.00 88.94 739 ALA A CA 1
ATOM 5763 C C . ALA A 1 739 ? 11.309 33.137 21.239 1.00 88.94 739 ALA A C 1
ATOM 5765 O O . ALA A 1 739 ? 11.606 32.714 22.359 1.00 88.94 739 ALA A O 1
ATOM 5766 N N . LEU A 1 740 ? 11.596 32.487 20.106 1.00 86.81 740 LEU A N 1
ATOM 5767 C CA . LEU A 1 740 ? 12.419 31.277 19.999 1.00 86.81 740 LEU A CA 1
ATOM 5768 C C . LEU A 1 740 ? 13.815 31.626 19.491 1.00 86.81 740 LEU A C 1
ATOM 5770 O O . LEU A 1 740 ? 13.949 32.340 18.503 1.00 86.81 740 LEU A O 1
ATOM 5774 N N . LYS A 1 741 ? 14.855 31.082 20.114 1.00 88.69 741 LYS A N 1
ATOM 5775 C CA . LYS A 1 741 ? 16.226 31.114 19.608 1.00 88.69 741 LYS A CA 1
ATOM 5776 C C . LYS A 1 741 ? 16.568 29.753 19.022 1.00 88.69 741 LYS A C 1
ATOM 5778 O O . LYS A 1 741 ? 16.553 28.744 19.723 1.00 88.69 741 LYS A O 1
ATOM 5783 N N . ILE A 1 742 ? 16.893 29.740 17.740 1.00 88.12 742 ILE A N 1
ATOM 5784 C CA . ILE A 1 742 ? 17.064 28.535 16.931 1.00 88.12 742 ILE A CA 1
ATOM 5785 C C . ILE A 1 742 ? 18.416 28.606 16.244 1.00 88.12 742 ILE A C 1
ATOM 5787 O O . ILE A 1 742 ? 18.750 29.631 15.657 1.00 88.12 742 ILE A O 1
ATOM 5791 N N . ASP A 1 743 ? 19.197 27.540 16.312 1.00 81.88 743 ASP A N 1
ATOM 5792 C CA . ASP A 1 743 ? 20.449 27.423 15.578 1.00 81.88 743 ASP A CA 1
ATOM 5793 C C . ASP A 1 743 ? 20.198 26.738 14.238 1.00 81.88 743 ASP A C 1
ATOM 5795 O O . ASP A 1 743 ? 19.785 25.578 14.177 1.00 81.88 743 ASP A O 1
ATOM 5799 N N . THR A 1 744 ? 20.367 27.499 13.163 1.00 77.94 744 THR A N 1
ATOM 5800 C CA . THR A 1 744 ? 20.059 27.068 11.797 1.00 77.94 744 THR A CA 1
ATOM 5801 C C . THR A 1 744 ? 21.345 26.689 11.060 1.00 77.94 744 THR A C 1
ATOM 5803 O O . THR A 1 744 ? 22.356 27.377 11.227 1.00 77.94 744 THR A O 1
ATOM 5806 N N . PRO A 1 745 ? 21.345 25.641 10.216 1.00 67.00 745 PRO A N 1
ATOM 5807 C CA . PRO A 1 745 ? 22.545 25.241 9.477 1.00 67.00 745 PRO A CA 1
ATOM 5808 C C . PRO A 1 745 ? 23.087 26.323 8.528 1.00 67.00 745 PRO A C 1
ATOM 5810 O O . PRO A 1 745 ? 24.283 26.347 8.250 1.00 67.00 745 PRO A O 1
ATOM 5813 N N . ASP A 1 746 ? 22.221 27.206 8.019 1.00 63.78 746 ASP A N 1
ATOM 5814 C CA . ASP A 1 746 ? 22.543 28.224 7.014 1.00 63.78 746 ASP A CA 1
ATOM 5815 C C . ASP A 1 746 ? 22.905 29.596 7.608 1.00 63.78 746 ASP A C 1
ATOM 5817 O O . ASP A 1 746 ? 23.680 30.335 6.998 1.00 63.78 746 ASP A O 1
ATOM 5821 N N . ARG A 1 747 ? 22.359 29.962 8.778 1.00 69.00 747 ARG A N 1
ATOM 5822 C CA . ARG A 1 747 ? 22.514 31.315 9.359 1.00 69.00 747 ARG A CA 1
ATOM 5823 C C . ARG A 1 747 ? 23.055 31.326 10.786 1.00 69.00 747 ARG A C 1
ATOM 5825 O O . ARG A 1 747 ? 23.252 32.404 11.347 1.00 69.00 747 ARG A O 1
ATOM 5832 N N . GLY A 1 748 ? 23.305 30.159 11.376 1.00 79.31 748 GLY A N 1
ATOM 5833 C CA . GLY A 1 748 ? 23.627 30.033 12.792 1.00 79.31 748 GLY A CA 1
ATOM 5834 C C . GLY A 1 748 ? 22.449 30.451 13.677 1.00 79.31 748 GLY A C 1
ATOM 5835 O O . GLY A 1 748 ? 21.279 30.355 13.281 1.00 79.31 748 GLY A O 1
ATOM 5836 N N . SER A 1 749 ? 22.753 30.929 14.884 1.00 84.44 749 SER A N 1
ATOM 5837 C CA . SER A 1 749 ? 21.736 31.253 15.884 1.00 84.44 749 SER A CA 1
ATOM 5838 C C . SER A 1 749 ? 20.894 32.473 15.491 1.00 84.44 749 SER A C 1
ATOM 5840 O O . SER A 1 749 ? 21.385 33.599 15.440 1.00 84.44 749 SER A O 1
ATOM 5842 N N . THR A 1 750 ? 19.604 32.240 15.258 1.00 86.06 750 THR A N 1
ATOM 5843 C CA . THR A 1 750 ? 18.588 33.232 14.899 1.00 86.06 750 THR A CA 1
ATOM 5844 C C . THR A 1 750 ? 17.494 33.275 15.964 1.00 86.06 750 THR A C 1
ATOM 5846 O O . THR A 1 750 ? 17.025 32.237 16.424 1.00 86.06 750 THR A O 1
ATOM 5849 N N . THR A 1 751 ? 17.049 34.477 16.333 1.00 91.75 751 THR A N 1
ATOM 5850 C CA . THR A 1 751 ? 15.904 34.678 17.233 1.00 91.75 751 THR A CA 1
ATOM 5851 C C . THR A 1 751 ? 14.661 35.041 16.424 1.00 91.75 751 THR A C 1
ATOM 5853 O O . THR A 1 751 ? 14.690 35.999 15.654 1.00 91.75 751 THR A O 1
ATOM 5856 N N . ILE A 1 752 ? 13.572 34.298 16.610 1.00 88.56 752 ILE A N 1
ATOM 5857 C CA . ILE A 1 752 ? 12.292 34.473 15.920 1.00 88.56 752 ILE A CA 1
ATOM 5858 C C . ILE A 1 752 ? 11.216 34.862 16.939 1.00 88.56 752 ILE A C 1
ATOM 5860 O O . ILE A 1 752 ? 10.922 34.066 17.835 1.00 88.56 752 ILE A O 1
ATOM 5864 N N . PRO A 1 753 ? 10.620 36.065 16.835 1.00 90.81 753 PRO A N 1
ATOM 5865 C CA . PRO A 1 753 ? 9.510 36.470 17.694 1.00 90.81 753 PRO A CA 1
ATOM 5866 C C . PRO A 1 753 ? 8.310 35.529 17.544 1.00 90.81 753 PRO A C 1
ATOM 5868 O O . PRO A 1 753 ? 7.945 35.177 16.425 1.00 90.81 753 PRO A O 1
ATOM 5871 N N . LEU A 1 754 ? 7.646 35.168 18.648 1.00 79.12 754 LEU A N 1
ATOM 5872 C CA . LEU A 1 754 ? 6.497 34.248 18.610 1.00 79.12 754 LEU A CA 1
ATOM 5873 C C . LEU A 1 754 ? 5.346 34.773 17.738 1.00 79.12 754 LEU A C 1
ATOM 5875 O O . LEU A 1 754 ? 4.681 33.992 17.070 1.00 79.12 754 LEU A O 1
ATOM 5879 N N . GLY A 1 755 ? 5.148 36.095 17.689 1.00 82.06 755 GLY A N 1
ATOM 5880 C CA . GLY A 1 755 ? 4.132 36.727 16.837 1.00 82.06 755 GLY A CA 1
ATOM 5881 C C . GLY A 1 755 ? 4.410 36.636 15.330 1.00 82.06 755 GLY A C 1
ATOM 5882 O O . GLY A 1 755 ? 3.524 36.929 14.533 1.00 82.06 755 GLY A O 1
ATOM 5883 N N . GLU A 1 756 ? 5.619 36.234 14.930 1.00 87.06 756 GLU A N 1
ATOM 5884 C CA . GLU A 1 756 ? 5.974 35.975 13.531 1.00 87.06 756 GLU A CA 1
ATOM 5885 C C . GLU A 1 756 ? 5.824 34.500 13.146 1.00 87.06 756 GLU A C 1
ATOM 5887 O O . GLU A 1 756 ? 6.106 34.156 12.003 1.00 87.06 756 GLU A O 1
ATOM 5892 N N . ILE A 1 757 ? 5.396 33.626 14.063 1.00 84.25 757 ILE A N 1
ATOM 5893 C CA . ILE A 1 757 ? 5.242 32.187 13.830 1.00 84.25 757 ILE A CA 1
ATOM 5894 C C . ILE A 1 757 ? 3.768 31.892 13.545 1.00 84.25 757 ILE A C 1
ATOM 5896 O O . ILE A 1 757 ? 2.911 32.097 14.401 1.00 84.25 757 ILE A O 1
ATOM 5900 N N . ALA A 1 758 ? 3.475 31.407 12.341 1.00 61.88 758 ALA A N 1
ATOM 5901 C CA . ALA A 1 758 ? 2.152 30.917 11.964 1.00 61.88 758 ALA A CA 1
ATOM 5902 C C . ALA A 1 758 ? 1.933 29.471 12.427 1.00 61.88 758 ALA A C 1
ATOM 5904 O O . ALA A 1 758 ? 0.854 29.127 12.898 1.00 61.88 758 ALA A O 1
ATOM 5905 N N . GLU A 1 759 ? 2.966 28.635 12.321 1.00 59.38 759 GLU A N 1
ATOM 5906 C CA . GLU A 1 759 ? 2.918 27.220 12.688 1.00 59.38 759 GLU A CA 1
ATOM 5907 C C . GLU A 1 759 ? 4.286 26.763 13.206 1.00 59.38 759 GLU A C 1
ATOM 5909 O O . GLU A 1 759 ? 5.325 27.283 12.790 1.00 59.38 759 GLU A O 1
ATOM 5914 N N . ARG A 1 760 ? 4.305 25.778 14.107 1.00 70.44 760 ARG A N 1
ATOM 5915 C CA . ARG A 1 760 ? 5.536 25.121 14.555 1.00 70.44 760 ARG A CA 1
ATOM 5916 C C . ARG A 1 760 ? 5.345 23.620 14.700 1.00 70.44 760 ARG A C 1
ATOM 5918 O O . ARG A 1 760 ? 4.308 23.175 15.184 1.00 70.44 760 ARG A O 1
ATOM 5925 N N . SER A 1 761 ? 6.371 22.852 14.353 1.00 58.38 761 SER A N 1
ATOM 5926 C CA . SER A 1 761 ? 6.438 21.429 14.669 1.00 58.38 761 SER A CA 1
ATOM 5927 C C . SER A 1 761 ? 6.624 21.210 16.176 1.00 58.38 761 SER A C 1
ATOM 5929 O O . SER A 1 761 ? 7.070 22.098 16.907 1.00 58.38 761 SER A O 1
ATOM 5931 N N . GLY A 1 762 ? 6.365 19.987 16.645 1.00 55.12 762 GLY A N 1
ATOM 5932 C CA . GLY A 1 762 ? 6.952 19.521 17.903 1.00 55.12 762 GLY A CA 1
ATOM 5933 C C . GLY A 1 762 ? 8.485 19.468 17.820 1.00 55.12 762 GLY A C 1
ATOM 5934 O O . GLY A 1 762 ? 9.057 19.517 16.726 1.00 55.12 762 GLY A O 1
ATOM 5935 N N . LEU A 1 763 ? 9.148 19.354 18.974 1.00 59.03 763 LEU A N 1
ATOM 5936 C CA . LEU A 1 763 ? 10.585 19.086 19.015 1.00 59.03 763 LEU A CA 1
ATOM 5937 C C . LEU A 1 763 ? 10.849 17.657 18.533 1.00 59.03 763 LEU A C 1
ATOM 5939 O O . LEU A 1 763 ? 10.231 16.706 19.006 1.00 59.03 763 LEU A O 1
ATOM 5943 N N . MET A 1 764 ? 11.775 17.515 17.595 1.00 57.97 764 MET A N 1
ATOM 5944 C CA . MET A 1 764 ? 12.176 16.243 17.008 1.00 57.97 764 MET A CA 1
ATOM 5945 C C . MET A 1 764 ? 13.595 15.890 17.446 1.00 57.97 764 MET A C 1
ATOM 5947 O O . MET A 1 764 ? 14.478 16.744 17.456 1.00 57.97 764 MET A O 1
ATOM 5951 N N . SER A 1 765 ? 13.825 14.628 17.800 1.00 71.00 765 SER A N 1
ATOM 5952 C CA . SER A 1 765 ? 15.166 14.120 18.096 1.00 71.00 765 SER A CA 1
ATOM 5953 C C . SER A 1 765 ? 15.801 13.548 16.836 1.00 71.00 765 SER A C 1
ATOM 5955 O O . SER A 1 765 ? 15.127 12.877 16.056 1.00 71.00 765 SER A O 1
ATOM 5957 N N . THR A 1 766 ? 17.100 13.772 16.650 1.00 71.88 766 THR A N 1
ATOM 5958 C CA . THR A 1 766 ? 17.905 13.080 15.629 1.00 71.88 766 THR A CA 1
ATOM 5959 C C . THR A 1 766 ? 18.309 11.670 16.060 1.00 71.88 766 THR A C 1
ATOM 5961 O O . THR A 1 766 ? 18.821 10.904 15.245 1.00 71.88 766 THR A O 1
ATOM 5964 N N . MET A 1 767 ? 18.081 11.312 17.328 1.00 80.75 767 MET A N 1
ATOM 5965 C CA . MET A 1 767 ? 18.343 9.974 17.843 1.00 80.75 767 MET A CA 1
ATOM 5966 C C . MET A 1 767 ? 17.283 8.991 17.309 1.00 80.75 767 MET A C 1
ATOM 5968 O O . MET A 1 767 ? 16.087 9.260 17.445 1.00 80.75 767 MET A O 1
ATOM 5972 N N . PRO A 1 768 ? 17.688 7.855 16.709 1.00 71.94 768 PRO A N 1
ATOM 5973 C CA . PRO A 1 768 ? 16.755 6.821 16.272 1.00 71.94 768 PRO A CA 1
ATOM 5974 C C . PRO A 1 768 ? 16.082 6.152 17.475 1.00 71.94 768 PRO A C 1
ATOM 5976 O O . PRO A 1 768 ? 16.687 6.003 18.537 1.00 71.94 768 PRO A O 1
ATOM 5979 N N . ALA A 1 769 ? 14.825 5.739 17.314 1.00 73.69 769 ALA A N 1
ATOM 5980 C CA . ALA A 1 769 ? 14.117 4.989 18.345 1.00 73.69 769 ALA A CA 1
ATOM 5981 C C . ALA A 1 769 ? 14.615 3.540 18.386 1.00 73.69 769 ALA A C 1
ATOM 5983 O O . ALA A 1 769 ? 14.614 2.859 17.363 1.00 73.69 769 ALA A O 1
ATOM 5984 N N . PHE A 1 770 ? 14.987 3.055 19.572 1.00 76.31 770 PHE A N 1
ATOM 5985 C CA . PHE A 1 770 ? 15.451 1.674 19.752 1.00 76.31 770 PHE A CA 1
ATOM 5986 C C . PHE A 1 770 ? 14.350 0.717 20.239 1.00 76.31 770 PHE A C 1
ATOM 5988 O O . PHE A 1 770 ? 14.623 -0.444 20.559 1.00 76.31 770 PHE A O 1
ATOM 5995 N N . LYS A 1 771 ? 13.088 1.172 20.262 1.00 65.38 771 LYS A N 1
ATOM 5996 C CA . LYS A 1 771 ? 11.924 0.307 20.496 1.00 65.38 771 LYS A CA 1
ATOM 5997 C C . LYS A 1 771 ? 11.839 -0.756 19.395 1.00 65.38 771 LYS A C 1
ATOM 5999 O O . LYS A 1 771 ? 11.782 -0.421 18.218 1.00 65.38 771 LYS A O 1
ATOM 6004 N N . GLY A 1 772 ? 11.827 -2.029 19.787 1.00 60.88 772 GLY A N 1
ATOM 6005 C CA . GLY A 1 772 ? 11.826 -3.171 18.866 1.00 60.88 772 GLY A CA 1
ATOM 6006 C C . GLY A 1 772 ? 13.195 -3.496 18.254 1.00 60.88 772 GLY A C 1
ATOM 6007 O O . GLY A 1 772 ? 13.302 -4.482 17.535 1.00 60.88 772 GLY A O 1
ATOM 6008 N N . VAL A 1 773 ? 14.231 -2.699 18.554 1.00 72.31 773 VAL A N 1
ATOM 6009 C CA . VAL A 1 773 ? 15.628 -2.950 18.152 1.00 72.31 773 VAL A CA 1
ATOM 6010 C C . VAL A 1 773 ? 16.408 -3.609 19.290 1.00 72.31 773 VAL A C 1
ATOM 6012 O O . VAL A 1 773 ? 17.129 -4.569 19.056 1.00 72.31 773 VAL A O 1
ATOM 6015 N N . LEU A 1 774 ? 16.245 -3.111 20.520 1.00 77.50 774 LEU A N 1
ATOM 6016 C CA . LEU A 1 774 ? 16.789 -3.726 21.736 1.00 77.50 774 LEU A CA 1
ATOM 6017 C C . LEU A 1 774 ? 15.769 -4.688 22.333 1.00 77.50 774 LEU A C 1
ATOM 6019 O O . LEU A 1 774 ? 14.598 -4.325 22.408 1.00 77.50 774 LEU A O 1
ATOM 6023 N N . THR A 1 775 ? 16.191 -5.841 22.850 1.00 85.50 775 THR A N 1
ATOM 6024 C CA . THR A 1 775 ? 15.363 -6.673 23.747 1.00 85.50 775 THR A CA 1
ATOM 6025 C C . THR A 1 775 ? 15.192 -6.011 25.131 1.00 85.50 775 THR A C 1
ATOM 6027 O O . THR A 1 775 ? 15.968 -5.114 25.479 1.00 85.50 775 THR A O 1
ATOM 6030 N N . PRO A 1 776 ? 14.208 -6.423 25.963 1.00 81.88 776 PRO A N 1
ATOM 6031 C CA . PRO A 1 776 ? 14.039 -5.874 27.313 1.00 81.88 776 PRO A CA 1
ATOM 6032 C C . PRO A 1 776 ? 15.294 -5.996 28.183 1.00 81.88 776 PRO A C 1
ATOM 6034 O O . PRO A 1 776 ? 15.653 -5.051 28.885 1.00 81.88 776 PRO A O 1
ATOM 6037 N N . THR A 1 777 ? 15.988 -7.134 28.100 1.00 87.44 777 THR A N 1
ATOM 6038 C CA . THR A 1 777 ? 17.235 -7.386 28.831 1.00 87.44 777 THR A CA 1
ATOM 6039 C C . THR A 1 777 ? 18.368 -6.498 28.330 1.00 87.44 777 THR A C 1
ATOM 6041 O O . THR A 1 777 ? 19.008 -5.840 29.138 1.00 87.44 777 THR A O 1
ATOM 6044 N N . GLU A 1 778 ? 18.576 -6.387 27.016 1.00 89.94 778 GLU A N 1
ATOM 6045 C CA . GLU A 1 778 ? 19.635 -5.526 26.466 1.00 89.94 778 GLU A CA 1
ATOM 6046 C C . GLU A 1 778 ? 19.411 -4.048 26.800 1.00 89.94 778 GLU A C 1
ATOM 6048 O O . GLU A 1 778 ? 20.353 -3.324 27.120 1.00 89.94 778 GLU A O 1
ATOM 6053 N N . ALA A 1 779 ? 18.158 -3.589 26.768 1.00 86.56 779 ALA A N 1
ATOM 6054 C CA . ALA A 1 779 ? 17.819 -2.237 27.188 1.00 86.56 779 ALA A CA 1
ATOM 6055 C C . ALA A 1 779 ? 18.059 -2.029 28.691 1.00 86.56 779 ALA A C 1
ATOM 6057 O O . ALA A 1 779 ? 18.573 -0.982 29.082 1.00 86.56 779 ALA A O 1
ATOM 6058 N N . ALA A 1 780 ? 17.732 -3.012 29.534 1.00 88.06 780 ALA A N 1
ATOM 6059 C CA . ALA A 1 780 ? 18.013 -2.955 30.964 1.00 88.06 780 ALA A CA 1
ATOM 6060 C C . ALA A 1 780 ? 19.517 -2.946 31.271 1.00 88.06 780 ALA A C 1
ATOM 6062 O O . ALA A 1 780 ? 19.959 -2.136 32.086 1.00 88.06 780 ALA A O 1
ATOM 6063 N N . ASP A 1 781 ? 20.302 -3.779 30.588 1.00 94.25 781 ASP A N 1
ATOM 6064 C CA . ASP A 1 781 ? 21.763 -3.835 30.687 1.00 94.25 781 ASP A CA 1
ATOM 6065 C C . ASP A 1 781 ? 22.381 -2.486 30.292 1.00 94.25 781 ASP A C 1
ATOM 6067 O O . ASP A 1 781 ? 23.177 -1.898 31.032 1.00 94.25 781 ASP A O 1
ATOM 6071 N N . LEU A 1 782 ? 21.945 -1.930 29.156 1.00 95.00 782 LEU A N 1
ATOM 6072 C CA . LEU A 1 782 ? 22.389 -0.625 28.672 1.00 95.00 782 LEU A CA 1
ATOM 6073 C C . LEU A 1 782 ? 22.027 0.503 29.651 1.00 95.00 782 LEU A C 1
ATOM 6075 O O . LEU A 1 782 ? 22.864 1.357 29.951 1.00 95.00 782 LEU A O 1
ATOM 6079 N N . VAL A 1 783 ? 20.809 0.495 30.199 1.00 93.81 783 VAL A N 1
ATOM 6080 C CA . VAL A 1 783 ? 20.370 1.465 31.215 1.00 93.81 783 VAL A CA 1
ATOM 6081 C C . VAL A 1 783 ? 21.170 1.321 32.512 1.00 93.81 783 VAL A C 1
ATOM 6083 O O . VAL A 1 783 ? 21.539 2.338 33.105 1.00 93.81 783 VAL A O 1
ATOM 6086 N N . ALA A 1 784 ? 21.487 0.097 32.942 1.00 93.50 784 ALA A N 1
ATOM 6087 C CA . ALA A 1 784 ? 22.305 -0.160 34.125 1.00 93.50 784 ALA A CA 1
ATOM 6088 C C . ALA A 1 784 ? 23.724 0.406 33.960 1.00 93.50 784 ALA A C 1
ATOM 6090 O O . ALA A 1 784 ? 24.239 1.064 34.871 1.00 93.50 784 ALA A O 1
ATOM 6091 N N . PHE A 1 785 ? 24.329 0.231 32.780 1.00 96.38 785 PHE A N 1
ATOM 6092 C CA . PHE A 1 785 ? 25.629 0.822 32.465 1.00 96.38 785 PHE A CA 1
ATOM 6093 C C . PHE A 1 785 ? 25.575 2.350 32.441 1.00 96.38 785 PHE A C 1
ATOM 6095 O O . PHE A 1 785 ? 26.324 2.997 33.174 1.00 96.38 785 PHE A O 1
ATOM 6102 N N . LEU A 1 786 ? 24.665 2.940 31.660 1.00 94.62 786 LEU A N 1
ATOM 6103 C CA . LEU A 1 786 ? 24.545 4.397 31.533 1.00 94.62 786 LEU A CA 1
ATOM 6104 C C . LEU A 1 786 ? 24.217 5.062 32.882 1.00 94.62 786 LEU A C 1
ATOM 6106 O O . LEU A 1 786 ? 24.776 6.106 33.218 1.00 94.62 786 LEU A O 1
ATOM 6110 N N . GLY A 1 787 ? 23.384 4.422 33.705 1.00 91.38 787 GLY A N 1
ATOM 6111 C CA . GLY A 1 787 ? 23.066 4.861 35.065 1.00 91.38 787 GLY A CA 1
ATOM 6112 C C . GLY A 1 787 ? 24.253 4.803 36.037 1.00 91.38 787 GLY A C 1
ATOM 6113 O O . GLY A 1 787 ? 24.252 5.506 37.053 1.00 91.38 787 GLY A O 1
ATOM 6114 N N . SER A 1 788 ? 25.285 4.008 35.732 1.00 92.12 788 SER A N 1
ATOM 6115 C CA . SER A 1 788 ? 26.541 3.948 36.497 1.00 92.12 788 SER A CA 1
ATOM 6116 C C . SER A 1 788 ? 27.486 5.124 36.197 1.00 92.12 788 SER A C 1
ATOM 6118 O O . SER A 1 788 ? 28.322 5.473 37.037 1.00 92.12 788 SER A O 1
ATOM 6120 N N . LEU A 1 789 ? 27.320 5.791 35.048 1.00 91.94 789 LEU A N 1
ATOM 6121 C CA . LEU A 1 789 ? 28.172 6.889 34.587 1.00 91.94 789 LEU A CA 1
ATOM 6122 C C . LEU A 1 789 ? 27.859 8.181 35.351 1.00 91.94 789 LEU A C 1
ATOM 6124 O O . LEU A 1 789 ? 27.025 8.999 34.960 1.00 91.94 789 LEU A O 1
ATOM 6128 N N . LYS A 1 790 ? 28.519 8.338 36.503 1.00 83.75 790 LYS A N 1
ATOM 6129 C CA . LYS A 1 790 ? 28.324 9.462 37.434 1.00 83.75 790 LYS A CA 1
ATOM 6130 C C . LYS A 1 790 ? 29.552 10.362 37.573 1.00 83.75 790 LYS A C 1
ATOM 6132 O O . LYS A 1 790 ? 29.529 11.290 38.380 1.00 83.75 790 LYS A O 1
ATOM 6137 N N . ALA A 1 791 ? 30.640 10.120 36.849 1.00 66.25 791 ALA A N 1
ATOM 6138 C CA . ALA A 1 791 ? 31.879 10.874 37.027 1.00 66.25 791 ALA A CA 1
ATOM 6139 C C . ALA A 1 791 ? 31.899 12.145 36.163 1.00 66.25 791 ALA A C 1
ATOM 6141 O O . ALA A 1 791 ? 31.624 12.099 34.973 1.00 66.25 791 ALA A O 1
ATOM 6142 N N . SER A 1 792 ? 32.258 13.280 36.764 1.00 50.84 792 SER A N 1
ATOM 6143 C CA . SER A 1 792 ? 32.787 14.415 36.003 1.00 50.84 792 SER A CA 1
ATOM 6144 C C . SER A 1 792 ? 34.306 14.253 36.006 1.00 50.84 792 SER A C 1
ATOM 6146 O O . SER A 1 792 ? 34.891 14.236 37.091 1.00 50.84 792 SER A O 1
ATOM 6148 N N . GLN A 1 793 ? 34.922 14.081 34.838 1.00 43.84 793 GLN A N 1
ATOM 6149 C CA . GLN A 1 793 ? 36.321 14.470 34.650 1.00 43.84 793 GLN A CA 1
ATOM 6150 C C . GLN A 1 793 ? 36.338 15.844 34.002 1.00 43.84 793 GLN A C 1
ATOM 6152 O O . GLN A 1 793 ? 35.580 16.015 33.018 1.00 43.84 793 GLN A O 1
#

pLDDT: mean 84.83, std 15.3, range [22.66, 98.94]